Protein AF-A0A8J4PKI2-F1 (afdb_monomer)

Nearest PDB structures (foldseek):
  1nvx-assembly1_S  TM=8.035E-01  e=9.374E-23  Homo sapiens
  5ovg-assembly1_A  TM=8.149E-01  e=4.211E-22  Homo sapiens
  6d5w-assembly1_S  TM=8.215E-01  e=4.893E-22  Homo sapiens
  8t5g-assembly1_A  TM=8.071E-01  e=1.711E-21  Homo sapiens
  3ksy-assembly1_A  TM=7.190E-01  e=9.872E-21  Homo sapiens

Foldseek 3Di:
DDDDDDDDDDDDDDDDDDDDDDDDDDDDDDDDDDDDDDDDDDDDDDDDDDDDDDDDDADDDDDDDDDDDDDDDDPQAHAFAKFWFDDAPDFDFFFFQWAWDADPQFIWIAWHAGPVRATAGWIWTQGVVRSYIDTQDAPPADPGFGQWEWDDDPQKIKIAWGAHPVGTGGWIKIQHPVVRYIDTDDAAEPGDAGFGQWEWDDDHQKIKIAWGFGQDPVRDTFFAGWIKIQRNVRRYIDTQDEPPTDARFGQWYWDDDQQKIKTAWGAHRVRHFGGWIKIARNVVRYIDTADAAPSVPPRARFGQWYWEDQPQKIKIWAGDGPVQDQFIWIKIQRNVRSHIHTYDYPDRHGHAGRWDWYDDPRKIWTGHRNDRGIMIIHLDDDPP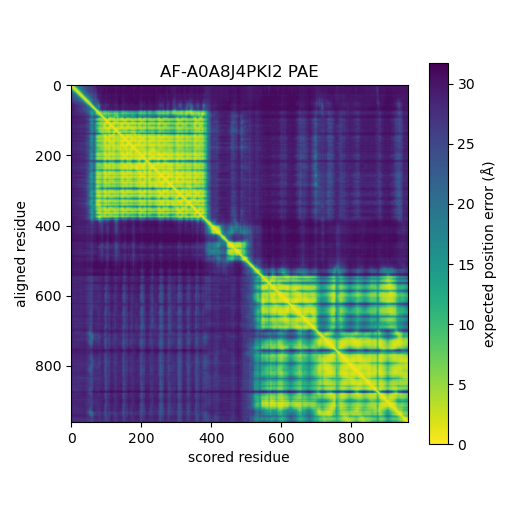PVVDPDDPVCVVVPPDDDPVVVVVVVCVVCVVVVVVCVVPVPPPDDDDDPPPDDDDDDDDDPDDDDPLVVLLLVLQVLVVPPPCPVVSVVSCVVVVRDHDHDPDPQRPVNVVVVVVCVVVPDDDDDDDDVPPPDPPDDPPDCQVVQLCVQVVDDPPDPPPLQALVNDDDDDPQAFDWDDDPNDIGTQFGAPSVLLCQLQDWQVDDRDVLSLLLCLLCVSSPHDPVVVVVNLLSQLPDDDDPPDPVCCVTPNPSSNVSSLVSLLCCLQPVVVCCPDDDRNVVSLVSVVCCLVPPCVVVVPPSSVVSVVSSVCSHDDDDDDDDAFDDAPDFPCLSPPPPDPLRHQLLNLLQLVQQVLLVLLLPFGSQLLLDQDDDPVCVVVNCVRNVSVSVSVVLLQLLLVLLLCCLLVQPDLVRSLSSLVSLLSSLVSNLVLQEVQNNVSPLSNCVDPLNVVCVVSADPVSVVSSVVVCVQCPCPPLSVNVVVSVVVPDDDDDAHAHHHRVVSLSVQLVVLPVVDPCDDNNTGRSVSSSSSSVSSVVSVVRSVDDHSHDHDVSSSVVSVVRDRDDPVNSVVSSVVVVD

Secondary structure (DSSP, 8-state):
----------------------------------------------------------PPP-------------TTEEEEEEE-----SSPPP--BS-EEEE-SS-EEEEEEE-TTS-EEEEEEEEEGGGTEEEEE--SS---S-BS-EEEEETTEEEEEEEEETTEEEEEEEEEETTTTEEEE---EESPPPS-BS-EEEEETTEEEEE--EEE-TTSSEEE---EEEEETTT-EEEEE--TTPPPP-BS-EEEEETTEEEEEEEE-TT--EEEEEEEEETTTTEEEEE--BTHHHH---EES-EEEEETTEEEEE--EETT--SS--EEEEETTTTEEEEEEESS-----SS-EEEEETTEEEEEETTEEEEEEEESSS-TTTTTSSS-TTTTTTGGG--HHHHHHHHHHH-HHHHHHHHHHGGGS---SS--SS----S-----PPPHHHHHHHHHHHHHTSGGGHHHHHHHHHHH--------SSS-HHHHHHHHHGGG-SSS-----S-TTS-S-S----HHHHHHHHHHS--S--GGG---TTTS-S--TTTEEEEEETTEEEEEEE-HHHHHHHHS--TTSPP-HHHHHHHHTTGGGTS-HHHHHHHHHHHHSPPP-TT-HHHIIIIIHHHHHHHHHHHHHHHHH-GGGGSSSHHHHHHHHHHHHHIIIIIHHTT-TTHHHHHHHHHHTT------SSPPPPP---TTTT-TT--GGGS-HHHHHHHHHHHHHHHHHH--GGGGGS---SGGGHHHHHHH-HHHHHHHHHHHHHHHHHHHHHHTSSSHHHHHHHHHHHHHHHHHHHHTTBHHHHHHHHHHHTSHHHHT-GGGS-HHHHHHHHHHHHHH--TTTTHHHHHHHHHS--SSSS---B--HHHHHHHHHHHHHHS-SEETTEEEHHHHHHHHHHHHHHHHHHT--------HHHHHHHHS-----HHHHHHHHHHHH-

Organism: NCBI:txid133409

pLDDT: mean 71.57, std 22.48, range [22.12, 97.75]

InterPro domains:
  IPR000651 Ras-like guanine nucleotide exchange factor, N-terminal [PF00618] (569-670)
  IPR000651 Ras-like guanine nucleotide exchange factor, N-terminal [PS50212] (566-697)
  IPR000651 Ras-like guanine nucleotide exchange factor, N-terminal [SM00229] (565-690)
  IPR000651 Ras-like guanine nucleotide exchange factor, N-terminal [cd06224] (574-697)
  IPR001895 Ras guanine-nucleotide exchange factors catalytic domain [PF00617] (730-912)
  IPR001895 Ras guanine-nucleotide exchange factors catalytic domain [PS50009] (727-958)
  IPR001895 Ras guanine-nucleotide exchange factors catalytic domain [SM00147] (723-958)
  IPR006652 Kelch repeat type 1 [SM00612] (156-205)
  IPR006652 Kelch repeat type 1 [SM00612] (206-259)
  IPR006652 Kelch repeat type 1 [SM00612] (260-312)
  IPR015915 Kelch-type beta-propeller [G3DSA:2.120.10.80] (63-216)
  IPR015915 Kelch-type beta-propeller [G3DSA:2.120.10.80] (217-399)
  IPR015915 Kelch-type beta-propeller [SSF117281] (93-321)
  IPR023578 Ras guanine nucleotide exchange factor domain superfamily [SSF48366] (554-958)
  IPR036964 Ras guanine-nucleotide exchange factor, catalytic domain superfamily [G3DSA:1.10.840.10] (705-959)

Mean predicted aligned error: 21.84 Å

Solvent-accessible surface area (backbone atoms only — not comparable to full-atom values): 56808 Å² total; per-residue (Å²): 128,87,79,84,89,83,88,82,89,88,90,88,88,86,87,88,90,87,82,88,89,89,84,89,82,91,80,93,86,82,85,90,87,89,82,83,87,82,90,84,91,84,88,88,84,85,91,84,81,90,83,90,82,88,77,91,74,78,78,72,89,84,86,92,79,94,79,95,74,95,70,88,78,60,99,44,56,38,63,43,46,42,48,72,56,62,84,52,82,52,92,57,84,29,28,26,31,37,43,64,45,76,56,92,82,31,37,42,37,41,33,3,26,42,88,88,68,48,61,32,53,58,36,34,38,36,37,68,97,74,40,37,68,43,78,56,84,72,61,77,56,71,75,43,24,26,31,38,32,50,46,72,57,91,73,22,44,35,42,40,39,3,31,40,101,89,42,58,27,60,55,38,36,38,35,33,67,88,77,63,41,44,41,76,51,83,68,46,70,54,64,71,70,40,22,24,30,30,30,48,41,67,55,97,59,29,43,38,36,42,38,2,35,25,67,43,96,86,73,44,81,33,34,29,56,58,36,35,35,30,33,68,84,82,33,37,25,39,70,59,86,50,62,76,65,67,77,31,26,19,32,31,36,44,37,68,55,96,64,25,42,39,36,43,37,2,22,35,65,86,64,47,57,25,58,59,36,32,36,34,31,68,90,77,49,38,46,45,81,56,85,41,49,54,35,95,81,67,56,73,33,26,21,33,38,39,52,35,71,54,94,65,28,39,41,33,41,43,27,48,41,97,78,61,64,71,41,39,53,36,33,39,36,36,66,83,79,46,32,34,30,42,44,49,47,79,44,55,63,70,47,30,41,25,35,47,60,50,68,56,101,78,34,38,39,37,34,31,17,75,38,62,48,39,28,38,37,34,95,64,78,70,93,75,58,78,84,73,80,89,57,86,74,56,67,73,64,64,81,76,72,60,67,70,60,56,53,51,53,47,40,70,74,34,59,69,58,42,53,54,49,59,74,58,53,85,79,72,80,93,81,86,77,86,84,82,75,87,79,88,79,89,78,92,74,98,79,76,85,52,72,68,57,55,52,46,51,51,41,59,52,40,66,77,39,85,86,37,61,68,57,46,56,49,50,28,68,76,69,71,51,78,78,72,89,72,92,53,93,71,45,71,63,54,53,47,54,58,68,54,42,82,71,66,84,62,82,91,88,84,75,79,91,70,88,83,64,74,100,79,74,83,85,86,60,69,66,64,57,51,53,54,53,66,74,65,61,65,98,83,72,74,93,74,76,72,49,59,84,70,60,70,80,95,36,89,88,45,40,41,71,49,77,53,99,91,42,83,40,70,43,23,24,35,72,50,53,48,54,42,53,60,33,40,44,62,90,52,83,72,50,66,66,58,45,52,25,42,69,60,40,38,78,83,82,43,54,70,66,55,52,50,53,51,48,53,47,58,47,60,61,82,84,66,89,81,42,69,63,56,38,66,44,40,45,52,39,16,39,51,34,42,54,48,51,53,47,49,42,48,71,73,47,36,69,71,62,41,93,48,83,66,16,54,51,47,52,50,52,51,48,52,44,42,66,51,55,36,51,76,65,68,44,86,59,54,70,59,49,55,52,39,63,58,46,63,79,56,86,84,88,87,80,91,67,86,52,63,84,75,64,76,39,98,52,65,77,42,99,80,62,50,78,87,65,51,43,39,59,42,52,28,51,42,48,49,57,52,55,47,53,40,59,52,64,45,52,66,65,39,72,75,53,84,78,71,64,82,88,49,48,68,61,42,45,72,68,17,47,46,54,48,51,50,53,50,46,35,52,48,46,12,49,37,49,42,47,59,35,62,78,32,98,37,79,70,50,20,34,51,47,51,53,46,52,50,51,19,37,60,36,16,60,77,51,40,28,44,41,58,41,49,16,50,48,51,18,58,73,30,65,77,53,58,76,42,66,87,60,53,53,73,69,53,50,52,55,48,52,53,47,51,57,33,70,28,67,62,84,76,30,40,53,40,52,50,50,65,68,68,44,84,71,89,87,71,81,68,32,52,40,71,49,62,67,61,56,52,53,51,45,55,50,50,50,78,76,34,64,69,56,54,89,93,16,46,23,39,52,48,34,44,54,51,34,72,54,53,60,59,52,51,69,36,49,75,38,73,63,64,61,65,86,51,68,60,63,39,48,55,72,63,64,60,70,88,71,53,74,65,59,52,50,51,51,44,49,74,69,76,111

Structure (mmCIF, N/CA/C/O backbone):
data_AF-A0A8J4PKI2-F1
#
_entry.id   AF-A0A8J4PKI2-F1
#
loop_
_atom_site.group_PDB
_atom_site.id
_atom_site.type_symbol
_atom_site.label_atom_id
_atom_site.label_alt_id
_atom_site.label_comp_id
_atom_site.label_asym_id
_atom_site.label_entity_id
_atom_site.label_seq_id
_atom_site.pdbx_PDB_ins_code
_atom_site.Cartn_x
_atom_site.Cartn_y
_atom_site.Cartn_z
_atom_site.occupancy
_atom_site.B_iso_or_equiv
_atom_site.auth_seq_id
_atom_site.auth_comp_id
_atom_site.auth_asym_id
_atom_site.auth_atom_id
_atom_site.pdbx_PDB_model_num
ATOM 1 N N . GLY A 1 1 ? 49.502 43.879 12.588 1.00 27.91 1 GLY A N 1
ATOM 2 C CA . GLY A 1 1 ? 50.397 42.720 12.418 1.00 27.91 1 GLY A CA 1
ATOM 3 C C . GLY A 1 1 ? 49.602 41.444 12.592 1.00 27.91 1 GLY A C 1
ATOM 4 O O . GLY A 1 1 ? 48.532 41.526 13.174 1.00 27.91 1 GLY A O 1
ATOM 5 N N . THR A 1 2 ? 49.974 40.280 12.053 1.00 30.52 2 THR A N 1
ATOM 6 C CA . THR A 1 2 ? 51.331 39.697 11.893 1.00 30.52 2 THR A CA 1
ATOM 7 C C . THR A 1 2 ? 52.057 39.526 13.237 1.00 30.52 2 THR A C 1
ATOM 9 O O . THR A 1 2 ? 52.168 40.504 13.970 1.00 30.52 2 THR A O 1
ATOM 12 N N . SER A 1 3 ? 52.590 38.354 13.601 1.00 28.94 3 SER A N 1
ATOM 13 C CA . SER A 1 3 ? 52.471 37.008 12.994 1.00 28.94 3 SER A CA 1
ATOM 14 C C . SER A 1 3 ? 53.025 35.927 13.945 1.00 28.94 3 SER A C 1
ATOM 16 O O . SER A 1 3 ? 53.852 36.224 14.801 1.00 28.94 3 SER A O 1
ATOM 18 N N . SER A 1 4 ? 52.607 34.672 13.752 1.00 29.95 4 SER A N 1
ATOM 19 C CA . SER A 1 4 ? 53.262 33.434 14.240 1.00 29.95 4 SER A CA 1
ATOM 20 C C . SER A 1 4 ? 54.678 33.263 13.615 1.00 29.95 4 SER A C 1
ATOM 22 O O . SER A 1 4 ? 54.991 34.060 12.724 1.00 29.95 4 SER A O 1
ATOM 24 N N . PRO A 1 5 ? 55.527 32.252 13.958 1.00 53.72 5 PRO A N 1
ATOM 25 C CA . PRO A 1 5 ? 55.287 30.972 14.664 1.00 53.72 5 PRO A CA 1
ATOM 26 C C . PRO A 1 5 ? 56.230 30.793 15.907 1.00 53.72 5 PRO A C 1
ATOM 28 O O . PRO A 1 5 ? 56.518 31.806 16.529 1.00 53.72 5 PRO A O 1
ATOM 31 N N . VAL A 1 6 ? 56.694 29.633 16.427 1.00 32.34 6 VAL A N 1
ATOM 32 C CA . VAL A 1 6 ? 56.808 28.250 15.906 1.00 32.34 6 VAL A CA 1
ATOM 33 C C . VAL A 1 6 ? 56.948 27.154 17.001 1.00 32.34 6 VAL A C 1
ATOM 35 O O . VAL A 1 6 ? 56.852 27.418 18.194 1.00 32.34 6 VAL A O 1
ATOM 38 N N . LEU A 1 7 ? 57.108 25.917 16.518 1.00 29.64 7 LEU A N 1
ATOM 39 C CA . LEU A 1 7 ? 57.386 24.591 17.112 1.00 29.64 7 LEU A CA 1
ATOM 40 C C . LEU A 1 7 ? 58.586 24.532 18.119 1.00 29.64 7 LEU A C 1
ATOM 42 O O . LEU A 1 7 ? 59.381 25.461 18.152 1.00 29.64 7 LEU A O 1
ATOM 46 N N . GLU A 1 8 ? 58.838 23.477 18.929 1.00 26.89 8 GLU A N 1
ATOM 47 C CA . GLU A 1 8 ? 58.384 22.067 18.859 1.00 26.89 8 GLU A CA 1
ATOM 48 C C . GLU A 1 8 ? 58.457 21.244 20.193 1.00 26.89 8 GLU A C 1
ATOM 50 O O . GLU A 1 8 ? 59.272 21.531 21.060 1.00 26.89 8 GLU A O 1
ATOM 55 N N . LYS A 1 9 ? 57.659 20.153 20.286 1.00 26.94 9 LYS A N 1
ATOM 56 C CA . LYS A 1 9 ? 57.864 18.856 21.012 1.00 26.94 9 LYS A CA 1
ATOM 57 C C . LYS A 1 9 ? 58.558 18.819 22.405 1.00 26.94 9 LYS A C 1
ATOM 59 O O . LYS A 1 9 ? 59.784 18.844 22.473 1.00 26.94 9 LYS A O 1
ATOM 64 N N . LYS A 1 10 ? 57.839 18.318 23.434 1.00 25.66 10 LYS A N 1
ATOM 65 C CA . LYS A 1 10 ? 57.876 16.872 23.815 1.00 25.66 10 LYS A CA 1
ATOM 66 C C . LYS A 1 10 ? 56.846 16.435 24.880 1.00 25.66 10 LYS A C 1
ATOM 68 O O . LYS A 1 10 ? 56.309 17.230 25.636 1.00 25.66 10 LYS A O 1
ATOM 73 N N . THR A 1 11 ? 56.600 15.127 24.892 1.00 24.45 11 THR A N 1
ATOM 74 C CA . THR A 1 11 ? 55.647 14.333 25.691 1.00 24.45 11 THR A CA 1
ATOM 75 C C . THR A 1 11 ? 56.137 13.960 27.102 1.00 24.45 11 THR A C 1
ATOM 77 O O . THR A 1 11 ? 57.259 13.464 27.200 1.00 24.45 11 THR A O 1
ATOM 80 N N . LEU A 1 12 ? 55.276 14.022 28.135 1.00 23.53 12 LEU A N 1
ATOM 81 C CA . LEU A 1 12 ? 54.775 12.867 28.934 1.00 23.53 12 LEU A CA 1
ATOM 82 C C . LEU A 1 12 ? 53.976 13.297 30.192 1.00 23.53 12 LEU A C 1
ATOM 84 O O . LEU A 1 12 ? 53.927 14.472 30.542 1.00 23.53 12 LEU A O 1
ATOM 88 N N . SER A 1 13 ? 53.301 12.338 30.833 1.00 26.00 13 SER A N 1
ATOM 89 C CA . SER A 1 13 ? 52.344 12.493 31.948 1.00 26.00 13 SER A CA 1
ATOM 90 C C . SER A 1 13 ? 52.927 12.179 33.337 1.00 26.00 13 SER A C 1
ATOM 92 O O . SER A 1 13 ? 53.747 11.271 33.405 1.00 26.00 13 SER A O 1
ATOM 94 N N . PHE A 1 14 ? 52.406 12.780 34.429 1.00 22.91 14 PHE A N 1
ATOM 95 C CA . PHE A 1 14 ? 51.836 12.051 35.599 1.00 22.91 14 PHE A CA 1
ATOM 96 C C . PHE A 1 14 ? 51.235 12.955 36.723 1.00 22.91 14 PHE A C 1
ATOM 98 O O . PHE A 1 14 ? 51.794 13.977 37.099 1.00 22.91 14 PHE A O 1
ATOM 105 N N . SER A 1 15 ? 50.078 12.520 37.244 1.00 23.23 15 SER A N 1
ATOM 106 C CA . SER A 1 15 ? 49.447 12.647 38.590 1.00 23.23 15 SER A CA 1
ATOM 107 C C . SER A 1 15 ? 49.827 13.683 39.697 1.00 23.23 15 SER A C 1
ATOM 109 O O . SER A 1 15 ? 50.908 13.620 40.275 1.00 23.23 15 SER A O 1
ATOM 111 N N . SER A 1 16 ? 48.761 14.302 40.254 1.00 26.11 16 SER A N 1
ATOM 112 C CA . SER A 1 16 ? 48.331 14.310 41.695 1.00 26.11 16 SER A CA 1
ATOM 113 C C . SER A 1 16 ? 48.765 15.378 42.740 1.00 26.11 16 SER A C 1
ATOM 115 O O . SER A 1 16 ? 49.857 15.928 42.695 1.00 26.11 16 SER A O 1
ATOM 117 N N . GLY A 1 17 ? 47.875 15.571 43.744 1.00 24.39 17 GLY A N 1
ATOM 118 C CA . GLY A 1 17 ? 47.998 16.409 44.968 1.00 24.39 17 GLY A CA 1
ATOM 119 C C . GLY A 1 17 ? 47.322 17.791 44.848 1.00 24.39 17 GLY A C 1
ATOM 120 O O . GLY A 1 17 ? 47.435 18.404 43.797 1.00 24.39 17 GLY A O 1
ATOM 121 N N . GLY A 1 18 ? 46.599 18.385 45.819 1.00 26.19 18 GLY A N 1
ATOM 122 C CA . GLY A 1 18 ? 46.132 18.086 47.202 1.00 26.19 18 GLY A CA 1
ATOM 123 C C . GLY A 1 18 ? 45.267 19.299 47.687 1.00 26.19 18 GLY A C 1
ATOM 124 O O . GLY A 1 18 ? 45.208 20.277 46.956 1.00 26.19 18 GLY A O 1
ATOM 125 N N . ILE A 1 19 ? 44.600 19.423 48.855 1.00 28.70 19 ILE A N 1
ATOM 126 C CA . ILE A 1 19 ? 44.859 18.897 50.211 1.00 28.70 19 ILE A CA 1
ATOM 127 C C . ILE A 1 19 ? 43.713 19.307 51.213 1.00 28.70 19 ILE A C 1
ATOM 129 O O . ILE A 1 19 ? 43.287 20.456 51.176 1.00 28.70 19 ILE A O 1
ATOM 133 N N . LYS A 1 20 ? 43.331 18.430 52.177 1.00 29.77 20 LYS A N 1
ATOM 134 C CA . LYS A 1 20 ? 42.624 18.687 53.489 1.00 29.77 20 LYS A CA 1
ATOM 135 C C . LYS A 1 20 ? 41.176 19.270 53.470 1.00 29.77 20 LYS A C 1
ATOM 137 O O . LYS A 1 20 ? 40.748 19.824 52.473 1.00 29.77 20 LYS A O 1
ATOM 142 N N . THR A 1 21 ? 40.341 19.177 54.527 1.00 27.34 21 THR A N 1
ATOM 143 C CA . THR A 1 21 ? 40.528 18.805 55.963 1.00 27.34 21 THR A CA 1
ATOM 144 C C . THR A 1 21 ? 39.742 17.542 56.419 1.00 27.34 21 THR A C 1
ATOM 146 O O . THR A 1 21 ? 39.798 16.537 55.721 1.00 27.34 21 THR A O 1
ATOM 149 N N . SER A 1 22 ? 39.192 17.501 57.654 1.00 27.30 22 SER A N 1
ATOM 150 C CA . SER A 1 22 ? 39.049 16.267 58.473 1.00 27.30 22 SER A CA 1
ATOM 151 C C . SER A 1 22 ? 38.442 16.490 59.886 1.00 27.30 22 SER A C 1
ATOM 153 O O . SER A 1 22 ? 38.827 17.487 60.500 1.00 27.30 22 SER A O 1
ATOM 155 N N . ARG A 1 23 ? 37.654 15.548 60.469 1.00 26.56 23 ARG A N 1
ATOM 156 C CA . ARG A 1 23 ? 37.460 15.358 61.947 1.00 26.56 23 ARG A CA 1
ATOM 157 C C . ARG A 1 23 ? 36.656 14.085 62.361 1.00 26.56 23 ARG A C 1
ATOM 159 O O . ARG A 1 23 ? 35.539 13.931 61.899 1.00 26.56 23 ARG A O 1
ATOM 166 N N . ASN A 1 24 ? 37.236 13.288 63.282 1.00 28.36 24 ASN A N 1
ATOM 167 C CA . ASN A 1 24 ? 36.695 12.565 64.478 1.00 28.36 24 ASN A CA 1
ATOM 168 C C . ASN A 1 24 ? 35.403 11.682 64.417 1.00 28.36 24 ASN A C 1
ATOM 170 O O . ASN A 1 24 ? 34.456 12.052 63.744 1.00 28.36 24 ASN A O 1
ATOM 174 N N . SER A 1 25 ? 35.217 10.584 65.190 1.00 28.05 25 SER A N 1
ATOM 175 C CA . SER A 1 25 ? 36.082 9.746 66.079 1.00 28.05 25 SER A CA 1
ATOM 176 C C . SER A 1 25 ? 35.341 8.472 66.604 1.00 28.05 25 SER A C 1
ATOM 178 O O . SER A 1 25 ? 34.126 8.402 66.460 1.00 28.05 25 SER A O 1
ATOM 180 N N . THR A 1 26 ? 36.041 7.572 67.346 1.00 28.33 26 THR A N 1
ATOM 181 C CA . THR A 1 26 ? 35.537 6.627 68.417 1.00 28.33 26 THR A CA 1
ATOM 182 C C . THR A 1 26 ? 34.581 5.451 68.047 1.00 28.33 26 THR A C 1
ATOM 184 O O . THR A 1 26 ? 33.653 5.666 67.285 1.00 28.33 26 THR A O 1
ATOM 187 N N . THR A 1 27 ? 34.649 4.201 68.576 1.00 28.33 27 THR A N 1
ATOM 188 C CA . THR A 1 27 ? 35.687 3.413 69.322 1.00 28.33 27 THR A CA 1
ATOM 189 C C . THR A 1 27 ? 35.342 1.900 69.433 1.00 28.33 27 THR A C 1
ATOM 191 O O . THR A 1 27 ? 34.205 1.593 69.756 1.00 28.33 27 THR A O 1
ATOM 194 N N . LEU A 1 28 ? 36.364 1.021 69.341 1.00 27.33 28 LEU A N 1
ATOM 195 C CA . LEU A 1 28 ? 36.570 -0.305 70.007 1.00 27.33 28 LEU A CA 1
ATOM 196 C C . LEU A 1 28 ? 35.492 -1.434 69.990 1.00 27.33 28 LEU A C 1
ATOM 198 O O . LEU A 1 28 ? 34.372 -1.264 69.531 1.00 27.33 28 LEU A O 1
ATOM 202 N N . ALA A 1 29 ? 35.894 -2.648 70.416 1.00 27.59 29 ALA A N 1
ATOM 203 C CA . ALA A 1 29 ? 35.181 -3.925 70.209 1.00 27.59 29 ALA A CA 1
ATOM 204 C C . ALA A 1 29 ? 35.458 -4.980 71.312 1.00 27.59 29 ALA A C 1
ATOM 206 O O . ALA A 1 29 ? 36.433 -4.824 72.041 1.00 27.59 29 ALA A O 1
ATOM 207 N N . GLN A 1 30 ? 34.672 -6.077 71.354 1.00 25.78 30 GLN A N 1
ATOM 208 C CA . GLN A 1 30 ? 35.050 -7.442 71.817 1.00 25.78 30 GLN A CA 1
ATOM 209 C C . GLN A 1 30 ? 33.960 -8.480 71.407 1.00 25.78 30 GLN A C 1
ATOM 211 O O . GLN A 1 30 ? 32.777 -8.208 71.566 1.00 25.78 30 GLN A O 1
ATOM 216 N N . LEU A 1 31 ? 34.300 -9.521 70.622 1.00 24.91 31 LEU A N 1
ATOM 217 C CA . LEU A 1 31 ? 34.476 -10.953 71.000 1.00 24.91 31 LEU A CA 1
ATOM 218 C C . LEU A 1 31 ? 33.191 -11.664 71.529 1.00 24.91 31 LEU A C 1
ATOM 220 O O . LEU A 1 31 ? 32.697 -11.289 72.580 1.00 24.91 31 LEU A O 1
ATOM 224 N N . SER A 1 32 ? 32.526 -12.595 70.809 1.00 26.08 32 SER A N 1
ATOM 225 C CA . SER A 1 32 ? 32.878 -14.006 70.442 1.00 26.08 32 SER A CA 1
ATOM 226 C C . SER A 1 32 ? 32.708 -15.016 71.614 1.00 26.08 32 SER A C 1
ATOM 228 O O . SER A 1 32 ? 33.051 -14.649 72.727 1.00 26.08 32 SER A O 1
ATOM 230 N N . SER A 1 33 ? 32.284 -16.293 71.493 1.00 26.30 33 SER A N 1
ATOM 231 C CA . SER A 1 33 ? 32.193 -17.227 70.342 1.00 26.30 33 SER A CA 1
ATOM 232 C C . SER A 1 33 ? 31.396 -18.536 70.648 1.00 26.30 33 SER A C 1
ATOM 234 O O . SER A 1 33 ? 31.040 -18.785 71.798 1.00 26.30 33 SER A O 1
ATOM 236 N N . THR A 1 34 ? 31.277 -19.406 69.618 1.00 25.77 34 THR A N 1
ATOM 237 C CA . THR A 1 34 ? 31.058 -20.892 69.572 1.00 25.77 34 THR A CA 1
ATOM 238 C C . THR A 1 34 ? 29.637 -21.380 69.202 1.00 25.77 34 THR A C 1
ATOM 240 O O . THR A 1 34 ? 28.668 -20.734 69.571 1.00 25.77 34 THR A O 1
ATOM 243 N N . THR A 1 35 ? 29.416 -22.448 68.405 1.00 25.92 35 THR A N 1
ATOM 244 C CA . THR A 1 35 ? 30.072 -23.789 68.329 1.00 25.92 35 THR A CA 1
ATOM 245 C C . THR A 1 35 ? 30.010 -24.483 66.929 1.00 25.92 35 THR A C 1
ATOM 247 O O . THR A 1 35 ? 29.138 -24.170 66.132 1.00 25.92 35 THR A O 1
ATOM 250 N N . SER A 1 36 ? 30.956 -25.416 66.663 1.00 25.09 36 SER A N 1
ATOM 251 C CA . SER A 1 36 ? 30.992 -26.583 65.709 1.00 25.09 36 SER A CA 1
ATOM 252 C C . SER A 1 36 ? 30.150 -26.600 64.396 1.00 25.09 36 SER A C 1
ATOM 254 O O . SER A 1 36 ? 28.930 -26.579 64.482 1.00 25.09 36 SER A O 1
ATOM 256 N N . LEU A 1 37 ? 30.672 -26.675 63.147 1.00 22.12 37 LEU A N 1
ATOM 257 C CA . LEU A 1 37 ? 31.522 -27.705 62.456 1.00 22.12 37 LEU A CA 1
ATOM 258 C C . LEU A 1 37 ? 30.993 -29.169 62.504 1.00 22.12 37 LEU A C 1
ATOM 260 O O . LEU A 1 37 ? 30.392 -29.493 63.527 1.00 22.12 37 LEU A O 1
ATOM 264 N N . PRO A 1 38 ? 31.293 -30.094 61.536 1.00 37.81 38 PRO A N 1
ATOM 265 C CA . PRO A 1 38 ? 32.089 -29.980 60.277 1.00 37.81 38 PRO A CA 1
ATOM 266 C C . PRO A 1 38 ? 31.578 -30.736 58.987 1.00 37.81 38 PRO A C 1
ATOM 268 O O . PRO A 1 38 ? 30.767 -31.646 59.085 1.00 37.81 38 PRO A O 1
ATOM 271 N N . ASN A 1 39 ? 32.216 -30.458 57.823 1.00 27.11 39 ASN A N 1
ATOM 272 C CA . ASN A 1 39 ? 32.587 -31.379 56.695 1.00 27.11 39 ASN A CA 1
ATOM 273 C C . ASN A 1 39 ? 31.506 -32.092 55.810 1.00 27.11 39 ASN A C 1
ATOM 275 O O . ASN A 1 39 ? 30.412 -32.371 56.278 1.00 27.11 39 ASN A O 1
ATOM 279 N N . THR A 1 40 ? 31.722 -32.450 54.519 1.00 26.45 40 THR A N 1
ATOM 280 C CA . THR A 1 40 ? 32.878 -32.304 53.574 1.00 26.45 40 THR A CA 1
ATOM 281 C C . THR A 1 40 ? 32.460 -32.332 52.078 1.00 26.45 40 THR A C 1
ATOM 283 O O . THR A 1 40 ? 31.522 -33.034 51.721 1.00 26.45 40 THR A O 1
ATOM 286 N N . ASP A 1 41 ? 33.235 -31.637 51.231 1.00 24.83 41 ASP A N 1
ATOM 287 C CA . ASP A 1 41 ? 33.613 -31.891 49.814 1.00 24.83 41 ASP A CA 1
ATOM 288 C C . ASP A 1 41 ? 32.589 -32.308 48.720 1.00 24.83 41 ASP A C 1
ATOM 290 O O . ASP A 1 41 ? 32.230 -33.476 48.593 1.00 24.83 41 ASP A O 1
ATOM 294 N N . SER A 1 42 ? 32.319 -31.421 47.740 1.00 26.53 42 SER A N 1
ATOM 295 C CA . SER A 1 42 ? 33.056 -31.363 46.440 1.00 26.53 42 SER A CA 1
ATOM 296 C C . SER A 1 42 ? 32.279 -30.740 45.244 1.00 26.53 42 SER A C 1
ATOM 298 O O . SER A 1 42 ? 31.265 -31.261 44.799 1.00 26.53 42 SER A O 1
ATOM 300 N N . SER A 1 43 ? 32.870 -29.694 44.637 1.00 27.02 43 SER A N 1
ATOM 301 C CA . SER A 1 43 ? 32.634 -29.169 43.264 1.00 27.02 43 SER A CA 1
ATOM 302 C C . SER A 1 43 ? 31.259 -28.532 42.886 1.00 27.02 43 SER A C 1
ATOM 304 O O . SER A 1 43 ? 30.255 -28.776 43.547 1.00 27.02 43 SER A O 1
ATOM 306 N N . PRO A 1 44 ? 31.199 -27.637 41.862 1.00 44.47 44 PRO A N 1
ATOM 307 C CA . PRO A 1 44 ? 30.069 -26.706 41.636 1.00 44.47 44 PRO A CA 1
ATOM 308 C C . PRO A 1 44 ? 29.119 -27.121 40.483 1.00 44.47 44 PRO A C 1
ATOM 310 O O . PRO A 1 44 ? 29.517 -27.927 39.639 1.00 44.47 44 PRO A O 1
ATOM 313 N N . PRO A 1 45 ? 27.897 -26.539 40.379 1.00 29.47 45 PRO A N 1
ATOM 314 C CA . PRO A 1 45 ? 27.726 -25.389 39.463 1.00 29.47 45 PRO A CA 1
ATOM 315 C C . PRO A 1 45 ? 26.619 -24.350 39.816 1.00 29.47 45 PRO A C 1
ATOM 317 O O . PRO A 1 45 ? 25.778 -24.562 40.680 1.00 29.47 45 PRO A O 1
ATOM 320 N N . SER A 1 46 ? 26.628 -23.237 39.063 1.00 23.91 46 SER A N 1
ATOM 321 C CA . SER A 1 46 ? 25.498 -22.373 38.626 1.00 23.91 46 SER A CA 1
ATOM 322 C C . SER A 1 46 ? 24.292 -22.082 39.549 1.00 23.91 46 SER A C 1
ATOM 324 O O . SER A 1 46 ? 23.464 -22.945 39.833 1.00 23.91 46 SER A O 1
ATOM 326 N N . SER A 1 47 ? 24.074 -20.794 39.834 1.00 24.86 47 SER A N 1
ATOM 327 C CA . SER A 1 47 ? 22.865 -20.251 40.475 1.00 24.86 47 SER A CA 1
ATOM 328 C C . SER A 1 47 ? 21.637 -20.214 39.552 1.00 24.86 47 SER A C 1
ATOM 330 O O . SER A 1 47 ? 21.730 -19.709 38.433 1.00 24.86 47 SER A O 1
ATOM 332 N N . SER A 1 48 ? 20.468 -20.612 40.060 1.00 23.64 48 SER A N 1
ATOM 333 C CA . SER A 1 48 ? 19.166 -20.413 39.405 1.00 23.64 48 SER A CA 1
ATOM 334 C C . SER A 1 48 ? 18.118 -19.907 40.405 1.00 23.64 48 SER A C 1
ATOM 336 O O . SER A 1 48 ? 17.717 -20.631 41.310 1.00 23.64 48 SER A O 1
ATOM 338 N N . LEU A 1 49 ? 17.670 -18.654 40.257 1.00 24.08 49 LEU A N 1
ATOM 339 C CA . LEU A 1 49 ? 16.505 -18.125 40.976 1.00 24.08 49 LEU A CA 1
ATOM 340 C C . LEU A 1 49 ? 15.635 -17.256 40.060 1.00 24.08 49 LEU A C 1
ATOM 342 O O . LEU A 1 49 ? 15.922 -16.098 39.775 1.00 24.08 49 LEU A O 1
ATOM 346 N N . ILE A 1 50 ? 14.566 -17.913 39.623 1.00 24.47 50 ILE A N 1
ATOM 347 C CA . ILE A 1 50 ? 13.281 -17.424 39.119 1.00 24.47 50 ILE A CA 1
ATOM 348 C C . ILE A 1 50 ? 12.958 -15.972 39.520 1.00 24.47 50 ILE A C 1
ATOM 350 O O . ILE A 1 50 ? 12.933 -15.635 40.702 1.00 24.47 50 ILE A O 1
ATOM 354 N N . SER A 1 51 ? 12.554 -15.161 38.539 1.00 22.81 51 SER A N 1
ATOM 355 C CA . SER A 1 51 ? 11.690 -13.996 38.767 1.00 22.81 51 SER A CA 1
ATOM 356 C C . SER A 1 51 ? 10.562 -13.996 37.732 1.00 22.81 51 SER A C 1
ATOM 358 O O . SER A 1 51 ? 10.802 -14.074 36.531 1.00 22.81 51 SER A O 1
ATOM 360 N N . SER A 1 52 ? 9.318 -14.001 38.208 1.00 24.66 52 SER A N 1
ATOM 361 C CA . SER A 1 52 ? 8.110 -14.085 37.382 1.00 24.66 52 SER A CA 1
ATOM 362 C C . SER A 1 52 ? 7.494 -12.701 37.176 1.00 24.66 52 SER A C 1
ATOM 364 O O . SER A 1 52 ? 7.114 -12.055 38.152 1.00 24.66 52 SER A O 1
ATOM 366 N N . SER A 1 53 ? 7.333 -12.273 35.923 1.00 22.31 53 SER A N 1
ATOM 367 C CA . SER A 1 53 ? 6.683 -11.004 35.567 1.00 22.31 53 SER A CA 1
ATOM 368 C C . SER A 1 53 ? 5.739 -11.175 34.372 1.00 22.31 53 SER A C 1
ATOM 370 O O . SER A 1 53 ? 6.069 -10.834 33.238 1.00 22.31 53 SER A O 1
ATOM 372 N N . SER A 1 54 ? 4.552 -11.723 34.628 1.00 23.44 54 SER A N 1
ATOM 373 C CA . SER A 1 54 ? 3.461 -11.803 33.654 1.00 23.44 54 SER A CA 1
ATOM 374 C C . SER A 1 54 ? 2.762 -10.443 33.512 1.00 23.44 54 SER A C 1
ATOM 376 O O . SER A 1 54 ? 2.059 -10.017 34.432 1.00 23.44 54 SER A O 1
ATOM 378 N N . SER A 1 55 ? 2.920 -9.777 32.365 1.00 23.58 55 SER A N 1
ATOM 379 C CA . SER A 1 55 ? 2.130 -8.591 31.994 1.00 23.58 55 SER A CA 1
ATOM 380 C C . SER A 1 55 ? 0.942 -9.004 31.111 1.00 23.58 55 SER A C 1
ATOM 382 O O . SER A 1 55 ? 1.129 -9.820 30.209 1.00 23.58 55 SER A O 1
ATOM 384 N N . PRO A 1 56 ? -0.276 -8.481 31.346 1.00 26.17 56 PRO A N 1
ATOM 385 C CA . PRO A 1 56 ? -1.485 -8.968 30.685 1.00 26.17 56 PRO A CA 1
ATOM 386 C C . PRO A 1 56 ? -1.613 -8.469 29.241 1.00 26.17 56 PRO A C 1
ATOM 388 O O . PRO A 1 56 ? -1.348 -7.303 28.949 1.00 26.17 56 PRO A O 1
ATOM 391 N N . THR A 1 57 ? -2.113 -9.337 28.360 1.00 25.95 57 THR A N 1
ATOM 392 C CA . THR A 1 57 ? -2.546 -8.987 27.001 1.00 25.95 57 THR A CA 1
ATOM 393 C C . THR A 1 57 ? -3.990 -9.436 26.782 1.00 25.95 57 THR A C 1
ATOM 395 O O . THR A 1 57 ? -4.371 -10.519 27.205 1.00 25.95 57 THR A O 1
ATOM 398 N N . THR A 1 58 ? -4.775 -8.597 26.103 1.00 28.28 58 THR A N 1
ATOM 399 C CA . THR A 1 58 ? -5.893 -9.028 25.241 1.00 28.28 58 THR A CA 1
ATOM 400 C C . THR A 1 58 ? -6.957 -9.959 25.854 1.00 28.28 58 THR A C 1
ATOM 402 O O . THR A 1 58 ? -7.384 -10.915 25.209 1.00 28.28 58 THR A O 1
ATOM 405 N N . GLU A 1 59 ? -7.465 -9.662 27.055 1.00 26.03 59 GLU A N 1
ATOM 406 C CA . GLU A 1 59 ? -8.738 -10.258 27.491 1.00 26.03 59 GLU A CA 1
ATOM 407 C C . GLU A 1 59 ? -9.916 -9.672 26.693 1.00 26.03 59 GLU A C 1
ATOM 409 O O . GLU A 1 59 ? -10.055 -8.455 26.539 1.00 26.03 59 GLU A O 1
ATOM 414 N N . SER A 1 60 ? -10.770 -10.557 26.179 1.00 28.30 60 SER A N 1
ATOM 415 C CA . SER A 1 60 ? -11.973 -10.223 25.415 1.00 28.30 60 SER A CA 1
ATOM 416 C C . SER A 1 60 ? -13.167 -9.883 26.310 1.00 28.30 60 SER A C 1
ATOM 418 O O . SER A 1 60 ? -13.441 -10.583 27.285 1.00 28.30 60 SER A O 1
ATOM 420 N N . LEU A 1 61 ? -13.978 -8.925 25.876 1.00 24.55 61 LEU A N 1
ATOM 421 C CA . LEU A 1 61 ? -15.350 -8.708 26.343 1.00 24.55 61 LEU A CA 1
ATOM 422 C C . LEU A 1 61 ? -16.312 -9.366 25.322 1.00 24.55 61 LEU A C 1
ATOM 424 O O . LEU A 1 61 ? -16.105 -9.163 24.130 1.00 24.55 61 LEU A O 1
ATOM 428 N N . LEU A 1 62 ? -17.352 -10.143 25.667 1.00 25.47 62 LEU A N 1
ATOM 429 C CA . LEU A 1 62 ? -17.908 -10.542 26.974 1.00 25.47 62 LEU A CA 1
ATOM 430 C C . LEU A 1 62 ? -18.467 -11.985 26.942 1.00 25.47 62 LEU A C 1
ATOM 432 O O . LEU A 1 62 ? -18.814 -12.498 25.884 1.00 25.47 62 LEU A O 1
ATOM 436 N N . TYR A 1 63 ? -18.741 -12.540 28.127 1.00 26.09 63 TYR A N 1
ATOM 437 C CA . TYR A 1 63 ? -20.030 -13.195 28.400 1.00 26.09 63 TYR A CA 1
ATOM 438 C C . TYR A 1 63 ? -20.514 -12.766 29.796 1.00 26.09 63 TYR A C 1
ATOM 440 O O . TYR A 1 63 ? -19.701 -12.645 30.711 1.00 26.09 63 TYR A O 1
ATOM 448 N N . THR A 1 64 ? -21.812 -12.503 29.972 1.00 30.41 64 THR A N 1
ATOM 449 C CA . THR A 1 64 ? -22.382 -12.027 31.250 1.00 30.41 64 THR A CA 1
ATOM 450 C C . THR A 1 64 ? -23.448 -12.972 31.795 1.00 30.41 64 THR A C 1
ATOM 452 O O . THR A 1 64 ? -24.579 -12.966 31.310 1.00 30.41 64 THR A O 1
ATOM 455 N N . SER A 1 65 ? -23.114 -13.749 32.825 1.00 25.77 65 SER A N 1
ATOM 456 C CA . SER A 1 65 ? -23.997 -14.114 33.955 1.00 25.77 65 SER A CA 1
ATOM 457 C C . SER A 1 65 ? -23.259 -15.026 34.944 1.00 25.77 65 SER A C 1
ATOM 459 O O . SER A 1 65 ? -22.225 -15.608 34.624 1.00 25.77 65 SER A O 1
ATOM 461 N N . ASP A 1 66 ? -23.755 -15.081 36.178 1.00 30.77 66 ASP A N 1
ATOM 462 C CA . ASP A 1 66 ? -23.064 -15.646 37.338 1.00 30.77 66 ASP A CA 1
ATOM 463 C C . ASP A 1 66 ? -22.811 -17.162 37.275 1.00 30.77 66 ASP A C 1
ATOM 465 O O . ASP A 1 66 ? -23.742 -17.952 37.126 1.00 30.77 66 ASP A O 1
ATOM 469 N N . THR A 1 67 ? -21.575 -17.591 37.557 1.00 27.53 67 THR A N 1
ATOM 470 C CA . THR A 1 67 ? -21.270 -18.601 38.601 1.00 27.53 67 THR A CA 1
ATOM 471 C C . THR A 1 67 ? -19.760 -18.709 38.868 1.00 27.53 67 THR A C 1
ATOM 473 O O . THR A 1 67 ? -18.935 -18.223 38.100 1.00 27.53 67 THR A O 1
ATOM 476 N N . GLN A 1 68 ? -19.382 -19.291 40.012 1.00 33.03 68 GLN A N 1
ATOM 477 C CA . GLN A 1 68 ? -17.996 -19.327 40.498 1.00 33.03 68 GLN A CA 1
ATOM 478 C C . GLN A 1 68 ? -17.150 -20.428 39.833 1.00 33.03 68 GLN A C 1
ATOM 480 O O . GLN A 1 68 ? -17.369 -21.608 40.103 1.00 33.03 68 GLN A O 1
ATOM 485 N N . ALA A 1 69 ? -16.116 -20.044 39.078 1.00 28.48 69 ALA A N 1
ATOM 486 C CA . ALA A 1 69 ? -14.947 -20.888 38.803 1.00 28.48 69 ALA A CA 1
ATOM 487 C C . ALA A 1 69 ? -13.738 -20.042 38.356 1.00 28.48 69 ALA A C 1
ATOM 489 O O . ALA A 1 69 ? -13.667 -19.614 37.207 1.00 28.48 69 ALA A O 1
ATOM 490 N N . GLU A 1 70 ? -12.751 -19.836 39.234 1.00 31.11 70 GLU A N 1
ATOM 491 C CA . GLU A 1 70 ? -11.427 -19.373 38.799 1.00 31.11 70 GLU A CA 1
ATOM 492 C C . GLU A 1 70 ? -10.695 -20.540 38.116 1.00 31.11 70 GLU A C 1
ATOM 494 O O . GLU A 1 70 ? -10.312 -21.510 38.770 1.00 31.11 70 GLU A O 1
ATOM 499 N N . GLN A 1 71 ? -10.493 -20.457 36.799 1.00 35.66 71 GLN A N 1
ATOM 500 C CA . GLN A 1 71 ? -9.575 -21.333 36.068 1.00 35.66 71 GLN A CA 1
ATOM 501 C C . GLN A 1 71 ? -8.458 -20.500 35.441 1.00 35.66 71 GLN A C 1
ATOM 503 O O . GLN A 1 71 ? -8.703 -19.504 34.763 1.00 35.66 71 GLN A O 1
ATOM 508 N N . THR A 1 72 ? -7.216 -20.918 35.676 1.00 36.69 72 THR A N 1
ATOM 509 C CA . THR A 1 72 ? -6.015 -20.277 35.136 1.00 36.69 72 THR A CA 1
ATOM 510 C C . THR A 1 72 ? -5.953 -20.456 33.620 1.00 36.69 72 THR A C 1
ATOM 512 O O . THR A 1 72 ? -5.728 -21.573 33.151 1.00 36.69 72 THR A O 1
ATOM 515 N N . GLN A 1 73 ? -6.126 -19.375 32.856 1.00 50.91 73 GLN A N 1
ATOM 516 C CA . GLN A 1 73 ? -5.937 -19.402 31.403 1.00 50.91 73 GLN A CA 1
ATOM 517 C C . GLN A 1 73 ? -4.466 -19.669 31.042 1.00 50.91 73 GLN A C 1
ATOM 519 O O . GLN A 1 73 ? -3.546 -19.181 31.702 1.00 50.91 73 GLN A O 1
ATOM 524 N N . ASP A 1 74 ? -4.247 -20.442 29.976 1.00 61.31 74 ASP A N 1
ATOM 525 C CA . ASP A 1 74 ? -2.919 -20.669 29.398 1.00 61.31 74 ASP A CA 1
ATOM 526 C C . ASP A 1 74 ? -2.406 -19.357 28.759 1.00 61.31 74 ASP A C 1
ATOM 528 O O . ASP A 1 74 ? -3.136 -18.766 27.958 1.00 61.31 74 ASP A O 1
ATOM 532 N N . PRO A 1 75 ? -1.164 -18.904 29.037 1.00 62.72 75 PRO A N 1
ATOM 533 C CA . PRO A 1 75 ? -0.598 -17.651 28.510 1.00 62.72 75 PRO A CA 1
ATOM 534 C C . PRO A 1 75 ? -0.386 -17.621 26.982 1.00 62.72 75 PRO A C 1
ATOM 536 O O . PRO A 1 75 ? 0.190 -16.671 26.443 1.00 62.72 75 PRO A O 1
ATOM 539 N N . ASN A 1 76 ? -0.813 -18.665 26.274 1.00 72.50 76 ASN A N 1
ATOM 540 C CA . ASN A 1 76 ? -0.796 -18.787 24.824 1.00 72.50 76 ASN A CA 1
ATOM 541 C C . ASN A 1 76 ? -2.199 -19.059 24.235 1.00 72.50 76 ASN A C 1
ATOM 543 O O . ASN A 1 76 ? -2.318 -19.394 23.056 1.00 72.50 76 ASN A O 1
ATOM 547 N N . THR A 1 77 ? -3.264 -18.911 25.026 1.00 76.75 77 THR A N 1
ATOM 548 C CA . THR A 1 77 ? -4.649 -18.885 24.530 1.00 76.75 77 THR A CA 1
ATOM 549 C C . THR A 1 77 ? -5.141 -17.438 24.442 1.00 76.75 77 THR A C 1
ATOM 551 O O . THR A 1 77 ? -4.846 -16.622 25.310 1.00 76.75 77 THR A O 1
ATOM 554 N N . LYS A 1 78 ? -5.883 -17.111 23.383 1.00 75.25 78 LYS A N 1
ATOM 555 C CA . LYS A 1 78 ? -6.658 -15.868 23.230 1.00 75.25 78 LYS A CA 1
ATOM 556 C C . LYS A 1 78 ? -8.125 -16.234 23.020 1.00 75.25 78 LYS A C 1
ATOM 558 O O . LYS A 1 78 ? -8.419 -17.315 22.520 1.00 75.25 78 LYS A O 1
ATOM 563 N N . ASN A 1 79 ? -9.037 -15.318 23.315 1.00 73.00 79 ASN A N 1
ATOM 564 C CA . ASN A 1 79 ? -10.453 -15.479 22.980 1.00 73.00 79 ASN A CA 1
ATOM 565 C C . ASN A 1 79 ? -10.796 -14.808 21.639 1.00 73.00 79 ASN A C 1
ATOM 567 O O . ASN A 1 79 ? -10.128 -13.854 21.238 1.00 73.00 79 ASN A O 1
ATOM 571 N N . GLY A 1 80 ? -11.863 -15.254 20.970 1.00 68.94 80 GLY A N 1
ATOM 572 C CA . GLY A 1 80 ? -12.378 -14.601 19.760 1.00 68.94 80 GLY A CA 1
ATOM 573 C C . GLY A 1 80 ? -13.831 -14.951 19.425 1.00 68.94 80 GLY A C 1
ATOM 574 O O . GLY A 1 80 ? -14.369 -15.958 19.890 1.00 68.94 80 GLY A O 1
ATOM 575 N N . ASN A 1 81 ? -14.471 -14.121 18.599 1.00 75.31 81 ASN A N 1
ATOM 576 C CA . ASN A 1 81 ? -15.884 -14.268 18.255 1.00 75.31 81 ASN A CA 1
ATOM 577 C C . ASN A 1 81 ? -16.044 -15.105 16.978 1.00 75.31 81 ASN A C 1
ATOM 579 O O . ASN A 1 81 ? -15.700 -14.648 15.886 1.00 75.31 81 ASN A O 1
ATOM 583 N N . LEU A 1 82 ? -16.573 -16.326 17.123 1.00 79.38 82 LEU A N 1
ATOM 584 C CA . LEU A 1 82 ? -17.000 -17.168 16.002 1.00 79.38 82 LEU A CA 1
ATOM 585 C C . LEU A 1 82 ? -18.525 -17.136 15.899 1.00 79.38 82 LEU A C 1
ATOM 587 O O . LEU A 1 82 ? -19.235 -17.577 16.808 1.00 79.38 82 LEU A O 1
ATOM 591 N N . PHE A 1 83 ? -19.008 -16.647 14.768 1.00 80.19 83 PHE A N 1
ATOM 592 C CA . PHE A 1 83 ? -20.411 -16.619 14.391 1.00 80.19 83 PHE A CA 1
ATOM 593 C C . PHE A 1 83 ? -20.661 -17.758 13.404 1.00 80.19 83 PHE A C 1
ATOM 595 O O . PHE A 1 83 ? -19.894 -17.949 12.459 1.00 80.19 83 PHE A O 1
ATOM 602 N N . THR A 1 84 ? -21.702 -18.552 13.637 1.00 76.19 84 THR A N 1
ATOM 603 C CA . THR A 1 84 ? -21.951 -19.790 12.883 1.00 76.19 84 THR A CA 1
ATOM 604 C C . THR A 1 84 ? -23.280 -19.735 12.146 1.00 76.19 84 THR A C 1
ATOM 606 O O . THR A 1 84 ? -24.285 -19.346 12.740 1.00 76.19 84 THR A O 1
ATOM 609 N N . GLY A 1 85 ? -23.314 -20.185 10.891 1.00 69.12 85 GLY A N 1
ATOM 610 C CA . GLY A 1 85 ? -24.559 -20.259 10.117 1.00 69.12 85 GLY A CA 1
ATOM 611 C C . GLY A 1 85 ? -25.113 -18.907 9.655 1.00 69.12 85 GLY A C 1
ATOM 612 O O . GLY A 1 85 ? -26.288 -18.612 9.881 1.00 69.12 85 GLY A O 1
ATOM 613 N N . LEU A 1 86 ? -24.296 -18.104 8.961 1.00 69.75 86 LEU A N 1
ATOM 614 C CA . LEU A 1 86 ? -24.760 -16.910 8.245 1.00 69.75 86 LEU A CA 1
ATOM 615 C C . LEU A 1 86 ? -25.915 -17.283 7.299 1.00 69.75 86 LEU A C 1
ATOM 617 O O . LEU A 1 86 ? -25.729 -18.033 6.337 1.00 69.75 86 LEU A O 1
ATOM 621 N N . LYS A 1 87 ? -27.109 -16.736 7.555 1.00 61.62 87 LYS A N 1
ATOM 622 C CA . LYS A 1 87 ? -28.302 -16.984 6.735 1.00 61.62 87 LYS A CA 1
ATOM 623 C C . LYS A 1 87 ? -28.111 -16.401 5.335 1.00 61.62 87 LYS A C 1
ATOM 625 O O . LYS A 1 87 ? -28.157 -15.187 5.146 1.00 61.62 87 LYS A O 1
ATOM 630 N N . THR A 1 88 ? -27.921 -17.283 4.362 1.00 63.12 88 THR A N 1
ATOM 631 C CA . THR A 1 88 ? -27.960 -16.956 2.934 1.00 63.12 88 THR A CA 1
ATOM 632 C C . THR A 1 88 ? -29.353 -17.241 2.374 1.00 63.12 88 THR A C 1
ATOM 634 O O . THR A 1 88 ? -30.137 -17.981 2.966 1.00 63.12 88 THR A O 1
ATOM 637 N N . SER A 1 89 ? -29.695 -16.606 1.255 1.00 56.03 89 SER A N 1
ATOM 638 C CA . SER A 1 89 ? -31.017 -16.760 0.617 1.00 56.03 89 SER A CA 1
ATOM 639 C C . SER A 1 89 ? -31.196 -18.083 -0.136 1.00 56.03 89 SER A C 1
ATOM 641 O O . SER A 1 89 ? -32.310 -18.595 -0.198 1.00 56.03 89 SER A O 1
ATOM 643 N N . ASN A 1 90 ? -30.102 -18.631 -0.673 1.00 64.00 90 ASN A N 1
ATOM 644 C CA . ASN A 1 90 ? -30.028 -19.915 -1.366 1.00 64.00 90 ASN A CA 1
ATOM 645 C C . ASN A 1 90 ? -28.854 -20.709 -0.777 1.00 64.00 90 ASN A C 1
ATOM 647 O O . ASN A 1 90 ? -27.737 -20.185 -0.720 1.00 64.00 90 ASN A O 1
ATOM 651 N N . GLU A 1 91 ? -29.084 -21.961 -0.380 1.00 59.19 91 GLU A N 1
ATOM 652 C CA . GLU A 1 91 ? -28.016 -22.851 0.090 1.00 59.19 91 GLU A CA 1
ATOM 653 C C . GLU A 1 91 ? -27.154 -23.352 -1.079 1.00 59.19 91 GLU A C 1
ATOM 655 O O . GLU A 1 91 ? -27.666 -23.747 -2.128 1.00 59.19 91 GLU A O 1
ATOM 660 N N . LEU A 1 92 ? -25.834 -23.353 -0.883 1.00 67.56 92 LEU A N 1
ATOM 661 C CA . LEU A 1 92 ? -24.852 -23.892 -1.824 1.00 67.56 92 LEU A CA 1
ATOM 662 C C . LEU A 1 92 ? -24.436 -25.309 -1.373 1.00 67.56 92 LEU A C 1
ATOM 664 O O . LEU A 1 92 ? -24.165 -25.493 -0.182 1.00 67.56 92 LEU A O 1
ATOM 668 N N . PRO A 1 93 ? -24.350 -26.311 -2.275 1.00 64.00 93 PRO A N 1
ATOM 669 C CA . PRO A 1 93 ? -23.828 -27.634 -1.928 1.00 64.00 93 PRO A CA 1
ATOM 670 C C . PRO A 1 93 ? -22.426 -27.539 -1.312 1.00 64.00 93 PRO A C 1
ATOM 672 O O . PRO A 1 93 ? -21.551 -26.879 -1.868 1.00 64.00 93 PRO A O 1
ATOM 675 N N . SER A 1 94 ? -22.173 -28.202 -0.179 1.00 69.06 94 SER A N 1
ATOM 676 C CA . SER A 1 94 ? -20.845 -28.144 0.441 1.00 69.06 94 SER A CA 1
ATOM 677 C C . SER A 1 94 ? -19.853 -28.974 -0.363 1.00 69.06 94 SER A C 1
ATOM 679 O O . SER A 1 94 ? -19.932 -30.205 -0.379 1.00 69.06 94 SER A O 1
ATOM 681 N N . HIS A 1 95 ? -18.894 -28.315 -1.016 1.00 83.38 95 HIS A N 1
ATOM 682 C CA . HIS A 1 95 ? -17.745 -29.018 -1.572 1.00 83.38 95 HIS A CA 1
ATOM 683 C C . HIS A 1 95 ? -16.601 -29.075 -0.546 1.00 83.38 95 HIS A C 1
ATOM 685 O O . HIS A 1 95 ? -16.485 -28.241 0.358 1.00 83.38 95 HIS A O 1
ATOM 691 N N . SER A 1 96 ? -15.715 -30.055 -0.717 1.00 84.94 96 SER A N 1
ATOM 692 C CA . SER A 1 96 ? -14.411 -30.122 -0.043 1.00 84.94 96 SER A CA 1
ATOM 693 C C . SER A 1 96 ? -13.274 -30.058 -1.063 1.00 84.94 96 SER A C 1
ATOM 695 O O . SER A 1 96 ? -13.415 -30.531 -2.189 1.00 84.94 96 SER A O 1
ATOM 697 N N . TYR A 1 97 ? -12.128 -29.500 -0.675 1.00 87.56 97 TYR A N 1
ATOM 698 C CA . TYR A 1 97 ? -10.938 -29.332 -1.519 1.00 87.56 97 TYR A CA 1
ATOM 699 C C . TYR A 1 97 ? -11.191 -28.559 -2.835 1.00 87.56 97 TYR A C 1
ATOM 701 O O . TYR A 1 97 ? -10.523 -28.791 -3.852 1.00 87.56 97 TYR A O 1
ATOM 709 N N . ASN A 1 98 ? -12.160 -27.644 -2.794 1.00 88.38 98 ASN A N 1
ATOM 710 C CA . ASN A 1 98 ? -12.340 -26.544 -3.739 1.00 88.38 98 ASN A CA 1
ATOM 711 C C . ASN A 1 98 ? -11.261 -25.462 -3.521 1.00 88.38 98 ASN A C 1
ATOM 713 O O . ASN A 1 98 ? -10.461 -25.549 -2.586 1.00 88.38 98 ASN A O 1
ATOM 717 N N . THR A 1 99 ? -11.287 -24.396 -4.322 1.00 90.00 99 THR A N 1
ATOM 718 C CA . THR A 1 99 ? -10.559 -23.157 -4.000 1.00 90.00 99 THR A CA 1
ATOM 719 C C . THR A 1 99 ? -11.458 -21.920 -4.071 1.00 90.00 99 THR A C 1
ATOM 721 O O . THR A 1 99 ? -12.661 -22.019 -4.332 1.00 90.00 99 THR A O 1
ATOM 724 N N . VAL A 1 100 ? -10.883 -20.753 -3.762 1.00 89.88 100 VAL A N 1
ATOM 725 C CA . VAL A 1 100 ? -11.568 -19.459 -3.710 1.00 89.88 100 VAL A CA 1
ATOM 726 C C . VAL A 1 100 ? -10.622 -18.312 -4.073 1.00 89.88 100 VAL A C 1
ATOM 728 O O . VAL A 1 100 ? -9.433 -18.360 -3.756 1.00 89.88 100 VAL A O 1
ATOM 731 N N . VAL A 1 101 ? -11.165 -17.253 -4.675 1.00 90.81 101 VAL A N 1
ATOM 732 C CA . VAL A 1 101 ? -10.555 -15.915 -4.725 1.00 90.81 101 VAL A CA 1
ATOM 733 C C . VAL A 1 101 ? -11.604 -14.840 -4.410 1.00 90.81 101 VAL A C 1
ATOM 735 O O . VAL A 1 101 ? -12.790 -15.027 -4.678 1.00 90.81 101 VAL A O 1
ATOM 738 N N . CYS A 1 102 ? -11.185 -13.702 -3.851 1.00 86.62 102 CYS A N 1
ATOM 739 C CA . CYS A 1 102 ? -12.058 -12.542 -3.657 1.00 86.62 102 CYS A CA 1
ATOM 740 C C . CYS A 1 102 ? -11.720 -11.464 -4.687 1.00 86.62 102 CYS A C 1
ATOM 742 O O . CYS A 1 102 ? -10.569 -11.055 -4.790 1.00 86.62 102 CYS A O 1
ATOM 744 N N . SER A 1 103 ? -12.731 -11.000 -5.410 1.00 78.25 103 SER A N 1
ATOM 745 C CA . SER A 1 103 ? -12.715 -9.754 -6.181 1.00 78.25 103 SER A CA 1
ATOM 746 C C . SER A 1 103 ? -13.332 -8.615 -5.355 1.00 78.25 103 SER A C 1
ATOM 748 O O . SER A 1 103 ? -13.883 -8.847 -4.266 1.00 78.25 103 SER A O 1
ATOM 750 N N . ASP A 1 104 ? -13.274 -7.391 -5.874 1.00 68.75 104 ASP A N 1
ATOM 751 C CA . ASP A 1 104 ? -13.938 -6.241 -5.256 1.00 68.75 104 ASP A CA 1
ATOM 752 C C . ASP A 1 104 ? -15.462 -6.456 -5.195 1.00 68.75 104 ASP A C 1
ATOM 754 O O . ASP A 1 104 ? -16.051 -6.353 -4.115 1.00 68.75 104 ASP A O 1
ATOM 758 N N . ASP A 1 105 ? -16.071 -6.897 -6.302 1.00 66.19 105 ASP A N 1
ATOM 759 C CA . ASP A 1 105 ? -17.512 -7.169 -6.419 1.00 66.19 105 ASP A CA 1
ATOM 760 C C . ASP A 1 105 ? -17.982 -8.327 -5.518 1.00 66.19 105 ASP A C 1
ATOM 762 O O . ASP A 1 105 ? -19.033 -8.263 -4.878 1.00 66.19 105 ASP A O 1
ATOM 766 N N . GLY A 1 106 ? -17.195 -9.404 -5.424 1.00 77.31 106 GLY A N 1
ATOM 767 C CA . GLY A 1 106 ? -17.602 -10.602 -4.689 1.00 77.31 106 GLY A CA 1
ATOM 768 C C . GLY A 1 106 ? -16.597 -11.750 -4.685 1.00 77.31 106 GLY A C 1
ATOM 769 O O . GLY A 1 106 ? -15.445 -11.613 -5.096 1.00 77.31 106 GLY A O 1
ATOM 770 N N . LEU A 1 107 ? -17.025 -12.894 -4.166 1.00 85.88 107 LEU A N 1
ATOM 771 C CA . LEU A 1 107 ? -16.182 -14.070 -3.936 1.00 85.88 107 LEU A CA 1
ATOM 772 C C . LEU A 1 107 ? -16.462 -15.125 -5.011 1.00 85.88 107 LEU A C 1
ATOM 774 O O . LEU A 1 107 ? -17.610 -15.518 -5.191 1.00 85.88 107 LEU A O 1
ATOM 778 N N . TYR A 1 108 ? -15.416 -15.593 -5.696 1.00 88.38 108 TYR A N 1
ATOM 779 C CA . TYR A 1 108 ? -15.485 -16.655 -6.704 1.00 88.38 108 TYR A CA 1
ATOM 780 C C . TYR A 1 108 ? -14.958 -17.975 -6.136 1.00 88.38 108 TYR A C 1
ATOM 782 O O . TYR A 1 108 ? -13.853 -18.031 -5.595 1.00 88.38 108 TYR A O 1
ATOM 790 N N . TYR A 1 109 ? -15.749 -19.034 -6.274 1.00 87.56 109 TYR A N 1
ATOM 791 C CA . TYR A 1 109 ? -15.566 -20.349 -5.658 1.00 87.56 109 TYR A CA 1
ATOM 792 C C . TYR A 1 109 ? -15.606 -21.433 -6.739 1.00 87.56 109 TYR A C 1
ATOM 794 O O . TYR A 1 109 ? -16.553 -21.452 -7.525 1.00 87.56 109 TYR A O 1
ATOM 802 N N . PHE A 1 110 ? -14.599 -22.313 -6.803 1.00 91.81 110 PHE A N 1
ATOM 803 C CA . PHE A 1 110 ? -14.435 -23.239 -7.933 1.00 91.81 110 PHE A CA 1
ATOM 804 C C . PHE A 1 110 ? -14.120 -24.690 -7.532 1.00 91.81 110 PHE A C 1
ATOM 806 O O . PHE A 1 110 ? -13.221 -24.954 -6.727 1.00 91.81 110 PHE A O 1
ATOM 813 N N . GLY A 1 111 ? -14.814 -25.634 -8.180 1.00 90.50 111 GLY A N 1
ATOM 814 C CA . GLY A 1 111 ? -14.507 -27.070 -8.165 1.00 90.50 111 GLY A CA 1
ATOM 815 C C . GLY A 1 111 ? -14.613 -27.744 -6.790 1.00 90.50 111 GLY A C 1
ATOM 816 O O . GLY A 1 111 ? -15.343 -27.286 -5.916 1.00 90.50 111 GLY A O 1
ATOM 817 N N . GLY A 1 112 ? -13.882 -28.848 -6.602 1.00 91.50 112 GLY A N 1
ATOM 818 C CA . GLY A 1 112 ? -13.851 -29.649 -5.368 1.00 91.50 112 GLY A CA 1
ATOM 819 C C . GLY A 1 112 ? -14.513 -31.028 -5.503 1.00 91.50 112 GLY A C 1
ATOM 820 O O . GLY A 1 112 ? -14.810 -31.484 -6.611 1.00 91.50 112 GLY A O 1
ATOM 821 N N . ASN A 1 113 ? -14.720 -31.703 -4.368 1.00 89.12 113 ASN A N 1
ATOM 822 C CA . ASN A 1 113 ? -15.544 -32.913 -4.255 1.00 89.12 113 ASN A CA 1
ATOM 823 C C . ASN A 1 113 ? -16.931 -32.556 -3.709 1.00 89.12 113 ASN A C 1
ATOM 825 O O . ASN A 1 113 ? -16.999 -31.881 -2.681 1.00 89.12 113 ASN A O 1
ATOM 829 N N . LEU A 1 114 ? -17.995 -33.079 -4.317 1.00 85.56 114 LEU A N 1
ATOM 830 C CA . LEU A 1 114 ? -19.359 -33.041 -3.781 1.00 85.56 114 LEU A CA 1
ATOM 831 C C . LEU A 1 114 ? -19.540 -34.048 -2.623 1.00 85.56 114 LEU A C 1
ATOM 833 O O . LEU A 1 114 ? -18.695 -34.918 -2.399 1.00 85.56 114 LEU A O 1
ATOM 837 N N . HIS A 1 115 ? -20.668 -33.964 -1.906 1.00 78.69 115 HIS A N 1
ATOM 838 C CA . HIS A 1 115 ? -21.017 -34.876 -0.801 1.00 78.69 115 HIS A CA 1
ATOM 839 C C . HIS A 1 115 ? -21.070 -36.367 -1.196 1.00 78.69 115 HIS A C 1
ATOM 841 O O . HIS A 1 115 ? -20.868 -37.227 -0.342 1.00 78.69 115 HIS A O 1
ATOM 847 N N . ASP A 1 116 ? -21.333 -36.690 -2.467 1.00 80.94 116 ASP A N 1
ATOM 848 C CA . ASP A 1 116 ? -21.334 -38.064 -2.993 1.00 80.94 116 ASP A CA 1
ATOM 849 C C . ASP A 1 116 ? -19.925 -38.585 -3.356 1.00 80.94 116 ASP A C 1
ATOM 851 O O . ASP A 1 116 ? -19.766 -39.730 -3.780 1.00 80.94 116 ASP A O 1
ATOM 855 N N . GLY A 1 117 ? -18.891 -37.752 -3.187 1.00 79.44 117 GLY A N 1
ATOM 856 C CA . GLY A 1 117 ? -17.504 -38.048 -3.539 1.00 79.44 117 GLY A CA 1
ATOM 857 C C . GLY A 1 117 ? -17.152 -37.818 -5.014 1.00 79.44 117 GLY A C 1
ATOM 858 O O . GLY A 1 117 ? -15.999 -38.039 -5.392 1.00 79.44 117 GLY A O 1
ATOM 859 N N . SER A 1 118 ? -18.095 -37.368 -5.848 1.00 87.19 118 SER A N 1
ATOM 860 C CA . SER A 1 118 ? -17.822 -36.979 -7.235 1.00 87.19 118 SER A CA 1
ATOM 861 C C . SER A 1 118 ? -17.059 -35.650 -7.312 1.00 87.19 118 SER A C 1
ATOM 863 O O . SER A 1 118 ? -17.065 -34.849 -6.376 1.00 87.19 118 SER A O 1
ATOM 865 N N . PHE A 1 119 ? -16.360 -35.410 -8.425 1.00 90.25 119 PHE A N 1
ATOM 866 C CA . PHE A 1 119 ? -15.666 -34.141 -8.666 1.00 90.25 119 PHE A CA 1
ATOM 867 C C . PHE A 1 119 ? -16.559 -33.191 -9.459 1.00 90.25 119 PHE A C 1
ATOM 869 O O . PHE A 1 119 ? -17.187 -33.612 -10.429 1.00 90.25 119 PHE A O 1
ATOM 876 N N . THR A 1 120 ? -16.518 -31.902 -9.130 1.00 90.00 120 THR A N 1
ATOM 877 C CA . THR A 1 120 ? -17.184 -30.851 -9.912 1.00 90.00 120 THR A CA 1
ATOM 878 C C . THR A 1 120 ? -16.178 -29.864 -10.524 1.00 90.00 120 THR A C 1
ATOM 880 O O . THR A 1 120 ? -15.004 -29.813 -10.144 1.00 90.00 120 THR A O 1
ATOM 883 N N . ASN A 1 121 ? -16.622 -29.114 -11.530 1.00 90.56 121 ASN A N 1
ATOM 884 C CA . ASN A 1 121 ? -16.004 -27.888 -12.037 1.00 90.56 121 ASN A CA 1
ATOM 885 C C . ASN A 1 121 ? -16.939 -26.675 -11.913 1.00 90.56 121 ASN A C 1
ATOM 887 O O . ASN A 1 121 ? -16.709 -25.683 -12.592 1.00 90.56 121 ASN A O 1
ATOM 891 N N . ASP A 1 122 ? -17.984 -26.724 -11.087 1.00 89.38 122 ASP A N 1
ATOM 892 C CA . ASP A 1 122 ? -18.852 -25.564 -10.888 1.00 89.38 122 ASP A CA 1
ATOM 893 C C . ASP A 1 122 ? -18.053 -24.330 -10.449 1.00 89.38 122 ASP A C 1
ATOM 895 O O . ASP A 1 122 ? -17.164 -24.417 -9.595 1.00 89.38 122 ASP A O 1
ATOM 899 N N . LEU A 1 123 ? -18.412 -23.181 -11.023 1.00 90.06 123 LEU A N 1
ATOM 900 C CA . LEU A 1 123 ? -17.987 -21.859 -10.585 1.00 90.06 123 LEU A CA 1
ATOM 901 C C . LEU A 1 123 ? -19.200 -21.174 -9.956 1.00 90.06 123 LEU A C 1
ATOM 903 O O . LEU A 1 123 ? -20.241 -21.044 -10.599 1.00 90.06 123 LEU A O 1
ATOM 907 N N . TYR A 1 124 ? -19.065 -20.717 -8.719 1.00 88.00 124 TYR A N 1
ATOM 908 C CA . TYR A 1 124 ? -20.092 -19.947 -8.023 1.00 88.00 124 TYR A CA 1
ATOM 909 C C . TYR A 1 124 ? -19.550 -18.574 -7.627 1.00 88.00 124 TYR A C 1
ATOM 911 O O . TYR A 1 124 ? -18.372 -18.431 -7.296 1.00 88.00 124 TYR A O 1
ATOM 919 N N . PHE A 1 125 ? -20.427 -17.574 -7.641 1.00 87.38 125 PHE A N 1
ATOM 920 C CA . PHE A 1 125 ? -20.149 -16.205 -7.225 1.00 87.38 125 PHE A CA 1
ATOM 921 C C . PHE A 1 125 ? -21.044 -15.823 -6.040 1.00 87.38 125 PHE A C 1
ATOM 923 O O . PHE A 1 125 ? -22.268 -15.944 -6.122 1.00 87.38 125 PHE A O 1
ATOM 930 N N . PHE A 1 126 ? -20.444 -15.351 -4.946 1.00 83.44 126 PHE A N 1
ATOM 931 C CA . PHE A 1 126 ? -21.156 -14.827 -3.780 1.00 83.44 126 PHE A CA 1
ATOM 932 C C . PHE A 1 126 ? -21.133 -13.299 -3.763 1.00 83.44 126 PHE A C 1
ATOM 934 O O . PHE A 1 126 ? -20.067 -12.679 -3.670 1.00 83.44 126 PHE A O 1
ATOM 941 N N . HIS A 1 127 ? -22.323 -12.697 -3.796 1.00 78.00 127 HIS A N 1
ATOM 942 C CA . HIS A 1 127 ? -22.498 -11.250 -3.746 1.00 78.00 127 HIS A CA 1
ATOM 943 C C . HIS A 1 127 ? -22.791 -10.801 -2.308 1.00 78.00 127 HIS A C 1
ATOM 945 O O . HIS A 1 127 ? -23.936 -10.861 -1.849 1.00 78.00 127 HIS A O 1
ATOM 951 N N . PHE A 1 128 ? -21.766 -10.306 -1.606 1.00 72.94 128 PHE A N 1
ATOM 952 C CA . PHE A 1 128 ? -21.833 -9.957 -0.177 1.00 72.94 128 PHE A CA 1
ATOM 953 C C . PHE A 1 128 ? -23.033 -9.064 0.177 1.00 72.94 128 PHE A C 1
ATOM 955 O O . PHE A 1 128 ? -23.793 -9.410 1.078 1.00 72.94 128 PHE A O 1
ATOM 962 N N . SER A 1 129 ? -23.270 -7.982 -0.575 1.00 70.94 129 SER A N 1
ATOM 963 C CA . SER A 1 129 ? -24.348 -7.015 -0.291 1.00 70.94 129 SER A CA 1
ATOM 964 C C . SER A 1 129 ? -25.764 -7.596 -0.373 1.00 70.94 129 SER A C 1
ATOM 966 O O . SER A 1 129 ? -26.683 -7.027 0.199 1.00 70.94 129 SER A O 1
ATOM 968 N N . MET A 1 130 ? -25.954 -8.712 -1.086 1.00 69.50 130 MET A N 1
ATOM 969 C CA . MET A 1 130 ? -27.257 -9.372 -1.226 1.00 69.50 130 MET A CA 1
ATOM 970 C C . MET A 1 130 ? -27.342 -10.684 -0.425 1.00 69.50 130 MET A C 1
ATOM 972 O O . MET A 1 130 ? -28.418 -11.273 -0.340 1.00 69.50 130 MET A O 1
ATOM 976 N N . LYS A 1 131 ? -26.223 -11.157 0.154 1.00 73.44 131 LYS A N 1
ATOM 977 C CA . LYS A 1 131 ? -26.102 -12.438 0.878 1.00 73.44 131 LYS A CA 1
ATOM 978 C C . LYS A 1 131 ? -26.635 -13.630 0.034 1.00 73.44 131 LYS A C 1
ATOM 980 O O . LYS A 1 131 ? -27.372 -14.489 0.528 1.00 73.44 131 LYS A O 1
ATOM 985 N N . GLN A 1 132 ? -26.285 -13.667 -1.265 1.00 76.31 132 GLN A N 1
ATOM 986 C CA . GLN A 1 132 ? -26.722 -14.697 -2.233 1.00 76.31 132 GLN A CA 1
ATOM 987 C C . GLN A 1 132 ? -25.559 -15.345 -2.992 1.00 76.31 132 GLN A C 1
ATOM 989 O O . GLN A 1 132 ? -24.583 -14.675 -3.341 1.00 76.31 132 GLN A O 1
ATOM 994 N N . TRP A 1 133 ? -25.727 -16.630 -3.310 1.00 80.25 133 TRP A N 1
ATOM 995 C CA . TRP A 1 133 ? -24.908 -17.383 -4.259 1.00 80.25 133 TRP A CA 1
ATOM 996 C C . TRP A 1 133 ? -25.578 -17.440 -5.633 1.00 80.25 133 TRP A C 1
ATOM 998 O O . TRP A 1 133 ? -26.765 -17.750 -5.727 1.00 80.25 133 TRP A O 1
ATOM 1008 N N . ASN A 1 134 ? -24.792 -17.221 -6.685 1.00 84.31 134 ASN A N 1
ATOM 1009 C CA . ASN A 1 134 ? -25.175 -17.430 -8.079 1.00 84.31 134 ASN A CA 1
ATOM 1010 C C . ASN A 1 134 ? -24.222 -18.449 -8.721 1.00 84.31 134 ASN A C 1
ATOM 1012 O O . ASN A 1 134 ? -23.004 -18.317 -8.588 1.00 84.31 134 ASN A O 1
ATOM 1016 N N . GLN A 1 135 ? -24.751 -19.454 -9.423 1.00 84.81 135 GLN A N 1
ATOM 1017 C CA . GLN A 1 135 ? -23.931 -20.341 -10.255 1.00 84.81 135 GLN A CA 1
ATOM 1018 C C . GLN A 1 135 ? -23.563 -19.599 -11.543 1.00 84.81 135 GLN A C 1
ATOM 1020 O O . GLN A 1 135 ? -24.431 -19.069 -12.235 1.00 84.81 135 GLN A O 1
ATOM 1025 N N . VAL A 1 136 ? -22.275 -19.552 -11.864 1.00 84.19 136 VAL A N 1
ATOM 1026 C CA . VAL A 1 136 ? -21.761 -18.913 -13.074 1.00 84.19 136 VAL A CA 1
ATOM 1027 C C . VAL A 1 136 ? -21.719 -19.961 -14.180 1.00 84.19 136 VAL A C 1
ATOM 1029 O O . VAL A 1 136 ? -20.939 -20.909 -14.117 1.00 84.19 136 VAL A O 1
ATOM 1032 N N . THR A 1 137 ? -22.556 -19.810 -15.205 1.00 71.19 137 THR A N 1
ATOM 1033 C CA . THR A 1 137 ? -22.559 -20.702 -16.373 1.00 71.19 137 THR A CA 1
ATOM 1034 C C . THR A 1 137 ? -21.501 -20.272 -17.384 1.00 71.19 137 THR A C 1
ATOM 1036 O O . THR A 1 137 ? -21.524 -19.134 -17.844 1.00 71.19 137 THR A O 1
ATOM 1039 N N . PHE A 1 138 ? -20.612 -21.181 -17.784 1.00 66.94 138 PHE A N 1
ATOM 1040 C CA . PHE A 1 138 ? -19.515 -20.889 -18.711 1.00 66.94 138 PHE A CA 1
ATOM 1041 C C . PHE A 1 138 ? -19.262 -22.045 -19.692 1.00 66.94 138 PHE A C 1
ATOM 1043 O O . PHE A 1 138 ? -19.582 -23.202 -19.423 1.00 66.94 138 PHE A O 1
ATOM 1050 N N . GLY A 1 139 ? -18.625 -21.734 -20.824 1.00 61.81 139 GLY A N 1
ATOM 1051 C CA . GLY A 1 139 ? -18.042 -22.720 -21.740 1.00 61.81 139 GLY A CA 1
ATOM 1052 C C . GLY A 1 139 ? -16.526 -22.848 -21.559 1.00 61.81 139 GLY A C 1
ATOM 1053 O O . GLY A 1 139 ? -15.888 -21.958 -21.003 1.00 61.81 139 GLY A O 1
ATOM 1054 N N . ASN A 1 140 ? -15.945 -23.943 -22.062 1.00 75.00 140 ASN A N 1
ATOM 1055 C CA . ASN A 1 140 ? -14.492 -24.167 -22.188 1.00 75.00 140 ASN A CA 1
ATOM 1056 C C . ASN A 1 140 ? -13.656 -24.025 -20.893 1.00 75.00 140 ASN A C 1
ATOM 1058 O O . ASN A 1 140 ? -12.446 -23.805 -20.957 1.00 75.00 140 ASN A O 1
ATOM 1062 N N . GLY A 1 141 ? -14.285 -24.160 -19.723 1.00 83.31 141 GLY A N 1
ATOM 1063 C CA . GLY A 1 141 ? -13.591 -24.154 -18.436 1.00 83.31 141 GLY A CA 1
ATOM 1064 C C . GLY A 1 141 ? -12.864 -25.463 -18.112 1.00 83.31 141 GLY A C 1
ATOM 1065 O O . GLY A 1 141 ? -12.983 -26.449 -18.848 1.00 83.31 141 GLY A O 1
ATOM 1066 N N . PRO A 1 142 ? -12.125 -25.503 -16.989 1.00 90.75 142 PRO A N 1
ATOM 1067 C CA . PRO A 1 142 ? -11.367 -26.676 -16.587 1.00 90.75 142 PRO A CA 1
ATOM 1068 C C . PRO A 1 142 ? -12.299 -27.872 -16.382 1.00 90.75 142 PRO A C 1
ATOM 1070 O O . PRO A 1 142 ? -13.374 -27.741 -15.797 1.00 90.75 142 PRO A O 1
ATOM 1073 N N . ALA A 1 143 ? -11.866 -29.066 -16.794 1.00 90.62 143 ALA A N 1
ATOM 1074 C CA . ALA A 1 143 ? -12.567 -30.300 -16.438 1.00 90.62 143 ALA A CA 1
ATOM 1075 C C . ALA A 1 143 ? -12.676 -30.461 -14.907 1.00 90.62 143 ALA A C 1
ATOM 1077 O O . ALA A 1 143 ? -11.754 -30.050 -14.191 1.00 90.62 143 ALA A O 1
ATOM 1078 N N . MET A 1 144 ? -13.766 -31.100 -14.447 1.00 91.88 144 MET A N 1
ATOM 1079 C CA . MET A 1 144 ? -14.064 -31.418 -13.036 1.00 91.88 144 MET A CA 1
ATOM 1080 C C . MET A 1 144 ? -12.816 -31.812 -12.250 1.00 91.88 144 MET A C 1
ATOM 1082 O O . MET A 1 144 ? -12.059 -32.667 -12.712 1.00 91.88 144 MET A O 1
ATOM 1086 N N . ARG A 1 145 ? -12.562 -31.168 -11.105 1.00 93.56 145 ARG A N 1
ATOM 1087 C CA . ARG A 1 145 ? -11.293 -31.323 -10.383 1.00 93.56 145 ARG A CA 1
ATOM 1088 C C . ARG A 1 145 ? -11.354 -30.925 -8.919 1.00 93.56 145 ARG A C 1
ATOM 1090 O O . ARG A 1 145 ? -12.078 -30.025 -8.514 1.00 93.56 145 ARG A O 1
ATOM 1097 N N . THR A 1 146 ? -10.461 -31.538 -8.159 1.00 94.25 146 THR A N 1
ATOM 1098 C CA . THR A 1 146 ? -10.283 -31.331 -6.723 1.00 94.25 146 THR A CA 1
ATOM 1099 C C . THR A 1 146 ? -8.808 -31.104 -6.395 1.00 94.25 146 THR A C 1
ATOM 1101 O O . THR A 1 146 ? -7.935 -31.465 -7.194 1.00 94.25 146 THR A O 1
ATOM 1104 N N . GLN A 1 147 ? -8.514 -30.532 -5.223 1.00 94.12 147 GLN A N 1
ATOM 1105 C CA . GLN A 1 147 ? -7.151 -30.430 -4.676 1.00 94.12 147 GLN A CA 1
ATOM 1106 C C . GLN A 1 147 ? -6.176 -29.669 -5.604 1.00 94.12 147 GLN A C 1
ATOM 1108 O O . GLN A 1 147 ? -4.986 -29.990 -5.677 1.00 94.12 147 GLN A O 1
ATOM 1113 N N . HIS A 1 148 ? -6.703 -28.691 -6.342 1.00 96.12 148 HIS A N 1
ATOM 1114 C CA . HIS A 1 148 ? -5.963 -27.736 -7.170 1.00 96.12 148 HIS A CA 1
ATOM 1115 C C . HIS A 1 148 ? -5.573 -26.499 -6.341 1.00 96.12 148 HIS A C 1
ATOM 1117 O O . HIS A 1 148 ? -5.978 -26.382 -5.185 1.00 96.12 148 HIS A O 1
ATOM 1123 N N . SER A 1 149 ? -4.803 -25.576 -6.919 1.00 96.31 149 SER A N 1
ATOM 1124 C CA . SER A 1 149 ? -4.590 -24.243 -6.338 1.00 96.31 149 SER A CA 1
ATOM 1125 C C . SER A 1 149 ? -5.236 -23.159 -7.200 1.00 96.31 149 SER A C 1
ATOM 1127 O O . SER A 1 149 ? -5.437 -23.352 -8.404 1.00 96.31 149 SER A O 1
ATOM 1129 N N . SER A 1 150 ? -5.544 -22.013 -6.586 1.00 95.44 150 SER A N 1
ATOM 1130 C CA . SER A 1 150 ? -5.942 -20.808 -7.311 1.00 95.44 150 SER A CA 1
ATOM 1131 C C . SER A 1 150 ? -5.298 -19.548 -6.762 1.00 95.44 150 SER A C 1
ATOM 1133 O O . SER A 1 150 ? -5.114 -19.426 -5.553 1.00 95.44 150 SER A O 1
ATOM 1135 N N . ILE A 1 151 ? -5.033 -18.590 -7.647 1.00 95.94 151 ILE A N 1
ATOM 1136 C CA . ILE A 1 151 ? -4.586 -17.240 -7.288 1.00 95.94 151 ILE A CA 1
ATOM 1137 C C . ILE A 1 151 ? -5.439 -16.181 -7.993 1.00 95.94 151 ILE A C 1
ATOM 1139 O O . ILE A 1 151 ? -6.039 -16.441 -9.039 1.00 95.94 151 ILE A O 1
ATOM 1143 N N . LEU A 1 152 ? -5.450 -14.977 -7.426 1.00 94.12 152 LEU A N 1
ATOM 1144 C CA . LEU A 1 152 ? -5.943 -13.764 -8.069 1.00 94.12 152 LEU A CA 1
ATOM 1145 C C . LEU A 1 152 ? -4.754 -13.011 -8.679 1.00 94.12 152 LEU A C 1
ATOM 1147 O O . LEU A 1 152 ? -3.785 -12.741 -7.974 1.00 94.12 152 LEU A O 1
ATOM 1151 N N . TRP A 1 153 ? -4.834 -12.639 -9.956 1.00 93.94 153 TRP A N 1
ATOM 1152 C CA . TRP A 1 153 ? -3.872 -11.726 -10.590 1.00 93.94 153 TRP A CA 1
ATOM 1153 C C . TRP A 1 153 ? -4.542 -10.980 -11.747 1.00 93.94 153 TRP A C 1
ATOM 1155 O O . TRP A 1 153 ? -5.252 -11.600 -12.538 1.00 93.94 153 TRP A O 1
ATOM 1165 N N . ASN A 1 154 ? -4.339 -9.659 -11.835 1.00 88.94 154 ASN A N 1
ATOM 1166 C CA . ASN A 1 154 ? -4.916 -8.765 -12.853 1.00 88.94 154 ASN A CA 1
ATOM 1167 C C . ASN A 1 154 ? -6.402 -9.050 -13.162 1.00 88.94 154 ASN A C 1
ATOM 1169 O O . ASN A 1 154 ? -6.767 -9.461 -14.264 1.00 88.94 154 ASN A O 1
ATOM 1173 N N . ASN A 1 155 ? -7.248 -8.866 -12.140 1.00 86.69 155 ASN A N 1
ATOM 1174 C CA . ASN A 1 155 ? -8.706 -9.053 -12.180 1.00 86.69 155 ASN A CA 1
ATOM 1175 C C . ASN A 1 155 ? -9.174 -10.390 -12.801 1.00 86.69 155 ASN A C 1
ATOM 1177 O O . ASN A 1 155 ? -10.192 -10.461 -13.491 1.00 86.69 155 ASN A O 1
ATOM 1181 N N . SER A 1 156 ? -8.388 -11.452 -12.594 1.00 91.50 156 SER A N 1
ATOM 1182 C CA . SER A 1 156 ? -8.638 -12.787 -13.137 1.00 91.50 156 SER A CA 1
ATOM 1183 C C . SER A 1 156 ? -8.278 -13.876 -12.121 1.00 91.50 156 SER A C 1
ATOM 1185 O O . SER A 1 156 ? -7.290 -13.762 -11.388 1.00 91.50 156 SER A O 1
ATOM 1187 N N . MET A 1 157 ? -9.060 -14.955 -12.103 1.00 94.06 157 MET A N 1
ATOM 1188 C CA . MET A 1 157 ? -8.800 -16.161 -11.312 1.00 94.06 157 MET A CA 1
ATOM 1189 C C . MET A 1 157 ? -7.958 -17.136 -12.137 1.00 94.06 157 MET A C 1
ATOM 1191 O O . MET A 1 157 ? -8.386 -17.565 -13.205 1.00 94.06 157 MET A O 1
ATOM 1195 N N . TYR A 1 158 ? -6.784 -17.525 -11.646 1.00 96.12 158 TYR A N 1
ATOM 1196 C CA . TYR A 1 158 ? -5.982 -18.591 -12.256 1.00 96.12 158 TYR A CA 1
ATOM 1197 C C . TYR A 1 158 ? -6.159 -19.892 -11.473 1.00 96.12 158 TYR A C 1
ATOM 1199 O O . TYR A 1 158 ? -6.120 -19.866 -10.246 1.00 96.12 158 TYR A O 1
ATOM 1207 N N . ILE A 1 159 ? -6.313 -21.018 -12.175 1.00 96.62 159 ILE A N 1
ATOM 1208 C CA . ILE A 1 159 ? -6.400 -22.382 -11.627 1.00 96.62 159 ILE A CA 1
ATOM 1209 C C . ILE A 1 159 ? -5.211 -23.195 -12.130 1.00 96.62 159 ILE A C 1
ATOM 1211 O O . ILE A 1 159 ? -5.030 -23.304 -13.345 1.00 96.62 159 ILE A O 1
ATOM 1215 N N . PHE A 1 160 ? -4.449 -23.824 -11.229 1.00 97.38 160 PHE A N 1
ATOM 1216 C CA . PHE A 1 160 ? -3.350 -24.721 -11.604 1.00 97.38 160 PHE A CA 1
ATOM 1217 C C . PHE A 1 160 ? -3.525 -26.142 -11.054 1.00 97.38 160 PHE A C 1
ATOM 1219 O O . PHE A 1 160 ? -3.753 -26.354 -9.859 1.00 97.38 160 PHE A O 1
ATOM 1226 N N . GLY A 1 161 ? -3.366 -27.128 -11.943 1.00 95.44 161 GLY A N 1
ATOM 1227 C CA . GLY A 1 161 ? -3.268 -28.545 -11.604 1.00 95.44 161 GLY A CA 1
ATOM 1228 C C . GLY A 1 161 ? -4.468 -29.111 -10.834 1.00 95.44 161 GLY A C 1
ATOM 1229 O O . GLY A 1 161 ? -5.628 -28.894 -11.195 1.00 95.44 161 GLY A O 1
ATOM 1230 N N . GLY A 1 162 ? -4.179 -29.897 -9.795 1.00 95.50 162 GLY A N 1
ATOM 1231 C CA . GLY A 1 162 ? -5.158 -30.700 -9.060 1.00 95.50 162 GLY A CA 1
ATOM 1232 C C . GLY A 1 162 ? -5.272 -32.114 -9.619 1.00 95.50 162 GLY A C 1
ATOM 1233 O O . GLY A 1 162 ? -4.356 -32.611 -10.277 1.00 95.50 162 GLY A O 1
ATOM 1234 N N . ARG A 1 163 ? -6.385 -32.796 -9.343 1.00 93.38 163 ARG A N 1
ATOM 1235 C CA . ARG A 1 163 ? -6.665 -34.137 -9.881 1.00 93.38 163 ARG A CA 1
ATOM 1236 C C . ARG A 1 163 ? -8.123 -34.311 -10.286 1.00 93.38 163 ARG A C 1
ATOM 1238 O O . ARG A 1 163 ? -9.004 -33.649 -9.740 1.00 93.38 163 ARG A O 1
ATOM 1245 N N . ASN A 1 164 ? -8.361 -35.248 -11.199 1.00 91.69 164 ASN A N 1
ATOM 1246 C CA . ASN A 1 164 ? -9.694 -35.722 -11.561 1.00 91.69 164 ASN A CA 1
ATOM 1247 C C . ASN A 1 164 ? -9.725 -37.248 -11.754 1.00 91.69 164 ASN A C 1
ATOM 1249 O O . ASN A 1 164 ? -8.766 -37.936 -11.407 1.00 91.69 164 ASN A O 1
ATOM 1253 N N . ALA A 1 165 ? -10.816 -37.788 -12.308 1.00 88.88 165 ALA A N 1
ATOM 1254 C CA . ALA A 1 165 ? -10.973 -39.227 -12.548 1.00 88.88 165 ALA A CA 1
ATOM 1255 C C . ALA A 1 165 ? -9.895 -39.830 -13.478 1.00 88.88 165 ALA A C 1
ATOM 1257 O O . ALA A 1 165 ? -9.630 -41.025 -13.416 1.00 88.88 165 ALA A O 1
ATOM 1258 N N . SER A 1 166 ? -9.232 -39.011 -14.304 1.00 88.62 166 SER A N 1
ATOM 1259 C CA . SER A 1 166 ? -8.094 -39.409 -15.147 1.00 88.62 166 SER A CA 1
ATOM 1260 C C . SER A 1 166 ? -6.726 -39.198 -14.473 1.00 88.62 166 SER A C 1
ATOM 1262 O O . SER A 1 166 ? -5.702 -39.289 -15.147 1.00 88.62 166 SER A O 1
ATOM 1264 N N . GLY A 1 167 ? -6.688 -38.868 -13.178 1.00 90.31 167 GLY A N 1
ATOM 1265 C CA . GLY A 1 167 ? -5.465 -38.636 -12.405 1.00 90.31 167 GLY A CA 1
ATOM 1266 C C . GLY A 1 167 ? -5.062 -37.158 -12.235 1.00 90.31 167 GLY A C 1
ATOM 1267 O O . GLY A 1 167 ? -5.875 -36.255 -12.467 1.00 90.31 167 GLY A O 1
ATOM 1268 N N . PRO A 1 168 ? -3.819 -36.901 -11.777 1.00 93.38 168 PRO A N 1
ATOM 1269 C CA . PRO A 1 168 ? -3.281 -35.555 -11.544 1.00 93.38 168 PRO A CA 1
ATOM 1270 C C . PRO A 1 168 ? -3.183 -34.697 -12.815 1.00 93.38 168 PRO A C 1
ATOM 1272 O O . PRO A 1 168 ? -3.167 -35.220 -13.930 1.00 93.38 168 PRO A O 1
ATOM 1275 N N . LYS A 1 169 ? -3.062 -33.374 -12.644 1.00 94.88 169 LYS A N 1
ATOM 1276 C CA . LYS A 1 169 ? -2.953 -32.383 -13.727 1.00 94.88 169 LYS A CA 1
ATOM 1277 C C . LYS A 1 169 ? -1.824 -31.371 -13.495 1.00 94.88 169 LYS A C 1
ATOM 1279 O O . LYS A 1 169 ? -1.407 -31.139 -12.363 1.00 94.88 169 LYS A O 1
ATOM 1284 N N . ASN A 1 170 ? -1.347 -30.761 -14.578 1.00 94.62 170 ASN A N 1
ATOM 1285 C CA . ASN A 1 170 ? -0.483 -29.569 -14.610 1.00 94.62 170 ASN A CA 1
ATOM 1286 C C . ASN A 1 170 ? -0.941 -28.580 -15.702 1.00 94.62 170 ASN A C 1
ATOM 1288 O O . ASN A 1 170 ? -0.148 -27.819 -16.253 1.00 94.62 170 ASN A O 1
ATOM 1292 N N . ASP A 1 171 ? -2.215 -28.623 -16.070 1.00 95.38 171 ASP A N 1
ATOM 1293 C CA . ASP A 1 171 ? -2.855 -27.585 -16.870 1.00 95.38 171 ASP A CA 1
ATOM 1294 C C . ASP A 1 171 ? -2.967 -26.279 -16.060 1.00 95.38 171 ASP A C 1
ATOM 1296 O O . ASP A 1 171 ? -2.956 -26.278 -14.825 1.00 95.38 171 ASP A O 1
ATOM 1300 N N . LEU A 1 172 ? -3.023 -25.158 -16.779 1.00 96.88 172 LEU A N 1
ATOM 1301 C CA . LEU A 1 172 ? -3.237 -23.827 -16.226 1.00 96.88 172 LEU A CA 1
ATOM 1302 C C . LEU A 1 172 ? -4.422 -23.216 -16.966 1.00 96.88 172 LEU A C 1
ATOM 1304 O O . LEU A 1 172 ? -4.399 -23.120 -18.191 1.00 96.88 172 LEU A O 1
ATOM 1308 N N . TYR A 1 173 ? -5.431 -22.784 -16.226 1.00 96.25 173 TYR A N 1
ATOM 1309 C CA . TYR A 1 173 ? -6.582 -22.072 -16.771 1.00 96.25 173 TYR A CA 1
ATOM 1310 C C . TYR A 1 173 ? -6.689 -20.693 -16.133 1.00 96.25 173 TYR A C 1
ATOM 1312 O O . TYR A 1 173 ? -6.307 -20.507 -14.978 1.00 96.25 173 TYR A O 1
ATOM 1320 N N . VAL A 1 174 ? -7.239 -19.741 -16.879 1.00 95.06 174 VAL A N 1
ATOM 1321 C CA . VAL A 1 174 ? -7.630 -18.422 -16.380 1.00 95.06 174 VAL A CA 1
ATOM 1322 C C . VAL A 1 174 ? -9.122 -18.213 -16.609 1.00 95.06 174 VAL A C 1
ATOM 1324 O O . VAL A 1 174 ? -9.631 -18.564 -17.671 1.00 95.06 174 VAL A O 1
ATOM 1327 N N . TYR A 1 175 ? -9.808 -17.640 -15.625 1.00 92.81 175 TYR A N 1
ATOM 1328 C CA . TYR A 1 175 ? -11.139 -17.059 -15.751 1.00 92.81 175 TYR A CA 1
ATOM 1329 C C . TYR A 1 175 ? -11.016 -15.543 -15.596 1.00 92.81 175 TYR A C 1
ATOM 1331 O O . TYR A 1 175 ? -10.574 -15.055 -14.554 1.00 92.81 175 TYR A O 1
ATOM 1339 N N . SER A 1 176 ? -11.364 -14.802 -16.645 1.00 87.75 176 SER A N 1
ATOM 1340 C CA . SER A 1 176 ? -11.344 -13.336 -16.644 1.00 87.75 176 SER A CA 1
ATOM 1341 C C . SER A 1 176 ? -12.688 -12.818 -16.138 1.00 87.75 176 SER A C 1
ATOM 1343 O O . SER A 1 176 ? -13.724 -13.136 -16.719 1.00 87.75 176 SER A O 1
ATOM 1345 N N . PHE A 1 177 ? -12.690 -12.005 -15.076 1.00 86.69 177 PHE A N 1
ATOM 1346 C CA . PHE A 1 177 ? -13.937 -11.453 -14.527 1.00 86.69 177 PHE A CA 1
ATOM 1347 C C . PHE A 1 177 ? -14.586 -10.422 -15.466 1.00 86.69 177 PHE A C 1
ATOM 1349 O O . PHE A 1 177 ? -15.807 -10.304 -15.494 1.00 86.69 177 PHE A O 1
ATOM 1356 N N . GLU A 1 178 ? -13.779 -9.728 -16.275 1.00 83.75 178 GLU A N 1
ATOM 1357 C CA . GLU A 1 178 ? -14.234 -8.764 -17.288 1.00 83.75 178 GLU A CA 1
ATOM 1358 C C . GLU A 1 178 ? -14.981 -9.438 -18.450 1.00 83.75 178 GLU A C 1
ATOM 1360 O O . GLU A 1 178 ? -16.018 -8.946 -18.887 1.00 83.75 178 GLU A O 1
ATOM 1365 N N . THR A 1 179 ? -14.470 -10.567 -18.951 1.00 83.00 179 THR A N 1
ATOM 1366 C CA . THR A 1 179 ? -15.072 -11.274 -20.100 1.00 83.00 179 THR A CA 1
ATOM 1367 C C . THR A 1 179 ? -16.032 -12.392 -19.700 1.00 83.00 179 THR A C 1
ATOM 1369 O O . THR A 1 179 ? -16.777 -12.874 -20.547 1.00 83.00 179 THR A O 1
ATOM 1372 N N . GLN A 1 180 ? -16.002 -12.817 -18.432 1.00 85.62 180 GLN A N 1
ATOM 1373 C CA . GLN A 1 180 ? -16.734 -13.967 -17.887 1.00 85.62 180 GLN A CA 1
ATOM 1374 C C . GLN A 1 180 ? -16.473 -15.285 -18.641 1.00 85.62 180 GLN A C 1
ATOM 1376 O O . GLN A 1 180 ? -17.315 -16.182 -18.705 1.00 85.62 180 GLN A O 1
ATOM 1381 N N . LEU A 1 181 ? -15.270 -15.420 -19.207 1.00 87.19 181 LEU A N 1
ATOM 1382 C CA . LEU A 1 181 ? -14.842 -16.588 -19.970 1.00 87.19 181 LEU A CA 1
ATOM 1383 C C . LEU A 1 181 ? -13.612 -17.249 -19.354 1.00 87.19 181 LEU A C 1
ATOM 1385 O O . LEU A 1 181 ? -12.700 -16.593 -18.842 1.00 87.19 181 LEU A O 1
ATOM 1389 N N . TRP A 1 182 ? -13.578 -18.576 -19.474 1.00 92.19 182 TRP A N 1
ATOM 1390 C CA . TRP A 1 182 ? -12.374 -19.362 -19.249 1.00 92.19 182 TRP A CA 1
ATOM 1391 C C . TRP A 1 182 ? -11.490 -19.397 -20.494 1.00 92.19 182 TRP A C 1
ATOM 1393 O O . TRP A 1 182 ? -11.958 -19.323 -21.631 1.00 92.19 182 TRP A O 1
ATOM 1403 N N . SER A 1 183 ? -10.193 -19.578 -20.282 1.00 91.31 183 SER A N 1
ATOM 1404 C CA . SER A 1 183 ? -9.228 -19.933 -21.320 1.00 91.31 183 SER A CA 1
ATOM 1405 C C . SER A 1 183 ? -8.138 -20.827 -20.740 1.00 91.31 183 SER A C 1
ATOM 1407 O O . SER A 1 183 ? -7.661 -20.592 -19.627 1.00 91.31 183 SER A O 1
ATOM 1409 N N . GLU A 1 184 ? -7.727 -21.849 -21.490 1.00 94.38 184 GLU A N 1
ATOM 1410 C CA . GLU A 1 184 ? -6.503 -22.585 -21.174 1.00 94.38 184 GLU A CA 1
ATOM 1411 C C . GLU A 1 184 ? -5.297 -21.710 -21.518 1.00 94.38 184 GLU A C 1
ATOM 1413 O O . GLU A 1 184 ? -5.236 -21.102 -22.588 1.00 94.38 184 GLU A O 1
ATOM 1418 N N . VAL A 1 185 ? -4.342 -21.627 -20.599 1.00 94.62 185 VAL A N 1
ATOM 1419 C CA . VAL A 1 185 ? -3.142 -20.810 -20.748 1.00 94.62 185 VAL A CA 1
ATOM 1420 C C . VAL A 1 185 ? -1.989 -21.736 -21.141 1.00 94.62 185 VAL A C 1
ATOM 1422 O O . VAL A 1 185 ? -1.516 -22.497 -20.291 1.00 94.62 185 VAL A O 1
ATOM 1425 N N . PRO A 1 186 ? -1.502 -21.703 -22.397 1.00 93.00 186 PRO A N 1
ATOM 1426 C CA . PRO A 1 186 ? -0.287 -22.420 -22.756 1.00 93.00 186 PRO A CA 1
ATOM 1427 C C . PRO A 1 186 ? 0.894 -21.849 -21.960 1.00 93.00 186 PRO A C 1
ATOM 1429 O O . PRO A 1 186 ? 1.014 -20.637 -21.786 1.00 93.00 186 PRO A O 1
ATOM 1432 N N . THR A 1 187 ? 1.758 -22.732 -21.457 1.00 94.88 187 THR A N 1
ATOM 1433 C CA . THR A 1 187 ? 2.906 -22.358 -20.618 1.00 94.88 187 THR A CA 1
ATOM 1434 C C . THR A 1 187 ? 4.169 -23.077 -21.063 1.00 94.88 187 THR A C 1
ATOM 1436 O O . THR A 1 187 ? 4.148 -24.303 -21.207 1.00 94.88 187 THR A O 1
ATOM 1439 N N . GLU A 1 188 ? 5.271 -22.346 -21.175 1.00 93.12 188 GLU A N 1
ATOM 1440 C CA . GLU A 1 188 ? 6.575 -22.870 -21.597 1.00 93.12 188 GLU A CA 1
ATOM 1441 C C . GLU A 1 188 ? 7.543 -23.050 -20.410 1.00 93.12 188 GLU A C 1
ATOM 1443 O O . GLU A 1 188 ? 7.177 -22.855 -19.250 1.00 93.12 188 GLU A O 1
ATOM 1448 N N . GLY A 1 189 ? 8.796 -23.419 -20.691 1.00 93.88 189 GLY A N 1
ATOM 1449 C CA . GLY A 1 189 ? 9.864 -23.519 -19.693 1.00 93.88 189 GLY A CA 1
ATOM 1450 C C . GLY A 1 189 ? 9.830 -24.796 -18.846 1.00 93.88 189 GLY A C 1
ATOM 1451 O O . GLY A 1 189 ? 9.361 -25.851 -19.276 1.00 93.88 189 GLY A O 1
ATOM 1452 N N . ALA A 1 190 ? 10.369 -24.708 -17.629 1.00 92.56 190 ALA A N 1
ATOM 1453 C CA . ALA A 1 190 ? 10.507 -25.820 -16.687 1.00 92.56 190 ALA A CA 1
ATOM 1454 C C . ALA A 1 190 ? 9.170 -26.135 -15.990 1.00 92.56 190 ALA A C 1
ATOM 1456 O O . ALA A 1 190 ? 9.009 -25.908 -14.793 1.00 92.56 190 ALA A O 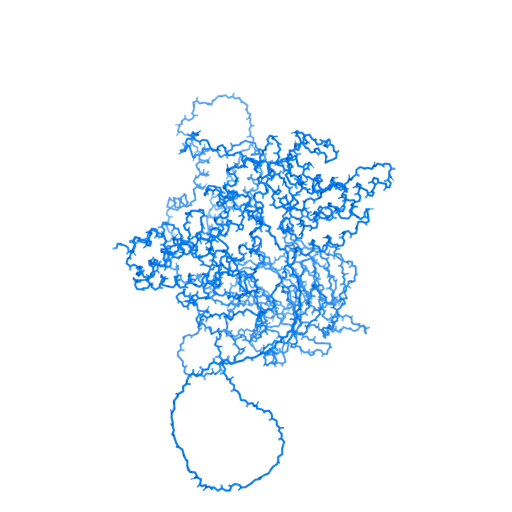1
ATOM 1457 N N . LYS A 1 191 ? 8.185 -26.606 -16.761 1.00 92.31 191 LYS A N 1
ATOM 1458 C CA . LYS A 1 191 ? 6.811 -26.832 -16.299 1.00 92.31 191 LYS A CA 1
ATOM 1459 C C . LYS A 1 191 ? 6.736 -27.900 -15.183 1.00 92.31 191 LYS A C 1
ATOM 1461 O O . LYS A 1 191 ? 7.319 -28.972 -15.355 1.00 92.31 191 LYS A O 1
ATOM 1466 N N . PRO A 1 192 ? 5.986 -27.674 -14.083 1.00 93.56 192 PRO A N 1
ATOM 1467 C CA . PRO A 1 192 ? 5.839 -28.655 -13.010 1.00 93.56 192 PRO A CA 1
ATOM 1468 C C . PRO A 1 192 ? 5.206 -29.969 -13.482 1.00 93.56 192 PRO A C 1
ATOM 1470 O O . PRO A 1 192 ? 4.313 -29.976 -14.336 1.00 93.56 192 PRO A O 1
ATOM 1473 N N . THR A 1 193 ? 5.604 -31.087 -12.872 1.00 92.12 193 THR A N 1
ATOM 1474 C CA . THR A 1 193 ? 4.925 -32.386 -13.044 1.00 92.12 193 THR A CA 1
ATOM 1475 C C . THR A 1 193 ? 3.471 -32.330 -12.554 1.00 92.12 193 THR A C 1
ATOM 1477 O O . THR A 1 193 ? 3.126 -31.519 -11.690 1.00 92.12 193 THR A O 1
ATOM 1480 N N . ALA A 1 194 ? 2.607 -33.189 -13.106 1.00 93.81 194 ALA A N 1
ATOM 1481 C CA . ALA A 1 194 ? 1.186 -33.253 -12.761 1.00 93.81 194 ALA A CA 1
ATOM 1482 C C . ALA A 1 194 ? 0.971 -33.556 -11.265 1.00 93.81 194 ALA A C 1
ATOM 1484 O O . ALA A 1 194 ? 1.469 -34.567 -10.766 1.00 93.81 194 ALA A O 1
ATOM 1485 N N . ARG A 1 195 ? 0.254 -32.670 -10.554 1.00 94.81 195 ARG A N 1
ATOM 1486 C CA . ARG A 1 195 ? 0.237 -32.636 -9.082 1.00 94.81 195 ARG A CA 1
ATOM 1487 C C . ARG A 1 195 ? -1.052 -32.109 -8.454 1.00 94.81 195 ARG A C 1
ATOM 1489 O O . ARG A 1 195 ? -1.707 -31.217 -8.989 1.00 94.81 195 ARG A O 1
ATOM 1496 N N . PHE A 1 196 ? -1.356 -32.596 -7.254 1.00 95.81 196 PHE A N 1
ATOM 1497 C CA . PHE A 1 196 ? -2.512 -32.196 -6.441 1.00 95.81 196 PHE A CA 1
ATOM 1498 C C . PHE A 1 196 ? -2.129 -32.009 -4.967 1.00 95.81 196 PHE A C 1
ATOM 1500 O O . PHE A 1 196 ? -1.100 -32.510 -4.525 1.00 95.81 196 PHE A O 1
ATOM 1507 N N . GLY A 1 197 ? -2.922 -31.256 -4.203 1.00 94.94 197 GLY A N 1
ATOM 1508 C CA . GLY A 1 197 ? -2.616 -30.940 -2.801 1.00 94.94 197 GLY A CA 1
ATOM 1509 C C . GLY A 1 197 ? -1.352 -30.087 -2.623 1.00 94.94 197 GLY A C 1
ATOM 1510 O O . GLY A 1 197 ? -0.711 -30.160 -1.576 1.00 94.94 197 GLY A O 1
ATOM 1511 N N . HIS A 1 198 ? -0.969 -29.342 -3.660 1.00 97.06 198 HIS A N 1
ATOM 1512 C CA . HIS A 1 198 ? 0.097 -28.341 -3.637 1.00 97.06 198 HIS A CA 1
ATOM 1513 C C . HIS A 1 198 ? -0.468 -26.988 -3.188 1.00 97.06 198 HIS A C 1
ATOM 1515 O O . HIS A 1 198 ? -1.675 -26.764 -3.284 1.00 97.06 198 HIS A O 1
ATOM 1521 N N . SER A 1 199 ? 0.397 -26.072 -2.759 1.00 97.00 199 SER A N 1
ATOM 1522 C CA . SER A 1 199 ? 0.015 -24.676 -2.522 1.00 97.00 199 SER A CA 1
ATOM 1523 C C . SER A 1 199 ? 0.535 -23.764 -3.634 1.00 97.00 199 SER A C 1
ATOM 1525 O O . SER A 1 199 ? 1.480 -24.113 -4.349 1.00 97.00 199 SER A O 1
ATOM 1527 N N . ALA A 1 200 ? -0.084 -22.592 -3.777 1.00 97.31 200 ALA A N 1
ATOM 1528 C CA . ALA A 1 200 ? 0.406 -21.524 -4.636 1.00 97.31 200 ALA A CA 1
ATOM 1529 C C . ALA A 1 200 ? 0.187 -20.156 -3.982 1.00 97.31 200 ALA A C 1
ATOM 1531 O O . ALA A 1 200 ? -0.806 -19.960 -3.283 1.00 97.31 200 ALA A O 1
ATOM 1532 N N . ILE A 1 201 ? 1.094 -19.215 -4.239 1.00 97.00 201 ILE A N 1
ATOM 1533 C CA . ILE A 1 201 ? 0.933 -17.791 -3.918 1.00 97.00 201 ILE A CA 1
ATOM 1534 C C . ILE A 1 201 ? 1.266 -16.931 -5.140 1.00 97.00 201 ILE A C 1
ATOM 1536 O O . ILE A 1 201 ? 1.812 -17.430 -6.126 1.00 97.00 201 ILE A O 1
ATOM 1540 N N . VAL A 1 202 ? 0.946 -15.639 -5.070 1.00 96.06 202 VAL A N 1
ATOM 1541 C CA . VAL A 1 202 ? 1.357 -14.630 -6.053 1.00 96.06 202 VAL A CA 1
ATOM 1542 C C . VAL A 1 202 ? 2.301 -13.618 -5.398 1.00 96.06 202 VAL A C 1
ATOM 1544 O O . VAL A 1 202 ? 2.063 -13.203 -4.265 1.00 96.06 202 VAL A O 1
ATOM 1547 N N . ASP A 1 203 ? 3.371 -13.259 -6.105 1.00 93.50 203 ASP A N 1
ATOM 1548 C CA . ASP A 1 203 ? 4.351 -12.232 -5.735 1.00 93.50 203 ASP A CA 1
ATOM 1549 C C . ASP A 1 203 ? 4.675 -11.395 -6.986 1.00 93.50 203 ASP A C 1
ATOM 1551 O O . ASP A 1 203 ? 5.209 -11.919 -7.969 1.00 93.50 203 ASP A O 1
ATOM 1555 N N . ASP A 1 204 ? 4.259 -10.125 -6.995 1.00 90.44 204 ASP A N 1
ATOM 1556 C CA . ASP A 1 204 ? 4.130 -9.269 -8.186 1.00 90.44 204 ASP A CA 1
ATOM 1557 C C . ASP A 1 204 ? 3.530 -10.019 -9.403 1.00 90.44 204 ASP A C 1
ATOM 1559 O O . ASP A 1 204 ? 2.335 -10.316 -9.451 1.00 90.44 204 ASP A O 1
ATOM 1563 N N . ASN A 1 205 ? 4.372 -10.349 -10.388 1.00 93.00 205 ASN A N 1
ATOM 1564 C CA . ASN A 1 205 ? 4.013 -11.024 -11.637 1.00 93.00 205 ASN A CA 1
ATOM 1565 C C . ASN A 1 205 ? 4.407 -12.511 -11.648 1.00 93.00 205 ASN A C 1
ATOM 1567 O O . ASN A 1 205 ? 4.538 -13.102 -12.720 1.00 93.00 205 ASN A O 1
ATOM 1571 N N . HIS A 1 206 ? 4.621 -13.129 -10.484 1.00 94.69 206 HIS A N 1
ATOM 1572 C CA . HIS A 1 206 ? 5.034 -14.526 -10.363 1.00 94.69 206 HIS A CA 1
ATOM 1573 C C . HIS A 1 206 ? 4.052 -15.349 -9.530 1.00 94.69 206 HIS A C 1
ATOM 1575 O O . HIS A 1 206 ? 3.801 -15.054 -8.364 1.00 94.69 206 HIS A O 1
ATOM 1581 N N . MET A 1 207 ? 3.539 -16.432 -10.115 1.00 97.38 207 MET A N 1
ATOM 1582 C CA . MET A 1 207 ? 2.834 -17.485 -9.387 1.00 97.38 207 MET A CA 1
ATOM 1583 C C . MET A 1 207 ? 3.859 -18.498 -8.881 1.00 97.38 207 MET A C 1
ATOM 1585 O O . MET A 1 207 ? 4.469 -19.213 -9.678 1.00 97.38 207 MET A O 1
ATOM 1589 N N . ILE A 1 208 ? 4.046 -18.567 -7.565 1.00 97.25 208 ILE A N 1
ATOM 1590 C CA . ILE A 1 208 ? 4.991 -19.487 -6.927 1.00 97.25 208 ILE A CA 1
ATOM 1591 C C . ILE A 1 208 ? 4.221 -20.701 -6.406 1.00 97.25 208 ILE A C 1
ATOM 1593 O O . ILE A 1 208 ? 3.305 -20.551 -5.601 1.00 97.25 208 ILE A O 1
ATOM 1597 N N . VAL A 1 209 ? 4.590 -21.897 -6.867 1.00 97.75 209 VAL A N 1
ATOM 1598 C CA . VAL A 1 209 ? 3.940 -23.182 -6.558 1.00 97.75 209 VAL A CA 1
ATOM 1599 C C . VAL A 1 209 ? 4.892 -24.073 -5.768 1.00 97.75 209 VAL A C 1
ATOM 1601 O O . VAL A 1 209 ? 6.019 -24.304 -6.209 1.00 97.75 209 VAL A O 1
ATOM 1604 N N . PHE A 1 210 ? 4.429 -24.625 -4.642 1.00 97.00 210 PHE A N 1
ATOM 1605 C CA . PHE A 1 210 ? 5.239 -25.489 -3.778 1.00 97.00 210 PHE A CA 1
ATOM 1606 C C . PHE A 1 210 ? 4.605 -26.862 -3.515 1.00 97.00 210 PHE A C 1
ATOM 1608 O O . PHE A 1 210 ? 3.430 -26.981 -3.155 1.00 97.00 210 PHE A O 1
ATOM 1615 N N . GLY A 1 211 ? 5.431 -27.903 -3.650 1.00 94.94 211 GLY A N 1
ATOM 1616 C CA . GLY A 1 211 ? 5.153 -29.263 -3.188 1.00 94.94 211 GLY A CA 1
ATOM 1617 C C . GLY A 1 211 ? 3.911 -29.918 -3.801 1.00 94.94 211 GLY A C 1
ATOM 1618 O O . GLY A 1 211 ? 3.683 -29.842 -5.012 1.00 94.94 211 GLY A O 1
ATOM 1619 N N . GLY A 1 212 ? 3.137 -30.600 -2.950 1.00 95.25 212 GLY A N 1
ATOM 1620 C CA . GLY A 1 212 ? 1.985 -31.429 -3.316 1.00 95.25 212 GLY A CA 1
ATOM 1621 C C . GLY A 1 212 ? 2.325 -32.912 -3.453 1.00 95.25 212 GLY A C 1
ATOM 1622 O O . GLY A 1 212 ? 3.427 -33.337 -3.115 1.00 95.25 212 GLY A O 1
ATOM 1623 N N . ILE A 1 213 ? 1.367 -33.705 -3.938 1.00 93.75 213 ILE A N 1
ATOM 1624 C CA . ILE A 1 213 ? 1.589 -35.071 -4.426 1.00 93.75 213 ILE A CA 1
ATOM 1625 C C . ILE A 1 213 ? 1.786 -35.003 -5.937 1.00 93.75 213 ILE A C 1
ATOM 1627 O O . ILE A 1 213 ? 0.905 -34.522 -6.651 1.00 93.75 213 ILE A O 1
ATOM 1631 N N . GLY A 1 214 ? 2.923 -35.507 -6.411 1.00 88.44 214 GLY A N 1
ATOM 1632 C CA . GLY A 1 214 ? 3.278 -35.605 -7.826 1.00 88.44 214 GLY A CA 1
ATOM 1633 C C . GLY A 1 214 ? 4.026 -36.905 -8.118 1.00 88.44 214 GLY A C 1
ATOM 1634 O O . GLY A 1 214 ? 4.228 -37.731 -7.227 1.00 88.44 214 GLY A O 1
ATOM 1635 N N . VAL A 1 215 ? 4.432 -37.104 -9.372 1.00 78.75 215 VAL A N 1
ATOM 1636 C CA . VAL A 1 215 ? 5.265 -38.254 -9.760 1.00 78.75 215 VAL A CA 1
ATOM 1637 C C . VAL A 1 215 ? 6.714 -37.978 -9.350 1.00 78.75 215 VAL A C 1
ATOM 1639 O O . VAL A 1 215 ? 7.324 -37.048 -9.872 1.00 78.75 215 VAL A O 1
ATOM 1642 N N . GLY A 1 216 ? 7.242 -38.760 -8.406 1.00 62.50 216 GLY A N 1
ATOM 1643 C CA . GLY A 1 216 ? 8.634 -38.668 -7.952 1.00 62.50 216 GLY A CA 1
ATOM 1644 C C . GLY A 1 216 ? 9.614 -39.464 -8.822 1.00 62.50 216 GLY A C 1
ATOM 1645 O O . GLY A 1 216 ? 9.214 -40.159 -9.754 1.00 62.50 216 GLY A O 1
ATOM 1646 N N . GLU A 1 217 ? 10.905 -39.422 -8.474 1.00 56.22 217 GLU A N 1
ATOM 1647 C CA . GLU A 1 217 ? 12.002 -40.063 -9.230 1.00 56.22 217 GLU A CA 1
ATOM 1648 C C . GLU A 1 217 ? 11.780 -41.563 -9.509 1.00 56.22 217 GLU A C 1
ATOM 1650 O O . GLU A 1 217 ? 12.157 -42.067 -10.564 1.00 56.22 217 GLU A O 1
ATOM 1655 N N . GLN A 1 218 ? 11.111 -42.281 -8.599 1.00 58.22 218 GLN A N 1
ATOM 1656 C CA . GLN A 1 218 ? 10.788 -43.709 -8.746 1.00 58.22 218 GLN A CA 1
ATOM 1657 C C . GLN A 1 218 ? 9.483 -43.977 -9.527 1.00 58.22 218 GLN A C 1
ATOM 1659 O O . GLN A 1 218 ? 8.942 -45.079 -9.475 1.00 58.22 218 GLN A O 1
ATOM 1664 N N . SER A 1 219 ? 8.945 -42.978 -10.235 1.00 65.31 219 SER A N 1
ATOM 1665 C CA . SER A 1 219 ? 7.674 -43.033 -10.984 1.00 65.31 219 SER A CA 1
ATOM 1666 C C . SER A 1 219 ? 6.413 -43.342 -10.154 1.00 65.31 219 SER A C 1
ATOM 1668 O O . SER A 1 219 ? 5.336 -43.539 -10.717 1.00 65.31 219 SER A O 1
ATOM 1670 N N . GLN A 1 220 ? 6.505 -43.340 -8.821 1.00 74.12 220 GLN A N 1
ATOM 1671 C CA . GLN A 1 220 ? 5.354 -43.442 -7.920 1.00 74.12 220 GLN A CA 1
ATOM 1672 C C . GLN A 1 220 ? 4.814 -42.054 -7.548 1.00 74.12 220 GLN A C 1
ATOM 1674 O O . GLN A 1 220 ? 5.548 -41.063 -7.556 1.00 74.12 220 GLN A O 1
ATOM 1679 N N . GLN A 1 221 ? 3.521 -41.984 -7.214 1.00 81.69 221 GLN A N 1
ATOM 1680 C CA . GLN A 1 221 ? 2.922 -40.770 -6.657 1.00 81.69 221 GLN A CA 1
ATOM 1681 C C . GLN A 1 221 ? 3.317 -40.635 -5.186 1.00 81.69 221 GLN A C 1
ATOM 1683 O O . GLN A 1 221 ? 2.958 -41.478 -4.369 1.00 81.69 221 GLN A O 1
ATOM 1688 N N . GLN A 1 222 ? 4.037 -39.568 -4.856 1.00 88.06 222 GLN A N 1
ATOM 1689 C CA . GLN A 1 222 ? 4.506 -39.278 -3.502 1.00 88.06 222 GLN A CA 1
ATOM 1690 C C . GLN A 1 222 ? 4.453 -37.774 -3.226 1.00 88.06 222 GLN A C 1
ATOM 1692 O O . GLN A 1 222 ? 4.336 -36.968 -4.153 1.00 88.06 222 GLN A O 1
ATOM 1697 N N . ALA A 1 223 ? 4.553 -37.386 -1.953 1.00 92.00 223 ALA A N 1
ATOM 1698 C CA . ALA A 1 223 ? 4.762 -35.985 -1.612 1.00 92.00 223 ALA A CA 1
ATOM 1699 C C . ALA A 1 223 ? 6.107 -35.495 -2.182 1.00 92.00 223 ALA A C 1
ATOM 1701 O O . ALA A 1 223 ? 7.088 -36.240 -2.198 1.00 92.00 223 ALA A O 1
ATOM 1702 N N . ILE A 1 224 ? 6.151 -34.243 -2.633 1.00 92.44 224 ILE A N 1
ATOM 1703 C CA . ILE A 1 224 ? 7.329 -33.582 -3.217 1.00 92.44 224 ILE A CA 1
ATOM 1704 C C . ILE A 1 224 ? 7.581 -32.225 -2.539 1.00 92.44 224 ILE A C 1
ATOM 1706 O O . ILE A 1 224 ? 6.705 -31.681 -1.868 1.00 92.44 224 ILE A O 1
ATOM 1710 N N . ASN A 1 225 ? 8.795 -31.688 -2.676 1.00 93.56 225 ASN A N 1
ATOM 1711 C CA . ASN A 1 225 ? 9.219 -30.368 -2.176 1.00 93.56 225 ASN A CA 1
ATOM 1712 C C . ASN A 1 225 ? 9.804 -29.475 -3.285 1.00 93.56 225 ASN A C 1
ATOM 1714 O O . ASN A 1 225 ? 10.566 -28.549 -3.016 1.00 93.56 225 ASN A O 1
ATOM 1718 N N . GLU A 1 226 ? 9.464 -29.743 -4.543 1.00 93.25 226 GLU A N 1
ATOM 1719 C CA . GLU A 1 226 ? 9.843 -28.870 -5.651 1.00 93.25 226 GLU A CA 1
ATOM 1720 C C . GLU A 1 226 ? 9.154 -27.504 -5.515 1.00 93.25 226 GLU A C 1
ATOM 1722 O O . GLU A 1 226 ? 7.968 -27.427 -5.172 1.00 93.25 226 GLU A O 1
ATOM 1727 N N . LEU A 1 227 ? 9.897 -26.440 -5.818 1.00 95.69 227 LEU A N 1
ATOM 1728 C CA . LEU A 1 227 ? 9.429 -25.059 -5.808 1.00 95.69 227 LEU A CA 1
ATOM 1729 C C . LEU A 1 227 ? 9.559 -24.485 -7.220 1.00 95.69 227 LEU A C 1
ATOM 1731 O O . LEU A 1 227 ? 10.654 -24.443 -7.778 1.00 95.69 227 LEU A O 1
ATOM 1735 N N . TYR A 1 228 ? 8.453 -24.032 -7.797 1.00 96.31 228 TYR A N 1
ATOM 1736 C CA . TYR A 1 228 ? 8.415 -23.470 -9.145 1.00 96.31 228 TYR A CA 1
ATOM 1737 C C . TYR A 1 228 ? 7.880 -22.044 -9.127 1.00 96.31 228 TYR A C 1
ATOM 1739 O O . TYR A 1 228 ? 7.032 -21.710 -8.306 1.00 96.31 228 TYR A O 1
ATOM 1747 N N . SER A 1 229 ? 8.329 -21.230 -10.078 1.00 96.88 229 SER A N 1
ATOM 1748 C CA . SER A 1 229 ? 7.761 -19.916 -10.374 1.00 96.88 229 SER A CA 1
ATOM 1749 C C . SER A 1 229 ? 7.316 -19.861 -11.830 1.00 96.88 229 SER A C 1
ATOM 1751 O O . SER A 1 229 ? 8.087 -20.184 -12.733 1.00 96.88 229 SER A O 1
ATOM 1753 N N . LEU A 1 230 ? 6.068 -19.463 -12.053 1.00 97.62 230 LEU A N 1
ATOM 1754 C CA . LEU A 1 230 ? 5.533 -19.081 -13.353 1.00 97.62 230 LEU A CA 1
ATOM 1755 C C . LEU A 1 230 ? 5.505 -17.560 -13.433 1.00 97.62 230 LEU A C 1
ATOM 1757 O O . LEU A 1 230 ? 4.786 -16.921 -12.666 1.00 97.62 230 LEU A O 1
ATOM 1761 N N . ASN A 1 231 ? 6.211 -16.979 -14.399 1.00 94.88 231 ASN A N 1
ATOM 1762 C CA . ASN A 1 231 ? 6.011 -15.574 -14.726 1.00 94.88 231 ASN A CA 1
ATOM 1763 C C . ASN A 1 231 ? 4.671 -15.409 -15.473 1.00 94.88 231 ASN A C 1
ATOM 1765 O O . ASN A 1 231 ? 4.467 -15.972 -16.549 1.00 94.88 231 ASN A O 1
ATOM 1769 N N . LEU A 1 232 ? 3.746 -14.652 -14.886 1.00 93.31 232 LEU A N 1
ATOM 1770 C CA . LEU A 1 232 ? 2.353 -14.525 -15.324 1.00 93.31 232 LEU A CA 1
ATOM 1771 C C . LEU A 1 232 ? 2.167 -13.623 -16.551 1.00 93.31 232 LEU A C 1
ATOM 1773 O O . LEU A 1 232 ? 1.105 -13.673 -17.167 1.00 93.31 232 LEU A O 1
ATOM 1777 N N . GLU A 1 233 ? 3.180 -12.861 -16.958 1.00 92.50 233 GLU A N 1
ATOM 1778 C CA . GLU A 1 233 ? 3.160 -12.085 -18.205 1.00 92.50 233 GLU A CA 1
ATOM 1779 C C . GLU A 1 233 ? 3.625 -12.944 -19.388 1.00 92.50 233 GLU A C 1
ATOM 1781 O O . GLU A 1 233 ? 2.901 -13.107 -20.367 1.00 92.50 233 GLU A O 1
ATOM 1786 N N . THR A 1 234 ? 4.807 -13.556 -19.270 1.00 93.50 234 THR A N 1
ATOM 1787 C CA . THR A 1 234 ? 5.444 -14.368 -20.329 1.00 93.50 234 THR A CA 1
ATOM 1788 C C . THR A 1 234 ? 4.929 -15.807 -20.415 1.00 93.50 234 THR A C 1
ATOM 1790 O O . THR A 1 234 ? 5.188 -16.489 -21.401 1.00 93.50 234 THR A O 1
ATOM 1793 N N . LYS A 1 235 ? 4.218 -16.284 -19.384 1.00 94.81 235 LYS A N 1
ATOM 1794 C CA . LYS A 1 235 ? 3.743 -17.670 -19.211 1.00 94.81 235 LYS A CA 1
ATOM 1795 C C . LYS A 1 235 ? 4.863 -18.731 -19.176 1.00 94.81 235 LYS A C 1
ATOM 1797 O O . LYS A 1 235 ? 4.614 -19.910 -19.437 1.00 94.81 235 LYS A O 1
ATOM 1802 N N . VAL A 1 236 ? 6.087 -18.340 -18.810 1.00 95.69 236 VAL A N 1
ATOM 1803 C CA . VAL A 1 236 ? 7.251 -19.238 -18.695 1.00 95.69 236 VAL A CA 1
ATOM 1804 C C . VAL A 1 236 ? 7.437 -19.730 -17.255 1.00 95.69 236 VAL A C 1
ATOM 1806 O O . VAL A 1 236 ? 7.519 -18.930 -16.320 1.00 95.69 236 VAL A O 1
ATOM 1809 N N . TRP A 1 237 ? 7.555 -21.048 -17.081 1.00 97.38 237 TRP A N 1
ATOM 1810 C CA . TRP A 1 237 ? 7.921 -21.695 -15.819 1.00 97.38 237 TRP A CA 1
ATOM 1811 C C . TRP A 1 237 ? 9.438 -21.768 -15.608 1.00 97.38 237 TRP A C 1
ATOM 1813 O O . TRP A 1 237 ? 10.202 -22.074 -16.525 1.00 97.38 237 TRP A O 1
ATOM 1823 N N . SER A 1 238 ? 9.862 -21.591 -14.359 1.00 95.88 238 SER A N 1
ATOM 1824 C CA . SER A 1 238 ? 11.225 -21.802 -13.866 1.00 95.88 238 SER A CA 1
ATOM 1825 C C . SER A 1 238 ? 11.211 -22.644 -12.588 1.00 95.88 238 SER A C 1
ATOM 1827 O O . SER A 1 238 ? 10.393 -22.414 -11.697 1.00 95.88 238 SER A O 1
ATOM 1829 N N . LEU A 1 239 ? 12.137 -23.598 -12.475 1.00 94.56 239 LEU A N 1
ATOM 1830 C CA . LEU A 1 239 ? 12.405 -24.330 -11.233 1.00 94.56 239 LEU A CA 1
ATOM 1831 C C . LEU A 1 239 ? 13.292 -23.467 -10.323 1.00 94.56 239 LEU A C 1
ATOM 1833 O O . LEU A 1 239 ? 14.372 -23.048 -10.741 1.00 94.56 239 LEU A O 1
ATOM 1837 N N . ILE A 1 240 ? 12.865 -23.224 -9.084 1.00 93.56 240 ILE A N 1
ATOM 1838 C CA . ILE A 1 240 ? 13.663 -22.516 -8.079 1.00 93.56 240 ILE A CA 1
ATOM 1839 C C . ILE A 1 240 ? 14.489 -23.535 -7.292 1.00 93.56 240 ILE A C 1
ATOM 1841 O O . ILE A 1 240 ? 13.955 -24.386 -6.582 1.00 93.56 240 ILE A O 1
ATOM 1845 N N . ILE A 1 241 ? 15.813 -23.404 -7.375 1.00 89.69 241 ILE A N 1
ATOM 1846 C CA . ILE A 1 241 ? 16.761 -24.173 -6.566 1.00 89.69 241 ILE A CA 1
ATOM 1847 C C . ILE A 1 241 ? 17.163 -23.312 -5.363 1.00 89.69 241 ILE A C 1
ATOM 1849 O O . ILE A 1 241 ? 17.790 -22.268 -5.528 1.00 89.69 241 ILE A O 1
ATOM 1853 N N . SER A 1 242 ? 16.818 -23.763 -4.156 1.00 87.81 242 SER A N 1
ATOM 1854 C CA . SER A 1 242 ? 17.146 -23.110 -2.880 1.00 87.81 242 SER A CA 1
ATOM 1855 C C . SER A 1 242 ? 17.914 -24.074 -1.969 1.00 87.81 242 SER A C 1
ATOM 1857 O O . SER A 1 242 ? 17.625 -25.272 -1.980 1.00 87.81 242 SER A O 1
ATOM 1859 N N . PRO A 1 243 ? 18.831 -23.595 -1.108 1.00 80.38 243 PRO A N 1
ATOM 1860 C CA . PRO A 1 243 ? 19.272 -24.368 0.052 1.00 80.38 243 PRO A CA 1
ATOM 1861 C C . PRO A 1 243 ? 18.114 -24.589 1.047 1.00 80.38 243 PRO A C 1
ATOM 1863 O O . PRO A 1 243 ? 17.096 -23.895 0.992 1.00 80.38 243 PRO A O 1
ATOM 1866 N N . ALA A 1 244 ? 18.297 -25.531 1.980 1.00 82.75 244 ALA A N 1
ATOM 1867 C CA . ALA A 1 244 ? 17.427 -25.763 3.145 1.00 82.75 244 ALA A CA 1
ATOM 1868 C C . ALA A 1 244 ? 15.922 -25.982 2.846 1.00 82.75 244 ALA A C 1
ATOM 1870 O O . ALA A 1 244 ? 15.069 -25.622 3.657 1.00 82.75 244 ALA A O 1
ATOM 1871 N N . VAL A 1 245 ? 15.600 -26.582 1.694 1.00 88.31 245 VAL A N 1
ATOM 1872 C CA . VAL A 1 245 ? 14.221 -26.897 1.277 1.00 88.31 245 VAL A CA 1
ATOM 1873 C C . VAL A 1 245 ? 13.486 -27.727 2.350 1.00 88.31 245 VAL A C 1
ATOM 1875 O O . VAL A 1 245 ? 14.085 -28.664 2.886 1.00 88.31 245 VAL A O 1
ATOM 1878 N N . PRO A 1 246 ? 12.202 -27.438 2.661 1.00 92.94 246 PRO A N 1
ATOM 1879 C CA . PRO A 1 246 ? 11.400 -28.242 3.579 1.00 92.94 246 PRO A CA 1
ATOM 1880 C C . PRO A 1 246 ? 11.299 -29.704 3.137 1.00 92.94 246 PRO A C 1
ATOM 1882 O O . PRO A 1 246 ? 11.487 -30.036 1.963 1.00 92.94 246 PRO A O 1
ATOM 1885 N N . THR A 1 247 ? 10.931 -30.588 4.064 1.00 91.81 247 THR A N 1
ATOM 1886 C CA . THR A 1 247 ? 10.612 -31.983 3.726 1.00 91.81 247 THR A CA 1
ATOM 1887 C C . THR A 1 247 ? 9.461 -32.066 2.703 1.00 91.81 247 THR A C 1
ATOM 1889 O O . THR A 1 247 ? 8.555 -31.221 2.749 1.00 91.81 247 THR A O 1
ATOM 1892 N N . PRO A 1 248 ? 9.481 -33.059 1.784 1.00 93.25 248 PRO A N 1
ATOM 1893 C CA . PRO A 1 248 ? 8.418 -33.303 0.804 1.00 93.25 248 PRO A CA 1
ATOM 1894 C C . PRO A 1 248 ? 7.035 -33.344 1.444 1.00 93.25 248 PRO A C 1
ATOM 1896 O O . PRO A 1 248 ? 6.819 -34.144 2.352 1.00 93.25 248 PRO A O 1
ATOM 1899 N N . ARG A 1 249 ? 6.112 -32.479 0.995 1.00 94.69 249 ARG A N 1
ATOM 1900 C CA . ARG A 1 249 ? 4.828 -32.287 1.683 1.00 94.69 249 ARG A CA 1
ATOM 1901 C C . ARG A 1 249 ? 3.648 -31.919 0.792 1.00 94.69 249 ARG A C 1
ATOM 1903 O O . ARG A 1 249 ? 3.757 -31.122 -0.139 1.00 94.69 249 ARG A O 1
ATOM 1910 N N . ALA A 1 250 ? 2.482 -32.431 1.167 1.00 95.81 250 ALA A N 1
ATOM 1911 C CA . ALA A 1 250 ? 1.194 -32.172 0.528 1.00 95.81 250 ALA A CA 1
ATOM 1912 C C . ALA A 1 250 ? 0.134 -31.727 1.546 1.00 95.81 250 ALA A C 1
ATOM 1914 O O . ALA A 1 250 ? 0.309 -31.913 2.748 1.00 95.81 250 ALA A O 1
ATOM 1915 N N . PHE A 1 251 ? -0.960 -31.134 1.062 1.00 95.62 251 PHE A N 1
ATOM 1916 C CA . PHE A 1 251 ? -2.084 -30.629 1.869 1.00 95.62 251 PHE A CA 1
ATOM 1917 C C . PHE A 1 251 ? -1.653 -29.670 2.997 1.00 95.62 251 PHE A C 1
ATOM 1919 O O . PHE A 1 251 ? -2.277 -29.612 4.058 1.00 95.62 251 PHE A O 1
ATOM 1926 N N . HIS A 1 252 ? -0.562 -28.946 2.749 1.00 96.56 252 HIS A N 1
ATOM 1927 C CA . HIS A 1 252 ? -0.091 -27.798 3.515 1.00 96.56 252 HIS A CA 1
ATOM 1928 C C . HIS A 1 252 ? -0.738 -26.525 2.956 1.00 96.56 252 HIS A C 1
ATOM 1930 O O . HIS A 1 252 ? -1.134 -26.492 1.788 1.00 96.56 252 HIS A O 1
ATOM 1936 N N . THR A 1 253 ? -0.788 -25.460 3.746 1.00 96.81 253 THR A N 1
ATOM 1937 C CA . THR A 1 253 ? -1.183 -24.134 3.250 1.00 96.81 253 THR A CA 1
ATOM 1938 C C . THR A 1 253 ? 0.041 -23.306 2.891 1.00 96.81 253 THR A C 1
ATOM 1940 O O . THR A 1 253 ? 1.115 -23.512 3.463 1.00 96.81 253 THR A O 1
ATOM 1943 N N . ALA A 1 254 ? -0.136 -22.324 2.005 1.00 96.56 254 ALA A N 1
ATOM 1944 C CA . ALA A 1 254 ? 0.813 -21.229 1.866 1.00 96.56 254 ALA A CA 1
ATOM 1945 C C . ALA A 1 254 ? 0.116 -19.867 1.893 1.00 96.56 254 ALA A C 1
ATOM 1947 O O . ALA A 1 254 ? -0.972 -19.707 1.343 1.00 96.56 254 ALA A O 1
ATOM 1948 N N . THR A 1 255 ? 0.769 -18.888 2.513 1.00 96.25 255 THR A N 1
ATOM 1949 C CA . THR A 1 255 ? 0.270 -17.517 2.665 1.00 96.25 255 THR A CA 1
ATOM 1950 C C . THR A 1 255 ? 1.404 -16.544 2.342 1.00 96.25 255 THR A C 1
ATOM 1952 O O . THR A 1 255 ? 2.511 -16.700 2.855 1.00 96.25 255 THR A O 1
ATOM 1955 N N . PHE A 1 256 ? 1.169 -15.547 1.487 1.00 95.00 256 PHE A N 1
ATOM 1956 C CA . PHE A 1 256 ? 2.181 -14.533 1.170 1.00 95.00 256 PHE A CA 1
ATOM 1957 C C . PHE A 1 256 ? 2.110 -13.348 2.137 1.00 95.00 256 PHE A C 1
ATOM 1959 O O . PHE A 1 256 ? 1.027 -12.838 2.419 1.00 95.00 256 PHE A O 1
ATOM 1966 N N . TYR A 1 257 ? 3.265 -12.893 2.619 1.00 92.69 257 TYR A N 1
ATOM 1967 C CA . TYR A 1 257 ? 3.395 -11.714 3.471 1.00 92.69 257 TYR A CA 1
ATOM 1968 C C . TYR A 1 257 ? 4.781 -11.080 3.311 1.00 92.69 257 TYR A C 1
ATOM 1970 O O . TYR A 1 257 ? 5.795 -11.716 3.598 1.00 92.69 257 TYR A O 1
ATOM 1978 N N . LYS A 1 258 ? 4.821 -9.810 2.881 1.00 88.00 258 LYS A N 1
ATOM 1979 C CA . LYS A 1 258 ? 6.022 -8.944 2.839 1.00 88.00 258 LYS A CA 1
ATOM 1980 C C . LYS A 1 258 ? 7.263 -9.632 2.223 1.00 88.00 258 LYS A C 1
ATOM 1982 O O . LYS A 1 258 ? 8.324 -9.676 2.842 1.00 88.00 258 LYS A O 1
ATOM 1987 N N . GLY A 1 259 ? 7.112 -10.184 1.014 1.00 89.31 259 GLY A N 1
ATOM 1988 C CA . GLY A 1 259 ? 8.192 -10.857 0.269 1.00 89.31 259 GLY A CA 1
ATOM 1989 C C . GLY A 1 259 ? 8.521 -12.278 0.750 1.00 89.31 259 GLY A C 1
ATOM 1990 O O . GLY A 1 259 ? 9.565 -12.826 0.396 1.00 89.31 259 GLY A O 1
ATOM 1991 N N . GLN A 1 260 ? 7.667 -12.876 1.590 1.00 93.81 260 GLN A N 1
ATOM 1992 C CA . GLN A 1 260 ? 7.848 -14.234 2.102 1.00 93.81 260 GLN A CA 1
ATOM 1993 C C . GLN A 1 260 ? 6.593 -15.094 1.921 1.00 93.81 260 GLN A C 1
ATOM 1995 O O . GLN A 1 260 ? 5.486 -14.700 2.287 1.00 93.81 260 GLN A O 1
ATOM 2000 N N . MET A 1 261 ? 6.789 -16.306 1.405 1.00 96.25 261 MET A N 1
ATOM 2001 C CA . MET A 1 261 ? 5.790 -17.373 1.357 1.00 96.25 261 MET A CA 1
ATOM 2002 C C . MET A 1 261 ? 5.883 -18.194 2.649 1.00 96.25 261 MET A C 1
ATOM 2004 O O . MET A 1 261 ? 6.859 -18.914 2.857 1.00 96.25 261 MET A O 1
ATOM 2008 N N . TRP A 1 262 ? 4.884 -18.077 3.522 1.00 96.75 262 TRP A N 1
ATOM 2009 C CA . TRP A 1 262 ? 4.750 -18.856 4.755 1.00 96.75 262 TRP A CA 1
ATOM 2010 C C . TRP A 1 262 ? 4.077 -20.190 4.448 1.00 96.75 262 TRP A C 1
ATOM 2012 O O . TRP A 1 262 ? 2.925 -20.197 4.029 1.00 96.75 262 TRP A O 1
ATOM 2022 N N . VAL A 1 263 ? 4.775 -21.304 4.662 1.00 97.12 263 VAL A N 1
ATOM 2023 C CA . VAL A 1 263 ? 4.284 -22.679 4.477 1.00 97.12 263 VAL A CA 1
ATOM 2024 C C . VAL A 1 263 ? 4.062 -23.314 5.844 1.00 97.12 263 VAL A C 1
ATOM 2026 O O . VAL A 1 263 ? 4.968 -23.320 6.678 1.00 97.12 263 VAL A O 1
ATOM 2029 N N . ILE A 1 264 ? 2.864 -23.856 6.072 1.00 96.12 264 ILE A N 1
ATOM 2030 C CA . ILE A 1 264 ? 2.427 -24.348 7.387 1.00 96.12 264 ILE A CA 1
ATOM 2031 C C . ILE A 1 264 ? 1.943 -25.801 7.273 1.00 96.12 264 ILE A C 1
ATOM 2033 O O . ILE A 1 264 ? 1.094 -26.129 6.440 1.00 96.12 264 ILE A O 1
ATOM 2037 N N . GLY A 1 265 ? 2.495 -26.672 8.124 1.00 94.50 265 GLY A N 1
ATOM 2038 C CA . GLY A 1 265 ? 2.055 -28.054 8.318 1.00 94.50 265 GLY A CA 1
ATOM 2039 C C . GLY A 1 265 ? 2.051 -28.905 7.043 1.00 94.50 265 GLY A C 1
ATOM 2040 O O . GLY A 1 265 ? 3.013 -28.900 6.265 1.00 94.50 265 GLY A O 1
ATOM 2041 N N . GLY A 1 266 ? 0.965 -29.661 6.860 1.00 95.00 266 GLY A N 1
ATOM 2042 C CA . GLY A 1 266 ? 0.747 -30.606 5.763 1.00 95.00 266 GLY A CA 1
ATOM 2043 C C . GLY A 1 266 ? 0.901 -32.062 6.196 1.00 95.00 266 GLY A C 1
ATOM 2044 O O . GLY A 1 266 ? 0.730 -32.399 7.366 1.00 95.00 266 GLY A O 1
ATOM 2045 N N . GLN A 1 267 ? 1.222 -32.932 5.243 1.00 94.00 267 GLN A N 1
ATOM 2046 C CA . GLN A 1 267 ? 1.653 -34.308 5.492 1.00 94.00 267 GLN A CA 1
ATOM 2047 C C . GLN A 1 267 ? 2.878 -34.664 4.646 1.00 94.00 267 GLN A C 1
ATOM 2049 O O . GLN A 1 267 ? 2.998 -34.170 3.522 1.00 94.00 267 GLN A O 1
ATOM 2054 N N . ASP A 1 268 ? 3.752 -35.526 5.166 1.00 91.50 268 ASP A N 1
ATOM 2055 C CA . ASP A 1 268 ? 4.955 -36.000 4.471 1.00 91.50 268 ASP A CA 1
ATOM 2056 C C . ASP A 1 268 ? 4.684 -37.135 3.455 1.00 91.50 268 ASP A C 1
ATOM 2058 O O . ASP A 1 268 ? 3.544 -37.552 3.221 1.00 91.50 268 ASP A O 1
ATOM 2062 N N . ALA A 1 269 ? 5.751 -37.653 2.835 1.00 87.31 269 ALA A N 1
ATOM 2063 C CA . ALA A 1 269 ? 5.689 -38.777 1.894 1.00 87.31 269 ALA A CA 1
ATOM 2064 C C . ALA A 1 269 ? 5.288 -40.119 2.543 1.00 87.31 269 ALA A C 1
ATOM 2066 O O . ALA A 1 269 ? 4.877 -41.039 1.840 1.00 87.31 269 ALA A O 1
ATOM 2067 N N . GLN A 1 270 ? 5.374 -40.230 3.870 1.00 86.62 270 GLN A N 1
ATOM 2068 C CA . GLN A 1 270 ? 4.924 -41.366 4.677 1.00 86.62 270 GLN A CA 1
ATOM 2069 C C . GLN A 1 270 ? 3.510 -41.135 5.253 1.00 86.62 270 GLN A C 1
ATOM 2071 O O . GLN A 1 270 ? 3.010 -41.959 6.017 1.00 86.62 270 GLN A O 1
ATOM 2076 N N . THR A 1 271 ? 2.837 -40.047 4.858 1.00 86.94 271 THR A N 1
ATOM 2077 C CA . THR A 1 271 ? 1.526 -39.578 5.344 1.00 86.94 271 THR A CA 1
ATOM 2078 C C . THR A 1 271 ? 1.474 -39.171 6.823 1.00 86.94 271 THR A C 1
ATOM 2080 O O . THR A 1 271 ? 0.388 -38.986 7.375 1.00 86.94 271 THR A O 1
ATOM 2083 N N . ASN A 1 272 ? 2.620 -38.943 7.474 1.00 91.56 272 ASN A N 1
ATOM 2084 C CA . ASN A 1 272 ? 2.633 -38.305 8.788 1.00 91.56 272 ASN A CA 1
ATOM 2085 C C . ASN A 1 272 ? 2.185 -36.850 8.651 1.00 91.56 272 ASN A C 1
ATOM 2087 O O . ASN A 1 272 ? 2.733 -36.104 7.842 1.00 91.56 272 ASN A O 1
ATOM 2091 N N . LEU A 1 273 ? 1.225 -36.435 9.476 1.00 93.69 273 LEU A N 1
ATOM 2092 C CA . LEU A 1 273 ? 0.857 -35.027 9.617 1.00 93.69 273 LEU A CA 1
ATOM 2093 C C . LEU A 1 273 ? 2.028 -34.223 10.201 1.00 93.69 273 LEU A C 1
ATOM 2095 O O . LEU A 1 273 ? 2.733 -34.718 11.083 1.00 93.69 273 LEU A O 1
ATOM 2099 N N . LEU A 1 274 ? 2.186 -32.983 9.740 1.00 93.38 274 LEU A N 1
ATOM 2100 C CA . LEU A 1 274 ? 3.265 -32.068 10.112 1.00 93.38 274 LEU A CA 1
ATOM 2101 C C . LEU A 1 274 ? 2.730 -30.842 10.867 1.00 93.38 274 LEU A C 1
ATOM 2103 O O . LEU A 1 274 ? 1.654 -30.324 10.567 1.00 93.38 274 LEU A O 1
ATOM 2107 N N . ASP A 1 275 ? 3.509 -30.369 11.833 1.00 92.00 275 ASP A N 1
ATOM 2108 C CA . ASP A 1 275 ? 3.344 -29.124 12.599 1.00 92.00 275 ASP A CA 1
ATOM 2109 C C . ASP A 1 275 ? 4.297 -28.007 12.121 1.00 92.00 275 ASP A C 1
ATOM 2111 O O . ASP A 1 275 ? 4.121 -26.838 12.453 1.00 92.00 275 ASP A O 1
ATOM 2115 N N . GLU A 1 276 ? 5.315 -28.358 11.334 1.00 93.06 276 GLU A N 1
ATOM 2116 C CA . GLU A 1 276 ? 6.409 -27.460 10.971 1.00 93.06 276 GLU A CA 1
ATOM 2117 C C . GLU A 1 276 ? 5.967 -26.224 10.173 1.00 93.06 276 GLU A C 1
ATOM 2119 O O . GLU A 1 276 ? 5.209 -26.325 9.204 1.00 93.06 276 GLU A O 1
ATOM 2124 N N . ILE A 1 277 ? 6.558 -25.076 10.515 1.00 94.75 277 ILE A N 1
ATOM 2125 C CA . ILE A 1 277 ? 6.368 -23.795 9.831 1.00 94.75 277 ILE A CA 1
ATOM 2126 C C . ILE A 1 277 ? 7.678 -23.393 9.150 1.00 94.75 277 ILE A C 1
ATOM 2128 O O . ILE A 1 277 ? 8.758 -23.461 9.742 1.00 94.75 277 ILE A O 1
ATOM 2132 N N . TYR A 1 278 ? 7.581 -22.955 7.900 1.00 95.44 278 TYR A N 1
ATOM 2133 C CA . TYR A 1 278 ? 8.700 -22.482 7.092 1.00 95.44 278 TYR A CA 1
ATOM 2134 C C . TYR A 1 278 ? 8.345 -21.162 6.407 1.00 95.44 278 TYR A C 1
ATOM 2136 O O . TYR A 1 278 ? 7.193 -20.949 6.037 1.00 95.44 278 TYR A O 1
ATOM 2144 N N . THR A 1 279 ? 9.337 -20.309 6.162 1.00 96.06 279 THR A N 1
ATOM 2145 C CA . THR A 1 279 ? 9.223 -19.211 5.196 1.00 96.06 279 THR A CA 1
ATOM 2146 C C . THR A 1 279 ? 10.185 -19.404 4.036 1.00 96.06 279 THR A C 1
ATOM 2148 O O . THR A 1 279 ? 11.305 -19.884 4.210 1.00 96.06 279 THR A O 1
ATOM 2151 N N . PHE A 1 280 ? 9.753 -19.014 2.842 1.00 96.38 280 PHE A N 1
ATOM 2152 C CA . PHE A 1 280 ? 10.604 -18.841 1.671 1.00 96.38 280 PHE A CA 1
ATOM 2153 C C . PHE A 1 280 ? 10.653 -17.360 1.302 1.00 96.38 280 PHE A C 1
ATOM 2155 O O . PHE A 1 280 ? 9.617 -16.762 1.020 1.00 96.38 280 PHE A O 1
ATOM 2162 N N . SER A 1 281 ? 11.850 -16.776 1.309 1.00 92.94 281 SER A N 1
ATOM 2163 C CA . SER A 1 281 ? 12.093 -15.402 0.856 1.00 92.94 281 SER A CA 1
ATOM 2164 C C . SER A 1 281 ? 12.229 -15.373 -0.662 1.00 92.94 281 SER A C 1
ATOM 2166 O O . SER A 1 281 ? 13.162 -15.971 -1.209 1.00 92.94 281 SER A O 1
ATOM 2168 N N . THR A 1 282 ? 11.324 -14.666 -1.340 1.00 89.00 282 THR A N 1
ATOM 2169 C CA . THR A 1 282 ? 11.285 -14.600 -2.809 1.00 89.00 282 THR A CA 1
ATOM 2170 C C . THR A 1 282 ? 12.433 -13.755 -3.366 1.00 89.00 282 THR A C 1
ATOM 2172 O O . THR A 1 282 ? 13.069 -14.140 -4.347 1.00 89.00 282 THR A O 1
ATOM 2175 N N . THR A 1 283 ? 12.806 -12.678 -2.666 1.00 87.38 283 THR A N 1
ATOM 2176 C CA . THR A 1 283 ? 13.932 -11.795 -3.016 1.00 87.38 283 THR A CA 1
ATOM 2177 C C . THR A 1 283 ? 15.292 -12.503 -2.986 1.00 87.38 283 THR A C 1
ATOM 2179 O O . THR A 1 283 ? 16.160 -12.202 -3.804 1.00 87.38 283 THR A O 1
ATOM 2182 N N . SER A 1 284 ? 15.508 -13.431 -2.044 1.00 87.75 284 SER A N 1
ATOM 2183 C CA . SER A 1 284 ? 16.799 -14.124 -1.868 1.00 87.75 284 SER A CA 1
ATOM 2184 C C . SER A 1 284 ? 16.811 -15.579 -2.340 1.00 87.75 284 SER A C 1
ATOM 2186 O O . SER A 1 284 ? 17.884 -16.173 -2.394 1.00 87.75 284 SER A O 1
ATOM 2188 N N . ASN A 1 285 ? 15.656 -16.149 -2.701 1.00 90.19 285 ASN A N 1
ATOM 2189 C CA . ASN A 1 285 ? 15.472 -17.569 -3.017 1.00 90.19 285 ASN A CA 1
ATOM 2190 C C . ASN A 1 285 ? 16.022 -18.506 -1.923 1.00 90.19 285 ASN A C 1
ATOM 2192 O O . ASN A 1 285 ? 16.788 -19.430 -2.198 1.00 90.19 285 ASN A O 1
ATOM 2196 N N . THR A 1 286 ? 15.640 -18.252 -0.667 1.00 92.31 286 THR A N 1
ATOM 2197 C CA . THR A 1 286 ? 16.102 -19.021 0.503 1.00 92.31 286 THR A CA 1
ATOM 2198 C C . THR A 1 286 ? 14.962 -19.405 1.436 1.00 92.31 286 THR A C 1
ATOM 2200 O O . THR A 1 286 ? 14.190 -18.542 1.864 1.00 92.31 286 THR A O 1
ATOM 2203 N N . TRP A 1 287 ? 14.926 -20.678 1.828 1.00 95.50 287 TRP A N 1
ATOM 2204 C CA . TRP A 1 287 ? 14.074 -21.185 2.904 1.00 95.50 287 TRP A CA 1
ATOM 2205 C C . TRP A 1 287 ? 14.630 -20.882 4.301 1.00 95.50 287 TRP A C 1
ATOM 2207 O O . TRP A 1 287 ? 15.838 -20.772 4.509 1.00 95.50 287 TRP A O 1
ATOM 2217 N N . SER A 1 288 ? 13.737 -20.793 5.282 1.00 93.88 288 SER A N 1
ATOM 2218 C CA . SER A 1 288 ? 14.034 -20.737 6.715 1.00 93.88 288 SER A CA 1
ATOM 2219 C C . SER A 1 288 ? 12.965 -21.507 7.487 1.00 93.88 288 SER A C 1
ATOM 2221 O O . SER A 1 288 ? 11.776 -21.313 7.250 1.00 93.88 288 SER A O 1
ATOM 2223 N N . LYS A 1 289 ? 13.364 -22.385 8.416 1.00 93.44 289 LYS A N 1
ATOM 2224 C CA . LYS A 1 289 ? 12.420 -23.011 9.354 1.00 93.44 289 LYS A CA 1
ATOM 2225 C C . LYS A 1 289 ? 12.135 -22.025 10.483 1.00 93.44 289 LYS A C 1
ATOM 2227 O O . LYS A 1 289 ? 13.073 -21.508 11.087 1.00 93.44 289 LYS A O 1
ATOM 2232 N N . ILE A 1 290 ? 10.862 -21.769 10.765 1.00 91.31 290 ILE A N 1
ATOM 2233 C CA . ILE A 1 290 ? 10.438 -20.842 11.814 1.00 91.31 290 ILE A CA 1
ATOM 2234 C C . ILE A 1 290 ? 9.998 -21.644 13.037 1.00 91.31 290 ILE A C 1
ATOM 2236 O O . ILE A 1 290 ? 9.173 -22.549 12.937 1.00 91.31 290 ILE A O 1
ATOM 2240 N N . GLN A 1 291 ? 10.533 -21.284 14.201 1.00 87.00 291 GLN A N 1
ATOM 2241 C CA . GLN A 1 291 ? 10.047 -21.750 15.493 1.00 87.00 291 GLN A CA 1
ATOM 2242 C C . GLN A 1 291 ? 9.396 -20.560 16.200 1.00 87.00 291 GLN A C 1
ATOM 2244 O O . GLN A 1 291 ? 10.074 -19.590 16.530 1.00 87.00 291 GLN A O 1
ATOM 2249 N N . LEU A 1 292 ? 8.073 -20.617 16.367 1.00 84.81 292 LEU A N 1
ATOM 2250 C CA . LEU A 1 292 ? 7.295 -19.580 17.048 1.00 84.81 292 LEU A CA 1
ATOM 2251 C C . LEU A 1 292 ? 7.179 -19.908 18.536 1.00 84.81 292 LEU A C 1
ATOM 2253 O O . LEU A 1 292 ? 7.055 -21.082 18.902 1.00 84.81 292 LEU A O 1
ATOM 2257 N N . GLU A 1 293 ? 7.116 -18.891 19.390 1.00 75.56 293 GLU A N 1
ATOM 2258 C CA . GLU A 1 293 ? 6.740 -19.103 20.791 1.00 75.56 293 GLU A CA 1
ATOM 2259 C C . GLU A 1 293 ? 5.324 -19.717 20.871 1.00 75.56 293 GLU A C 1
ATOM 2261 O O . GLU A 1 293 ? 4.468 -19.431 20.031 1.00 75.56 293 GLU A O 1
ATOM 2266 N N . GLY A 1 294 ? 5.088 -20.625 21.823 1.00 68.56 294 GLY A N 1
ATOM 2267 C CA . GLY A 1 294 ? 3.825 -21.365 21.979 1.00 68.56 294 GLY A CA 1
ATOM 2268 C C . GLY A 1 294 ? 3.594 -22.517 20.984 1.00 68.56 294 GLY A C 1
ATOM 2269 O O . GLY A 1 294 ? 2.878 -23.462 21.312 1.00 68.56 294 GLY A O 1
ATOM 2270 N N . SER A 1 295 ? 4.223 -22.511 19.800 1.00 72.38 295 SER A N 1
ATOM 2271 C CA . SER A 1 295 ? 3.945 -23.517 18.753 1.00 72.38 295 SER A CA 1
ATOM 2272 C C . SER A 1 295 ? 4.168 -24.962 19.216 1.00 72.38 295 SER A C 1
ATOM 2274 O O . SER A 1 295 ? 3.266 -25.788 19.094 1.00 72.38 295 SER A O 1
ATOM 2276 N N . SER A 1 296 ? 5.323 -25.254 19.826 1.00 64.06 296 SER A N 1
ATOM 2277 C CA . SER A 1 296 ? 5.736 -26.609 20.227 1.00 64.06 296 SER A CA 1
ATOM 2278 C C . SER A 1 296 ? 4.909 -27.246 21.358 1.00 64.06 296 SER A C 1
ATOM 2280 O O . SER A 1 296 ? 5.129 -28.413 21.671 1.00 64.06 296 SER A O 1
ATOM 2282 N N . SER A 1 297 ? 3.984 -26.507 21.979 1.00 64.06 297 SER A N 1
ATOM 2283 C CA . SER A 1 297 ? 3.072 -27.010 23.021 1.00 64.06 297 SER A CA 1
ATOM 2284 C C . SER A 1 297 ? 1.592 -26.988 22.620 1.00 64.06 297 SER A C 1
ATOM 2286 O O . SER A 1 297 ? 0.783 -27.618 23.295 1.00 64.06 297 SER A O 1
ATOM 2288 N N . LEU A 1 298 ? 1.225 -26.282 21.543 1.00 73.69 298 LEU A N 1
ATOM 2289 C CA . LEU A 1 298 ? -0.175 -26.029 21.163 1.00 73.69 298 LEU A CA 1
ATOM 2290 C C . LEU A 1 298 ? -0.533 -26.530 19.765 1.00 73.69 298 LEU A C 1
ATOM 2292 O O . LEU A 1 298 ? -1.676 -26.929 19.532 1.00 73.69 298 LEU A O 1
ATOM 2296 N N . PHE A 1 299 ? 0.402 -26.444 18.816 1.00 86.44 299 PHE A N 1
ATOM 2297 C CA . PHE A 1 299 ? 0.092 -26.642 17.407 1.00 86.44 299 PHE A CA 1
ATOM 2298 C C . PHE A 1 299 ? 0.090 -28.126 17.063 1.00 86.44 299 PHE A C 1
ATOM 2300 O O . PHE A 1 299 ? 1.118 -28.729 16.762 1.00 86.44 299 PHE A O 1
ATOM 2307 N N . THR A 1 300 ? -1.089 -28.739 17.118 1.00 88.50 300 THR A N 1
ATOM 2308 C CA . THR A 1 300 ? -1.243 -30.134 16.710 1.00 88.50 300 THR A CA 1
ATOM 2309 C C . THR A 1 300 ? -1.029 -30.264 15.201 1.00 88.50 300 THR A C 1
ATOM 2311 O O . THR A 1 300 ? -1.666 -29.572 14.400 1.00 88.50 300 THR A O 1
ATOM 2314 N N . ALA A 1 301 ? -0.113 -31.166 14.836 1.00 91.19 301 ALA A N 1
ATOM 2315 C CA . ALA A 1 301 ? 0.282 -31.466 13.465 1.00 91.19 301 ALA A CA 1
ATOM 2316 C C . ALA A 1 301 ? -0.932 -31.784 12.576 1.00 91.19 301 ALA A C 1
ATOM 2318 O O . ALA A 1 301 ? -1.754 -32.640 12.927 1.00 91.19 301 ALA A O 1
ATOM 2319 N N . ARG A 1 302 ? -1.044 -31.088 11.436 1.00 93.50 302 ARG A N 1
ATOM 2320 C CA . ARG A 1 302 ? -2.291 -31.004 10.663 1.00 93.50 302 ARG A CA 1
ATOM 2321 C C . ARG A 1 302 ? -2.107 -30.841 9.160 1.00 93.50 302 ARG A C 1
ATOM 2323 O O . ARG A 1 302 ? -1.221 -30.127 8.695 1.00 93.50 302 ARG A O 1
ATOM 2330 N N . SER A 1 303 ? -3.035 -31.415 8.398 1.00 94.25 303 SER A N 1
ATOM 2331 C CA . SER A 1 303 ? -3.137 -31.247 6.942 1.00 94.25 303 SER A CA 1
ATOM 2332 C C . SER A 1 303 ? -4.562 -30.864 6.533 1.00 94.25 303 SER A C 1
ATOM 2334 O O . SER A 1 303 ? -5.499 -31.013 7.314 1.00 94.25 303 SER A O 1
ATOM 2336 N N . SER A 1 304 ? -4.750 -30.360 5.311 1.00 93.56 304 SER A N 1
ATOM 2337 C CA . SER A 1 304 ? -6.072 -29.953 4.793 1.00 93.56 304 SER A CA 1
ATOM 2338 C C . SER A 1 304 ? -6.777 -28.880 5.648 1.00 93.56 304 SER A C 1
ATOM 2340 O O . SER A 1 304 ? -8.003 -28.855 5.730 1.00 93.56 304 SER A O 1
ATOM 2342 N N . HIS A 1 305 ? -5.993 -28.029 6.315 1.00 94.62 305 HIS A N 1
ATOM 2343 C CA . HIS A 1 305 ? -6.443 -26.821 7.011 1.00 94.62 305 HIS A CA 1
ATOM 2344 C C . HIS A 1 305 ? -6.440 -25.622 6.050 1.00 94.62 305 HIS A C 1
ATOM 2346 O O . HIS A 1 305 ? -5.932 -25.728 4.933 1.00 94.62 305 HIS A O 1
ATOM 2352 N N . THR A 1 306 ? -6.946 -24.471 6.493 1.00 94.50 306 THR A N 1
ATOM 2353 C CA . THR A 1 306 ? -6.742 -23.188 5.801 1.00 94.50 306 THR A CA 1
ATOM 2354 C C . THR A 1 306 ? -5.821 -22.272 6.604 1.00 94.50 306 THR A C 1
ATOM 2356 O O . THR A 1 306 ? -5.716 -22.415 7.822 1.00 94.50 306 THR A O 1
ATOM 2359 N N . ALA A 1 307 ? -5.153 -21.338 5.922 1.00 95.06 307 ALA A N 1
ATOM 2360 C CA . ALA A 1 307 ? -4.350 -20.283 6.535 1.00 95.06 307 ALA A CA 1
ATOM 2361 C C . ALA A 1 307 ? -4.521 -18.983 5.735 1.00 95.06 307 ALA A C 1
ATOM 2363 O O . ALA A 1 307 ? -4.068 -18.876 4.592 1.00 95.06 307 ALA A O 1
ATOM 2364 N N . SER A 1 308 ? -5.206 -18.005 6.324 1.00 93.44 308 SER A N 1
ATOM 2365 C CA . SER A 1 308 ? -5.556 -16.736 5.677 1.00 93.44 308 SER A CA 1
ATOM 2366 C C . SER A 1 308 ? -4.825 -15.575 6.354 1.00 93.44 308 SER A C 1
ATOM 2368 O O . SER A 1 308 ? -4.803 -15.490 7.582 1.00 93.44 308 SER A O 1
ATOM 2370 N N . LEU A 1 309 ? -4.243 -14.663 5.567 1.00 91.69 309 LEU A N 1
ATOM 2371 C CA . LEU A 1 309 ? -3.653 -13.435 6.102 1.00 91.69 309 LEU A CA 1
ATOM 2372 C C . LEU A 1 309 ? -4.763 -12.462 6.513 1.00 91.69 309 LEU A C 1
ATOM 2374 O O . LEU A 1 309 ? -5.578 -12.060 5.683 1.00 91.69 309 LEU A O 1
ATOM 2378 N N . LEU A 1 310 ? -4.742 -12.040 7.772 1.00 84.25 310 LEU A N 1
ATOM 2379 C CA . LEU A 1 310 ? -5.558 -10.964 8.312 1.00 84.25 310 LEU A CA 1
ATOM 2380 C C . LEU A 1 310 ? -4.625 -9.879 8.860 1.00 84.25 310 LEU A C 1
ATOM 2382 O O . LEU A 1 310 ? -4.078 -10.005 9.952 1.00 84.25 310 LEU A O 1
ATOM 2386 N N . GLN A 1 311 ? -4.457 -8.797 8.097 1.00 79.88 311 GLN A N 1
ATOM 2387 C CA . GLN A 1 311 ? -3.572 -7.675 8.437 1.00 79.88 311 GLN A CA 1
ATOM 2388 C C . GLN A 1 311 ? -2.108 -8.123 8.673 1.00 79.88 311 GLN A C 1
ATOM 2390 O O . GLN A 1 311 ? -1.402 -8.419 7.711 1.00 79.88 311 GLN A O 1
ATOM 2395 N N . ASP A 1 312 ? -1.659 -8.175 9.931 1.00 82.88 312 ASP A N 1
ATOM 2396 C CA . ASP A 1 312 ? -0.324 -8.622 10.363 1.00 82.88 312 ASP A CA 1
ATOM 2397 C C . ASP A 1 312 ? -0.357 -9.969 11.136 1.00 82.88 312 ASP A C 1
ATOM 2399 O O . ASP A 1 312 ? 0.633 -10.340 11.766 1.00 82.88 312 ASP A O 1
ATOM 2403 N N . SER A 1 313 ? -1.452 -10.738 11.046 1.00 88.62 313 SER A N 1
ATOM 2404 C CA . SER A 1 313 ? -1.565 -12.104 11.589 1.00 88.62 313 SER A CA 1
ATOM 2405 C C . SER A 1 313 ? -1.975 -13.125 10.519 1.00 88.62 313 SER A C 1
ATOM 2407 O O . SER A 1 313 ? -2.757 -12.816 9.621 1.00 88.62 313 SER A O 1
ATOM 2409 N N . ILE A 1 314 ? -1.501 -14.372 10.619 1.00 93.25 314 ILE A N 1
ATOM 2410 C CA . ILE A 1 314 ? -2.047 -15.501 9.839 1.00 93.25 314 ILE A CA 1
ATOM 2411 C C . ILE A 1 314 ? -3.016 -16.276 10.727 1.00 93.25 314 ILE A C 1
ATOM 2413 O O . ILE A 1 314 ? -2.617 -16.798 11.768 1.00 93.25 314 ILE A O 1
ATOM 2417 N N . ILE A 1 315 ? -4.274 -16.383 10.299 1.00 92.50 315 ILE A N 1
ATOM 2418 C CA . ILE A 1 315 ? -5.294 -17.179 10.987 1.00 92.50 315 ILE A CA 1
ATOM 2419 C C . ILE A 1 315 ? -5.377 -18.558 10.334 1.00 92.50 315 ILE A C 1
ATOM 2421 O O . ILE A 1 315 ? -5.688 -18.673 9.147 1.00 92.50 315 ILE A O 1
ATOM 2425 N N . ILE A 1 316 ? -5.097 -19.598 11.117 1.00 93.62 316 ILE A N 1
ATOM 2426 C CA . ILE A 1 316 ? -5.195 -21.009 10.733 1.00 93.62 316 ILE A CA 1
ATOM 2427 C C . ILE A 1 316 ? -6.531 -21.552 11.236 1.00 93.62 316 ILE A C 1
ATOM 2429 O O . ILE A 1 316 ? -6.857 -21.348 12.405 1.00 93.62 316 ILE A O 1
ATOM 2433 N N . THR A 1 317 ? -7.282 -22.280 10.403 1.00 92.62 317 THR A N 1
ATOM 2434 C CA . THR A 1 317 ? -8.563 -22.881 10.826 1.00 92.62 317 THR A CA 1
ATOM 2435 C C . THR A 1 317 ? -8.705 -24.341 10.389 1.00 92.62 317 THR A C 1
ATOM 2437 O O . THR A 1 317 ? -8.352 -24.705 9.262 1.00 92.62 317 THR A O 1
ATOM 2440 N N . GLY A 1 318 ? -9.240 -25.174 11.288 1.00 90.56 318 GLY A N 1
ATOM 2441 C CA . GLY A 1 318 ? -9.608 -26.573 11.049 1.00 90.56 318 GLY A CA 1
ATOM 2442 C C . GLY A 1 318 ? -8.464 -27.475 10.567 1.00 90.56 318 GLY A C 1
ATOM 2443 O O . GLY A 1 318 ? -7.294 -27.282 10.917 1.00 90.56 318 GLY A O 1
ATOM 2444 N N . GLY A 1 319 ? -8.823 -28.471 9.755 1.00 90.44 319 GLY A N 1
ATOM 2445 C CA . GLY A 1 319 ? -7.924 -29.473 9.184 1.00 90.44 319 GLY A CA 1
ATOM 2446 C C . GLY A 1 319 ? -7.889 -30.805 9.937 1.00 90.44 319 GLY A C 1
ATOM 2447 O O . GLY A 1 319 ? -8.275 -30.915 11.098 1.00 90.44 319 GLY A O 1
ATOM 2448 N N . ASN A 1 320 ? -7.402 -31.831 9.242 1.00 89.81 320 ASN A N 1
ATOM 2449 C CA . ASN A 1 320 ? -7.255 -33.198 9.737 1.00 89.81 320 ASN A CA 1
ATOM 2450 C C . ASN A 1 320 ? -6.121 -33.276 10.772 1.00 89.81 320 ASN A C 1
ATOM 2452 O O . ASN A 1 320 ? -5.012 -32.808 10.497 1.00 89.81 320 ASN A O 1
ATOM 2456 N N . THR A 1 321 ? -6.379 -33.897 11.927 1.00 90.44 321 THR A N 1
ATOM 2457 C CA . THR A 1 321 ? -5.401 -34.120 13.007 1.00 90.44 321 THR A CA 1
ATOM 2458 C C . THR A 1 321 ? -5.516 -35.546 13.551 1.00 90.44 321 THR A C 1
ATOM 2460 O O . THR A 1 321 ? -6.560 -36.184 13.444 1.00 90.44 321 THR A O 1
ATOM 2463 N N . LYS A 1 322 ? -4.467 -36.066 14.208 1.00 83.38 322 LYS A N 1
ATOM 2464 C CA . LYS A 1 322 ? -4.503 -37.427 14.792 1.00 83.38 322 LYS A CA 1
ATOM 2465 C C . LYS A 1 322 ? -5.583 -37.615 15.870 1.00 83.38 322 LYS A C 1
ATOM 2467 O O . LYS A 1 322 ? -5.938 -38.753 16.160 1.00 83.38 322 LYS A O 1
ATOM 2472 N N . SER A 1 323 ? -6.070 -36.530 16.472 1.00 76.94 323 SER A N 1
ATOM 2473 C CA . SER A 1 323 ? -7.114 -36.539 17.501 1.00 76.94 323 SER A CA 1
ATOM 2474 C C . SER A 1 323 ? -8.520 -36.248 16.969 1.00 76.94 323 SER A C 1
ATOM 2476 O O . SER A 1 323 ? -9.463 -36.498 17.710 1.00 76.94 323 SER A O 1
ATOM 2478 N N . ASN A 1 324 ? -8.662 -35.739 15.735 1.00 74.25 324 ASN A N 1
ATOM 2479 C CA . ASN A 1 324 ? -9.929 -35.343 15.099 1.00 74.25 324 ASN A CA 1
ATOM 2480 C C . ASN A 1 324 ? -10.909 -34.644 16.070 1.00 74.25 324 ASN A C 1
ATOM 2482 O O . ASN A 1 324 ? -11.914 -35.239 16.466 1.00 74.25 324 ASN A O 1
ATOM 2486 N N . PRO A 1 325 ? -10.615 -33.393 16.487 1.00 77.69 325 PRO A N 1
ATOM 2487 C CA . PRO A 1 325 ? -11.500 -32.632 17.362 1.00 77.69 325 PRO A CA 1
ATOM 2488 C C . PRO A 1 325 ? -12.882 -32.477 16.723 1.00 77.69 325 PRO A C 1
ATOM 2490 O O . PRO A 1 325 ? -12.993 -32.317 15.509 1.00 77.69 325 PRO A O 1
ATOM 2493 N N . SER A 1 326 ? -13.927 -32.495 17.549 1.00 74.06 326 SER A N 1
ATOM 2494 C CA . SER A 1 326 ? -15.317 -32.283 17.124 1.00 74.06 326 SER A CA 1
ATOM 2495 C C . SER A 1 326 ? -15.636 -30.817 16.811 1.00 74.06 326 SER A C 1
ATOM 2497 O O . SER A 1 326 ? -16.541 -30.544 16.029 1.00 74.06 326 SER A O 1
ATOM 2499 N N . SER A 1 327 ? -14.884 -29.883 17.394 1.00 83.00 327 SER A N 1
ATOM 2500 C CA . SER A 1 327 ? -15.033 -28.435 17.227 1.00 83.00 327 SER A CA 1
ATOM 2501 C C . SER A 1 327 ? -13.982 -27.821 16.297 1.00 83.00 327 SER A C 1
ATOM 2503 O O . SER A 1 327 ? -12.926 -28.409 16.043 1.00 83.00 327 SER A O 1
ATOM 2505 N N . LEU A 1 328 ? -14.274 -26.627 15.775 1.00 85.69 328 LEU A N 1
ATOM 2506 C CA . LEU A 1 328 ? -13.395 -25.905 14.857 1.00 85.69 328 LEU A CA 1
ATOM 2507 C C . LEU A 1 328 ? -12.211 -25.288 15.611 1.00 85.69 328 LEU A C 1
ATOM 2509 O O . LEU A 1 328 ? -12.328 -24.226 16.217 1.00 85.69 328 LEU A O 1
ATOM 2513 N N . GLU A 1 329 ? -11.040 -25.920 15.545 1.00 89.25 329 GLU A N 1
ATOM 2514 C CA . GLU A 1 329 ? -9.829 -25.295 16.081 1.00 89.25 329 GLU A CA 1
ATOM 2515 C C . GLU A 1 329 ? -9.377 -24.111 15.216 1.00 89.25 329 GLU A C 1
ATOM 2517 O O . GLU A 1 329 ? -9.189 -24.250 14.003 1.00 89.25 329 GLU A O 1
ATOM 2522 N N . ILE A 1 330 ? -9.136 -22.968 15.861 1.00 90.31 330 ILE A N 1
ATOM 2523 C CA . ILE A 1 330 ? -8.574 -21.759 15.255 1.00 90.31 330 ILE A CA 1
ATOM 2524 C C . ILE A 1 330 ? -7.263 -21.409 15.976 1.00 90.31 330 ILE A C 1
ATOM 2526 O O . ILE A 1 330 ? -7.170 -21.506 17.201 1.00 90.31 330 ILE A O 1
ATOM 2530 N N . PHE A 1 331 ? -6.244 -20.995 15.223 1.00 90.94 331 PHE A N 1
ATOM 2531 C CA . PHE A 1 331 ? -4.969 -20.501 15.752 1.00 90.94 331 PHE A CA 1
ATOM 2532 C C . PHE A 1 331 ? -4.586 -19.195 15.062 1.00 90.94 331 PHE A C 1
ATOM 2534 O O . PHE A 1 331 ? -4.873 -18.996 13.883 1.00 90.94 331 PHE A O 1
ATOM 2541 N N . GLU A 1 332 ? -3.886 -18.330 15.782 1.00 90.56 332 GLU A N 1
ATOM 2542 C CA . GLU A 1 332 ? -3.299 -17.104 15.251 1.00 90.56 332 GLU A CA 1
ATOM 2543 C C . GLU A 1 332 ? -1.772 -17.198 15.313 1.00 90.56 332 GLU A C 1
ATOM 2545 O O . GLU A 1 332 ? -1.206 -17.431 16.381 1.00 90.56 332 GLU A O 1
ATOM 2550 N N . ILE A 1 333 ? -1.101 -16.964 14.187 1.00 90.69 333 ILE A N 1
ATOM 2551 C CA . ILE A 1 333 ? 0.311 -16.577 14.157 1.00 90.69 333 ILE A CA 1
ATOM 2552 C C . ILE A 1 333 ? 0.362 -15.053 14.109 1.00 90.69 333 ILE A C 1
ATOM 2554 O O . ILE A 1 333 ? 0.041 -14.464 13.078 1.00 90.69 333 ILE A O 1
ATOM 2558 N N . ASP A 1 334 ? 0.805 -14.428 15.196 1.00 85.38 334 ASP A N 1
ATOM 2559 C CA . ASP A 1 334 ? 1.124 -13.002 15.227 1.00 85.38 334 ASP A CA 1
ATOM 2560 C C . ASP A 1 334 ? 2.488 -12.800 14.543 1.00 85.38 334 ASP A C 1
ATOM 2562 O O . ASP A 1 334 ? 3.524 -13.249 15.051 1.00 85.38 334 ASP A O 1
ATOM 2566 N N . LEU A 1 335 ? 2.505 -12.171 13.361 1.00 85.75 335 LEU A N 1
ATOM 2567 C CA . LEU A 1 335 ? 3.726 -12.023 12.554 1.00 85.75 335 LEU A CA 1
ATOM 2568 C C . LEU A 1 335 ? 4.654 -10.924 13.089 1.00 85.75 335 LEU A C 1
ATOM 2570 O O . LEU A 1 335 ? 5.831 -10.889 12.721 1.00 85.75 335 LEU A O 1
ATOM 2574 N N . PHE A 1 336 ? 4.147 -10.046 13.960 1.00 76.25 336 PHE A N 1
ATOM 2575 C CA . PHE A 1 336 ? 4.939 -9.023 14.632 1.00 76.25 336 PHE A CA 1
ATOM 2576 C C . PHE A 1 336 ? 5.681 -9.621 15.836 1.00 76.25 336 PHE A C 1
ATOM 2578 O O . PHE A 1 336 ? 6.900 -9.490 15.940 1.00 76.25 336 PHE A O 1
ATOM 2585 N N . GLN A 1 337 ? 4.962 -10.326 16.715 1.00 74.31 337 GLN A N 1
ATOM 2586 C CA . GLN A 1 337 ? 5.512 -10.963 17.917 1.00 74.31 337 GLN A CA 1
ATOM 2587 C C . GLN A 1 337 ? 6.236 -12.287 17.625 1.00 74.31 337 GLN A C 1
ATOM 2589 O O . GLN A 1 337 ? 7.012 -12.752 18.455 1.00 74.31 337 GLN A O 1
ATOM 2594 N N . LYS A 1 338 ? 5.989 -12.914 16.463 1.00 82.94 338 LYS A N 1
ATOM 2595 C CA . LYS A 1 338 ? 6.442 -14.280 16.118 1.00 82.94 338 LYS A CA 1
ATOM 2596 C C . LYS A 1 338 ? 5.999 -15.324 17.153 1.00 82.94 338 LYS A C 1
ATOM 2598 O O . LYS A 1 338 ? 6.709 -16.292 17.440 1.00 82.94 338 LYS A O 1
ATOM 2603 N N . LYS A 1 339 ? 4.793 -15.133 17.686 1.00 84.19 339 LYS A N 1
ATOM 2604 C CA . LYS A 1 339 ? 4.154 -16.005 18.672 1.00 84.19 339 LYS A CA 1
ATOM 2605 C C . LYS A 1 339 ? 2.891 -16.622 18.082 1.00 84.19 339 LYS A C 1
ATOM 2607 O O . LYS A 1 339 ? 2.160 -15.962 17.344 1.00 84.19 339 LYS A O 1
ATOM 2612 N N . MET A 1 340 ? 2.651 -17.890 18.399 1.00 87.56 340 MET A N 1
ATOM 2613 C CA . MET A 1 340 ? 1.401 -18.567 18.080 1.00 87.56 340 MET A CA 1
ATOM 2614 C C . MET A 1 340 ? 0.475 -18.576 19.296 1.00 87.56 340 MET A C 1
ATOM 2616 O O . MET A 1 340 ? 0.906 -18.866 20.413 1.00 87.56 340 MET A O 1
ATOM 2620 N N . TYR A 1 341 ? -0.805 -18.321 19.046 1.00 87.12 341 TYR A N 1
ATOM 2621 C CA . TYR A 1 341 ? -1.881 -18.419 20.020 1.00 87.12 341 TYR A CA 1
ATOM 2622 C C . TYR A 1 341 ? -2.936 -19.417 19.549 1.00 87.12 341 TYR A C 1
ATOM 2624 O O . TYR A 1 341 ? -3.271 -19.455 18.363 1.00 87.12 341 TYR A O 1
ATOM 2632 N N . LYS A 1 342 ? -3.508 -20.191 20.473 1.00 88.06 342 LYS A N 1
ATOM 2633 C CA . LYS A 1 342 ? -4.765 -20.906 20.215 1.00 88.06 342 LYS A CA 1
ATOM 2634 C C . LYS A 1 342 ? -5.930 -19.951 20.459 1.00 88.06 342 LYS A C 1
ATOM 2636 O O . LYS A 1 342 ? -5.928 -19.246 21.464 1.00 88.06 342 LYS A O 1
ATOM 2641 N N . ILE A 1 343 ? -6.913 -19.924 19.564 1.00 84.75 343 ILE A N 1
ATOM 2642 C CA . ILE A 1 343 ? -8.125 -19.127 19.755 1.00 84.75 343 ILE A CA 1
ATOM 2643 C C . ILE A 1 343 ? -9.212 -20.008 20.374 1.00 84.75 343 ILE A C 1
ATOM 2645 O O . ILE A 1 343 ? -9.634 -21.003 19.785 1.00 84.75 343 ILE A O 1
ATOM 2649 N N . GLN A 1 344 ? -9.673 -19.623 21.559 1.00 81.25 344 GLN A N 1
ATOM 2650 C CA . GLN A 1 344 ? -10.872 -20.146 22.198 1.00 81.25 344 GLN A CA 1
ATOM 2651 C C . GLN A 1 344 ? -12.074 -19.305 21.752 1.00 81.25 344 GLN A C 1
ATOM 2653 O O . GLN A 1 344 ? -12.117 -18.092 21.952 1.00 81.25 344 GLN A O 1
ATOM 2658 N N . THR A 1 345 ? -13.041 -19.941 21.099 1.00 75.94 345 THR A N 1
ATOM 2659 C CA . THR A 1 345 ? -14.176 -19.250 20.481 1.00 75.94 345 THR A CA 1
ATOM 2660 C C . THR A 1 345 ? -15.431 -19.289 21.349 1.00 75.94 345 THR A C 1
ATOM 2662 O O . THR A 1 345 ? -15.661 -20.245 22.091 1.00 75.94 345 THR A O 1
ATOM 2665 N N . THR A 1 346 ? -16.264 -18.250 21.243 1.00 68.44 346 THR A N 1
ATOM 2666 C CA . THR A 1 346 ? -17.562 -18.149 21.941 1.00 68.44 346 THR A CA 1
ATOM 2667 C C . THR A 1 346 ? -18.525 -19.278 21.561 1.00 68.44 346 THR A C 1
ATOM 2669 O O . THR A 1 346 ? -19.096 -19.922 22.438 1.00 68.44 346 THR A O 1
ATOM 2672 N N . ASN A 1 347 ? -18.651 -19.568 20.263 1.00 71.12 347 ASN A N 1
ATOM 2673 C CA . ASN A 1 347 ? -19.269 -20.785 19.735 1.00 71.12 347 ASN A CA 1
ATOM 2674 C C . ASN A 1 347 ? -18.173 -21.742 19.256 1.00 71.12 347 ASN A C 1
ATOM 2676 O O . ASN A 1 347 ? -17.195 -21.301 18.657 1.00 71.12 347 ASN A O 1
ATOM 2680 N N . GLN A 1 348 ? -18.323 -23.051 19.466 1.00 69.00 348 GLN A N 1
ATOM 2681 C CA . GLN A 1 348 ? -17.260 -24.010 19.123 1.00 69.00 348 GLN A CA 1
ATOM 2682 C C . GLN A 1 348 ? -17.201 -24.421 17.638 1.00 69.00 348 GLN A C 1
ATOM 2684 O O . GLN A 1 348 ? -16.190 -24.975 17.210 1.00 69.00 348 GLN A O 1
ATOM 2689 N N . GLY A 1 349 ? -18.247 -24.142 16.851 1.00 74.00 349 GLY A N 1
ATOM 2690 C CA . GLY A 1 349 ? -18.325 -24.510 15.431 1.00 74.00 349 GLY A CA 1
ATOM 2691 C C . GLY A 1 349 ? -18.314 -26.023 15.165 1.00 74.00 349 GLY A C 1
ATOM 2692 O O . GLY A 1 349 ? -18.132 -26.838 16.069 1.00 74.00 349 GLY A O 1
ATOM 2693 N N . GLN A 1 350 ? -18.496 -26.395 13.898 1.00 80.31 350 GLN A N 1
ATOM 2694 C CA . GLN A 1 350 ? -18.247 -27.757 13.414 1.00 80.31 350 GLN A CA 1
ATOM 2695 C C . GLN A 1 350 ? -16.783 -27.884 12.984 1.00 80.31 350 GLN A C 1
ATOM 2697 O O . GLN A 1 350 ? -16.249 -26.992 12.324 1.00 80.31 350 GLN A O 1
ATOM 2702 N N . SER A 1 351 ? -16.130 -28.996 13.316 1.00 83.88 351 SER A N 1
ATOM 2703 C CA . SER A 1 351 ? -14.794 -29.297 12.792 1.00 83.88 351 SER A CA 1
ATOM 2704 C C . SER A 1 351 ? -14.837 -29.524 11.276 1.00 83.88 351 SER A C 1
ATOM 2706 O O . SER A 1 351 ? -15.611 -30.347 10.788 1.00 83.88 351 SER A O 1
ATOM 2708 N N . ARG A 1 352 ? -14.012 -28.786 10.523 1.00 87.12 352 ARG A N 1
ATOM 2709 C CA . ARG A 1 352 ? -13.985 -28.798 9.049 1.00 87.12 352 ARG A CA 1
ATOM 2710 C C . ARG A 1 352 ? -12.627 -29.254 8.517 1.00 87.12 352 ARG A C 1
ATOM 2712 O O . ARG A 1 352 ? -11.582 -28.911 9.076 1.00 87.12 352 ARG A O 1
ATOM 2719 N N . VAL A 1 353 ? -12.644 -30.001 7.411 1.00 88.12 353 VAL A N 1
ATOM 2720 C CA . VAL A 1 353 ? -11.447 -30.521 6.730 1.00 88.12 353 VAL A CA 1
ATOM 2721 C C . VAL A 1 353 ? -11.566 -30.269 5.229 1.00 88.12 353 VAL A C 1
ATOM 2723 O O . VAL A 1 353 ? -12.550 -30.654 4.604 1.00 88.12 353 VAL A O 1
ATOM 2726 N N . GLY A 1 354 ? -10.559 -29.628 4.631 1.00 85.81 354 GLY A N 1
ATOM 2727 C CA . GLY A 1 354 ? -10.603 -29.254 3.215 1.00 85.81 354 GLY A CA 1
ATOM 2728 C C . GLY A 1 354 ? -11.686 -28.218 2.894 1.00 85.81 354 GLY A C 1
ATOM 2729 O O . GLY A 1 354 ? -12.174 -28.182 1.769 1.00 85.81 354 GLY A O 1
ATOM 2730 N N . HIS A 1 355 ? -12.092 -27.408 3.872 1.00 90.69 355 HIS A N 1
ATOM 2731 C CA . HIS A 1 355 ? -12.890 -26.199 3.665 1.00 90.69 355 HIS A CA 1
ATOM 2732 C C . HIS A 1 355 ? -12.052 -25.082 3.031 1.00 90.69 355 HIS A C 1
ATOM 2734 O O . HIS A 1 355 ? -10.833 -25.193 2.895 1.00 90.69 355 HIS A O 1
ATOM 2740 N N . THR A 1 356 ? -12.703 -23.971 2.694 1.00 89.25 356 THR A N 1
ATOM 2741 C CA . THR A 1 356 ? -12.033 -22.723 2.308 1.00 89.25 356 THR A CA 1
ATOM 2742 C C . THR A 1 356 ? -12.305 -21.609 3.308 1.00 89.25 356 THR A C 1
ATOM 2744 O O . THR A 1 356 ? -13.348 -21.579 3.960 1.00 89.25 356 THR A O 1
ATOM 2747 N N . SER A 1 357 ? -11.356 -20.677 3.415 1.00 89.94 357 SER A N 1
ATOM 2748 C CA . SER A 1 357 ? -11.532 -19.434 4.160 1.00 89.94 357 SER A CA 1
ATOM 2749 C C . SER A 1 357 ? -10.895 -18.255 3.434 1.00 89.94 357 SER A C 1
ATOM 2751 O O . SER A 1 357 ? -9.865 -18.408 2.772 1.00 89.94 357 SER A O 1
ATOM 2753 N N . ILE A 1 358 ? -11.498 -17.073 3.558 1.00 88.06 358 ILE A N 1
ATOM 2754 C CA . ILE A 1 358 ? -10.989 -15.840 2.950 1.00 88.06 358 ILE A CA 1
ATOM 2755 C C . ILE A 1 358 ? -11.357 -14.621 3.797 1.00 88.06 358 ILE A C 1
ATOM 2757 O O . ILE A 1 358 ? -12.373 -14.619 4.490 1.00 88.06 358 ILE A O 1
ATOM 2761 N N . VAL A 1 359 ? -10.518 -13.588 3.750 1.00 86.19 359 VAL A N 1
ATOM 2762 C CA . VAL A 1 359 ? -10.724 -12.337 4.488 1.00 86.19 359 VAL A CA 1
ATOM 2763 C C . VAL A 1 359 ? -11.351 -11.288 3.571 1.00 86.19 359 VAL A C 1
ATOM 2765 O O . VAL A 1 359 ? -10.834 -11.042 2.483 1.00 86.19 359 VAL A O 1
ATOM 2768 N N . LYS A 1 360 ? -12.417 -10.626 4.035 1.00 77.81 360 LYS A N 1
ATOM 2769 C CA . LYS A 1 360 ? -12.939 -9.376 3.455 1.00 77.81 360 LYS A CA 1
ATOM 2770 C C . LYS A 1 360 ? -13.281 -8.409 4.592 1.00 77.81 360 LYS A C 1
ATOM 2772 O O . LYS A 1 360 ? -13.779 -8.832 5.626 1.00 77.81 360 LYS A O 1
ATOM 2777 N N . ASN A 1 361 ? -12.950 -7.128 4.431 1.00 70.19 361 ASN A N 1
ATOM 2778 C CA . ASN A 1 361 ? -13.212 -6.040 5.393 1.00 70.19 361 ASN A CA 1
ATOM 2779 C C . ASN A 1 361 ? -12.675 -6.227 6.838 1.00 70.19 361 ASN A C 1
ATOM 2781 O O . ASN A 1 361 ? -12.997 -5.437 7.715 1.00 70.19 361 ASN A O 1
ATOM 2785 N N . SER A 1 362 ? -11.747 -7.166 7.064 1.00 73.25 362 SER A N 1
ATOM 2786 C CA . SER A 1 362 ? -11.231 -7.639 8.375 1.00 73.25 362 SER A CA 1
ATOM 2787 C C . SER A 1 362 ? -12.016 -8.781 9.040 1.00 73.25 362 SER A C 1
ATOM 2789 O O . SER A 1 362 ? -11.611 -9.243 10.106 1.00 73.25 362 SER A O 1
ATOM 2791 N N . THR A 1 363 ? -13.051 -9.307 8.388 1.00 79.75 363 THR A N 1
ATOM 2792 C CA . THR A 1 363 ? -13.753 -10.534 8.791 1.00 79.75 363 THR A CA 1
ATOM 2793 C C . THR A 1 363 ? -13.236 -11.726 7.989 1.00 79.75 363 THR A C 1
ATOM 2795 O O . THR A 1 363 ? -13.053 -11.642 6.771 1.00 79.75 363 THR A O 1
ATOM 2798 N N . LEU A 1 364 ? -12.992 -12.847 8.669 1.00 86.25 364 LEU A N 1
ATOM 2799 C CA . LEU A 1 364 ? -12.601 -14.120 8.064 1.00 86.25 364 LEU A CA 1
ATOM 2800 C C . LEU A 1 364 ? -13.845 -14.991 7.860 1.00 86.25 364 LEU A C 1
ATOM 2802 O O . LEU A 1 364 ? -14.437 -15.451 8.830 1.00 86.25 364 LEU A O 1
ATOM 2806 N N . PHE A 1 365 ? -14.214 -15.254 6.611 1.00 85.56 365 PHE A N 1
ATOM 2807 C CA . PHE A 1 365 ? -15.296 -16.176 6.256 1.00 85.56 365 PHE A CA 1
ATOM 2808 C C . PHE A 1 365 ? -14.747 -17.599 6.114 1.00 85.56 365 PHE A C 1
ATOM 2810 O O . PHE A 1 365 ? -13.627 -17.770 5.632 1.00 85.56 365 PHE A O 1
ATOM 2817 N N . ILE A 1 366 ? -15.519 -18.609 6.526 1.00 87.12 366 ILE A N 1
ATOM 2818 C CA . ILE A 1 366 ? -15.140 -20.030 6.590 1.00 87.12 366 ILE A CA 1
ATOM 2819 C C . ILE A 1 366 ? -16.328 -20.876 6.097 1.00 87.12 366 ILE A C 1
ATOM 2821 O O . ILE A 1 366 ? -17.409 -20.808 6.674 1.00 87.12 366 ILE A O 1
ATOM 2825 N N . TRP A 1 367 ? -16.169 -21.668 5.033 1.00 84.62 367 TRP A N 1
ATOM 2826 C CA . TRP A 1 367 ? -17.271 -22.470 4.470 1.00 84.62 367 TRP A CA 1
ATOM 2827 C C . TRP A 1 367 ? -16.778 -23.689 3.679 1.00 84.62 367 TRP A C 1
ATOM 2829 O O . TRP A 1 367 ? -15.606 -23.781 3.299 1.00 84.62 367 TRP A O 1
ATOM 2839 N N . GLY A 1 368 ? -17.688 -24.628 3.409 1.00 80.94 368 GLY A N 1
ATOM 2840 C CA . GLY A 1 368 ? -17.359 -25.908 2.784 1.00 80.94 368 GLY A CA 1
ATOM 2841 C C . GLY A 1 368 ? -16.747 -26.902 3.776 1.00 80.94 368 GLY A C 1
ATOM 2842 O O . GLY A 1 368 ? -16.873 -26.752 4.996 1.00 80.94 368 GLY A O 1
ATOM 2843 N N . GLY A 1 369 ? -16.065 -27.920 3.244 1.00 76.62 369 GLY A N 1
ATOM 2844 C CA . GLY A 1 369 ? -15.387 -28.958 4.034 1.00 76.62 369 GLY A CA 1
ATOM 2845 C C . GLY A 1 369 ? -16.327 -29.991 4.664 1.00 76.62 369 GLY A C 1
ATOM 2846 O O . GLY A 1 369 ? -15.970 -30.588 5.676 1.00 76.62 369 GLY A O 1
ATOM 2847 N N . GLY A 1 370 ? -17.519 -30.177 4.084 1.00 67.25 370 GLY A N 1
ATOM 2848 C CA . GLY A 1 370 ? -18.560 -31.107 4.544 1.00 67.25 370 GLY A CA 1
ATOM 2849 C C . GLY A 1 370 ? -19.808 -30.421 5.108 1.00 67.25 370 GLY A C 1
ATOM 2850 O O . GLY A 1 370 ? -20.870 -31.033 5.134 1.00 67.25 370 GLY A O 1
ATOM 2851 N N . GLU A 1 371 ? -19.697 -29.146 5.487 1.00 72.19 371 GLU A N 1
ATOM 2852 C CA . GLU A 1 371 ? -20.773 -28.321 6.050 1.00 72.19 371 GLU A CA 1
ATOM 2853 C C . GLU A 1 371 ? -21.237 -27.238 5.065 1.00 72.19 371 GLU A C 1
ATOM 2855 O O . GLU A 1 371 ? -20.400 -26.582 4.429 1.00 72.19 371 GLU A O 1
ATOM 2860 N N . SER A 1 372 ? -22.554 -27.054 4.915 1.00 68.00 372 SER A N 1
ATOM 2861 C CA . SER A 1 372 ? -23.159 -26.064 4.000 1.00 68.00 372 SER A CA 1
ATOM 2862 C C . SER A 1 372 ? -23.227 -24.653 4.590 1.00 68.00 372 SER A C 1
ATOM 2864 O O . SER A 1 372 ? -23.344 -23.677 3.848 1.00 68.00 372 SER A O 1
ATOM 2866 N N . SER A 1 373 ? -23.109 -24.515 5.915 1.00 72.81 373 SER A N 1
ATOM 2867 C CA . SER A 1 373 ? -23.066 -23.210 6.570 1.00 72.81 373 SER A CA 1
ATOM 2868 C C . SER A 1 373 ? -21.795 -22.432 6.217 1.00 72.81 373 SER A C 1
ATOM 2870 O O . SER A 1 373 ? -20.692 -22.990 6.153 1.00 72.81 373 SER A O 1
ATOM 2872 N N . ILE A 1 374 ? -21.959 -21.116 6.060 1.00 78.62 374 ILE A N 1
ATOM 2873 C CA . ILE A 1 374 ? -20.868 -20.145 6.157 1.00 78.62 374 ILE A CA 1
ATOM 2874 C C . ILE A 1 374 ? -20.777 -19.722 7.624 1.00 78.62 374 ILE A C 1
ATOM 2876 O O . ILE A 1 374 ? -21.724 -19.153 8.168 1.00 78.62 374 ILE A O 1
ATOM 2880 N N . ASP A 1 375 ? -19.635 -19.983 8.246 1.00 84.12 375 ASP A N 1
ATOM 2881 C CA . ASP A 1 375 ? -19.261 -19.407 9.534 1.00 84.12 375 ASP A CA 1
ATOM 2882 C C . ASP A 1 375 ? -18.351 -18.193 9.280 1.00 84.12 375 ASP A C 1
ATOM 2884 O O . ASP A 1 375 ? -17.693 -18.097 8.238 1.00 84.12 375 ASP A O 1
ATOM 2888 N N . TYR A 1 376 ? -18.295 -17.247 10.212 1.00 82.88 376 TYR A N 1
ATOM 2889 C CA . TYR A 1 376 ? -17.389 -16.105 10.124 1.00 82.88 376 TYR A CA 1
ATOM 2890 C C . TYR A 1 376 ? -16.782 -15.744 11.476 1.00 82.88 376 TYR A C 1
ATOM 2892 O O . TYR A 1 376 ? -17.393 -15.875 12.535 1.00 82.88 376 TYR A O 1
ATOM 2900 N N . PHE A 1 377 ? -15.533 -15.301 11.426 1.00 77.81 377 PHE A N 1
ATOM 2901 C CA . PHE A 1 377 ? -14.705 -14.996 12.578 1.00 77.81 377 PHE A CA 1
ATOM 2902 C C . PHE A 1 377 ? -14.264 -13.531 12.515 1.00 77.81 377 PHE A C 1
ATOM 2904 O O . PHE A 1 377 ? -13.717 -13.078 11.504 1.00 77.81 377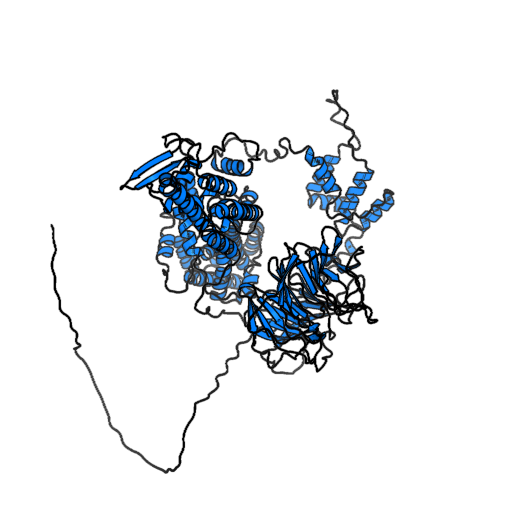 PHE A O 1
ATOM 2911 N N . SER A 1 378 ? -14.532 -12.787 13.589 1.00 67.69 378 SER A N 1
ATOM 2912 C CA . SER A 1 378 ? -14.258 -11.350 13.702 1.00 67.69 378 SER A CA 1
ATOM 2913 C C . SER A 1 378 ? -13.540 -11.037 15.014 1.00 67.69 378 SER A C 1
ATOM 2915 O O . SER A 1 378 ? -13.829 -11.620 16.059 1.00 67.69 378 SER A O 1
ATOM 2917 N N . PHE A 1 379 ? -12.628 -10.066 14.965 1.00 60.34 379 PHE A N 1
ATOM 2918 C CA . PHE A 1 379 ? -11.942 -9.509 16.137 1.00 60.34 379 PHE A CA 1
ATOM 2919 C C . PHE A 1 379 ? -12.698 -8.313 16.760 1.00 60.34 379 PHE A C 1
ATOM 2921 O O . PHE A 1 379 ? -12.127 -7.568 17.556 1.00 60.34 379 PHE A O 1
ATOM 2928 N N . GLY A 1 380 ? -13.969 -8.103 16.397 1.00 50.94 380 GLY A N 1
ATOM 2929 C CA . GLY A 1 380 ? -14.810 -7.013 16.899 1.00 50.94 380 GLY A CA 1
ATOM 2930 C C . GLY A 1 380 ? -16.245 -7.440 17.224 1.00 50.94 380 GLY A C 1
ATOM 2931 O O . GLY A 1 380 ? -16.524 -8.618 17.463 1.00 50.94 380 GLY A O 1
ATOM 2932 N N . LYS A 1 381 ? -17.155 -6.454 17.225 1.00 43.34 381 LYS A N 1
ATOM 2933 C CA . LYS A 1 381 ? -18.608 -6.682 17.131 1.00 43.34 381 LYS A CA 1
ATOM 2934 C C . LYS A 1 381 ? -18.949 -7.458 15.850 1.00 43.34 381 LYS A C 1
ATOM 2936 O O . LYS A 1 381 ? -18.151 -7.490 14.910 1.00 43.34 381 LYS A O 1
ATOM 2941 N N . ASP A 1 382 ? -20.149 -8.027 15.811 1.00 43.97 382 ASP A N 1
ATOM 2942 C CA . ASP A 1 382 ? -20.732 -8.495 14.558 1.00 43.97 382 ASP A CA 1
ATOM 2943 C C . ASP A 1 382 ? -21.142 -7.300 13.678 1.00 43.97 382 ASP A C 1
ATOM 2945 O O . ASP A 1 382 ? -21.916 -6.445 14.109 1.00 43.97 382 ASP A O 1
ATOM 2949 N N . GLU A 1 383 ? -20.633 -7.245 12.446 1.00 47.47 383 GLU A N 1
ATOM 2950 C CA . GLU A 1 383 ? -21.040 -6.258 11.434 1.00 47.47 383 GLU A CA 1
ATOM 2951 C C . GLU A 1 383 ? -22.403 -6.608 10.792 1.00 47.47 383 GLU A C 1
ATOM 2953 O O . GLU A 1 383 ? -22.903 -5.853 9.962 1.00 47.47 383 GLU A O 1
ATOM 2958 N N . PHE A 1 384 ? -23.016 -7.738 11.173 1.00 49.81 384 PHE A N 1
ATOM 2959 C CA . PHE A 1 384 ? -24.292 -8.236 10.651 1.00 49.81 384 PHE A CA 1
ATOM 2960 C C . PHE A 1 384 ? -25.429 -8.335 11.694 1.00 49.81 384 PHE A C 1
ATOM 2962 O O . PHE A 1 384 ? -26.542 -8.698 11.311 1.00 49.81 384 PHE A O 1
ATOM 2969 N N . GLU A 1 385 ? -25.203 -8.000 12.975 1.00 41.81 385 GLU A N 1
ATOM 2970 C CA . GLU A 1 385 ? -26.279 -7.919 13.992 1.00 41.81 385 GLU A CA 1
ATOM 2971 C C . GLU A 1 385 ? -26.961 -6.540 14.065 1.00 41.81 385 GLU A C 1
ATOM 2973 O O . GLU A 1 385 ? -28.128 -6.461 14.452 1.00 41.81 385 GLU A O 1
ATOM 2978 N N . GLU A 1 386 ? -26.279 -5.449 13.689 1.00 37.56 386 GLU A N 1
ATOM 2979 C CA . GLU A 1 386 ? -26.832 -4.085 13.833 1.00 37.56 386 GLU A CA 1
ATOM 2980 C C . GLU A 1 386 ? -28.016 -3.794 12.876 1.00 37.56 386 GLU A C 1
ATOM 2982 O O . GLU A 1 386 ? -28.737 -2.823 13.085 1.00 37.56 386 GLU A O 1
ATOM 2987 N N . ASP A 1 387 ? -28.305 -4.691 11.920 1.00 36.91 387 ASP A N 1
ATOM 2988 C CA . ASP A 1 387 ? -29.503 -4.682 11.055 1.00 36.91 387 ASP A CA 1
ATOM 2989 C C . ASP A 1 387 ? -30.829 -4.998 11.806 1.00 36.91 387 ASP A C 1
ATOM 2991 O O . ASP A 1 387 ? -31.903 -4.855 11.220 1.00 36.91 387 ASP A O 1
ATOM 2995 N N . PHE A 1 388 ? -30.800 -5.494 13.057 1.00 31.83 388 PHE A N 1
ATOM 2996 C CA . PHE A 1 388 ? -31.957 -6.193 13.661 1.00 31.83 388 PHE A CA 1
ATOM 2997 C C . PHE A 1 388 ? -32.610 -5.581 14.916 1.00 31.83 388 PHE A C 1
ATOM 2999 O O . PHE A 1 388 ? -33.574 -6.164 15.418 1.00 31.83 388 PHE A O 1
ATOM 3006 N N . VAL A 1 389 ? -32.152 -4.431 15.434 1.00 34.50 389 VAL A N 1
ATOM 3007 C CA . VAL A 1 389 ? -32.696 -3.854 16.689 1.00 34.50 389 VAL A CA 1
ATOM 3008 C C . VAL A 1 389 ? -32.829 -2.318 16.667 1.00 34.50 389 VAL A C 1
ATOM 3010 O O . VAL A 1 389 ? -32.189 -1.665 17.479 1.00 34.50 389 VAL A O 1
ATOM 3013 N N . GLU A 1 390 ? -33.662 -1.746 15.775 1.00 34.59 390 GLU A N 1
ATOM 3014 C CA . GLU A 1 390 ? -34.442 -0.488 15.997 1.00 34.59 390 GLU A CA 1
ATOM 3015 C C . GLU A 1 390 ? -35.301 -0.035 14.772 1.00 34.59 390 GLU A C 1
ATOM 3017 O O . GLU A 1 390 ? -35.161 1.087 14.300 1.00 34.59 390 GLU A O 1
ATOM 3022 N N . ASP A 1 391 ? -36.231 -0.855 14.237 1.00 36.81 391 ASP A N 1
ATOM 3023 C CA . ASP A 1 391 ? -37.100 -0.383 13.113 1.00 36.81 391 ASP A CA 1
ATOM 3024 C C . ASP A 1 391 ? -38.577 -0.860 13.101 1.00 36.81 391 ASP A C 1
ATOM 3026 O O . ASP A 1 391 ? -39.415 -0.357 12.346 1.00 36.81 391 ASP A O 1
ATOM 3030 N N . ASP A 1 392 ? -38.972 -1.772 13.999 1.00 36.12 392 ASP A N 1
ATOM 3031 C CA . ASP A 1 392 ? -40.325 -2.372 14.011 1.00 36.12 392 ASP A CA 1
ATOM 3032 C C . ASP A 1 392 ? -41.454 -1.366 14.377 1.00 36.12 392 ASP A C 1
ATOM 3034 O O . ASP A 1 392 ? -42.647 -1.663 14.275 1.00 36.12 392 ASP A O 1
ATOM 3038 N N . TYR A 1 393 ? -41.095 -0.137 14.780 1.00 38.16 393 TYR A N 1
ATOM 3039 C CA . TYR A 1 393 ? -42.040 0.925 15.156 1.00 38.16 393 TYR A CA 1
ATOM 3040 C C . TYR A 1 393 ? -42.351 1.926 14.023 1.00 38.16 393 TYR A C 1
ATOM 3042 O O . TYR A 1 393 ? -43.483 2.405 13.936 1.00 38.16 393 TYR A O 1
ATOM 3050 N N . GLU A 1 394 ? -41.406 2.221 13.118 1.00 33.91 394 GLU A N 1
ATOM 3051 C CA . GLU A 1 394 ? -41.639 3.130 11.976 1.00 33.91 394 GLU A CA 1
ATOM 3052 C C . GLU A 1 394 ? -42.087 2.388 10.701 1.00 33.91 394 GLU A C 1
ATOM 3054 O O . GLU A 1 394 ? -42.845 2.954 9.904 1.00 33.91 394 GLU A O 1
ATOM 3059 N N . LEU A 1 395 ? -41.794 1.084 10.555 1.00 35.00 395 LEU A N 1
ATOM 3060 C CA . LEU A 1 395 ? -42.363 0.253 9.475 1.00 35.00 395 LEU A CA 1
ATOM 3061 C C . LEU A 1 395 ? -43.904 0.306 9.416 1.00 35.00 395 LEU A C 1
ATOM 3063 O O . LEU A 1 395 ? -44.500 0.258 8.336 1.00 35.00 395 LEU A O 1
ATOM 3067 N N . THR A 1 396 ? -44.561 0.450 10.571 1.00 36.41 396 THR A N 1
ATOM 3068 C CA . THR A 1 396 ? -46.028 0.561 10.673 1.00 36.41 396 THR A CA 1
ATOM 3069 C C . THR A 1 396 ? -46.550 1.918 10.171 1.00 36.41 396 THR A C 1
ATOM 3071 O O . THR A 1 396 ? -47.704 2.033 9.752 1.00 36.41 396 THR A O 1
ATOM 3074 N N . ARG A 1 397 ? -45.709 2.960 10.158 1.00 33.69 397 ARG A N 1
ATOM 3075 C CA . ARG A 1 397 ? -46.082 4.346 9.829 1.00 33.69 397 ARG A CA 1
ATOM 3076 C C . ARG A 1 397 ? -45.996 4.662 8.333 1.00 33.69 397 ARG A C 1
ATOM 3078 O O . ARG A 1 397 ? -46.720 5.526 7.838 1.00 33.69 397 ARG A O 1
ATOM 3085 N N . LEU A 1 398 ? -45.159 3.928 7.601 1.00 36.41 398 LEU A N 1
ATOM 3086 C CA . LEU A 1 398 ? -44.886 4.126 6.171 1.00 36.41 398 LEU A CA 1
ATOM 3087 C C . LEU A 1 398 ? -46.019 3.692 5.218 1.00 36.41 398 LEU A C 1
ATOM 3089 O O . LEU A 1 398 ? -45.956 3.991 4.026 1.00 36.41 398 LEU A O 1
ATOM 3093 N N . GLN A 1 399 ? -47.073 3.022 5.701 1.00 40.25 399 GLN A N 1
ATOM 3094 C CA . GLN A 1 399 ? -48.089 2.408 4.828 1.00 40.25 399 GLN A CA 1
ATOM 3095 C C . GLN A 1 399 ? -48.982 3.392 4.043 1.00 40.25 399 GLN A C 1
ATOM 3097 O O . GLN A 1 399 ? -49.655 2.958 3.112 1.00 40.25 399 GLN A O 1
ATOM 3102 N N . ASN A 1 400 ? -49.010 4.691 4.373 1.00 45.44 400 ASN A N 1
ATOM 3103 C CA . ASN A 1 400 ? -49.794 5.700 3.641 1.00 45.44 400 ASN A CA 1
ATOM 3104 C C . ASN A 1 400 ? -49.133 7.096 3.654 1.00 45.44 400 ASN A C 1
ATOM 3106 O O . ASN A 1 400 ? -49.658 8.033 4.254 1.00 45.44 400 ASN A O 1
ATOM 3110 N N . ILE A 1 401 ? -48.002 7.268 2.958 1.00 40.50 401 ILE A N 1
ATOM 3111 C CA . ILE A 1 401 ? -47.457 8.604 2.642 1.00 40.50 401 ILE A CA 1
ATOM 3112 C C . ILE A 1 401 ? -47.967 9.052 1.256 1.00 40.50 401 ILE A C 1
ATOM 3114 O O . ILE A 1 401 ? -47.573 8.464 0.246 1.00 40.50 401 ILE A O 1
ATOM 3118 N N . PRO A 1 402 ? -48.816 10.099 1.157 1.00 45.66 402 PRO A N 1
ATOM 3119 C CA . PRO A 1 402 ? -49.290 10.613 -0.126 1.00 45.66 402 PRO A CA 1
ATOM 3120 C C . PRO A 1 402 ? -48.146 11.105 -1.017 1.00 45.66 402 PRO A C 1
ATOM 3122 O O . PRO A 1 402 ? -47.204 11.737 -0.535 1.00 45.66 402 PRO A O 1
ATOM 3125 N N . LYS A 1 403 ? -48.284 10.888 -2.332 1.00 43.47 403 LYS A N 1
ATOM 3126 C CA . LYS A 1 403 ? -47.263 11.157 -3.362 1.00 43.47 403 LYS A CA 1
ATOM 3127 C C . LYS A 1 403 ? -46.524 12.493 -3.195 1.00 43.47 403 LYS A C 1
ATOM 3129 O O . LYS A 1 403 ? -45.300 12.520 -3.236 1.00 43.47 403 LYS A O 1
ATOM 3134 N N . ILE A 1 404 ? -47.262 13.571 -2.926 1.00 41.09 404 ILE A N 1
ATOM 3135 C CA . ILE A 1 404 ? -46.727 14.928 -2.735 1.00 41.09 404 ILE A CA 1
ATOM 3136 C C . ILE A 1 404 ? -45.651 15.005 -1.637 1.00 41.09 404 ILE A C 1
ATOM 3138 O O . ILE A 1 404 ? -44.686 15.745 -1.803 1.00 41.09 404 ILE A O 1
ATOM 3142 N N . MET A 1 405 ? -45.777 14.258 -0.533 1.00 39.28 405 MET A N 1
ATOM 3143 C CA . MET A 1 405 ? -44.813 14.350 0.572 1.00 39.28 405 MET A CA 1
ATOM 3144 C C . MET A 1 405 ? -43.507 13.605 0.284 1.00 39.28 405 MET A C 1
ATOM 3146 O O . MET A 1 405 ? -42.442 14.141 0.593 1.00 39.28 405 MET A O 1
ATOM 3150 N N . TRP A 1 406 ? -43.548 12.428 -0.355 1.00 46.62 406 TRP A N 1
ATOM 3151 C CA . TRP A 1 406 ? -42.305 11.757 -0.751 1.00 46.62 406 TRP A CA 1
ATOM 3152 C C . TRP A 1 406 ? -41.651 12.441 -1.957 1.00 46.62 406 TRP A C 1
ATOM 3154 O O . TRP A 1 406 ? -40.438 12.615 -1.941 1.00 46.62 406 TRP A O 1
ATOM 3164 N N . GLU A 1 407 ? -42.420 12.926 -2.944 1.00 45.84 407 GLU A N 1
ATOM 3165 C CA . GLU A 1 407 ? -41.873 13.704 -4.069 1.00 45.84 407 GLU A CA 1
ATOM 3166 C C . GLU A 1 407 ? -41.164 14.972 -3.570 1.00 45.84 407 GLU A C 1
ATOM 3168 O O . GLU A 1 407 ? -40.030 15.241 -3.971 1.00 45.84 407 GLU A O 1
ATOM 3173 N N . ALA A 1 408 ? -41.783 15.723 -2.650 1.00 46.81 408 ALA A N 1
ATOM 3174 C CA . ALA A 1 408 ? -41.168 16.905 -2.050 1.00 46.81 408 ALA A CA 1
ATOM 3175 C C . ALA A 1 408 ? -39.923 16.559 -1.216 1.00 46.81 408 ALA A C 1
ATOM 3177 O O . ALA A 1 408 ? -38.925 17.273 -1.289 1.00 46.81 408 ALA A O 1
ATOM 3178 N N . SER A 1 409 ? -39.945 15.466 -0.445 1.00 40.50 409 SER A N 1
ATOM 3179 C CA . SER A 1 409 ? -38.787 15.062 0.361 1.00 40.50 409 SER A CA 1
ATOM 3180 C C . SER A 1 409 ? -37.632 14.515 -0.488 1.00 40.50 409 SER A C 1
ATOM 3182 O O . SER A 1 409 ? -36.475 14.722 -0.124 1.00 40.50 409 SER A O 1
ATOM 3184 N N . LEU A 1 410 ? -37.923 13.861 -1.618 1.00 44.50 410 LEU A N 1
ATOM 3185 C CA . LEU A 1 410 ? -36.926 13.387 -2.580 1.00 44.50 410 LEU A CA 1
ATOM 3186 C C . LEU A 1 410 ? -36.271 14.569 -3.304 1.00 44.50 410 LEU A C 1
ATOM 3188 O O . LEU A 1 410 ? -35.054 14.700 -3.261 1.00 44.50 410 LEU A O 1
ATOM 3192 N N . MET A 1 411 ? -37.063 15.486 -3.875 1.00 50.09 411 MET A N 1
ATOM 3193 C CA . MET A 1 411 ? -36.541 16.690 -4.544 1.00 50.09 411 MET A CA 1
ATOM 3194 C C . MET A 1 411 ? -35.838 17.663 -3.581 1.00 50.09 411 MET A C 1
ATOM 3196 O O . MET A 1 411 ? -34.980 18.426 -4.011 1.00 50.09 411 MET A O 1
ATOM 3200 N N . LYS A 1 412 ? -36.143 17.616 -2.275 1.00 45.44 412 LYS A N 1
ATOM 3201 C CA . LYS A 1 412 ? -35.407 18.360 -1.237 1.00 45.44 412 LYS A CA 1
ATOM 3202 C C . LYS A 1 412 ? -34.082 17.694 -0.828 1.00 45.44 412 LYS A C 1
ATOM 3204 O O . LYS A 1 412 ? -33.196 18.396 -0.350 1.00 45.44 412 LYS A O 1
ATOM 3209 N N . LYS A 1 413 ? -33.939 16.372 -0.989 1.00 39.75 413 LYS A N 1
ATOM 3210 C CA . LYS A 1 413 ? -32.668 15.648 -0.775 1.00 39.75 413 LYS A CA 1
ATOM 3211 C C . LYS A 1 413 ? -31.770 15.626 -2.019 1.00 39.75 413 LYS A C 1
ATOM 3213 O O . LYS A 1 413 ? -30.557 15.609 -1.859 1.00 39.75 413 LYS A O 1
ATOM 3218 N N . HIS A 1 414 ? -32.360 15.647 -3.215 1.00 42.47 414 HIS A N 1
ATOM 3219 C CA . HIS A 1 414 ? -31.679 15.467 -4.501 1.00 42.47 414 HIS A CA 1
ATOM 3220 C C . HIS A 1 414 ? -32.036 16.594 -5.487 1.00 42.47 414 HIS A C 1
ATOM 3222 O O . HIS A 1 414 ? -32.953 16.431 -6.304 1.00 42.47 414 HIS A O 1
ATOM 3228 N N . PRO A 1 415 ? -31.342 17.748 -5.422 1.00 47.78 415 PRO A N 1
ATOM 3229 C CA . PRO A 1 415 ? -31.575 18.883 -6.318 1.00 47.78 415 PRO A CA 1
ATOM 3230 C C . PRO A 1 415 ? -31.447 18.518 -7.802 1.00 47.78 415 PRO A C 1
ATOM 3232 O O . PRO A 1 415 ? -32.211 19.011 -8.626 1.00 47.78 415 PRO A O 1
ATOM 3235 N N . GLU A 1 416 ? -30.548 17.596 -8.146 1.00 43.50 416 GLU A N 1
ATOM 3236 C CA . GLU A 1 416 ? -30.357 17.073 -9.500 1.00 43.50 416 GLU A CA 1
ATOM 3237 C C . GLU A 1 416 ? -31.612 16.395 -10.082 1.00 43.50 416 GLU A C 1
ATOM 3239 O O . GLU A 1 416 ? -31.832 16.447 -11.291 1.00 43.50 416 GLU A O 1
ATOM 3244 N N . ILE A 1 417 ? -32.484 15.816 -9.245 1.00 48.00 417 ILE A N 1
ATOM 3245 C CA . ILE A 1 417 ? -33.756 15.219 -9.689 1.00 48.00 417 ILE A CA 1
ATOM 3246 C C . ILE A 1 417 ? -34.808 16.307 -9.955 1.00 48.00 417 ILE A C 1
ATOM 3248 O O . ILE A 1 417 ? -35.593 16.184 -10.898 1.00 48.00 417 ILE A O 1
ATOM 3252 N N . LEU A 1 418 ? -34.810 17.391 -9.169 1.00 46.88 418 LEU A N 1
ATOM 3253 C CA . LEU A 1 418 ? -35.645 18.569 -9.429 1.00 46.88 418 LEU A CA 1
ATOM 3254 C C . LEU A 1 418 ? -35.221 19.249 -10.740 1.00 46.88 418 LEU A C 1
ATOM 3256 O O . LEU A 1 418 ? -36.058 19.485 -11.607 1.00 46.88 418 LEU A O 1
ATOM 3260 N N . ASP A 1 419 ? -33.921 19.473 -10.917 1.00 44.44 419 ASP A N 1
ATOM 3261 C CA . ASP A 1 419 ? -33.321 20.070 -12.111 1.00 44.44 419 ASP A CA 1
ATOM 3262 C C . ASP A 1 419 ? -33.617 19.247 -13.383 1.00 44.44 419 ASP A C 1
ATOM 3264 O O . ASP A 1 419 ? -34.065 19.790 -14.397 1.00 44.44 419 ASP A O 1
ATOM 3268 N N . LEU A 1 420 ? -33.496 17.913 -13.325 1.00 46.03 420 LEU A N 1
ATOM 3269 C CA . LEU A 1 420 ? -33.876 17.032 -14.438 1.00 46.03 420 LEU A CA 1
ATOM 3270 C C . LEU A 1 420 ? -35.385 17.101 -14.757 1.00 46.03 420 LEU A C 1
ATOM 3272 O O . LEU A 1 420 ? -35.786 17.027 -15.924 1.00 46.03 420 LEU A O 1
ATOM 3276 N N . ARG A 1 421 ? -36.232 17.252 -13.731 1.00 51.22 421 ARG A N 1
ATOM 3277 C CA . ARG A 1 421 ? -37.699 17.342 -13.845 1.00 51.22 421 ARG A CA 1
ATOM 3278 C C . ARG A 1 421 ? -38.160 18.680 -14.424 1.00 51.22 421 ARG A C 1
ATOM 3280 O O . ARG A 1 421 ? -39.062 18.691 -15.258 1.00 51.22 421 ARG A O 1
ATOM 3287 N N . GLU A 1 422 ? -37.535 19.790 -14.043 1.00 47.62 422 GLU A N 1
ATOM 3288 C CA . GLU A 1 422 ? -37.827 21.111 -14.616 1.00 47.62 422 GLU A CA 1
ATOM 3289 C C . GLU A 1 422 ? -37.325 21.210 -16.066 1.00 47.62 422 GLU A C 1
ATOM 3291 O O . GLU A 1 422 ? -38.069 21.633 -16.954 1.00 47.62 422 GLU A O 1
ATOM 3296 N N . ARG A 1 423 ? -36.129 20.679 -16.365 1.00 43.84 423 ARG A N 1
ATOM 3297 C CA . ARG A 1 423 ? -35.599 20.593 -17.743 1.00 43.84 423 ARG A CA 1
ATOM 3298 C C . ARG A 1 423 ? -36.448 19.720 -18.675 1.00 43.84 423 ARG A C 1
ATOM 3300 O O . ARG A 1 423 ? -36.463 19.960 -19.882 1.00 43.84 423 ARG A O 1
ATOM 3307 N N . THR A 1 424 ? -37.175 18.733 -18.148 1.00 43.12 424 THR A N 1
ATOM 3308 C CA . THR A 1 424 ? -38.091 17.878 -18.934 1.00 43.12 424 THR A CA 1
ATOM 3309 C C . THR A 1 424 ? -39.539 18.388 -18.983 1.00 43.12 424 THR A C 1
ATOM 3311 O O . THR A 1 424 ? -40.307 17.955 -19.845 1.00 43.12 424 THR A O 1
ATOM 3314 N N . GLN A 1 425 ? -39.916 19.360 -18.145 1.00 40.28 425 GLN A N 1
ATOM 3315 C CA . GLN A 1 425 ? -41.294 19.863 -18.022 1.00 40.28 425 GLN A CA 1
ATOM 3316 C C . GLN A 1 425 ? -41.825 20.594 -19.272 1.00 40.28 425 GLN A C 1
ATOM 3318 O O . GLN A 1 425 ? -43.036 20.701 -19.464 1.00 40.28 425 GLN A O 1
ATOM 3323 N N . MET A 1 426 ? -40.937 21.060 -20.157 1.00 38.41 426 MET A N 1
ATOM 3324 C CA . MET A 1 426 ? -41.271 21.828 -21.370 1.00 38.41 426 MET A CA 1
ATOM 3325 C C . MET A 1 426 ? -42.052 21.054 -22.455 1.00 38.41 426 MET A C 1
ATOM 3327 O O . MET A 1 426 ? -42.506 21.671 -23.419 1.00 38.41 426 MET A O 1
ATOM 3331 N N . LEU A 1 427 ? -42.216 19.726 -22.345 1.00 42.19 427 LEU A N 1
ATOM 3332 C CA . LEU A 1 427 ? -42.734 18.878 -23.436 1.00 42.19 427 LEU A CA 1
ATOM 3333 C C . LEU A 1 427 ? -44.100 18.205 -23.198 1.00 42.19 427 LEU A C 1
ATOM 3335 O O . LEU A 1 427 ? -44.524 17.391 -24.019 1.00 42.19 427 LEU A O 1
ATOM 3339 N N . SER A 1 428 ? -44.853 18.587 -22.160 1.00 35.09 428 SER A N 1
ATOM 3340 C CA . SER A 1 428 ? -46.240 18.120 -21.976 1.00 35.09 428 SER A CA 1
ATOM 3341 C C . SER A 1 428 ? -47.205 19.227 -21.527 1.00 35.09 428 SER A C 1
ATOM 3343 O O . SER A 1 428 ? -47.490 19.375 -20.342 1.00 35.09 428 SER A O 1
ATOM 3345 N N . GLY A 1 429 ? -47.769 19.962 -22.495 1.00 32.22 429 GLY A N 1
ATOM 3346 C CA . GLY A 1 429 ? -48.930 20.844 -22.285 1.00 32.22 429 GLY A CA 1
ATOM 3347 C C . GLY A 1 429 ? -48.629 22.347 -22.224 1.00 32.22 429 GLY A C 1
ATOM 3348 O O . GLY A 1 429 ? -48.629 22.952 -21.158 1.00 32.22 429 GLY A O 1
ATOM 3349 N N . ILE A 1 430 ? -48.467 22.992 -23.385 1.00 32.44 430 ILE A N 1
ATOM 3350 C CA . ILE A 1 430 ? -48.340 24.457 -23.470 1.00 32.44 430 ILE A CA 1
ATOM 3351 C C . ILE A 1 430 ? -49.674 25.155 -23.161 1.00 32.44 430 ILE A C 1
ATOM 3353 O O . ILE A 1 430 ? -50.659 24.944 -23.872 1.00 32.44 430 ILE A O 1
ATOM 3357 N N . LYS A 1 431 ? -49.644 26.095 -22.205 1.00 29.38 431 LYS A N 1
ATOM 3358 C CA . LYS A 1 431 ? -50.287 27.432 -22.244 1.00 29.38 431 LYS A CA 1
ATOM 3359 C C . LYS A 1 431 ? -49.816 28.246 -21.020 1.00 29.38 431 LYS A C 1
ATOM 3361 O O . LYS A 1 431 ? -50.068 27.830 -19.903 1.00 29.38 431 LYS A O 1
ATOM 3366 N N . SER A 1 432 ? -49.181 29.414 -21.149 1.00 30.38 432 SER A N 1
ATOM 3367 C CA . SER A 1 432 ? -48.779 30.144 -22.360 1.00 30.38 432 SER A CA 1
ATOM 3368 C C . SER A 1 432 ? -47.731 31.220 -22.040 1.00 30.38 432 SER A C 1
ATOM 3370 O O . SER A 1 432 ? -48.014 32.093 -21.228 1.00 30.38 432 SER A O 1
ATOM 3372 N N . TYR A 1 433 ? -46.602 31.252 -22.764 1.00 26.12 433 TYR A N 1
ATOM 3373 C CA . TYR A 1 433 ? -45.848 32.506 -22.958 1.00 26.12 433 TYR A CA 1
ATOM 3374 C C . TYR A 1 433 ? -45.056 32.548 -24.276 1.00 26.12 433 TYR A C 1
ATOM 3376 O O . TYR A 1 433 ? -45.185 33.497 -25.042 1.00 26.12 433 TYR A O 1
ATOM 3384 N N . ALA A 1 434 ? -44.310 31.489 -24.609 1.00 29.67 434 ALA A N 1
ATOM 3385 C CA . ALA A 1 434 ? -43.366 31.459 -25.737 1.00 29.67 434 ALA A CA 1
ATOM 3386 C C . ALA A 1 434 ? -43.986 31.383 -27.161 1.00 29.67 434 ALA A C 1
ATOM 3388 O O . ALA A 1 434 ? -43.378 30.834 -28.076 1.00 29.67 434 ALA A O 1
ATOM 3389 N N . LYS A 1 435 ? -45.182 31.946 -27.398 1.00 29.38 435 LYS A N 1
ATOM 3390 C CA . LYS A 1 435 ? -45.813 31.982 -28.738 1.00 29.38 435 LYS A CA 1
ATOM 3391 C C . LYS A 1 435 ? -45.290 33.123 -29.638 1.00 29.38 435 LYS A C 1
ATOM 3393 O O . LYS A 1 435 ? -45.812 33.327 -30.729 1.00 29.38 435 LYS A O 1
ATOM 3398 N N . THR A 1 436 ? -44.296 33.884 -29.178 1.00 32.06 436 THR A N 1
ATOM 3399 C CA . THR A 1 436 ? -43.930 35.196 -29.750 1.00 32.06 436 THR A CA 1
ATOM 3400 C C . THR A 1 436 ? -42.705 35.171 -30.675 1.00 32.06 436 THR A C 1
ATOM 3402 O O . THR A 1 436 ? -42.493 36.134 -31.402 1.00 32.06 436 THR A O 1
ATOM 3405 N N . LEU A 1 437 ? -41.891 34.103 -30.668 1.00 28.42 437 LEU A N 1
ATOM 3406 C CA . LEU A 1 437 ? -40.576 34.078 -31.345 1.00 28.42 437 LEU A CA 1
ATOM 3407 C C . LEU A 1 437 ? -40.324 32.868 -32.269 1.00 28.42 437 LEU A C 1
ATOM 3409 O O . LEU A 1 437 ? -39.210 32.678 -32.744 1.00 28.42 437 LEU A O 1
ATOM 3413 N N . ALA A 1 438 ? -41.343 32.060 -32.569 1.00 29.00 438 ALA A N 1
ATOM 3414 C CA . ALA A 1 438 ? -41.208 30.926 -33.485 1.00 29.00 438 ALA A CA 1
ATOM 3415 C C . ALA A 1 438 ? -41.578 31.301 -34.935 1.00 29.00 438 ALA A C 1
ATOM 3417 O O . ALA A 1 438 ? -42.744 31.207 -35.309 1.00 29.00 438 ALA A O 1
ATOM 3418 N N . MET A 1 439 ? -40.585 31.670 -35.755 1.00 28.91 439 MET A N 1
ATOM 3419 C CA . MET A 1 439 ? -40.606 31.607 -37.231 1.00 28.91 439 MET A CA 1
ATOM 3420 C C . MET A 1 439 ? -39.173 31.342 -37.761 1.00 28.91 439 MET A C 1
ATOM 3422 O O . MET A 1 439 ? -38.217 31.619 -37.038 1.00 28.91 439 MET A O 1
ATOM 3426 N N . PRO A 1 440 ? -38.994 30.690 -38.931 1.00 34.16 440 PRO A N 1
ATOM 3427 C CA . PRO A 1 440 ? -38.156 29.488 -38.927 1.00 34.16 440 PRO A CA 1
ATOM 3428 C C . PRO A 1 440 ? -37.118 29.379 -40.058 1.00 34.16 440 PRO A C 1
ATOM 3430 O O . PRO A 1 440 ? -37.382 29.721 -41.210 1.00 34.16 440 PRO A O 1
ATOM 3433 N N . SER A 1 441 ? -35.976 28.750 -39.766 1.00 26.62 441 SER A N 1
ATOM 3434 C CA . SER A 1 441 ? -35.017 28.317 -40.791 1.00 26.62 441 SER A CA 1
ATOM 3435 C C . SER A 1 441 ? -34.104 27.182 -40.300 1.00 26.62 441 SER A C 1
ATOM 3437 O O . SER A 1 441 ? -33.236 27.450 -39.481 1.00 26.62 441 SER A O 1
ATOM 3439 N N . PHE A 1 442 ? -34.262 25.974 -40.872 1.00 25.70 442 PHE A N 1
ATOM 3440 C CA . PHE A 1 442 ? -33.288 24.855 -40.922 1.00 25.70 442 PHE A CA 1
ATOM 3441 C C . PHE A 1 442 ? -32.746 24.311 -39.565 1.00 25.70 442 PHE A C 1
ATOM 3443 O O . PHE A 1 442 ? -32.139 25.029 -38.788 1.00 25.70 442 PHE A O 1
ATOM 3450 N N . THR A 1 443 ? -32.847 23.024 -39.201 1.00 27.30 443 THR A N 1
ATOM 3451 C CA . THR A 1 443 ? -33.228 21.777 -39.909 1.00 27.30 443 THR A CA 1
ATOM 3452 C C . THR A 1 443 ? -33.972 20.807 -38.972 1.00 27.30 443 THR A C 1
ATOM 3454 O O . THR A 1 443 ? -33.969 20.986 -37.756 1.00 27.30 443 THR A O 1
ATOM 3457 N N . GLU A 1 444 ? -34.590 19.757 -39.530 1.00 39.62 444 GLU A N 1
ATOM 3458 C CA . GLU A 1 444 ? -35.095 18.614 -38.753 1.00 39.62 444 GLU A CA 1
ATOM 3459 C C . GLU A 1 444 ? -33.987 17.934 -37.928 1.00 39.62 444 GLU A C 1
ATOM 3461 O O . GLU A 1 444 ? -32.856 17.792 -38.391 1.00 39.62 444 GLU A O 1
ATOM 3466 N N . ASN A 1 445 ? -34.334 17.401 -36.753 1.00 31.33 445 ASN A N 1
ATOM 3467 C CA . ASN A 1 445 ? -33.454 16.530 -35.972 1.00 31.33 445 ASN A CA 1
ATOM 3468 C C . ASN A 1 445 ? -34.265 15.325 -35.464 1.00 31.33 445 ASN A C 1
ATOM 3470 O O . ASN A 1 445 ? -35.160 15.480 -34.636 1.00 31.33 445 ASN A O 1
ATOM 3474 N N . LYS A 1 446 ? -33.982 14.120 -35.975 1.00 36.97 446 LYS A N 1
ATOM 3475 C CA . LYS A 1 446 ? -34.826 12.911 -35.815 1.00 36.97 446 LYS A CA 1
ATOM 3476 C C . LYS A 1 446 ? -34.715 12.207 -34.447 1.00 36.97 446 LYS A C 1
ATOM 3478 O O . LYS A 1 446 ? -35.049 11.032 -34.335 1.00 36.97 446 LYS A O 1
ATOM 3483 N N . ASN A 1 447 ? -34.258 12.910 -33.411 1.00 41.81 447 ASN A N 1
ATOM 3484 C CA . ASN A 1 447 ? -33.796 12.314 -32.153 1.00 41.81 447 ASN A CA 1
ATOM 3485 C C . ASN A 1 447 ? -34.624 12.765 -30.932 1.00 41.81 447 ASN A C 1
ATOM 3487 O O . ASN A 1 447 ? -34.073 13.292 -29.967 1.00 41.81 447 ASN A O 1
ATOM 3491 N N . SER A 1 448 ? -35.941 12.544 -30.949 1.00 42.75 448 SER A N 1
ATOM 3492 C CA . SER A 1 448 ? -36.763 12.573 -29.730 1.00 42.75 448 SER A CA 1
ATOM 3493 C C . SER A 1 448 ? -36.852 11.169 -29.119 1.00 42.75 448 SER A C 1
ATOM 3495 O O . SER A 1 448 ? -37.293 10.221 -29.766 1.00 42.75 448 SER A O 1
ATOM 3497 N N . LEU A 1 449 ? -36.431 11.020 -27.859 1.00 44.28 449 LEU A N 1
ATOM 3498 C CA . LEU A 1 449 ? -36.609 9.774 -27.106 1.00 44.28 449 LEU A CA 1
ATOM 3499 C C . LEU A 1 449 ? -38.105 9.530 -26.858 1.00 44.28 449 LEU A C 1
ATOM 3501 O O . LEU A 1 449 ? -38.832 10.447 -26.472 1.00 44.28 449 LEU A O 1
ATOM 3505 N N . SER A 1 450 ? -38.575 8.301 -27.079 1.00 49.41 450 SER A N 1
ATOM 3506 C CA . SER A 1 450 ? -39.980 7.959 -26.851 1.00 49.41 450 SER A CA 1
ATOM 3507 C C . SER A 1 450 ? -40.283 7.822 -25.355 1.00 49.41 450 SER A C 1
ATOM 3509 O O . SER A 1 450 ? -39.426 7.433 -24.559 1.00 49.41 450 SER A O 1
ATOM 3511 N N . HIS A 1 451 ? -41.532 8.092 -24.971 1.00 48.06 451 HIS A N 1
ATOM 3512 C CA . HIS A 1 451 ? -41.991 7.995 -23.578 1.00 48.06 451 HIS A CA 1
ATOM 3513 C C . HIS A 1 451 ? -41.757 6.594 -22.973 1.00 48.06 451 HIS A C 1
ATOM 3515 O O . HIS A 1 451 ? -41.430 6.463 -21.798 1.00 48.06 451 HIS A O 1
ATOM 3521 N N . GLN A 1 452 ? -41.833 5.552 -23.808 1.00 53.16 452 GLN A N 1
ATOM 3522 C CA . GLN A 1 452 ? -41.537 4.163 -23.451 1.00 53.16 452 GLN A CA 1
ATOM 3523 C C . GLN A 1 452 ? -40.063 3.943 -23.065 1.00 53.16 452 GLN A C 1
ATOM 3525 O O . GLN A 1 452 ? -39.794 3.240 -22.095 1.00 53.16 452 GLN A O 1
ATOM 3530 N N . ILE A 1 453 ? -39.116 4.580 -23.767 1.00 56.00 453 ILE A N 1
ATOM 3531 C CA . ILE A 1 453 ? -37.684 4.505 -23.429 1.00 56.00 453 ILE A CA 1
ATOM 3532 C C . ILE A 1 453 ? -37.406 5.264 -22.124 1.00 56.00 453 ILE A C 1
ATOM 3534 O O . ILE A 1 453 ? -36.655 4.780 -21.285 1.00 56.00 453 ILE A O 1
ATOM 3538 N N . VAL A 1 454 ? -38.045 6.421 -21.911 1.00 56.25 454 VAL A N 1
ATOM 3539 C CA . VAL A 1 454 ? -37.905 7.184 -20.655 1.00 56.25 454 VAL A CA 1
ATOM 3540 C C . VAL A 1 454 ? -38.423 6.380 -19.456 1.00 56.25 454 VAL A C 1
ATOM 3542 O O . VAL A 1 454 ? -37.749 6.323 -18.432 1.00 56.25 454 VAL A O 1
ATOM 3545 N N . LEU A 1 455 ? -39.564 5.693 -19.588 1.00 55.84 455 LEU A N 1
ATOM 3546 C CA . LEU A 1 455 ? -40.087 4.807 -18.540 1.00 55.84 455 LEU A CA 1
ATOM 3547 C C . LEU A 1 455 ? -39.162 3.612 -18.255 1.00 55.84 455 LEU A C 1
ATOM 3549 O O . LEU A 1 455 ? -38.972 3.268 -17.090 1.00 55.84 455 LEU A O 1
ATOM 3553 N N . GLN A 1 456 ? -38.542 3.016 -19.280 1.00 58.00 456 GLN A N 1
ATOM 3554 C CA . GLN A 1 456 ? -37.536 1.963 -19.084 1.00 58.00 456 GLN A CA 1
ATOM 3555 C C . GLN A 1 456 ? -36.292 2.482 -18.350 1.00 58.00 456 GLN A C 1
ATOM 3557 O O . GLN A 1 456 ? -35.851 1.842 -17.403 1.00 58.00 456 GLN A O 1
ATOM 3562 N N . LEU A 1 457 ? -35.779 3.666 -18.701 1.00 58.19 457 LEU A N 1
ATOM 3563 C CA . LEU A 1 457 ? -34.634 4.280 -18.010 1.00 58.19 457 LEU A CA 1
ATOM 3564 C C . LEU A 1 457 ? -34.950 4.647 -16.546 1.00 58.19 457 LEU A C 1
ATOM 3566 O O . LEU A 1 457 ? -34.072 4.564 -15.692 1.00 58.19 457 LEU A O 1
ATOM 3570 N N . ILE A 1 458 ? -36.200 5.010 -16.234 1.00 58.47 458 ILE A N 1
ATOM 3571 C CA . ILE A 1 458 ? -36.654 5.220 -14.849 1.00 58.47 458 ILE A CA 1
ATOM 3572 C C . ILE A 1 458 ? -36.695 3.890 -14.083 1.00 58.47 458 ILE A C 1
ATOM 3574 O O . ILE A 1 458 ? -36.229 3.837 -12.948 1.00 58.47 458 ILE A O 1
ATOM 3578 N N . MET A 1 459 ? -37.205 2.810 -14.684 1.00 62.41 459 MET A N 1
ATOM 3579 C CA . MET A 1 459 ? -37.207 1.486 -14.046 1.00 62.41 459 MET A CA 1
ATOM 3580 C C . MET A 1 459 ? -35.784 0.932 -13.851 1.00 62.41 459 MET A C 1
ATOM 3582 O O . MET A 1 459 ? -35.495 0.399 -12.785 1.00 62.41 459 MET A O 1
ATOM 3586 N N . GLU A 1 460 ? -34.873 1.160 -14.801 1.00 64.88 460 GLU A N 1
ATOM 3587 C CA . GLU A 1 460 ? -33.443 0.814 -14.712 1.00 64.88 460 GLU A CA 1
ATOM 3588 C C . GLU A 1 460 ? -32.693 1.616 -13.626 1.00 64.88 460 GLU A C 1
ATOM 3590 O O . GLU A 1 460 ? -31.753 1.117 -13.007 1.00 64.88 460 GLU A O 1
ATOM 3595 N N . TYR A 1 461 ? -33.108 2.859 -13.357 1.00 57.41 461 TYR A N 1
ATOM 3596 C CA . TYR A 1 461 ? -32.586 3.647 -12.236 1.00 57.41 461 TYR A CA 1
ATOM 3597 C C . TYR A 1 461 ? -33.144 3.165 -10.887 1.00 57.41 461 TYR A C 1
ATOM 3599 O O . TYR A 1 461 ? -32.380 2.984 -9.941 1.00 57.41 461 TYR A O 1
ATOM 3607 N N . LEU A 1 462 ? -34.451 2.887 -10.804 1.00 56.00 462 LEU A N 1
ATOM 3608 C CA . LEU A 1 462 ? -35.085 2.346 -9.595 1.00 56.00 462 LEU A CA 1
ATOM 3609 C C . LEU A 1 462 ? -34.584 0.933 -9.245 1.00 56.00 462 LEU A C 1
ATOM 3611 O O . LEU A 1 462 ? -34.558 0.580 -8.074 1.00 56.00 462 LEU A O 1
ATOM 3615 N N . GLU A 1 463 ? -34.154 0.140 -10.228 1.00 62.34 463 GLU A N 1
ATOM 3616 C CA . GLU A 1 463 ? -33.512 -1.170 -10.028 1.00 62.34 463 GLU A CA 1
ATOM 3617 C C . GLU A 1 463 ? -32.163 -1.054 -9.296 1.00 62.34 463 GLU A C 1
ATOM 3619 O O . GLU A 1 463 ? -31.804 -1.918 -8.500 1.00 62.34 463 GLU A O 1
ATOM 3624 N N . ARG A 1 464 ? -31.440 0.056 -9.496 1.00 54.41 464 ARG A N 1
ATOM 3625 C CA . ARG A 1 464 ? -30.139 0.332 -8.859 1.00 54.41 464 ARG A CA 1
ATOM 3626 C C . ARG A 1 464 ? -30.255 0.854 -7.423 1.00 54.41 464 ARG A C 1
ATOM 3628 O O . ARG A 1 464 ? -29.230 1.091 -6.783 1.00 54.41 464 ARG A O 1
ATOM 3635 N N . HIS A 1 465 ? -31.470 1.045 -6.909 1.00 52.53 465 HIS A N 1
ATOM 3636 C CA . HIS A 1 465 ? -31.743 1.448 -5.528 1.00 52.53 465 HIS A CA 1
ATOM 3637 C C . HIS A 1 465 ? -32.711 0.432 -4.901 1.00 52.53 465 HIS A C 1
ATOM 3639 O O . HIS A 1 465 ? -33.903 0.407 -5.207 1.00 52.53 465 HIS A O 1
ATOM 3645 N N . THR A 1 466 ? -32.173 -0.425 -4.028 1.00 50.31 466 THR A N 1
ATOM 3646 C CA . THR A 1 466 ? -32.775 -1.675 -3.514 1.00 50.31 466 THR A CA 1
ATOM 3647 C C . THR A 1 466 ? -34.217 -1.565 -3.027 1.00 50.31 466 THR A C 1
ATOM 3649 O O . THR A 1 466 ? -34.990 -2.520 -3.122 1.00 50.31 466 THR A O 1
ATOM 3652 N N . ASP A 1 467 ? -34.608 -0.398 -2.543 1.00 44.69 467 ASP A N 1
ATOM 3653 C CA . ASP A 1 467 ? -35.822 -0.201 -1.758 1.00 44.69 467 ASP A CA 1
ATOM 3654 C C . ASP A 1 467 ? -37.073 -0.067 -2.655 1.00 44.69 467 ASP A C 1
ATOM 3656 O O . ASP A 1 467 ? -38.209 -0.253 -2.211 1.00 44.69 467 ASP A O 1
ATOM 3660 N N . TYR A 1 468 ? -36.879 0.199 -3.955 1.00 54.00 468 TYR A N 1
ATOM 3661 C CA . TYR A 1 468 ? -37.943 0.601 -4.884 1.00 54.00 468 TYR A CA 1
ATOM 3662 C C . TYR A 1 468 ? -38.511 -0.527 -5.763 1.00 54.00 468 TYR A C 1
ATOM 3664 O O . TYR A 1 468 ? -39.370 -0.276 -6.612 1.00 54.00 468 TYR A O 1
ATOM 3672 N N . HIS A 1 469 ? -38.149 -1.791 -5.517 1.00 59.41 469 HIS A N 1
ATOM 3673 C CA . HIS A 1 469 ? -38.650 -2.963 -6.262 1.00 59.41 469 HIS A CA 1
ATOM 3674 C C . HIS A 1 469 ? -40.190 -3.046 -6.376 1.00 59.41 469 HIS A C 1
ATOM 3676 O O . HIS A 1 469 ? -40.724 -3.530 -7.379 1.00 59.41 469 HIS A O 1
ATOM 3682 N N . LYS A 1 470 ? -40.933 -2.555 -5.372 1.00 52.75 470 LYS A N 1
ATOM 3683 C CA . LYS A 1 470 ? -42.408 -2.485 -5.413 1.00 52.75 470 LYS A CA 1
ATOM 3684 C C . LYS A 1 470 ? -42.922 -1.413 -6.387 1.00 52.75 470 LYS A C 1
ATOM 3686 O O . LYS A 1 470 ? -43.945 -1.631 -7.030 1.00 52.75 470 LYS A O 1
ATOM 3691 N N . ALA A 1 471 ? -42.205 -0.296 -6.536 1.00 50.38 471 ALA A N 1
ATOM 3692 C CA . ALA A 1 471 ? -42.544 0.763 -7.486 1.00 50.38 471 ALA A CA 1
ATOM 3693 C C . ALA A 1 471 ? -42.320 0.311 -8.938 1.00 50.38 471 ALA A C 1
ATOM 3695 O O . ALA A 1 471 ? -43.168 0.576 -9.785 1.00 50.38 471 ALA A O 1
ATOM 3696 N N . ILE A 1 472 ? -41.253 -0.451 -9.215 1.00 58.50 472 ILE A N 1
ATOM 3697 C CA . ILE A 1 472 ? -41.009 -1.041 -10.545 1.00 58.50 472 ILE A CA 1
ATOM 3698 C C . ILE A 1 472 ? -42.194 -1.926 -10.960 1.00 58.50 472 ILE A C 1
ATOM 3700 O O . ILE A 1 472 ? -42.744 -1.739 -12.042 1.00 58.50 472 ILE A O 1
ATOM 3704 N N . LYS A 1 473 ? -42.668 -2.817 -10.075 1.00 59.03 473 LYS A N 1
ATOM 3705 C CA . LYS A 1 473 ? -43.848 -3.661 -10.350 1.00 59.03 473 LYS A CA 1
ATOM 3706 C C . LYS A 1 473 ? -45.139 -2.862 -10.551 1.00 59.03 473 LYS A C 1
ATOM 3708 O O . LYS A 1 473 ? -45.960 -3.250 -11.378 1.00 59.03 473 LYS A O 1
ATOM 3713 N N . ALA A 1 474 ? -45.323 -1.747 -9.843 1.00 52.75 474 ALA A N 1
ATOM 3714 C CA . ALA A 1 474 ? -46.456 -0.851 -10.082 1.00 52.75 474 ALA A CA 1
ATOM 3715 C C . ALA A 1 474 ? -46.378 -0.202 -11.479 1.00 52.75 474 ALA A C 1
ATOM 3717 O O . ALA A 1 474 ? -47.344 -0.268 -12.235 1.00 52.75 474 ALA A O 1
ATOM 3718 N N . ILE A 1 475 ? -45.210 0.328 -11.863 1.00 55.31 475 ILE A N 1
ATOM 3719 C CA . ILE A 1 475 ? -44.986 0.951 -13.178 1.00 55.31 475 ILE A CA 1
ATOM 3720 C C . ILE A 1 475 ? -45.140 -0.079 -14.310 1.00 55.31 475 ILE A C 1
ATOM 3722 O O . ILE A 1 475 ? -45.784 0.227 -15.314 1.00 55.31 475 ILE A O 1
ATOM 3726 N N . GLN A 1 476 ? -44.624 -1.304 -14.154 1.00 62.41 476 GLN A N 1
ATOM 3727 C CA . GLN A 1 476 ? -44.830 -2.404 -15.109 1.00 62.41 476 GLN A CA 1
ATOM 3728 C C . GLN A 1 476 ? -46.327 -2.700 -15.316 1.00 62.41 476 GLN A C 1
ATOM 3730 O O . GLN A 1 476 ? -46.777 -2.811 -16.456 1.00 62.41 476 GLN A O 1
ATOM 3735 N N . ASN A 1 477 ? -47.103 -2.782 -14.228 1.00 55.78 477 ASN A N 1
ATOM 3736 C CA . ASN A 1 477 ? -48.535 -3.087 -14.277 1.00 55.78 477 ASN A CA 1
ATOM 3737 C C . ASN A 1 477 ? -49.382 -1.948 -14.873 1.00 55.78 477 ASN A C 1
ATOM 3739 O O . ASN A 1 477 ? -50.310 -2.225 -15.628 1.00 55.78 477 ASN A O 1
ATOM 3743 N N . GLU A 1 478 ? -49.086 -0.682 -14.554 1.00 50.44 478 GLU A N 1
ATOM 3744 C CA . GLU A 1 478 ? -49.855 0.470 -15.058 1.00 50.44 478 GLU A CA 1
ATOM 3745 C C . GLU A 1 478 ? -49.479 0.869 -16.492 1.00 50.44 478 GLU A C 1
ATOM 3747 O O . GLU A 1 478 ? -50.343 1.284 -17.262 1.00 50.44 478 GLU A O 1
ATOM 3752 N N . SER A 1 479 ? -48.203 0.743 -16.876 1.00 55.84 479 SER A N 1
ATOM 3753 C CA . SER A 1 479 ? -47.733 1.120 -18.220 1.00 55.84 479 SER A CA 1
ATOM 3754 C C . SER A 1 479 ? -47.791 -0.015 -19.248 1.00 55.84 479 SER A C 1
ATOM 3756 O O . SER A 1 479 ? -47.696 0.245 -20.447 1.00 55.84 479 SER A O 1
ATOM 3758 N N . GLY A 1 480 ? -47.893 -1.271 -18.799 1.00 50.12 480 GLY A N 1
ATOM 3759 C CA . GLY A 1 480 ? -47.776 -2.463 -19.647 1.00 50.12 480 GLY A CA 1
ATOM 3760 C C . GLY A 1 480 ? -46.364 -2.714 -20.199 1.00 50.12 480 GLY A C 1
ATOM 3761 O O . GLY A 1 480 ? -46.172 -3.632 -20.997 1.00 50.12 480 GLY A O 1
ATOM 3762 N N . ILE A 1 481 ? -45.368 -1.912 -19.805 1.00 58.22 481 ILE A N 1
ATOM 3763 C CA . ILE A 1 481 ? -43.985 -2.024 -20.273 1.00 58.22 481 ILE A CA 1
ATOM 3764 C C . ILE A 1 481 ? -43.210 -2.917 -19.303 1.00 58.22 481 ILE A C 1
ATOM 3766 O O . ILE A 1 481 ? -42.900 -2.524 -18.180 1.00 58.22 481 ILE A O 1
ATOM 3770 N N . LEU A 1 482 ? -42.851 -4.118 -19.756 1.00 56.56 482 LEU A N 1
ATOM 3771 C CA . LEU A 1 482 ? -41.971 -5.009 -19.006 1.00 56.56 482 LEU A CA 1
ATOM 3772 C C . LEU A 1 482 ? -40.555 -4.417 -18.931 1.00 56.56 482 LEU A C 1
ATOM 3774 O O . LEU A 1 482 ? -39.848 -4.342 -19.939 1.00 56.56 482 LEU A O 1
ATOM 3778 N N . HIS A 1 483 ? -40.140 -4.020 -17.725 1.00 59.56 483 HIS A N 1
ATOM 3779 C CA . HIS A 1 483 ? -38.722 -3.829 -17.405 1.00 59.56 483 HIS A CA 1
ATOM 3780 C C . HIS A 1 483 ? -37.937 -5.122 -17.661 1.00 59.56 483 HIS A C 1
ATOM 3782 O O . HIS A 1 483 ? -38.421 -6.207 -17.331 1.00 59.56 483 HIS A O 1
ATOM 3788 N N . GLN A 1 484 ? -36.740 -4.995 -18.231 1.00 56.72 484 GLN A N 1
ATOM 3789 C CA . GLN A 1 484 ? -35.784 -6.088 -18.402 1.00 56.72 484 GLN A CA 1
ATOM 3790 C C . GLN A 1 484 ? -34.527 -5.740 -17.591 1.00 56.72 484 GLN A C 1
ATOM 3792 O O . GLN A 1 484 ? -33.982 -4.654 -17.813 1.00 56.72 484 GLN A O 1
ATOM 3797 N N . PRO A 1 485 ? -34.071 -6.616 -16.674 1.00 54.72 485 PRO A N 1
ATOM 3798 C CA . PRO A 1 485 ? -32.872 -6.357 -15.886 1.00 54.72 485 PRO A CA 1
ATOM 3799 C C . PRO A 1 485 ? -31.663 -6.218 -16.812 1.00 54.72 485 PRO A C 1
ATOM 3801 O O . PRO A 1 485 ? -31.526 -6.957 -17.789 1.00 54.72 485 PRO A O 1
ATOM 3804 N N . THR A 1 486 ? -30.805 -5.236 -16.539 1.00 51.53 486 THR A N 1
ATOM 3805 C CA . THR A 1 486 ? -29.688 -4.896 -17.433 1.00 51.53 486 THR A CA 1
ATOM 3806 C C . THR A 1 486 ? -28.382 -5.504 -16.925 1.00 51.53 486 THR A C 1
ATOM 3808 O O . THR A 1 486 ? -27.828 -5.048 -15.931 1.00 51.53 486 THR A O 1
ATOM 3811 N N . GLU A 1 487 ? -27.873 -6.512 -17.637 1.00 43.66 487 GLU A N 1
ATOM 3812 C CA . GLU A 1 487 ? -26.699 -7.319 -17.249 1.00 43.66 487 GLU A CA 1
ATOM 3813 C C . GLU A 1 487 ? -25.359 -6.546 -17.250 1.00 43.66 487 GLU A C 1
ATOM 3815 O O . GLU A 1 487 ? -24.350 -7.055 -16.766 1.00 43.66 487 GLU A O 1
ATOM 3820 N N . SER A 1 488 ? -25.320 -5.308 -17.762 1.00 42.00 488 SER A N 1
ATOM 3821 C CA . SER A 1 488 ? -24.123 -4.458 -17.765 1.00 42.00 488 SER A CA 1
ATOM 3822 C C . SER A 1 488 ? -24.077 -3.484 -16.582 1.00 42.00 488 SER A C 1
ATOM 3824 O O . SER A 1 488 ? -24.996 -2.690 -16.365 1.00 42.00 488 SER A O 1
ATOM 3826 N N . GLY A 1 489 ? -22.943 -3.452 -15.870 1.00 48.88 489 GLY A N 1
ATOM 3827 C CA . GLY A 1 489 ? -22.710 -2.509 -14.766 1.00 48.88 489 GLY A CA 1
ATOM 3828 C C . GLY A 1 489 ? -22.876 -1.038 -15.175 1.00 48.88 489 GLY A C 1
ATOM 3829 O O . GLY A 1 489 ? -23.446 -0.238 -14.425 1.00 48.88 489 GLY A O 1
ATOM 3830 N N . GLU A 1 490 ? -22.499 -0.680 -16.406 1.00 44.56 490 GLU A N 1
ATOM 3831 C CA . GLU A 1 490 ? -22.856 0.616 -16.987 1.00 44.56 490 GLU A CA 1
ATOM 3832 C C . GLU A 1 490 ? -24.341 0.666 -17.355 1.00 44.56 490 GLU A C 1
ATOM 3834 O O . GLU A 1 490 ? -24.835 -0.153 -18.129 1.00 44.56 490 GLU A O 1
ATOM 3839 N N . SER A 1 491 ? -25.047 1.658 -16.808 1.00 50.19 491 SER A N 1
ATOM 3840 C CA . SER A 1 491 ? -26.446 1.912 -17.151 1.00 50.19 491 SER A CA 1
ATOM 3841 C C . SER A 1 491 ? -26.580 2.323 -18.614 1.00 50.19 491 SER A C 1
ATOM 3843 O O . SER A 1 491 ? -25.773 3.104 -19.119 1.00 50.19 491 SER A O 1
ATOM 3845 N N . ARG A 1 492 ? -27.673 1.921 -19.261 1.00 47.41 492 ARG A N 1
ATOM 3846 C CA . ARG A 1 492 ? -28.069 2.395 -20.590 1.00 47.41 492 ARG A CA 1
ATOM 3847 C C . ARG A 1 492 ? -28.270 3.913 -20.608 1.00 47.41 492 ARG A C 1
ATOM 3849 O O . ARG A 1 492 ? -28.004 4.543 -21.630 1.00 47.41 492 ARG A O 1
ATOM 3856 N N . LEU A 1 493 ? -28.633 4.517 -19.469 1.00 43.91 493 LEU A N 1
ATOM 3857 C CA . LEU A 1 493 ? -28.623 5.968 -19.248 1.00 43.91 493 LEU A CA 1
ATOM 3858 C C . LEU A 1 493 ? -27.200 6.541 -19.325 1.00 43.91 493 LEU A C 1
ATOM 3860 O O . LEU A 1 493 ? -26.977 7.538 -20.005 1.00 43.91 493 LEU A O 1
ATOM 3864 N N . VAL A 1 494 ? -26.218 5.895 -18.686 1.00 44.06 494 VAL A N 1
ATOM 3865 C CA . VAL A 1 494 ? -24.796 6.285 -18.750 1.00 44.06 494 VAL A CA 1
ATOM 3866 C C . VAL A 1 494 ? -24.238 6.083 -20.160 1.00 44.06 494 VAL A C 1
ATOM 3868 O O . VAL A 1 494 ? -23.541 6.965 -20.660 1.00 44.06 494 VAL A O 1
ATOM 3871 N N . SER A 1 495 ? -24.592 4.998 -20.853 1.00 41.56 495 SER A N 1
ATOM 3872 C CA . SER A 1 495 ? -24.230 4.782 -22.258 1.00 41.56 495 SER A CA 1
ATOM 3873 C C . SER A 1 495 ? -24.865 5.829 -23.181 1.00 41.56 495 SER A C 1
ATOM 3875 O O . SER A 1 495 ? -24.191 6.330 -24.077 1.00 41.56 495 SER A O 1
ATOM 3877 N N . LEU A 1 496 ? -26.118 6.236 -22.946 1.00 43.09 496 LEU A N 1
ATOM 3878 C CA . LEU A 1 496 ? -26.776 7.325 -23.681 1.00 43.09 496 LEU A CA 1
ATOM 3879 C C . LEU A 1 496 ? -26.149 8.694 -23.377 1.00 43.09 496 LEU A C 1
ATOM 3881 O O . LEU A 1 496 ? -25.921 9.469 -24.301 1.00 43.09 496 LEU A O 1
ATOM 3885 N N . LEU A 1 497 ? -25.774 8.976 -22.126 1.00 39.38 497 LEU A N 1
ATOM 3886 C CA . LEU A 1 497 ? -25.002 10.169 -21.753 1.00 39.38 497 LEU A CA 1
ATOM 3887 C C . LEU A 1 497 ? -23.604 10.164 -22.405 1.00 39.38 497 LEU A C 1
ATOM 3889 O O . LEU A 1 497 ? -23.118 11.208 -22.844 1.00 39.38 497 LEU A O 1
ATOM 3893 N N . ARG A 1 498 ? -22.972 8.990 -22.550 1.00 39.94 498 ARG A N 1
ATOM 3894 C CA . ARG A 1 498 ? -21.708 8.802 -23.286 1.00 39.94 498 ARG A CA 1
ATOM 3895 C C . ARG A 1 498 ? -21.863 8.888 -24.808 1.00 39.94 498 ARG A C 1
ATOM 3897 O O . ARG A 1 498 ? -20.930 9.345 -25.456 1.00 39.94 498 ARG A O 1
ATOM 3904 N N . LEU A 1 499 ? -23.017 8.523 -25.369 1.00 35.44 499 LEU A N 1
ATOM 3905 C CA . LEU A 1 499 ? -23.351 8.651 -26.798 1.00 35.44 499 LEU A CA 1
ATOM 3906 C C . LEU A 1 499 ? -23.910 10.036 -27.173 1.00 35.44 499 LEU A C 1
ATOM 3908 O O . LEU A 1 499 ? -23.865 10.414 -28.342 1.00 35.44 499 LEU A O 1
ATOM 3912 N N . ALA A 1 500 ? -24.361 10.828 -26.197 1.00 38.16 500 ALA A N 1
ATOM 3913 C CA . ALA A 1 500 ? -24.602 12.265 -26.338 1.00 38.16 500 ALA A CA 1
ATOM 3914 C C . ALA A 1 500 ? -23.292 13.079 -26.240 1.00 38.16 500 ALA A C 1
ATOM 3916 O O . ALA A 1 500 ? -23.104 14.063 -26.964 1.00 38.16 500 ALA A O 1
ATOM 3917 N N . LYS A 1 501 ? -22.338 12.628 -25.409 1.00 34.75 501 LYS A N 1
ATOM 3918 C CA . LYS A 1 501 ? -21.014 13.250 -25.220 1.00 34.75 501 LYS A CA 1
ATOM 3919 C C . LYS A 1 501 ? -20.154 13.508 -26.477 1.00 34.75 501 LYS A C 1
ATOM 3921 O O . LYS A 1 501 ? -19.396 14.476 -26.409 1.00 34.75 501 LYS A O 1
ATOM 3926 N N . PRO A 1 502 ? -20.246 12.802 -27.630 1.00 29.80 502 PRO A N 1
ATOM 3927 C CA . PRO A 1 502 ? -19.432 13.115 -28.811 1.00 29.80 502 PRO A CA 1
ATOM 3928 C C . PRO A 1 502 ? -19.714 14.506 -29.396 1.00 29.80 502 PRO A C 1
ATOM 3930 O O . PRO A 1 502 ? -18.906 15.020 -30.162 1.00 29.80 502 PRO A O 1
ATOM 3933 N N . ARG A 1 503 ? -20.844 15.135 -29.032 1.00 32.31 503 ARG A N 1
ATOM 3934 C CA . ARG A 1 503 ? -21.196 16.508 -29.434 1.00 32.31 503 ARG A CA 1
ATOM 3935 C C . ARG A 1 503 ? -20.956 17.568 -28.352 1.00 32.31 503 ARG A C 1
ATOM 3937 O O . ARG A 1 503 ? -21.120 18.745 -28.642 1.00 32.31 503 ARG A O 1
ATOM 3944 N N . LEU A 1 504 ? -20.515 17.181 -27.150 1.00 33.00 504 LEU A N 1
ATOM 3945 C CA . LEU A 1 504 ? -20.219 18.097 -26.034 1.00 33.00 504 LEU A CA 1
ATOM 3946 C C . LEU A 1 504 ? -18.723 18.423 -25.879 1.00 33.00 504 LEU A C 1
ATOM 3948 O O . LEU A 1 504 ? -18.330 19.074 -24.918 1.00 33.00 504 LEU A O 1
ATOM 3952 N N . ARG A 1 505 ? -17.872 18.024 -26.835 1.00 30.25 505 ARG A N 1
ATOM 3953 C CA . ARG A 1 505 ? -16.438 18.379 -26.848 1.00 30.25 505 ARG A CA 1
ATOM 3954 C C . ARG A 1 505 ? -16.141 19.761 -27.461 1.00 30.25 505 ARG A C 1
ATOM 3956 O O . ARG A 1 505 ? -14.997 20.040 -27.795 1.00 30.25 505 ARG A O 1
ATOM 3963 N N . ASN A 1 506 ? -17.159 20.611 -27.626 1.00 29.95 506 ASN A N 1
ATOM 3964 C CA . ASN A 1 506 ? -17.046 21.957 -28.190 1.00 29.95 506 ASN A CA 1
ATOM 3965 C C . ASN A 1 506 ? -17.810 22.983 -27.332 1.00 29.95 506 ASN A C 1
ATOM 3967 O O . ASN A 1 506 ? -19.035 22.993 -27.347 1.00 29.95 506 ASN A O 1
ATOM 3971 N N . LYS A 1 507 ? -17.050 23.879 -26.685 1.00 33.72 507 LYS A N 1
ATOM 3972 C CA . LYS A 1 507 ? -17.459 25.127 -26.004 1.00 33.72 507 LYS A CA 1
ATOM 3973 C C . LYS A 1 507 ? -18.427 25.023 -24.807 1.00 33.72 507 LYS A C 1
ATOM 3975 O O . LYS A 1 507 ? -19.617 24.792 -24.955 1.00 33.72 507 LYS A O 1
ATOM 3980 N N . ASN A 1 508 ? -17.872 25.364 -23.642 1.00 37.34 508 ASN A N 1
ATOM 3981 C CA . ASN A 1 508 ? -18.467 26.131 -22.539 1.00 37.34 508 ASN A CA 1
ATOM 3982 C C . ASN A 1 508 ? -19.957 25.885 -22.214 1.00 37.34 508 ASN A C 1
ATOM 3984 O O . ASN A 1 508 ? -20.813 26.658 -22.637 1.00 37.34 508 ASN A O 1
ATOM 3988 N N . VAL A 1 509 ? -20.244 24.910 -21.341 1.00 26.80 509 VAL A N 1
ATOM 3989 C CA . VAL A 1 509 ? -21.474 24.903 -20.521 1.00 26.80 509 VAL A CA 1
ATOM 3990 C C . VAL A 1 509 ? -21.139 24.481 -19.086 1.00 26.80 509 VAL A C 1
ATOM 3992 O O . VAL A 1 509 ? -21.330 23.331 -18.712 1.00 26.80 509 VAL A O 1
ATOM 3995 N N . PHE A 1 510 ? -20.576 25.426 -18.330 1.00 24.55 510 PHE A N 1
ATOM 3996 C CA . PHE A 1 510 ? -20.831 25.676 -16.902 1.00 24.55 510 PHE A CA 1
ATOM 3997 C C . PHE A 1 510 ? -20.199 27.038 -16.554 1.00 24.55 510 PHE A C 1
ATOM 3999 O O . PHE A 1 510 ? -19.176 27.134 -15.887 1.00 24.55 510 PHE A O 1
ATOM 4006 N N . ASP A 1 511 ? -20.807 28.089 -17.103 1.00 28.22 511 ASP A N 1
ATOM 4007 C CA . ASP A 1 511 ? -20.741 29.465 -16.593 1.00 28.22 511 ASP A CA 1
ATOM 4008 C C . ASP A 1 511 ? -22.202 29.863 -16.305 1.00 28.22 511 ASP A C 1
ATOM 4010 O O . ASP A 1 511 ? -23.095 29.367 -17.000 1.00 28.22 511 ASP A O 1
ATOM 4014 N N . THR A 1 512 ? -22.443 30.707 -15.297 1.00 27.44 512 THR A N 1
ATOM 4015 C CA . THR A 1 512 ? -23.747 30.968 -14.626 1.00 27.44 512 THR A CA 1
ATOM 4016 C C . THR A 1 512 ? -24.398 29.737 -13.939 1.00 27.44 512 THR A C 1
ATOM 4018 O O . THR A 1 512 ? -24.382 28.630 -14.469 1.00 27.44 512 THR A O 1
ATOM 4021 N N . ASP A 1 513 ? -24.965 29.822 -12.728 1.00 27.41 513 ASP A N 1
ATOM 4022 C CA . ASP A 1 513 ? -25.141 30.980 -11.837 1.00 27.41 513 ASP A CA 1
ATOM 4023 C C . ASP A 1 513 ? -24.175 30.964 -10.638 1.00 27.41 513 ASP A C 1
ATOM 4025 O O . ASP A 1 513 ? -24.449 30.389 -9.584 1.00 27.41 513 ASP A O 1
ATOM 4029 N N . LEU A 1 514 ? -23.070 31.700 -10.765 1.00 25.86 514 LEU A N 1
ATOM 4030 C CA . LEU A 1 514 ? -22.416 32.344 -9.620 1.00 25.86 514 LEU A CA 1
ATOM 4031 C C . LEU A 1 514 ? -22.086 33.809 -9.954 1.00 25.86 514 LEU A C 1
ATOM 4033 O O . LEU A 1 514 ? -21.047 34.347 -9.576 1.00 25.86 514 LEU A O 1
ATOM 4037 N N . ASP A 1 515 ? -23.016 34.465 -10.657 1.00 31.86 515 ASP A N 1
ATOM 4038 C CA . ASP A 1 515 ? -22.941 35.856 -11.138 1.00 31.86 515 ASP A CA 1
ATOM 4039 C C . ASP A 1 515 ? -23.134 36.891 -9.995 1.00 31.86 515 ASP A C 1
ATOM 4041 O O . ASP A 1 515 ? -23.759 37.939 -10.144 1.00 31.86 515 ASP A O 1
ATOM 4045 N N . VAL A 1 516 ? -22.586 36.581 -8.811 1.00 32.28 516 VAL A N 1
ATOM 4046 C CA . VAL A 1 516 ? -22.511 37.458 -7.626 1.00 32.28 516 VAL A CA 1
ATOM 4047 C C . VAL A 1 516 ? -21.082 37.515 -7.056 1.00 32.28 516 VAL A C 1
ATOM 4049 O O . VAL A 1 516 ? -20.878 37.770 -5.874 1.00 32.28 516 VAL A O 1
ATOM 4052 N N . PHE A 1 517 ? -20.072 37.357 -7.915 1.00 25.34 517 PHE A N 1
ATOM 4053 C CA . PHE A 1 517 ? -18.830 38.118 -7.772 1.00 25.34 517 PHE A CA 1
ATOM 4054 C C . PHE A 1 517 ? -18.487 38.773 -9.109 1.00 25.34 517 PHE A C 1
ATOM 4056 O O . PHE A 1 517 ? -18.314 38.110 -10.130 1.00 25.34 517 PHE A O 1
ATOM 4063 N N . SER A 1 518 ? -18.442 40.104 -9.102 1.00 28.67 518 SER A N 1
ATOM 4064 C CA . SER A 1 518 ? -18.169 40.932 -10.275 1.00 28.67 518 SER A CA 1
ATOM 4065 C C . SER A 1 518 ? -16.811 40.599 -10.896 1.00 28.67 518 SER A C 1
ATOM 4067 O O . SER A 1 518 ? -15.824 40.433 -10.182 1.00 28.67 518 SER A O 1
ATOM 4069 N N . LYS A 1 519 ? -16.736 40.599 -12.235 1.00 34.25 519 LYS A N 1
ATOM 4070 C CA . LYS A 1 519 ? -15.512 40.399 -13.050 1.00 34.25 519 LYS A CA 1
ATOM 4071 C C . LYS A 1 519 ? -14.484 41.554 -12.934 1.00 34.25 519 LYS A C 1
ATOM 4073 O O . LYS A 1 519 ? -13.718 41.804 -13.859 1.00 34.25 519 LYS A O 1
ATOM 4078 N N . GLU A 1 520 ? -14.456 42.243 -11.793 1.00 36.62 520 GLU A N 1
ATOM 4079 C CA . GLU A 1 520 ? -13.690 43.463 -11.516 1.00 36.62 520 GLU A CA 1
ATOM 4080 C C . GLU A 1 520 ? -12.917 43.383 -10.186 1.00 36.62 520 GLU A C 1
ATOM 4082 O O . GLU A 1 520 ? -13.029 44.255 -9.337 1.00 36.62 520 GLU A O 1
ATOM 4087 N N . GLU A 1 521 ? -12.090 42.349 -10.019 1.00 31.94 521 GLU A N 1
ATOM 4088 C CA . GLU A 1 521 ? -10.741 42.508 -9.448 1.00 31.94 521 GLU A CA 1
ATOM 4089 C C . GLU A 1 521 ? -9.871 41.321 -9.903 1.00 31.94 521 GLU A C 1
ATOM 4091 O O . GLU A 1 521 ? -10.146 40.156 -9.618 1.00 31.94 521 GLU A O 1
ATOM 4096 N N . GLY A 1 522 ? -8.877 41.602 -10.752 1.00 34.00 522 GLY A N 1
ATOM 4097 C CA . GLY A 1 522 ? -8.243 40.579 -11.587 1.00 34.00 522 GLY A CA 1
ATOM 4098 C C . GLY A 1 522 ? -7.130 39.802 -10.886 1.00 34.00 522 GLY A C 1
ATOM 4099 O O . GLY A 1 522 ? -6.049 40.351 -10.663 1.00 34.00 522 GLY A O 1
ATOM 4100 N N . ASN A 1 523 ? -7.334 38.500 -10.659 1.00 36.22 523 ASN A N 1
ATOM 4101 C CA . ASN A 1 523 ? -6.265 37.582 -10.258 1.00 36.22 523 ASN A CA 1
ATOM 4102 C C . ASN A 1 523 ? -5.356 37.249 -11.461 1.00 36.22 523 ASN A C 1
ATOM 4104 O O . ASN A 1 523 ? -5.433 36.175 -12.055 1.00 36.22 523 ASN A O 1
ATOM 4108 N N . ASN A 1 524 ? -4.520 38.215 -11.853 1.00 34.22 524 ASN A N 1
ATOM 4109 C CA . ASN A 1 524 ? -3.538 38.114 -12.939 1.00 34.22 524 ASN A CA 1
ATOM 4110 C C . ASN A 1 524 ? -2.324 37.255 -12.527 1.00 34.22 524 ASN A C 1
ATOM 4112 O O . ASN A 1 524 ? -1.193 37.740 -12.537 1.00 34.22 524 ASN A O 1
ATOM 4116 N N . ASP A 1 525 ? -2.552 35.996 -12.145 1.00 38.69 525 ASP A N 1
ATOM 4117 C CA . ASP A 1 525 ? -1.487 35.044 -11.815 1.00 38.69 525 ASP A CA 1
ATOM 4118 C C . ASP A 1 525 ? -1.170 34.144 -13.031 1.00 38.69 525 ASP A C 1
ATOM 4120 O O . ASP A 1 525 ? -1.918 33.207 -13.329 1.00 38.69 525 ASP A O 1
ATOM 4124 N N . PRO A 1 526 ? -0.087 34.422 -13.785 1.00 39.75 526 PRO A N 1
ATOM 4125 C CA . PRO A 1 526 ? 0.244 33.658 -14.982 1.00 39.75 526 PRO A CA 1
ATOM 4126 C C . PRO A 1 526 ? 0.797 32.260 -14.670 1.00 39.75 526 PRO A C 1
ATOM 4128 O O . PRO A 1 526 ? 0.956 31.467 -15.596 1.00 39.75 526 PRO A O 1
ATOM 4131 N N . GLU A 1 527 ? 1.133 31.935 -13.414 1.00 42.16 527 GLU A N 1
ATOM 4132 C CA . GLU A 1 527 ? 1.787 30.658 -13.104 1.00 42.16 527 GLU A CA 1
ATOM 4133 C C . GLU A 1 527 ? 0.786 29.487 -13.069 1.00 42.16 527 GLU A C 1
ATOM 4135 O O . GLU A 1 527 ? 1.127 28.401 -13.536 1.00 42.16 527 GLU A O 1
ATOM 4140 N N . VAL A 1 528 ? -0.474 29.716 -12.667 1.00 42.03 528 VAL A N 1
ATOM 4141 C CA . VAL A 1 528 ? -1.555 28.705 -12.755 1.00 42.03 528 VAL A CA 1
ATOM 4142 C C . VAL A 1 528 ? -1.842 28.336 -14.216 1.00 42.03 528 VAL A C 1
ATOM 4144 O O . VAL A 1 528 ? -1.879 27.158 -14.571 1.00 42.03 528 VAL A O 1
ATOM 4147 N N . GLN A 1 529 ? -1.941 29.342 -15.094 1.00 39.22 529 GLN A N 1
ATOM 4148 C CA . GLN A 1 529 ? -2.178 29.143 -16.530 1.00 39.22 529 GLN A CA 1
ATOM 4149 C C . GLN A 1 529 ? -1.067 28.310 -17.190 1.00 39.22 529 GLN A C 1
ATOM 4151 O O . GLN A 1 529 ? -1.343 27.500 -18.071 1.00 39.22 529 GLN A O 1
ATOM 4156 N N . VAL A 1 530 ? 0.190 28.465 -16.756 1.00 40.25 530 VAL A N 1
ATOM 4157 C CA . VAL A 1 530 ? 1.319 27.678 -17.280 1.00 40.25 530 VAL A CA 1
ATOM 4158 C C . VAL A 1 530 ? 1.206 26.193 -16.919 1.00 40.25 530 VAL A C 1
ATOM 4160 O O . VAL A 1 530 ? 1.547 25.357 -17.755 1.00 40.25 530 VAL A O 1
ATOM 4163 N N . VAL A 1 531 ? 0.712 25.839 -15.728 1.00 38.69 531 VAL A N 1
ATOM 4164 C CA . VAL A 1 531 ? 0.561 24.426 -15.333 1.00 38.69 531 VAL A CA 1
ATOM 4165 C C . VAL A 1 531 ? -0.607 23.768 -16.074 1.00 38.69 531 VAL A C 1
ATOM 4167 O O . VAL A 1 531 ? -0.424 22.694 -16.652 1.00 38.69 531 VAL A O 1
ATOM 4170 N N . ASP A 1 532 ? -1.756 24.440 -16.183 1.00 36.66 532 ASP A N 1
ATOM 4171 C CA . ASP A 1 532 ? -2.872 23.947 -17.002 1.00 36.66 532 ASP A CA 1
ATOM 4172 C C . ASP A 1 532 ? -2.485 23.823 -18.485 1.00 36.66 532 ASP A C 1
ATOM 4174 O O . ASP A 1 532 ? -2.854 22.845 -19.138 1.00 36.66 532 ASP A O 1
ATOM 4178 N N . HIS A 1 533 ? -1.678 24.742 -19.031 1.00 42.31 533 HIS A N 1
ATOM 4179 C CA . HIS A 1 533 ? -1.144 24.625 -20.393 1.00 42.31 533 HIS A CA 1
ATOM 4180 C C . HIS A 1 533 ? -0.108 23.500 -20.567 1.00 42.31 533 HIS A C 1
ATOM 4182 O O . HIS A 1 533 ? 0.019 22.978 -21.677 1.00 42.31 533 HIS A O 1
ATOM 4188 N N . LEU A 1 534 ? 0.611 23.092 -19.514 1.00 42.84 534 LEU A N 1
ATOM 4189 C CA . LEU A 1 534 ? 1.530 21.947 -19.563 1.00 42.84 534 LEU A CA 1
ATOM 4190 C C . LEU A 1 534 ? 0.781 20.608 -19.633 1.00 42.84 534 LEU A C 1
ATOM 4192 O O . LEU A 1 534 ? 1.221 19.723 -20.364 1.00 42.84 534 LEU A O 1
ATOM 4196 N N . TYR A 1 535 ? -0.350 20.468 -18.933 1.00 41.06 535 TYR A N 1
ATOM 4197 C CA . TYR A 1 535 ? -1.157 19.238 -18.942 1.00 41.06 535 TYR A CA 1
ATOM 4198 C C . TYR A 1 535 ? -2.272 19.218 -20.005 1.00 41.06 535 TYR A C 1
ATOM 4200 O O . TYR A 1 535 ? -2.697 18.141 -20.416 1.00 41.06 535 TYR A O 1
ATOM 4208 N N . SER A 1 536 ? -2.709 20.378 -20.510 1.00 38.16 536 SER A N 1
ATOM 4209 C CA . SER A 1 536 ? -3.726 20.485 -21.577 1.00 38.16 536 SER A CA 1
ATOM 4210 C C . SER A 1 536 ? -3.151 20.481 -23.002 1.00 38.16 536 SER A C 1
ATOM 4212 O O . SER A 1 536 ? -3.912 20.564 -23.971 1.00 38.16 536 SER A O 1
ATOM 4214 N N . ARG A 1 537 ? -1.822 20.388 -23.165 1.00 38.88 537 ARG A N 1
ATOM 4215 C CA . ARG A 1 537 ? -1.166 20.200 -24.472 1.00 38.88 537 ARG A CA 1
ATOM 4216 C C . ARG A 1 537 ? -1.429 18.778 -25.000 1.00 38.88 537 ARG A C 1
ATOM 4218 O O . ARG A 1 537 ? -0.608 17.883 -24.833 1.00 38.88 537 ARG A O 1
ATOM 4225 N N . ASN A 1 538 ? -2.568 18.595 -25.677 1.00 33.53 538 ASN A N 1
ATOM 4226 C CA . ASN A 1 538 ? -2.721 17.524 -26.674 1.00 33.53 538 ASN A CA 1
ATOM 4227 C C . ASN A 1 538 ? -1.657 17.699 -27.781 1.00 33.53 538 ASN A C 1
ATOM 4229 O O . ASN A 1 538 ? -1.184 18.817 -28.007 1.00 33.53 538 ASN A O 1
ATOM 4233 N N . ASP A 1 539 ? -1.316 16.617 -28.484 1.00 38.31 539 ASP A N 1
ATOM 4234 C CA . ASP A 1 539 ? -0.151 16.474 -29.382 1.00 38.31 539 ASP A CA 1
ATOM 4235 C C . ASP A 1 539 ? -0.151 17.319 -30.689 1.00 38.31 539 ASP A C 1
ATOM 4237 O O . ASP A 1 539 ? 0.472 16.941 -31.675 1.00 38.31 539 ASP A O 1
ATOM 4241 N N . GLU A 1 540 ? -0.837 18.466 -30.736 1.00 34.12 540 GLU A N 1
ATOM 4242 C CA . GLU A 1 540 ? -1.127 19.225 -31.971 1.00 34.12 540 GLU A CA 1
ATOM 4243 C C . GLU A 1 540 ? -0.250 20.483 -32.196 1.00 34.12 540 GLU A C 1
ATOM 4245 O O . GLU A 1 540 ? -0.507 21.248 -33.122 1.00 34.12 540 GLU A O 1
ATOM 4250 N N . ASN A 1 541 ? 0.789 20.726 -31.383 1.00 34.69 541 ASN A N 1
ATOM 4251 C CA . ASN A 1 541 ? 1.714 21.866 -31.547 1.00 34.69 541 ASN A CA 1
ATOM 4252 C C . ASN A 1 541 ? 3.172 21.406 -31.739 1.00 34.69 541 ASN A C 1
ATOM 4254 O O . ASN A 1 541 ? 3.958 21.386 -30.790 1.00 34.69 541 ASN A O 1
ATOM 4258 N N . GLU A 1 542 ? 3.546 21.061 -32.974 1.00 43.44 542 GLU A N 1
ATOM 4259 C CA . GLU A 1 542 ? 4.896 20.575 -33.318 1.00 43.44 542 GLU A CA 1
ATOM 4260 C C . GLU A 1 542 ? 5.983 21.677 -33.343 1.00 43.44 542 GLU A C 1
ATOM 4262 O O . GLU A 1 542 ? 7.172 21.368 -33.264 1.00 43.44 542 GLU A O 1
ATOM 4267 N N . GLU A 1 543 ? 5.609 22.962 -33.417 1.00 42.06 543 GLU A N 1
ATOM 4268 C CA . GLU A 1 543 ? 6.516 24.077 -33.770 1.00 42.06 543 GLU A CA 1
ATOM 4269 C C . GLU A 1 543 ? 7.628 24.414 -32.744 1.00 42.06 543 GLU A C 1
ATOM 4271 O O . GLU A 1 543 ? 8.510 25.218 -33.048 1.00 42.06 543 GLU A O 1
ATOM 4276 N N . GLU A 1 544 ? 7.642 23.803 -31.551 1.00 50.16 544 GLU A N 1
ATOM 4277 C CA . GLU A 1 544 ? 8.652 24.065 -30.503 1.00 50.16 544 GLU A CA 1
ATOM 4278 C C . GLU A 1 544 ? 9.597 22.883 -30.180 1.00 50.16 544 GLU A C 1
ATOM 4280 O O . GLU A 1 544 ? 10.545 23.066 -29.412 1.00 50.16 544 GLU A O 1
ATOM 4285 N N . ASP A 1 545 ? 9.418 21.678 -30.745 1.00 63.75 545 ASP A N 1
ATOM 4286 C CA . ASP A 1 545 ? 10.217 20.491 -30.357 1.00 63.75 545 ASP A CA 1
ATOM 4287 C C . ASP A 1 545 ? 11.609 20.396 -31.025 1.00 63.75 545 ASP A C 1
ATOM 4289 O O . ASP A 1 545 ? 12.091 19.316 -31.368 1.00 63.75 545 ASP A O 1
ATOM 4293 N N . ILE A 1 546 ? 12.301 21.533 -31.158 1.00 76.44 546 ILE A N 1
ATOM 4294 C CA . ILE A 1 546 ? 13.664 21.627 -31.707 1.00 76.44 546 ILE A CA 1
ATOM 4295 C C . ILE A 1 546 ? 14.589 20.635 -30.983 1.00 76.44 546 ILE A C 1
ATOM 4297 O O . ILE A 1 546 ? 14.617 20.581 -29.743 1.00 76.44 546 ILE A O 1
ATOM 4301 N N . ASN A 1 547 ? 15.374 19.858 -31.730 1.00 81.69 547 ASN A N 1
ATOM 4302 C CA . ASN A 1 547 ? 16.301 18.878 -31.166 1.00 81.69 547 ASN A CA 1
ATOM 4303 C C . ASN A 1 547 ? 17.387 19.568 -30.321 1.00 81.69 547 ASN A C 1
ATOM 4305 O O . ASN A 1 547 ? 17.856 20.659 -30.656 1.00 81.69 547 ASN A O 1
ATOM 4309 N N . VAL A 1 548 ? 17.866 18.910 -29.261 1.00 84.44 548 VAL A N 1
ATOM 4310 C CA . VAL A 1 548 ? 18.969 19.424 -28.417 1.00 84.44 548 VAL A CA 1
ATOM 4311 C C . VAL A 1 548 ? 20.242 19.733 -29.230 1.00 84.44 548 VAL A C 1
ATOM 4313 O O . VAL A 1 548 ? 21.062 20.539 -28.798 1.00 84.44 548 VAL A O 1
ATOM 4316 N N . TRP A 1 549 ? 20.409 19.122 -30.408 1.00 83.69 549 TRP A N 1
ATOM 4317 C CA . TRP A 1 549 ? 21.538 19.356 -31.321 1.00 83.69 549 TRP A CA 1
ATOM 4318 C C . TRP A 1 549 ? 21.295 20.407 -32.414 1.00 83.69 549 TRP A C 1
ATOM 4320 O O . TRP A 1 549 ? 22.254 20.841 -33.045 1.00 83.69 549 TRP A O 1
ATOM 4330 N N . GLU A 1 550 ? 20.045 20.809 -32.644 1.00 83.00 550 GLU A N 1
ATOM 4331 C CA . GLU A 1 550 ? 19.667 21.831 -33.636 1.00 83.00 550 GLU A CA 1
ATOM 4332 C C . GLU A 1 550 ? 19.650 23.242 -33.027 1.00 83.00 550 GLU A C 1
ATOM 4334 O O . GLU A 1 550 ? 19.757 24.240 -33.741 1.00 83.00 550 GLU A O 1
ATOM 4339 N N . GLU A 1 551 ? 19.577 23.349 -31.697 1.00 80.56 551 GLU A N 1
ATOM 4340 C CA . GLU A 1 551 ? 19.778 24.617 -31.003 1.00 80.56 551 GLU A CA 1
ATOM 4341 C C . GLU A 1 551 ? 21.254 25.054 -31.086 1.00 80.56 551 GLU A C 1
ATOM 4343 O O . GLU A 1 551 ? 22.124 24.519 -30.395 1.00 80.56 551 GLU A O 1
ATOM 4348 N N . GLY A 1 552 ? 21.518 26.058 -31.930 1.00 75.06 552 GLY A N 1
ATOM 4349 C CA . GLY A 1 552 ? 22.850 26.625 -32.169 1.00 75.06 552 GLY A CA 1
ATOM 4350 C C . GLY A 1 552 ? 23.527 27.254 -30.941 1.00 75.06 552 GLY A C 1
ATOM 4351 O O . GLY A 1 552 ? 23.061 27.140 -29.808 1.00 75.06 552 GLY A O 1
ATOM 4352 N N . GLU A 1 553 ? 24.664 27.920 -31.154 1.00 80.31 553 GLU A N 1
ATOM 4353 C CA . GLU A 1 553 ? 25.572 28.362 -30.083 1.00 80.31 553 GLU A CA 1
ATOM 4354 C C . GLU A 1 553 ? 24.939 29.236 -28.976 1.00 80.31 553 GLU A C 1
ATOM 4356 O O . GLU A 1 553 ? 23.812 29.730 -29.057 1.00 80.31 553 GLU A O 1
ATOM 4361 N N . ASP A 1 554 ? 25.677 29.387 -27.878 1.00 83.88 554 ASP A N 1
ATOM 4362 C CA . ASP A 1 554 ? 25.222 30.090 -26.683 1.00 83.88 554 ASP A CA 1
ATOM 4363 C C . ASP A 1 554 ? 25.125 31.602 -26.930 1.00 83.88 554 ASP A C 1
ATOM 4365 O O . ASP A 1 554 ? 26.126 32.310 -27.034 1.00 83.88 554 ASP A O 1
ATOM 4369 N N . THR A 1 555 ? 23.896 32.109 -26.971 1.00 83.56 555 THR A N 1
ATOM 4370 C CA . THR A 1 555 ? 23.570 33.516 -27.214 1.00 83.56 555 THR A CA 1
ATOM 4371 C C . THR A 1 555 ? 22.707 34.077 -26.090 1.00 83.56 555 THR A C 1
ATOM 4373 O O . THR A 1 555 ? 22.020 33.349 -25.373 1.00 83.56 555 THR A O 1
ATOM 4376 N N . THR A 1 556 ? 22.637 35.405 -25.985 1.00 76.50 556 THR A N 1
ATOM 4377 C CA . THR A 1 556 ? 21.753 36.109 -25.032 1.00 76.50 556 THR A CA 1
ATOM 4378 C C . THR A 1 556 ? 20.255 35.823 -25.227 1.00 76.50 556 THR A C 1
ATOM 4380 O O . THR A 1 556 ? 19.453 36.196 -24.364 1.00 76.50 556 THR A O 1
ATOM 4383 N N . ARG A 1 557 ? 19.886 35.164 -26.340 1.00 76.69 557 ARG A N 1
ATOM 4384 C CA . ARG A 1 557 ? 18.535 34.692 -26.673 1.00 76.69 557 ARG A CA 1
ATOM 4385 C C . ARG A 1 557 ? 18.221 33.277 -26.179 1.00 76.69 557 ARG A C 1
ATOM 4387 O O . ARG A 1 557 ? 17.041 32.975 -26.090 1.00 76.69 557 ARG A O 1
ATOM 4394 N N . ASN A 1 558 ? 19.214 32.430 -25.878 1.00 81.31 558 ASN A N 1
ATOM 4395 C CA . ASN A 1 558 ? 18.988 31.050 -25.410 1.00 81.31 558 ASN A CA 1
ATOM 4396 C C . ASN A 1 558 ? 19.618 30.731 -24.039 1.00 81.31 558 ASN A C 1
ATOM 4398 O O . ASN A 1 558 ? 19.147 29.826 -23.349 1.00 81.31 558 ASN A O 1
ATOM 4402 N N . ILE A 1 559 ? 20.614 31.499 -23.578 1.00 85.62 559 ILE A N 1
ATOM 4403 C CA . ILE A 1 559 ? 21.172 31.364 -22.227 1.00 85.62 559 ILE A CA 1
ATOM 4404 C C . ILE A 1 559 ? 21.672 32.692 -21.641 1.00 85.62 559 ILE A C 1
ATOM 4406 O O . ILE A 1 559 ? 22.297 33.520 -22.302 1.00 85.62 559 ILE A O 1
ATOM 4410 N N . ARG A 1 560 ? 21.429 32.884 -20.341 1.00 84.62 560 ARG A N 1
ATOM 4411 C CA . ARG A 1 560 ? 21.924 34.002 -19.531 1.00 84.62 560 ARG A CA 1
ATOM 4412 C C . ARG A 1 560 ? 22.724 33.466 -18.352 1.00 84.62 560 ARG A C 1
ATOM 4414 O O . ARG A 1 560 ? 22.194 32.765 -17.487 1.00 84.62 560 ARG A O 1
ATOM 4421 N N . LYS A 1 561 ? 24.007 33.820 -18.323 1.00 84.38 561 LYS A N 1
ATOM 4422 C CA . LYS A 1 561 ? 24.989 33.358 -17.335 1.00 84.38 561 LYS A CA 1
ATOM 4423 C C . LYS A 1 561 ? 25.432 34.510 -16.435 1.00 84.38 561 LYS A C 1
ATOM 4425 O O . LYS A 1 561 ? 25.227 35.682 -16.746 1.00 84.38 561 LYS A O 1
ATOM 4430 N N . THR A 1 562 ? 26.055 34.195 -15.311 1.00 79.81 562 THR A N 1
ATOM 4431 C CA . THR A 1 562 ? 26.839 35.151 -14.523 1.00 79.81 562 THR A CA 1
ATOM 4432 C C . THR A 1 562 ? 28.037 34.424 -13.940 1.00 79.81 562 THR A C 1
ATOM 4434 O O . THR A 1 562 ? 27.912 33.298 -13.461 1.00 79.81 562 THR A O 1
ATOM 4437 N N . GLU A 1 563 ? 29.196 35.060 -14.008 1.00 74.50 563 GLU A N 1
ATOM 4438 C CA . GLU A 1 563 ? 30.435 34.546 -13.447 1.00 74.50 563 GLU A CA 1
ATOM 4439 C C . GLU A 1 563 ? 30.715 35.264 -12.127 1.00 74.50 563 GLU A C 1
ATOM 4441 O O . GLU A 1 563 ? 30.736 36.493 -12.072 1.00 74.50 563 GLU A O 1
ATOM 4446 N N . ALA A 1 564 ? 30.872 34.485 -11.061 1.00 60.28 564 ALA A N 1
ATOM 4447 C CA . ALA A 1 564 ? 31.272 34.945 -9.737 1.00 60.28 564 ALA A CA 1
ATOM 4448 C C . ALA A 1 564 ? 32.284 33.934 -9.187 1.00 60.28 564 ALA A C 1
ATOM 4450 O O . ALA A 1 564 ? 32.094 32.730 -9.355 1.00 60.28 564 ALA A O 1
ATOM 4451 N N . ASP A 1 565 ? 33.381 34.412 -8.599 1.00 54.47 565 ASP A N 1
ATOM 4452 C CA . ASP A 1 565 ? 34.438 33.593 -7.979 1.00 54.47 565 ASP A CA 1
ATOM 4453 C C . ASP A 1 565 ? 34.971 32.436 -8.860 1.00 54.47 565 ASP A C 1
ATOM 4455 O O . ASP A 1 565 ? 35.283 31.344 -8.385 1.00 54.47 565 ASP A O 1
ATOM 4459 N N . GLY A 1 566 ? 35.042 32.643 -10.184 1.00 58.78 566 GLY A N 1
ATOM 4460 C CA . GLY A 1 566 ? 35.462 31.612 -11.148 1.00 58.78 566 GLY A CA 1
ATOM 4461 C C . GLY A 1 566 ? 34.479 30.437 -11.300 1.00 58.78 566 GLY A C 1
ATOM 4462 O O . GLY A 1 566 ? 34.836 29.371 -11.826 1.00 58.78 566 GLY A O 1
ATOM 4463 N N . LYS A 1 567 ? 33.234 30.606 -10.832 1.00 65.06 567 LYS A N 1
ATOM 4464 C CA . LYS A 1 567 ? 32.108 29.707 -11.083 1.00 65.06 567 LYS A CA 1
ATOM 4465 C C . LYS A 1 567 ? 31.112 30.359 -12.045 1.00 65.06 567 LYS A C 1
ATOM 4467 O O . LYS A 1 567 ? 30.425 31.328 -11.727 1.00 65.06 567 LYS A O 1
ATOM 4472 N N . LEU A 1 568 ? 30.993 29.755 -13.223 1.00 71.69 568 LEU A N 1
ATOM 4473 C CA . LEU A 1 568 ? 29.965 30.070 -14.207 1.00 71.69 568 LEU A CA 1
ATOM 4474 C C . LEU A 1 568 ? 28.605 29.555 -13.708 1.00 71.69 568 LEU A C 1
ATOM 4476 O O . LEU A 1 568 ? 28.425 28.350 -13.537 1.00 71.69 568 LEU A O 1
ATOM 4480 N N . THR A 1 569 ? 27.652 30.456 -13.474 1.00 80.25 569 THR A N 1
ATOM 4481 C CA . THR A 1 569 ? 26.291 30.129 -13.012 1.00 80.25 569 THR A CA 1
ATOM 4482 C C . THR A 1 569 ? 25.254 30.462 -14.083 1.00 80.25 569 THR A C 1
ATOM 4484 O O . THR A 1 569 ? 25.385 31.459 -14.796 1.00 80.25 569 THR A O 1
ATOM 4487 N N . ILE A 1 570 ? 24.219 29.629 -14.220 1.00 86.00 570 ILE A N 1
ATOM 4488 C CA . ILE A 1 570 ? 23.103 29.855 -15.151 1.00 86.00 570 ILE A CA 1
ATOM 4489 C C . ILE A 1 570 ? 21.983 30.568 -14.392 1.00 86.00 570 ILE A C 1
ATOM 4491 O O . ILE A 1 570 ? 21.499 30.047 -13.390 1.00 86.00 570 ILE A O 1
ATOM 4495 N N . LYS A 1 571 ? 21.563 31.744 -14.874 1.00 87.00 571 LYS A N 1
ATOM 4496 C CA . LYS A 1 571 ? 20.415 32.480 -14.322 1.00 87.00 571 LYS A CA 1
ATOM 4497 C C . LYS A 1 571 ? 19.116 32.145 -15.049 1.00 87.00 571 LYS A C 1
ATOM 4499 O O . LYS A 1 571 ? 18.093 31.955 -14.401 1.00 87.00 571 LYS A O 1
ATOM 4504 N N . ALA A 1 572 ? 19.153 32.047 -16.376 1.00 86.38 572 ALA A N 1
ATOM 4505 C CA . ALA A 1 572 ? 18.041 31.519 -17.162 1.00 86.38 572 ALA A CA 1
ATOM 4506 C C . ALA A 1 572 ? 18.525 30.904 -18.475 1.00 86.38 572 ALA A C 1
ATOM 4508 O O . ALA A 1 572 ? 19.568 31.309 -18.992 1.00 86.38 572 ALA A O 1
ATOM 4509 N N . ALA A 1 573 ? 17.778 29.942 -19.011 1.00 88.12 573 ALA A N 1
ATOM 4510 C CA . ALA A 1 573 ? 18.091 29.276 -20.274 1.00 88.12 573 ALA A CA 1
ATOM 4511 C C . ALA A 1 573 ? 16.841 28.635 -20.910 1.00 88.12 573 ALA A C 1
ATOM 4513 O O . ALA A 1 573 ? 15.791 28.556 -20.271 1.00 88.12 573 ALA A O 1
ATOM 4514 N N . THR A 1 574 ? 16.949 28.174 -22.155 1.00 88.12 574 THR A N 1
ATOM 4515 C CA . THR A 1 574 ? 15.979 27.247 -22.764 1.00 88.12 574 THR A CA 1
ATOM 4516 C C . THR A 1 574 ? 16.104 25.852 -22.144 1.00 88.12 574 THR A C 1
ATOM 4518 O O . THR A 1 574 ? 17.114 25.524 -21.513 1.00 88.12 574 THR A O 1
ATOM 4521 N N . LEU A 1 575 ? 15.098 24.994 -22.348 1.00 87.31 575 LEU A N 1
ATOM 4522 C CA . LEU A 1 575 ? 15.161 23.597 -21.906 1.00 87.31 575 LEU A CA 1
ATOM 4523 C C . LEU A 1 575 ? 16.362 22.866 -22.536 1.00 87.31 575 LEU A C 1
ATOM 4525 O O . LEU A 1 575 ? 17.123 22.218 -21.820 1.00 87.31 575 LEU A O 1
ATOM 4529 N N . ASN A 1 576 ? 16.582 23.031 -23.843 1.00 89.31 576 ASN A N 1
ATOM 4530 C CA . ASN A 1 576 ? 17.695 22.407 -24.565 1.00 89.31 576 ASN A CA 1
ATOM 4531 C C . ASN A 1 576 ? 19.067 22.852 -24.016 1.00 89.31 576 ASN A C 1
ATOM 4533 O O . ASN A 1 576 ? 19.905 21.992 -23.727 1.00 89.31 576 ASN A O 1
ATOM 4537 N N . LYS A 1 577 ? 19.278 24.149 -23.735 1.00 88.31 577 LYS A N 1
ATOM 4538 C CA . LYS A 1 577 ? 20.502 24.622 -23.061 1.00 88.31 577 LYS A CA 1
ATOM 4539 C C . LYS A 1 577 ? 20.661 24.081 -21.644 1.00 88.31 577 LYS A C 1
ATOM 4541 O O . LYS A 1 577 ? 21.783 23.743 -21.266 1.00 88.31 577 LYS A O 1
ATOM 4546 N N . LEU A 1 578 ? 19.590 23.943 -20.857 1.00 88.62 578 LEU A N 1
ATOM 4547 C CA . LEU A 1 578 ? 19.693 23.286 -19.547 1.00 88.62 578 LEU A CA 1
ATOM 4548 C C . LEU A 1 578 ? 20.140 21.822 -19.701 1.00 88.62 578 LEU A C 1
ATOM 4550 O O . LEU A 1 578 ? 21.089 21.414 -19.036 1.00 88.62 578 LEU A O 1
ATOM 4554 N N . ILE A 1 579 ? 19.555 21.063 -20.634 1.00 89.06 579 ILE A N 1
ATOM 4555 C CA . ILE A 1 579 ? 19.945 19.673 -20.941 1.00 89.06 579 ILE A CA 1
ATOM 4556 C C . ILE A 1 579 ? 21.417 19.582 -21.395 1.00 89.06 579 ILE A C 1
ATOM 4558 O O . ILE A 1 579 ? 22.148 18.688 -20.954 1.00 89.06 579 ILE A O 1
ATOM 4562 N N . HIS A 1 580 ? 21.895 20.530 -22.212 1.00 87.69 580 HIS A N 1
ATOM 4563 C CA . HIS A 1 580 ? 23.311 20.642 -22.599 1.00 87.69 580 HIS A CA 1
ATOM 4564 C C . HIS A 1 580 ? 24.208 20.815 -21.364 1.00 87.69 580 HIS A C 1
ATOM 4566 O O . HIS A 1 580 ? 25.217 20.122 -21.234 1.00 87.69 580 HIS A O 1
ATOM 4572 N N . TYR A 1 581 ? 23.825 21.673 -20.417 1.00 88.12 581 TYR A N 1
ATOM 4573 C CA . TYR A 1 581 ? 24.595 21.918 -19.193 1.00 88.12 581 TYR A CA 1
ATOM 4574 C C . TYR A 1 581 ? 24.453 20.837 -18.104 1.00 88.12 581 TYR A C 1
ATOM 4576 O O . TYR A 1 581 ? 25.340 20.726 -17.254 1.00 88.12 581 TYR A O 1
ATOM 4584 N N . LEU A 1 582 ? 23.432 19.975 -18.169 1.00 87.25 582 LEU A N 1
ATOM 4585 C CA . LEU A 1 582 ? 23.369 18.725 -17.397 1.00 87.25 582 LEU A CA 1
ATOM 4586 C C . LEU A 1 582 ? 24.381 17.689 -17.918 1.00 87.25 582 LEU A C 1
ATOM 4588 O O . LEU A 1 582 ? 25.129 17.105 -17.129 1.00 87.25 582 LEU A O 1
ATOM 4592 N N . ALA A 1 583 ? 24.455 17.503 -19.242 1.00 87.50 583 ALA A N 1
ATOM 4593 C CA . ALA A 1 583 ? 25.378 16.574 -19.904 1.00 87.50 583 ALA A CA 1
ATOM 4594 C C . ALA A 1 583 ? 26.366 17.279 -20.871 1.00 87.50 583 ALA A C 1
ATOM 4596 O O . ALA A 1 583 ? 26.283 17.095 -22.094 1.00 87.50 583 ALA A O 1
ATOM 4597 N N . PRO A 1 584 ? 27.319 18.080 -20.350 1.00 85.69 584 PRO A N 1
ATOM 4598 C CA . PRO A 1 584 ? 28.266 18.843 -21.167 1.00 85.69 584 PRO A CA 1
ATOM 4599 C C . PRO A 1 584 ? 29.399 17.976 -21.757 1.00 85.69 584 PRO A C 1
ATOM 4601 O O . PRO A 1 584 ? 29.594 16.836 -21.331 1.00 85.69 584 PRO A O 1
ATOM 4604 N N . GLU A 1 585 ? 30.189 18.519 -22.695 1.00 83.88 585 GLU A N 1
ATOM 4605 C CA . GLU A 1 585 ? 31.435 17.890 -23.196 1.00 83.88 585 GLU A CA 1
ATOM 4606 C C . GLU A 1 585 ? 32.569 17.870 -22.155 1.00 83.88 585 GLU A C 1
ATOM 4608 O O . GLU A 1 585 ? 32.534 18.613 -21.170 1.00 83.88 585 GLU A O 1
ATOM 4613 N N . LYS A 1 586 ? 33.598 17.039 -22.381 1.00 77.00 586 LYS A N 1
ATOM 4614 C CA . LYS A 1 586 ? 34.720 16.772 -21.458 1.00 77.00 586 LYS A CA 1
ATOM 4615 C C . LYS A 1 586 ? 35.293 18.016 -20.767 1.00 77.00 586 LYS A C 1
ATOM 4617 O O . LYS A 1 586 ? 35.407 18.005 -19.543 1.00 77.00 586 LYS A O 1
ATOM 4622 N N . GLU A 1 587 ? 35.613 19.056 -21.536 1.00 63.38 587 GLU A N 1
ATOM 4623 C CA . GLU A 1 587 ? 36.298 20.280 -21.079 1.00 63.38 587 GLU A CA 1
ATOM 4624 C C . GLU A 1 587 ? 35.427 21.196 -20.204 1.00 63.38 587 GLU A C 1
ATOM 4626 O O . GLU A 1 587 ? 35.925 21.937 -19.357 1.00 63.38 587 GLU A O 1
ATOM 4631 N N . LYS A 1 588 ? 34.106 21.141 -20.388 1.00 70.31 588 LYS A N 1
ATOM 4632 C CA . LYS A 1 588 ? 33.139 21.986 -19.683 1.00 70.31 588 LYS A CA 1
ATOM 4633 C C . LYS A 1 588 ? 32.878 21.405 -18.282 1.00 70.31 588 LYS A C 1
ATOM 4635 O O . LYS A 1 588 ? 32.536 20.226 -18.145 1.00 70.31 588 LYS A O 1
ATOM 4640 N N . LYS A 1 589 ? 33.015 22.235 -17.233 1.00 69.06 589 LYS A N 1
ATOM 4641 C CA . LYS A 1 589 ? 32.693 21.865 -15.835 1.00 69.06 589 LYS A CA 1
ATOM 4642 C C . LYS A 1 589 ? 31.250 21.345 -15.744 1.00 69.06 589 LYS A C 1
ATOM 4644 O O . LYS A 1 589 ? 30.319 22.024 -16.166 1.00 69.06 589 LYS A O 1
ATOM 4649 N N . HIS A 1 590 ? 31.073 20.172 -15.142 1.00 75.50 590 HIS A N 1
ATOM 4650 C CA . HIS A 1 590 ? 29.766 19.613 -14.794 1.00 75.50 590 HIS A CA 1
ATOM 4651 C C . HIS A 1 590 ? 29.379 20.081 -13.383 1.00 75.50 590 HIS A C 1
ATOM 4653 O O . HIS A 1 590 ? 30.110 19.815 -12.428 1.00 75.50 590 HIS A O 1
ATOM 4659 N N . ASP A 1 591 ? 28.261 20.801 -13.250 1.00 80.69 591 ASP A N 1
ATOM 4660 C CA . ASP A 1 591 ? 27.774 21.300 -11.960 1.00 80.69 591 ASP A CA 1
ATOM 4661 C C . ASP A 1 591 ? 26.703 20.365 -11.381 1.00 80.69 591 ASP A C 1
ATOM 4663 O O . ASP A 1 591 ? 25.552 20.343 -11.818 1.00 80.69 591 ASP A O 1
ATOM 4667 N N . VAL A 1 592 ? 27.088 19.603 -10.358 1.00 81.50 592 VAL A N 1
ATOM 4668 C CA . VAL A 1 592 ? 26.197 18.667 -9.658 1.00 81.50 592 VAL A CA 1
ATOM 4669 C C . VAL A 1 592 ? 25.035 19.402 -8.974 1.00 81.50 592 VAL A C 1
ATOM 4671 O O . VAL A 1 592 ? 23.936 18.857 -8.898 1.00 81.50 592 VAL A O 1
ATOM 4674 N N . ASN A 1 593 ? 25.220 20.652 -8.535 1.00 83.00 593 ASN A N 1
ATOM 4675 C CA . ASN A 1 593 ? 24.142 21.419 -7.904 1.00 83.00 593 ASN A CA 1
ATOM 4676 C C . ASN A 1 593 ? 23.122 21.908 -8.941 1.00 83.00 593 ASN A C 1
ATOM 4678 O O . ASN A 1 593 ? 21.933 21.963 -8.632 1.00 83.00 593 ASN A O 1
ATOM 4682 N N . LEU A 1 594 ? 23.557 22.188 -10.179 1.00 86.81 594 LEU A N 1
ATOM 4683 C CA . LEU A 1 594 ? 22.648 22.432 -11.303 1.00 86.81 594 LEU A CA 1
ATOM 4684 C C . LEU A 1 594 ? 21.789 21.186 -11.567 1.00 86.81 594 LEU A C 1
ATOM 4686 O O . LEU A 1 594 ? 20.574 21.304 -11.684 1.00 86.81 594 LEU A O 1
ATOM 4690 N N . MET A 1 595 ? 22.403 19.996 -11.589 1.00 89.12 595 MET A N 1
ATOM 4691 C CA . MET A 1 595 ? 21.689 18.729 -11.783 1.00 89.12 595 MET A CA 1
ATOM 4692 C C . MET A 1 595 ? 20.647 18.468 -10.691 1.00 89.12 595 MET A C 1
ATOM 4694 O O . MET A 1 595 ? 19.503 18.158 -11.014 1.00 89.12 595 MET A O 1
ATOM 4698 N N . LYS A 1 596 ? 21.009 18.633 -9.412 1.00 88.44 596 LYS A N 1
ATOM 4699 C CA . LYS A 1 596 ? 20.062 18.454 -8.301 1.00 88.44 596 LYS A CA 1
ATOM 4700 C C . LYS A 1 596 ? 18.905 19.453 -8.366 1.00 88.44 596 LYS A C 1
ATOM 4702 O O . LYS A 1 596 ? 17.750 19.037 -8.364 1.00 88.44 596 LYS A O 1
ATOM 4707 N N . ALA A 1 597 ? 19.209 20.747 -8.495 1.00 87.50 597 ALA A N 1
ATOM 4708 C CA . ALA A 1 597 ? 18.185 21.786 -8.568 1.00 87.50 597 ALA A CA 1
ATOM 4709 C C . ALA A 1 597 ? 17.258 21.606 -9.778 1.00 87.50 597 ALA A C 1
ATOM 4711 O O . ALA A 1 597 ? 16.058 21.824 -9.655 1.00 87.50 597 ALA A O 1
ATOM 4712 N N . PHE A 1 598 ? 17.788 21.158 -10.922 1.00 91.25 598 PHE A N 1
ATOM 4713 C CA . PHE A 1 598 ? 16.987 20.854 -12.104 1.00 91.25 598 PHE A CA 1
ATOM 4714 C C . PHE A 1 598 ? 16.028 19.689 -11.833 1.00 91.25 598 PHE A C 1
ATOM 4716 O O . PHE A 1 598 ? 14.824 19.859 -11.978 1.00 91.25 598 PHE A O 1
ATOM 4723 N N . LEU A 1 599 ? 16.530 18.522 -11.409 1.00 89.00 599 LEU A N 1
ATOM 4724 C CA . LEU A 1 599 ? 15.697 17.319 -11.264 1.00 89.00 599 LEU A CA 1
ATOM 4725 C C . LEU A 1 599 ? 14.585 17.498 -10.218 1.00 89.00 599 LEU A C 1
ATOM 4727 O O . LEU A 1 599 ? 13.456 17.082 -10.460 1.00 89.00 599 LEU A O 1
ATOM 4731 N N . TYR A 1 600 ? 14.866 18.192 -9.110 1.00 86.38 600 TYR A N 1
ATOM 4732 C CA . TYR A 1 600 ? 13.888 18.446 -8.040 1.00 86.38 600 TYR A CA 1
ATOM 4733 C C . TYR A 1 600 ? 12.818 19.474 -8.426 1.00 86.38 600 TYR A C 1
ATOM 4735 O O . TYR A 1 600 ? 11.848 19.617 -7.694 1.00 86.38 600 TYR A O 1
ATOM 4743 N N . THR A 1 601 ? 12.991 20.213 -9.530 1.00 87.44 601 THR A N 1
ATOM 4744 C CA . THR A 1 601 ? 12.075 21.295 -9.932 1.00 87.44 601 THR A CA 1
ATOM 4745 C C . THR A 1 601 ? 11.587 21.203 -11.379 1.00 87.44 601 THR A C 1
ATOM 4747 O O . THR A 1 601 ? 10.884 22.107 -11.836 1.00 87.44 601 THR A O 1
ATOM 4750 N N . HIS A 1 602 ? 11.936 20.136 -12.107 1.00 85.62 602 HIS A N 1
ATOM 4751 C CA . HIS A 1 602 ? 11.693 20.028 -13.549 1.00 85.62 602 HIS A CA 1
ATOM 4752 C C . HIS A 1 602 ? 10.208 20.139 -13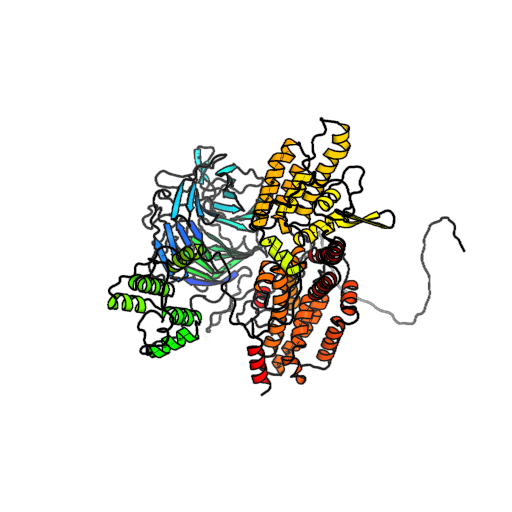.916 1.00 85.62 602 HIS A C 1
ATOM 4754 O O . HIS A 1 602 ? 9.873 20.842 -14.866 1.00 85.62 602 HIS A O 1
ATOM 4760 N N . THR A 1 603 ? 9.323 19.560 -13.101 1.00 80.81 603 THR A N 1
ATOM 4761 C CA . THR A 1 603 ? 7.858 19.626 -13.248 1.00 80.81 603 THR A CA 1
ATOM 4762 C C . THR A 1 603 ? 7.303 21.055 -13.288 1.00 80.81 603 THR A C 1
ATOM 4764 O O . THR A 1 603 ? 6.264 21.281 -13.896 1.00 80.81 603 THR A O 1
ATOM 4767 N N . SER A 1 604 ? 8.021 22.047 -12.740 1.00 77.81 604 SER A N 1
ATOM 4768 C CA . SER A 1 604 ? 7.649 23.473 -12.812 1.00 77.81 604 SER A CA 1
ATOM 4769 C C . SER A 1 604 ? 7.948 24.151 -14.163 1.00 77.81 604 SER A C 1
ATOM 4771 O O . SER A 1 604 ? 7.817 25.373 -14.264 1.00 77.81 604 SER A O 1
ATOM 4773 N N . PHE A 1 605 ? 8.439 23.414 -15.170 1.00 79.94 605 PHE A N 1
ATOM 4774 C CA . PHE A 1 605 ? 8.705 23.929 -16.527 1.00 79.94 605 PHE A CA 1
ATOM 4775 C C . PHE A 1 605 ? 8.772 22.864 -17.649 1.00 79.94 605 PHE A C 1
ATOM 4777 O O . PHE A 1 605 ? 8.868 23.231 -18.818 1.00 79.94 605 PHE A O 1
ATOM 4784 N N . THR A 1 606 ? 8.763 21.561 -17.346 1.00 80.12 606 THR A N 1
ATOM 4785 C CA . THR A 1 606 ? 8.706 20.467 -18.333 1.00 80.12 606 THR A CA 1
ATOM 4786 C C . THR A 1 606 ? 8.140 19.188 -17.715 1.00 80.12 606 THR A C 1
ATOM 4788 O O . THR A 1 606 ? 8.397 18.887 -16.552 1.00 80.12 606 THR A O 1
ATOM 4791 N N . THR A 1 607 ? 7.442 18.374 -18.509 1.00 82.12 607 THR A N 1
ATOM 4792 C CA . THR A 1 607 ? 7.033 17.026 -18.088 1.00 82.12 607 THR A CA 1
ATOM 4793 C C . THR A 1 607 ? 8.231 16.073 -18.016 1.00 82.12 607 THR A C 1
ATOM 4795 O O . THR A 1 607 ? 9.238 16.254 -18.713 1.00 82.12 607 THR A O 1
ATOM 4798 N N . SER A 1 608 ? 8.109 15.028 -17.195 1.00 84.75 608 SER A N 1
ATOM 4799 C CA . SER A 1 608 ? 9.106 13.959 -17.044 1.00 84.75 608 SER A CA 1
ATOM 4800 C C . SER A 1 608 ? 9.306 13.166 -18.345 1.00 84.75 608 SER A C 1
ATOM 4802 O O . SER A 1 608 ? 10.435 12.832 -18.702 1.00 84.75 608 SER A O 1
ATOM 4804 N N . GLU A 1 609 ? 8.232 12.939 -19.112 1.00 83.81 609 GLU A N 1
ATOM 4805 C CA . GLU A 1 609 ? 8.295 12.304 -20.437 1.00 83.81 609 GLU A CA 1
ATOM 4806 C C . GLU A 1 609 ? 9.143 13.138 -21.423 1.00 83.81 609 GLU A C 1
ATOM 4808 O O . GLU A 1 609 ? 10.040 12.604 -22.081 1.00 83.81 609 GLU A O 1
ATOM 4813 N N . ASN A 1 610 ? 8.942 14.463 -21.473 1.00 83.62 610 ASN A N 1
ATOM 4814 C CA . ASN A 1 610 ? 9.735 15.356 -22.326 1.00 83.62 610 ASN A CA 1
ATOM 4815 C C . ASN A 1 610 ? 11.191 15.491 -21.839 1.00 83.62 610 ASN A C 1
ATOM 4817 O O . ASN A 1 610 ? 12.121 15.499 -22.646 1.00 83.62 610 ASN A O 1
ATOM 4821 N N . LEU A 1 611 ? 11.424 15.512 -20.521 1.00 89.69 611 LEU A N 1
ATOM 4822 C CA . LEU A 1 611 ? 12.774 15.453 -19.951 1.00 89.69 611 LEU A CA 1
ATOM 4823 C C . LEU A 1 611 ? 13.520 14.195 -20.428 1.00 89.69 611 LEU A C 1
ATOM 4825 O O . LEU A 1 611 ? 14.649 14.295 -20.915 1.00 89.69 611 LEU A O 1
ATOM 4829 N N . LEU A 1 612 ? 12.880 13.024 -20.368 1.00 89.69 612 LEU A N 1
ATOM 4830 C CA . LEU A 1 612 ? 13.460 11.789 -20.892 1.00 89.69 612 LEU A CA 1
ATOM 4831 C C . LEU A 1 612 ? 13.705 11.878 -22.411 1.00 89.69 612 LEU A C 1
ATOM 4833 O O . LEU A 1 612 ? 14.799 11.532 -22.861 1.00 89.69 612 LEU A O 1
ATOM 4837 N N . LYS A 1 613 ? 12.756 12.416 -23.192 1.00 89.19 613 LYS A N 1
ATOM 4838 C CA . LYS A 1 613 ? 12.902 12.649 -24.644 1.00 89.19 613 LYS A CA 1
ATOM 4839 C C . LYS A 1 613 ? 14.152 13.481 -24.965 1.00 89.19 613 LYS A C 1
ATOM 4841 O O . LYS A 1 613 ? 14.991 13.048 -25.759 1.00 89.19 613 LYS A O 1
ATOM 4846 N N . LYS A 1 614 ? 14.341 14.628 -24.299 1.00 89.56 614 LYS A N 1
ATOM 4847 C CA . LYS A 1 614 ? 15.517 15.500 -24.488 1.00 89.56 614 LYS A CA 1
ATOM 4848 C C . LYS A 1 614 ? 16.823 14.858 -23.991 1.00 89.56 614 LYS A C 1
ATOM 4850 O O . LYS A 1 614 ? 17.864 15.038 -24.623 1.00 89.56 614 LYS A O 1
ATOM 4855 N N . LEU A 1 615 ? 16.801 14.057 -22.921 1.00 91.00 615 LEU A N 1
ATOM 4856 C CA . LEU A 1 615 ? 17.978 13.291 -22.474 1.00 91.00 615 LEU A CA 1
ATOM 4857 C C . LEU A 1 615 ? 18.385 12.203 -23.487 1.00 91.00 615 LEU A C 1
ATOM 4859 O O . LEU A 1 615 ? 19.578 12.027 -23.744 1.00 91.00 615 LEU A O 1
ATOM 4863 N N . ILE A 1 616 ? 17.421 11.519 -24.112 1.00 89.81 616 ILE A N 1
ATOM 4864 C CA . ILE A 1 616 ? 17.667 10.529 -25.176 1.00 89.81 616 ILE A CA 1
ATOM 4865 C C . ILE A 1 616 ? 18.204 11.211 -26.447 1.00 89.81 616 ILE A C 1
ATOM 4867 O O . ILE A 1 616 ? 19.166 10.713 -27.042 1.00 89.81 616 ILE A O 1
ATOM 4871 N N . GLN A 1 617 ? 17.674 12.384 -26.822 1.00 89.38 617 GLN A N 1
ATOM 4872 C CA . GLN A 1 617 ? 18.254 13.229 -27.879 1.00 89.38 617 GLN A CA 1
ATOM 4873 C C . GLN A 1 617 ? 19.715 13.592 -27.551 1.00 89.38 617 GLN A C 1
ATOM 4875 O O . GLN A 1 617 ? 20.610 13.358 -28.363 1.00 89.38 617 GLN A O 1
ATOM 4880 N N . ARG A 1 618 ? 20.008 14.066 -26.330 1.00 91.50 618 ARG A N 1
ATOM 4881 C CA . ARG A 1 618 ? 21.375 14.438 -25.912 1.00 91.50 618 ARG A CA 1
ATOM 4882 C C . ARG A 1 618 ? 22.347 13.251 -25.828 1.00 91.50 618 ARG A C 1
ATOM 4884 O O . ARG A 1 618 ? 23.538 13.438 -26.055 1.00 91.50 618 ARG A O 1
ATOM 4891 N N . TYR A 1 619 ? 21.875 12.037 -25.546 1.00 90.06 619 TYR A N 1
ATOM 4892 C CA . TYR A 1 619 ? 22.689 10.813 -25.634 1.00 90.06 619 TYR A CA 1
ATOM 4893 C C . TYR A 1 619 ? 23.036 10.434 -27.088 1.00 90.06 619 TYR A C 1
ATOM 4895 O O . TYR A 1 619 ? 24.091 9.850 -27.362 1.00 90.06 619 TYR A O 1
ATOM 4903 N N . SER A 1 620 ? 22.146 10.775 -28.020 1.00 87.94 620 SER A N 1
ATOM 4904 C CA . SER A 1 620 ? 22.235 10.469 -29.450 1.00 87.94 620 SER A CA 1
ATOM 4905 C C . SER A 1 620 ? 23.108 11.497 -30.181 1.00 87.94 620 SER A C 1
ATOM 4907 O O . SER A 1 620 ? 22.640 12.248 -31.030 1.00 87.94 620 SER A O 1
ATOM 4909 N N . VAL A 1 621 ? 24.389 11.551 -29.801 1.00 85.38 621 VAL A N 1
ATOM 4910 C CA . VAL A 1 621 ? 25.391 12.469 -30.369 1.00 85.38 621 VAL A CA 1
ATOM 4911 C C . VAL A 1 621 ? 25.535 12.247 -31.889 1.00 85.38 621 VAL A C 1
ATOM 4913 O O . VAL A 1 621 ? 25.744 11.099 -32.293 1.00 85.38 621 VAL A O 1
ATOM 4916 N N . PRO A 1 622 ? 25.465 13.300 -32.732 1.00 84.38 622 PRO A N 1
ATOM 4917 C CA . PRO A 1 622 ? 25.695 13.199 -34.175 1.00 84.38 622 PRO A CA 1
ATOM 4918 C C . PRO A 1 622 ? 27.052 12.568 -34.526 1.00 84.38 622 PRO A C 1
ATOM 4920 O O . PRO A 1 622 ? 28.054 12.812 -33.853 1.00 84.38 622 PRO A O 1
ATOM 4923 N N . ASN A 1 623 ? 27.109 11.762 -35.591 1.00 74.44 623 ASN A N 1
ATOM 4924 C CA . ASN A 1 623 ? 28.357 11.111 -35.998 1.00 74.44 623 ASN A CA 1
ATOM 4925 C C . ASN A 1 623 ? 29.246 12.061 -36.816 1.00 74.44 623 ASN A C 1
ATOM 4927 O O . ASN A 1 623 ? 28.869 12.482 -37.907 1.00 74.44 623 ASN A O 1
ATOM 4931 N N . ASN A 1 624 ? 30.455 12.326 -36.322 1.00 73.19 624 ASN A N 1
ATOM 4932 C CA . ASN A 1 624 ? 31.499 13.051 -37.039 1.00 73.19 624 ASN A CA 1
ATOM 4933 C C . ASN A 1 624 ? 32.515 12.069 -37.654 1.00 73.19 624 ASN A C 1
ATOM 4935 O O . ASN A 1 624 ? 33.594 11.850 -37.101 1.00 73.19 624 ASN A O 1
ATOM 4939 N N . ASN A 1 625 ? 32.143 11.441 -38.776 1.00 68.62 625 ASN A N 1
ATOM 4940 C CA . ASN A 1 625 ? 33.015 10.610 -39.624 1.00 68.62 625 ASN A CA 1
ATOM 4941 C C . ASN A 1 625 ? 33.856 9.537 -38.889 1.00 68.62 625 ASN A C 1
ATOM 4943 O O . ASN A 1 625 ? 34.937 9.174 -39.347 1.00 68.62 625 ASN A O 1
ATOM 4947 N N . ASN A 1 626 ? 33.353 9.005 -37.768 1.00 69.56 626 ASN A N 1
ATOM 4948 C CA . ASN A 1 626 ? 34.044 8.050 -36.891 1.00 69.56 626 ASN A CA 1
ATOM 4949 C C . ASN A 1 626 ? 35.393 8.539 -36.300 1.00 69.56 626 ASN A C 1
ATOM 4951 O O . ASN A 1 626 ? 36.235 7.706 -35.958 1.00 69.56 626 ASN A O 1
ATOM 4955 N N . ASP A 1 627 ? 35.609 9.851 -36.138 1.00 79.94 627 ASP A N 1
ATOM 4956 C CA . ASP A 1 627 ? 36.832 10.386 -35.516 1.00 79.94 627 ASP A CA 1
ATOM 4957 C C . ASP A 1 627 ? 37.029 9.857 -34.069 1.00 79.94 627 ASP A C 1
ATOM 4959 O O . ASP A 1 627 ? 36.172 10.081 -33.200 1.00 79.94 627 ASP A O 1
ATOM 4963 N N . PRO A 1 628 ? 38.154 9.172 -33.762 1.00 80.38 628 PRO A N 1
ATOM 4964 C CA . PRO A 1 628 ? 38.434 8.665 -32.421 1.00 80.38 628 PRO A CA 1
ATOM 4965 C C . PRO A 1 628 ? 38.672 9.767 -31.375 1.00 80.38 628 PRO A C 1
ATOM 4967 O O . PRO A 1 628 ? 38.466 9.505 -30.187 1.00 80.38 628 PRO A O 1
ATOM 4970 N N . VAL A 1 629 ? 39.080 10.980 -31.772 1.00 82.12 629 VAL A N 1
ATOM 4971 C CA . VAL A 1 629 ? 39.244 12.117 -30.850 1.00 82.12 629 VAL A CA 1
ATOM 4972 C C . VAL A 1 629 ? 37.870 12.649 -30.450 1.00 82.12 629 VAL A C 1
ATOM 4974 O O . VAL A 1 629 ? 37.526 12.613 -29.266 1.00 82.12 629 VAL A O 1
ATOM 4977 N N . TYR A 1 630 ? 37.028 13.009 -31.424 1.00 83.56 630 TYR A N 1
ATOM 4978 C CA . TYR A 1 630 ? 35.628 13.380 -31.202 1.00 83.56 630 TYR A CA 1
ATOM 4979 C C . TYR A 1 630 ? 34.877 12.338 -30.362 1.00 83.56 630 TYR A C 1
ATOM 4981 O O . TYR A 1 630 ? 34.179 12.694 -29.406 1.00 83.56 630 TYR A O 1
ATOM 4989 N N . LYS A 1 631 ? 35.073 11.038 -30.631 1.00 82.88 631 LYS A N 1
ATOM 4990 C CA . LYS A 1 631 ? 34.478 9.979 -29.806 1.00 82.88 631 LYS A CA 1
ATOM 4991 C C . LYS A 1 631 ? 34.903 10.079 -28.334 1.00 82.88 631 LYS A C 1
ATOM 4993 O O . LYS A 1 631 ? 34.052 10.075 -27.445 1.00 82.88 631 LYS A O 1
ATOM 4998 N N . ARG A 1 632 ? 36.207 10.199 -28.073 1.00 82.44 632 ARG A N 1
ATOM 4999 C CA . ARG A 1 632 ? 36.783 10.193 -26.719 1.00 82.44 632 ARG A CA 1
ATOM 5000 C C . ARG A 1 632 ? 36.483 11.462 -25.914 1.00 82.44 632 ARG A C 1
ATOM 5002 O O . ARG A 1 632 ? 36.477 11.409 -24.683 1.00 82.44 632 ARG A O 1
ATOM 5009 N N . GLU A 1 633 ? 36.280 12.600 -26.575 1.00 82.50 633 GLU A N 1
ATOM 5010 C CA . GLU A 1 633 ? 36.198 13.915 -25.915 1.00 82.50 633 GLU A CA 1
ATOM 5011 C C . GLU A 1 633 ? 34.796 14.544 -25.947 1.00 82.50 633 GLU A C 1
ATOM 5013 O O . GLU A 1 633 ? 34.438 15.296 -25.034 1.00 82.50 633 GLU A O 1
ATOM 5018 N N . VAL A 1 634 ? 33.964 14.155 -26.917 1.00 83.38 634 VAL A N 1
ATOM 5019 C CA . VAL A 1 634 ? 32.561 14.576 -27.037 1.00 83.38 634 VAL A CA 1
ATOM 5020 C C . VAL A 1 634 ? 31.620 13.407 -26.737 1.00 83.38 634 VAL A C 1
ATOM 5022 O O . VAL A 1 634 ? 30.850 13.478 -25.779 1.00 83.38 634 VAL A O 1
ATOM 5025 N N . VAL A 1 635 ? 31.700 12.308 -27.496 1.00 85.44 635 VAL A N 1
ATOM 5026 C CA . VAL A 1 635 ? 30.669 11.248 -27.480 1.00 85.44 635 VAL A CA 1
ATOM 5027 C C . VAL A 1 635 ? 30.612 10.484 -26.152 1.00 85.44 635 VAL A C 1
ATOM 5029 O O . VAL A 1 635 ? 29.579 10.487 -25.477 1.00 85.44 635 VAL A O 1
ATOM 5032 N N . ASP A 1 636 ? 31.712 9.842 -25.754 1.00 85.12 636 ASP A N 1
ATOM 5033 C CA . ASP A 1 636 ? 31.750 8.995 -24.556 1.00 85.12 636 ASP A CA 1
ATOM 5034 C C . ASP A 1 636 ? 31.499 9.803 -23.253 1.00 85.12 636 ASP A C 1
ATOM 5036 O O . ASP A 1 636 ? 30.723 9.340 -22.405 1.00 85.12 636 ASP A O 1
ATOM 5040 N N . PRO A 1 637 ? 32.043 11.032 -23.076 1.00 87.62 637 PRO A N 1
ATOM 5041 C CA . PRO A 1 637 ? 31.751 11.877 -21.915 1.00 87.62 637 PRO A CA 1
ATOM 5042 C C . PRO A 1 637 ? 30.281 12.297 -21.800 1.00 87.62 637 PRO A C 1
ATOM 5044 O O . PRO A 1 637 ? 29.727 12.223 -20.702 1.00 87.62 637 PRO A O 1
ATOM 5047 N N . ILE A 1 638 ? 29.627 12.694 -22.901 1.00 88.69 638 ILE A N 1
ATOM 5048 C CA . ILE A 1 638 ? 28.204 13.079 -22.885 1.00 88.69 638 ILE A CA 1
ATOM 5049 C C . ILE A 1 638 ? 27.337 11.869 -22.537 1.00 88.69 638 ILE A C 1
ATOM 5051 O O . ILE A 1 638 ? 26.523 11.942 -21.617 1.00 88.69 638 ILE A O 1
ATOM 5055 N N . ARG A 1 639 ? 27.547 10.730 -23.210 1.00 90.25 639 ARG A N 1
ATOM 5056 C CA . ARG A 1 639 ? 26.792 9.490 -22.961 1.00 90.25 639 ARG A CA 1
ATOM 5057 C C . ARG A 1 639 ? 26.930 9.002 -21.521 1.00 90.25 639 ARG A C 1
ATOM 5059 O O . ARG A 1 639 ? 25.940 8.595 -20.910 1.00 90.25 639 ARG A O 1
ATOM 5066 N N . SER A 1 640 ? 28.139 9.079 -20.961 1.00 85.88 640 SER A N 1
ATOM 5067 C CA . SER A 1 640 ? 28.403 8.752 -19.557 1.00 85.88 640 SER A CA 1
ATOM 5068 C C . SER A 1 640 ? 27.686 9.714 -18.599 1.00 85.88 640 SER A C 1
ATOM 5070 O O . SER A 1 640 ? 27.056 9.267 -17.640 1.00 85.88 640 SER A O 1
ATOM 5072 N N . ARG A 1 641 ? 27.690 11.024 -18.891 1.00 89.44 641 ARG A N 1
ATOM 5073 C CA . ARG A 1 641 ? 27.008 12.048 -18.081 1.00 89.44 641 ARG A CA 1
ATOM 5074 C C . ARG A 1 641 ? 25.481 11.927 -18.137 1.00 89.44 641 ARG A C 1
ATOM 5076 O O . ARG A 1 641 ? 24.866 11.980 -17.079 1.00 89.44 641 ARG A O 1
ATOM 5083 N N . VAL A 1 642 ? 24.871 11.644 -19.295 1.00 91.19 642 VAL A N 1
ATOM 5084 C CA . VAL A 1 642 ? 23.425 11.329 -19.379 1.00 91.19 642 VAL A CA 1
ATOM 5085 C C . VAL A 1 642 ? 23.085 10.093 -18.538 1.00 91.19 642 VAL A C 1
ATOM 5087 O O . VAL A 1 642 ? 22.147 10.133 -17.746 1.00 91.19 642 VAL A O 1
ATOM 5090 N N . CYS A 1 643 ? 23.881 9.019 -18.615 1.00 88.81 643 CYS A N 1
ATOM 5091 C CA . CYS A 1 643 ? 23.687 7.851 -17.745 1.00 88.81 643 CYS A CA 1
ATOM 5092 C C . CYS A 1 643 ? 23.877 8.183 -16.249 1.00 88.81 643 CYS A C 1
ATOM 5094 O O . CYS A 1 643 ? 23.261 7.541 -15.402 1.00 88.81 643 CYS A O 1
ATOM 5096 N N . GLY A 1 644 ? 24.708 9.174 -15.912 1.00 88.50 644 GLY A N 1
ATOM 5097 C CA . GLY A 1 644 ? 24.850 9.714 -14.557 1.00 88.50 644 GLY A CA 1
ATOM 5098 C C . GLY A 1 644 ? 23.593 10.440 -14.068 1.00 88.50 644 GLY A C 1
ATOM 5099 O O . GLY A 1 644 ? 23.113 10.138 -12.977 1.00 88.50 644 GLY A O 1
ATOM 5100 N N . VAL A 1 645 ? 23.023 11.321 -14.900 1.00 90.62 645 VAL A N 1
ATOM 5101 C CA . VAL A 1 645 ? 21.749 12.012 -14.625 1.00 90.62 645 VAL A CA 1
ATOM 5102 C C . VAL A 1 645 ? 20.625 10.994 -14.423 1.00 90.62 645 VAL A C 1
ATOM 5104 O O . VAL A 1 645 ? 19.950 11.046 -13.401 1.00 90.62 645 VAL A O 1
ATOM 5107 N N . LEU A 1 646 ? 20.477 10.015 -15.327 1.00 90.69 646 LEU A N 1
ATOM 5108 C CA . LEU A 1 646 ? 19.455 8.964 -15.216 1.00 90.69 646 LEU A CA 1
ATOM 5109 C C . LEU A 1 646 ? 19.603 8.130 -13.934 1.00 90.69 646 LEU A C 1
ATOM 5111 O O . LEU A 1 646 ? 18.607 7.868 -13.266 1.00 90.69 646 LEU A O 1
ATOM 5115 N N . LYS A 1 647 ? 20.830 7.751 -13.541 1.00 89.81 647 LYS A N 1
ATOM 5116 C CA . LYS A 1 647 ? 21.060 7.061 -12.258 1.00 89.81 647 LYS A CA 1
ATOM 5117 C C . LYS A 1 647 ? 20.600 7.904 -11.074 1.00 89.81 647 LYS A C 1
ATOM 5119 O O . LYS A 1 647 ? 19.919 7.366 -10.213 1.00 89.81 647 LYS A O 1
ATOM 5124 N N . TYR A 1 648 ? 20.981 9.184 -11.019 1.00 88.62 648 TYR A N 1
ATOM 5125 C CA . TYR A 1 648 ? 20.607 10.064 -9.909 1.00 88.62 648 TYR A CA 1
ATOM 5126 C C . TYR A 1 648 ? 19.089 10.283 -9.862 1.00 88.62 648 TYR A C 1
ATOM 5128 O O . TYR A 1 648 ? 18.493 10.243 -8.790 1.00 88.62 648 TYR A O 1
ATOM 5136 N N . TRP A 1 649 ? 18.460 10.456 -11.026 1.00 89.94 649 TRP A N 1
ATOM 5137 C CA . TRP A 1 649 ? 17.016 10.625 -11.160 1.00 89.94 649 TRP A CA 1
ATOM 5138 C C . TRP A 1 649 ? 16.262 9.388 -10.632 1.00 89.94 649 TRP A C 1
ATOM 5140 O O . TRP A 1 649 ? 15.418 9.527 -9.758 1.00 89.94 649 TRP A O 1
ATOM 5150 N N . ILE A 1 650 ? 16.648 8.166 -11.016 1.00 86.38 650 ILE A N 1
ATOM 5151 C CA . ILE A 1 650 ? 15.999 6.937 -10.513 1.00 86.38 650 ILE A CA 1
ATOM 5152 C C . ILE A 1 650 ? 16.296 6.691 -9.013 1.00 86.38 650 ILE A C 1
ATOM 5154 O O . ILE A 1 650 ? 15.408 6.299 -8.262 1.00 86.38 650 ILE A O 1
ATOM 5158 N N . ASP A 1 651 ? 17.531 6.928 -8.556 1.00 83.00 651 ASP A N 1
ATOM 5159 C CA . ASP A 1 651 ? 18.005 6.617 -7.191 1.00 83.00 651 ASP A CA 1
ATOM 5160 C C . ASP A 1 651 ? 17.579 7.636 -6.112 1.00 83.00 651 ASP A C 1
ATOM 5162 O O . ASP A 1 651 ? 17.423 7.285 -4.938 1.00 83.00 651 ASP A O 1
ATOM 5166 N N . LYS A 1 652 ? 17.437 8.917 -6.471 1.00 81.12 652 LYS A N 1
ATOM 5167 C CA . LYS A 1 652 ? 17.144 10.008 -5.520 1.00 81.12 652 LYS A CA 1
ATOM 5168 C C . LYS A 1 652 ? 15.845 10.743 -5.824 1.00 81.12 652 LYS A C 1
ATOM 5170 O O . LYS A 1 652 ? 15.188 11.197 -4.896 1.00 81.12 652 LYS A O 1
ATOM 5175 N N . CYS A 1 653 ? 15.411 10.756 -7.080 1.00 80.19 653 CYS A N 1
ATOM 5176 C CA . CYS A 1 653 ? 14.126 11.315 -7.502 1.00 80.19 653 CYS A CA 1
ATOM 5177 C C . CYS A 1 653 ? 13.118 10.213 -7.867 1.00 80.19 653 CYS A C 1
ATOM 5179 O O . CYS A 1 653 ? 12.329 10.343 -8.797 1.00 80.19 653 CYS A O 1
ATOM 5181 N N . SER A 1 654 ? 13.146 9.105 -7.116 1.00 78.62 654 SER A N 1
ATOM 5182 C CA . SER A 1 654 ? 12.367 7.885 -7.386 1.00 78.62 654 SER A CA 1
ATOM 5183 C C . SER A 1 654 ? 10.849 8.086 -7.492 1.00 78.62 654 SER A C 1
ATOM 5185 O O . SER A 1 654 ? 10.161 7.193 -7.973 1.00 78.62 654 SER A O 1
ATOM 5187 N N . TRP A 1 655 ? 10.313 9.228 -7.051 1.00 75.38 655 TRP A N 1
ATOM 5188 C CA . TRP A 1 655 ? 8.889 9.561 -7.127 1.00 75.38 655 TRP A CA 1
ATOM 5189 C C . TRP A 1 655 ? 8.347 9.582 -8.564 1.00 75.38 655 TRP A C 1
ATOM 5191 O O . TRP A 1 655 ? 7.239 9.101 -8.769 1.00 75.38 655 TRP A O 1
ATOM 5201 N N . ASP A 1 656 ? 9.141 10.006 -9.556 1.00 76.44 656 ASP A N 1
ATOM 5202 C CA . ASP A 1 656 ? 8.744 10.005 -10.979 1.00 76.44 656 ASP A CA 1
ATOM 5203 C C . ASP A 1 656 ? 8.599 8.570 -11.551 1.00 76.44 656 ASP A C 1
ATOM 5205 O O . ASP A 1 656 ? 8.117 8.373 -12.665 1.00 76.44 656 ASP A O 1
ATOM 5209 N N . PHE A 1 657 ? 9.018 7.558 -10.779 1.00 77.50 657 PHE A N 1
ATOM 5210 C CA . PHE A 1 657 ? 9.068 6.138 -11.141 1.00 77.50 657 PHE A CA 1
ATOM 5211 C C . PHE A 1 657 ? 8.263 5.236 -10.181 1.00 77.50 657 PHE A C 1
ATOM 5213 O O . PHE A 1 657 ? 8.347 4.010 -10.279 1.00 77.50 657 PHE A O 1
ATOM 5220 N N . LYS A 1 658 ? 7.502 5.817 -9.241 1.00 66.75 658 LYS A N 1
ATOM 5221 C CA . LYS A 1 658 ? 6.593 5.087 -8.336 1.00 66.75 658 LYS A CA 1
ATOM 5222 C C . LYS A 1 658 ? 5.209 4.933 -8.969 1.00 66.75 658 LYS A C 1
ATOM 5224 O O . LYS A 1 658 ? 4.798 5.771 -9.760 1.00 66.75 658 LYS A O 1
ATOM 5229 N N . SER A 1 659 ? 4.521 3.848 -8.617 1.00 55.91 659 SER A N 1
ATOM 5230 C CA . SER A 1 659 ? 3.343 3.300 -9.305 1.00 55.91 659 SER A CA 1
ATOM 5231 C C . SER A 1 659 ? 2.312 4.336 -9.772 1.00 55.91 659 SER A C 1
ATOM 5233 O O . SER A 1 659 ? 1.781 5.098 -8.965 1.00 55.91 659 SER A O 1
ATOM 5235 N N . GLY A 1 660 ? 1.975 4.305 -11.064 1.00 54.03 660 GLY A N 1
ATOM 5236 C CA . GLY A 1 660 ? 0.942 5.151 -11.659 1.00 54.03 660 GLY A CA 1
ATOM 5237 C C . GLY A 1 660 ? 1.079 5.263 -13.186 1.00 54.03 660 GLY A C 1
ATOM 5238 O O . GLY A 1 660 ? 2.179 5.085 -13.712 1.00 54.03 660 GLY A O 1
ATOM 5239 N N . PRO A 1 661 ? 0.010 5.629 -13.926 1.00 44.44 661 PRO A N 1
ATOM 5240 C CA . PRO A 1 661 ? -0.023 5.504 -15.390 1.00 44.44 661 PRO A CA 1
ATOM 5241 C C . PRO A 1 661 ? 1.068 6.272 -16.157 1.00 44.44 661 PRO A C 1
ATOM 5243 O O . PRO A 1 661 ? 1.465 5.851 -17.242 1.00 44.44 661 PRO A O 1
ATOM 5246 N N . GLY A 1 662 ? 1.561 7.392 -15.615 1.00 59.50 662 GLY A N 1
ATOM 5247 C CA . GLY A 1 662 ? 2.708 8.123 -16.171 1.00 59.50 662 GLY A CA 1
ATOM 5248 C C . GLY A 1 662 ? 4.059 7.487 -15.823 1.00 59.50 662 GLY A C 1
ATOM 5249 O O . GLY A 1 662 ? 4.950 7.424 -16.667 1.00 59.50 662 GLY A O 1
ATOM 5250 N N . ALA A 1 663 ? 4.206 6.948 -14.610 1.00 67.38 663 ALA A N 1
ATOM 5251 C CA . ALA A 1 663 ? 5.427 6.279 -14.176 1.00 67.38 663 ALA A CA 1
ATOM 5252 C C . ALA A 1 663 ? 5.650 4.961 -14.928 1.00 67.38 663 ALA A C 1
ATOM 5254 O O . ALA A 1 663 ? 6.771 4.688 -15.348 1.00 67.38 663 ALA A O 1
ATOM 5255 N N . ASP A 1 664 ? 4.599 4.176 -15.185 1.00 70.44 664 ASP A N 1
ATOM 5256 C CA . ASP A 1 664 ? 4.717 2.931 -15.953 1.00 70.44 664 ASP A CA 1
ATOM 5257 C C . ASP A 1 664 ? 5.123 3.198 -17.414 1.00 70.44 664 ASP A C 1
ATOM 5259 O O . ASP A 1 664 ? 6.017 2.525 -17.938 1.00 70.44 664 ASP A O 1
ATOM 5263 N N . LYS A 1 665 ? 4.584 4.255 -18.046 1.00 76.94 665 LYS A N 1
ATOM 5264 C CA . LYS A 1 665 ? 5.081 4.757 -19.343 1.00 76.94 665 LYS A CA 1
ATOM 5265 C C . LYS A 1 665 ? 6.554 5.166 -19.275 1.00 76.94 665 LYS A C 1
ATOM 5267 O O . LYS A 1 665 ? 7.328 4.801 -20.160 1.00 76.94 665 LYS A O 1
ATOM 5272 N N . LEU A 1 666 ? 6.956 5.914 -18.244 1.00 81.50 666 LEU A N 1
ATOM 5273 C CA . LEU A 1 666 ? 8.323 6.421 -18.095 1.00 81.50 666 LEU A CA 1
ATOM 5274 C C . LEU A 1 666 ? 9.331 5.281 -17.856 1.00 81.50 666 LEU A C 1
ATOM 5276 O O . LEU A 1 666 ? 10.400 5.255 -18.468 1.00 81.50 666 LEU A O 1
ATOM 5280 N N . VAL A 1 667 ? 8.969 4.288 -17.039 1.00 83.56 667 VAL A N 1
ATOM 5281 C CA . VAL A 1 667 ? 9.749 3.062 -16.801 1.00 83.56 667 VAL A CA 1
ATOM 5282 C C . VAL A 1 667 ? 9.832 2.206 -18.069 1.00 83.56 667 VAL A C 1
ATOM 5284 O O . VAL A 1 667 ? 10.915 1.709 -18.393 1.00 83.56 667 VAL A O 1
ATOM 5287 N N . ALA A 1 668 ? 8.745 2.067 -18.835 1.00 82.12 668 ALA A N 1
ATOM 5288 C CA . ALA A 1 668 ? 8.767 1.392 -20.133 1.00 82.12 668 ALA A CA 1
ATOM 5289 C C . ALA A 1 668 ? 9.673 2.123 -21.142 1.00 82.12 668 ALA A C 1
ATOM 5291 O O . ALA A 1 668 ? 10.498 1.493 -21.803 1.00 82.12 668 ALA A O 1
ATOM 5292 N N . ALA A 1 669 ? 9.602 3.456 -21.210 1.00 84.56 669 ALA A N 1
ATOM 5293 C CA . ALA A 1 669 ? 10.452 4.273 -22.073 1.00 84.56 669 ALA A CA 1
ATOM 5294 C C . ALA A 1 669 ? 11.945 4.176 -21.703 1.00 84.56 669 ALA A C 1
ATOM 5296 O O . ALA A 1 669 ? 12.789 4.062 -22.597 1.00 84.56 669 ALA A O 1
ATOM 5297 N N . ILE A 1 670 ? 12.294 4.144 -20.408 1.00 86.56 670 ILE A N 1
ATOM 5298 C CA . ILE A 1 670 ? 13.680 3.904 -19.974 1.00 86.56 670 ILE A CA 1
ATOM 5299 C C . ILE A 1 670 ? 14.129 2.478 -20.311 1.00 86.56 670 ILE A C 1
ATOM 5301 O O . ILE A 1 670 ? 15.243 2.317 -20.808 1.00 86.56 670 ILE A O 1
ATOM 5305 N N . ASN A 1 671 ? 13.299 1.449 -20.105 1.00 85.31 671 ASN A N 1
ATOM 5306 C CA . ASN A 1 671 ? 13.656 0.084 -20.506 1.00 85.31 671 ASN A CA 1
ATOM 5307 C C . ASN A 1 671 ? 13.890 -0.008 -22.024 1.00 85.31 671 ASN A C 1
ATOM 5309 O O . ASN A 1 671 ? 14.962 -0.442 -22.433 1.00 85.31 671 ASN A O 1
ATOM 5313 N N . ASN A 1 672 ? 12.995 0.537 -22.853 1.00 87.94 672 ASN A N 1
ATOM 5314 C CA . ASN A 1 672 ? 13.176 0.612 -24.309 1.00 87.94 672 ASN A CA 1
ATOM 5315 C C . ASN A 1 672 ? 14.479 1.335 -24.714 1.00 87.94 672 ASN A C 1
ATOM 5317 O O . ASN A 1 672 ? 15.164 0.922 -25.651 1.00 87.94 672 ASN A O 1
ATOM 5321 N N . PHE A 1 673 ? 14.868 2.391 -23.994 1.00 88.62 673 PHE A N 1
ATOM 5322 C CA . PHE A 1 673 ? 16.136 3.093 -24.218 1.00 88.62 673 PHE A CA 1
ATOM 5323 C C . PHE A 1 673 ? 17.370 2.267 -23.800 1.00 88.62 673 PHE A C 1
ATOM 5325 O O . PHE A 1 673 ? 18.407 2.324 -24.474 1.00 88.62 673 PHE A O 1
ATOM 5332 N N . ILE A 1 674 ? 17.260 1.470 -22.730 1.00 85.75 674 ILE A N 1
ATOM 5333 C CA . ILE A 1 674 ? 18.295 0.524 -22.288 1.00 85.75 674 ILE A CA 1
ATOM 5334 C C . ILE A 1 674 ? 18.463 -0.610 -23.317 1.00 85.75 674 ILE A C 1
ATOM 5336 O O . ILE A 1 674 ? 19.581 -0.875 -23.768 1.00 85.75 674 ILE A O 1
ATOM 5340 N N . ASP A 1 675 ? 17.363 -1.253 -23.707 1.00 83.94 675 ASP A N 1
ATOM 5341 C CA . ASP A 1 675 ? 17.333 -2.388 -24.634 1.00 83.94 675 ASP A CA 1
ATOM 5342 C C . ASP A 1 675 ? 17.736 -1.99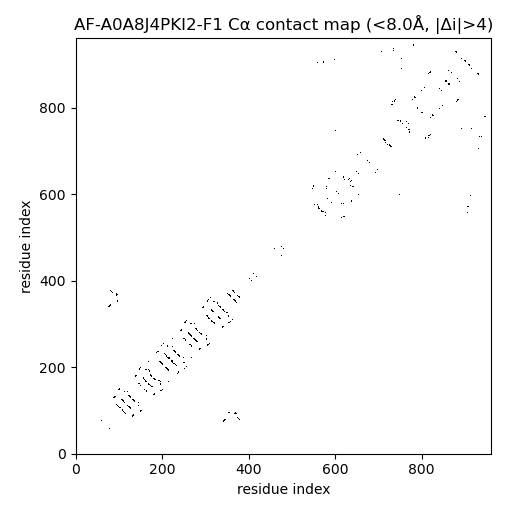7 -26.062 1.00 83.94 675 ASP A C 1
ATOM 5344 O O . ASP A 1 675 ? 18.511 -2.706 -26.698 1.00 83.94 675 ASP A O 1
ATOM 5348 N N . GLY A 1 676 ? 17.301 -0.831 -26.547 1.00 87.19 676 GLY A N 1
ATOM 5349 C CA . GLY A 1 676 ? 17.695 -0.314 -27.856 1.00 87.19 676 GLY A CA 1
ATOM 5350 C C . GLY A 1 676 ? 19.085 0.328 -27.863 1.00 87.19 676 GLY A C 1
ATOM 5351 O O . GLY A 1 676 ? 20.054 -0.225 -28.389 1.00 87.19 676 GLY A O 1
ATOM 5352 N N . SER A 1 677 ? 19.191 1.549 -27.330 1.00 84.25 677 SER A N 1
ATOM 5353 C CA . SER A 1 677 ? 20.378 2.387 -27.544 1.00 84.25 677 SER A CA 1
ATOM 5354 C C . SER A 1 677 ? 21.569 1.986 -26.678 1.00 84.25 677 SER A C 1
ATOM 5356 O O . SER A 1 677 ? 22.656 1.801 -27.222 1.00 84.25 677 SER A O 1
ATOM 5358 N N . LEU A 1 678 ? 21.398 1.795 -25.364 1.00 84.88 678 LEU A N 1
ATOM 5359 C CA . LEU A 1 678 ? 22.541 1.454 -24.503 1.00 84.88 678 LEU A CA 1
ATOM 5360 C C . LEU A 1 678 ? 23.142 0.088 -24.852 1.00 84.88 678 LEU A C 1
ATOM 5362 O O . LEU A 1 678 ? 24.364 -0.053 -24.801 1.00 84.88 678 LEU A O 1
ATOM 5366 N N . THR A 1 679 ? 22.311 -0.897 -25.201 1.00 82.25 679 THR A N 1
ATOM 5367 C CA . THR A 1 679 ? 22.769 -2.243 -25.580 1.00 82.25 679 THR A CA 1
ATOM 5368 C C . THR A 1 679 ? 23.555 -2.216 -26.891 1.00 82.25 679 THR A C 1
ATOM 5370 O O . THR A 1 679 ? 24.663 -2.751 -26.936 1.00 82.25 679 THR A O 1
ATOM 5373 N N . ARG A 1 680 ? 23.064 -1.510 -27.922 1.00 83.12 680 ARG A N 1
ATOM 5374 C CA . ARG A 1 680 ? 23.797 -1.284 -29.185 1.00 83.12 680 ARG A CA 1
ATOM 5375 C C . ARG A 1 680 ? 25.144 -0.582 -28.967 1.00 83.12 680 ARG A C 1
ATOM 5377 O O . ARG A 1 680 ? 26.113 -0.891 -29.651 1.00 83.12 680 ARG A O 1
ATOM 5384 N N . ASP A 1 681 ? 25.209 0.340 -28.008 1.00 80.94 681 ASP A N 1
ATOM 5385 C CA . ASP A 1 681 ? 26.427 1.069 -27.633 1.00 80.94 681 ASP A CA 1
ATOM 5386 C C . ASP A 1 681 ? 27.314 0.330 -26.599 1.00 80.94 681 ASP A C 1
ATOM 5388 O O . ASP A 1 681 ? 28.302 0.898 -26.129 1.00 80.94 681 ASP A O 1
ATOM 5392 N N . ALA A 1 682 ? 26.974 -0.914 -26.225 1.00 80.94 682 ALA A N 1
ATOM 5393 C CA . ALA A 1 682 ? 27.654 -1.734 -25.210 1.00 80.94 682 ALA A CA 1
ATOM 5394 C C . ALA A 1 682 ? 27.899 -1.003 -23.867 1.00 80.94 682 ALA A C 1
ATOM 5396 O O . ALA A 1 682 ? 28.939 -1.148 -23.219 1.00 80.94 682 ALA A O 1
ATOM 5397 N N . ASN A 1 683 ? 26.942 -0.172 -23.446 1.00 83.88 683 ASN A N 1
ATOM 5398 C CA . ASN A 1 683 ? 27.138 0.788 -22.365 1.00 83.88 683 ASN A CA 1
ATOM 5399 C C . ASN A 1 683 ? 27.262 0.101 -20.980 1.00 83.88 683 ASN A C 1
ATOM 5401 O O . ASN A 1 683 ? 26.346 -0.614 -20.564 1.00 83.88 683 ASN A O 1
ATOM 5405 N N . PRO A 1 684 ? 28.321 0.358 -20.183 1.00 83.19 684 PRO A N 1
ATOM 5406 C CA . PRO A 1 684 ? 28.556 -0.354 -18.919 1.00 83.19 684 PRO A CA 1
ATOM 5407 C C . PRO A 1 684 ? 27.506 -0.071 -17.830 1.00 83.19 684 PRO A C 1
ATOM 5409 O O . PRO A 1 684 ? 27.452 -0.770 -16.818 1.00 83.19 684 PRO A O 1
ATOM 5412 N N . ASN A 1 685 ? 26.658 0.947 -18.006 1.00 84.38 685 ASN A N 1
ATOM 5413 C CA . ASN A 1 685 ? 25.692 1.373 -16.995 1.00 84.38 685 ASN A CA 1
ATOM 5414 C C . ASN A 1 685 ? 24.402 0.531 -16.955 1.00 84.38 685 ASN A C 1
ATOM 5416 O O . ASN A 1 685 ? 23.685 0.608 -15.955 1.00 84.38 685 ASN A O 1
ATOM 5420 N N . ILE A 1 686 ? 24.133 -0.290 -17.983 1.00 84.75 686 ILE A N 1
ATOM 5421 C CA . ILE A 1 686 ? 22.902 -1.094 -18.154 1.00 84.75 686 ILE A CA 1
ATOM 5422 C C . ILE A 1 686 ? 22.522 -1.847 -16.871 1.00 84.75 686 ILE A C 1
ATOM 5424 O O . ILE A 1 686 ? 21.422 -1.670 -16.346 1.00 84.75 686 ILE A O 1
ATOM 5428 N N . LYS A 1 687 ? 23.452 -2.645 -16.322 1.00 83.19 687 LYS A N 1
ATOM 5429 C CA . LYS A 1 687 ? 23.187 -3.492 -15.146 1.00 83.19 687 LYS A CA 1
ATOM 5430 C C . LYS A 1 687 ? 22.776 -2.680 -13.915 1.00 83.19 687 LYS A C 1
ATOM 5432 O O . LYS A 1 687 ? 21.886 -3.108 -13.184 1.00 83.19 687 LYS A O 1
ATOM 5437 N N . LYS A 1 688 ? 23.384 -1.505 -13.683 1.00 85.12 688 LYS A N 1
ATOM 5438 C CA . LYS A 1 688 ? 23.037 -0.680 -12.513 1.00 85.12 688 LYS A CA 1
ATOM 5439 C C . LYS A 1 688 ? 21.753 0.126 -12.720 1.00 85.12 688 LYS A C 1
ATOM 5441 O O . LYS A 1 688 ? 21.032 0.310 -11.750 1.00 85.12 688 LYS A O 1
ATOM 5446 N N . LEU A 1 689 ? 21.433 0.549 -13.946 1.00 85.06 689 LEU A N 1
ATOM 5447 C CA . LEU A 1 689 ? 20.152 1.207 -14.236 1.00 85.06 689 LEU A CA 1
ATOM 5448 C C . LEU A 1 689 ? 18.970 0.256 -13.991 1.00 85.06 689 LEU A C 1
ATOM 5450 O O . LEU A 1 689 ? 18.066 0.620 -13.246 1.00 85.06 689 LEU A O 1
ATOM 5454 N N . ARG A 1 690 ? 19.019 -0.989 -14.494 1.00 84.44 690 ARG A N 1
ATOM 5455 C CA . ARG A 1 690 ? 17.977 -1.991 -14.188 1.00 84.44 690 ARG A CA 1
ATOM 5456 C C . ARG A 1 690 ? 17.903 -2.334 -12.698 1.00 84.44 690 ARG A C 1
ATOM 5458 O O . ARG A 1 690 ? 16.816 -2.382 -12.141 1.00 84.44 690 ARG A O 1
ATOM 5465 N N . SER A 1 691 ? 19.050 -2.499 -12.029 1.00 83.88 691 SER A N 1
ATOM 5466 C CA . SER A 1 691 ? 19.083 -2.693 -10.569 1.00 83.88 691 SER A CA 1
ATOM 5467 C C . SER A 1 691 ? 18.388 -1.555 -9.816 1.00 83.88 691 SER A C 1
ATOM 5469 O O . SER A 1 691 ? 17.686 -1.841 -8.856 1.00 83.88 691 SER A O 1
ATOM 5471 N N . LEU A 1 692 ? 18.562 -0.295 -10.228 1.00 82.31 692 LEU A N 1
ATOM 5472 C CA . LEU A 1 692 ? 17.901 0.840 -9.581 1.00 82.31 692 LEU A CA 1
ATOM 5473 C C . LEU A 1 692 ? 16.393 0.863 -9.858 1.00 82.31 692 LEU A C 1
ATOM 5475 O O . LEU A 1 692 ? 15.630 1.028 -8.915 1.00 82.31 692 LEU A O 1
ATOM 5479 N N . LEU A 1 693 ? 15.958 0.634 -11.103 1.00 81.94 693 LEU A N 1
ATOM 5480 C CA . LEU A 1 693 ? 14.528 0.572 -11.451 1.00 81.94 693 LEU A CA 1
ATOM 5481 C C . LEU A 1 693 ? 13.786 -0.510 -10.653 1.00 81.94 693 LEU A C 1
ATOM 5483 O O . LEU A 1 693 ? 12.693 -0.259 -10.155 1.00 81.94 693 LEU A O 1
ATOM 5487 N N . ASN A 1 694 ? 14.401 -1.681 -10.469 1.00 75.62 694 ASN A N 1
ATOM 5488 C CA . ASN A 1 694 ? 13.826 -2.741 -9.641 1.00 75.62 694 ASN A CA 1
ATOM 5489 C C . ASN A 1 694 ? 13.809 -2.342 -8.151 1.00 75.62 694 ASN A C 1
ATOM 5491 O O . ASN A 1 694 ? 12.805 -2.548 -7.478 1.00 75.62 694 ASN A O 1
ATOM 5495 N N . GLN A 1 695 ? 14.882 -1.717 -7.645 1.00 72.06 695 GLN A N 1
ATOM 5496 C CA . GLN A 1 695 ? 14.970 -1.264 -6.247 1.00 72.06 695 GLN A CA 1
ATOM 5497 C C . GLN A 1 695 ? 13.962 -0.156 -5.890 1.00 72.06 695 GLN A C 1
ATOM 5499 O O . GLN A 1 695 ? 13.558 -0.066 -4.736 1.00 72.06 695 GLN A O 1
ATOM 5504 N N . VAL A 1 696 ? 13.497 0.656 -6.850 1.00 61.81 696 VAL A N 1
ATOM 5505 C CA . VAL A 1 696 ? 12.441 1.666 -6.610 1.00 61.81 696 VAL A CA 1
ATOM 5506 C C . VAL A 1 696 ? 11.115 1.036 -6.153 1.00 61.81 696 VAL A C 1
ATOM 5508 O O . VAL A 1 696 ? 10.342 1.696 -5.458 1.00 61.81 696 VAL A O 1
ATOM 5511 N N . ARG A 1 697 ? 10.869 -0.243 -6.474 1.00 55.19 697 ARG A N 1
ATOM 5512 C CA . ARG A 1 697 ? 9.665 -0.985 -6.063 1.00 55.19 697 ARG A CA 1
ATOM 5513 C C . ARG A 1 697 ? 9.769 -1.620 -4.664 1.00 55.19 697 ARG A C 1
ATOM 5515 O O . ARG A 1 697 ? 8.758 -2.068 -4.139 1.00 55.19 697 ARG A O 1
ATOM 5522 N N . THR A 1 698 ? 10.947 -1.623 -4.028 1.00 43.06 698 THR A N 1
ATOM 5523 C CA . THR A 1 698 ? 11.196 -2.317 -2.747 1.00 43.06 698 THR A CA 1
ATOM 5524 C C . THR A 1 698 ? 11.847 -1.398 -1.705 1.00 43.06 698 THR A C 1
ATOM 5526 O O . THR A 1 698 ? 13.030 -1.078 -1.809 1.00 43.06 698 THR A O 1
ATOM 5529 N N . THR A 1 699 ? 11.108 -0.988 -0.668 1.00 42.78 699 THR A N 1
ATOM 5530 C CA . THR A 1 699 ? 11.652 -0.184 0.448 1.00 42.78 699 THR A CA 1
ATOM 5531 C C . THR A 1 699 ? 12.018 -1.023 1.671 1.00 42.78 699 THR A C 1
ATOM 5533 O O . THR A 1 699 ? 11.130 -1.510 2.371 1.00 42.78 699 THR A O 1
ATOM 5536 N N . ASP A 1 700 ? 13.315 -1.096 1.972 1.00 34.47 700 ASP A N 1
ATOM 5537 C CA . ASP A 1 700 ? 13.873 -1.775 3.149 1.00 34.47 700 ASP A CA 1
ATOM 5538 C C . ASP A 1 700 ? 13.711 -0.995 4.476 1.00 34.47 700 ASP A C 1
ATOM 5540 O O . ASP A 1 700 ? 13.445 0.214 4.507 1.00 34.47 700 ASP A O 1
ATOM 5544 N N . SER A 1 701 ? 13.921 -1.706 5.592 1.00 39.12 701 SER A N 1
ATOM 5545 C CA . SER A 1 701 ? 14.034 -1.151 6.952 1.00 39.12 701 SER A CA 1
ATOM 5546 C C . SER A 1 701 ? 15.493 -0.824 7.310 1.00 39.12 701 SER A C 1
ATOM 5548 O O . SER A 1 701 ? 16.415 -1.455 6.804 1.00 39.12 701 SER A O 1
ATOM 5550 N N . ILE A 1 702 ? 15.708 0.177 8.175 1.00 51.72 702 ILE A N 1
ATOM 5551 C CA . ILE A 1 702 ? 17.006 0.875 8.330 1.00 51.72 702 ILE A CA 1
ATOM 5552 C C . ILE A 1 702 ? 17.601 0.761 9.758 1.00 51.72 702 ILE A C 1
ATOM 5554 O O . ILE A 1 702 ? 18.721 1.203 10.007 1.00 51.72 702 ILE A O 1
ATOM 5558 N N . TYR A 1 703 ? 16.888 0.169 10.722 1.00 51.84 703 TYR A N 1
ATOM 5559 C CA . TYR A 1 703 ? 17.290 0.199 12.139 1.00 51.84 703 TYR A CA 1
ATOM 5560 C C . TYR A 1 703 ? 18.297 -0.876 12.559 1.00 51.84 703 TYR A C 1
ATOM 5562 O O . TYR A 1 703 ? 18.270 -2.005 12.081 1.00 51.84 703 TYR A O 1
ATOM 5570 N N . SER A 1 704 ? 19.137 -0.514 13.536 1.00 45.97 704 SER A N 1
ATOM 5571 C CA . SER A 1 704 ? 20.153 -1.374 14.166 1.00 45.97 704 SER A CA 1
ATOM 5572 C C . SER A 1 704 ? 19.949 -1.535 15.687 1.00 45.97 704 SER A C 1
ATOM 5574 O O . SER A 1 704 ? 20.858 -1.979 16.387 1.00 45.97 704 SER A O 1
ATOM 5576 N N . SER A 1 705 ? 18.795 -1.124 16.216 1.00 55.66 705 SER A N 1
ATOM 5577 C CA . SER A 1 705 ? 18.455 -1.177 17.643 1.00 55.66 705 SER A CA 1
ATOM 5578 C C . SER A 1 705 ? 16.944 -1.269 17.819 1.00 55.66 705 SER A C 1
ATOM 5580 O O . SER A 1 705 ? 16.220 -0.555 17.120 1.00 55.66 705 SER A O 1
ATOM 5582 N N . ASP A 1 706 ? 16.479 -2.065 18.773 1.00 52.69 706 ASP A N 1
ATOM 5583 C CA . ASP A 1 706 ? 15.051 -2.281 19.017 1.00 52.69 706 ASP A CA 1
ATOM 5584 C C . ASP A 1 706 ? 14.301 -0.988 19.415 1.00 52.69 706 ASP A C 1
ATOM 5586 O O . ASP A 1 706 ? 14.907 -0.060 19.969 1.00 52.69 706 ASP A O 1
ATOM 5590 N N . PRO A 1 707 ? 12.996 -0.870 19.103 1.00 69.69 707 PRO A N 1
ATOM 5591 C CA . PRO A 1 707 ? 12.174 0.262 19.524 1.00 69.69 707 PRO A CA 1
ATOM 5592 C C . PRO A 1 707 ? 11.879 0.213 21.037 1.00 69.69 707 PRO A C 1
ATOM 5594 O O . PRO A 1 707 ? 11.850 -0.864 21.632 1.00 69.69 707 PRO A O 1
ATOM 5597 N N . PRO A 1 708 ? 11.603 1.360 21.683 1.00 76.81 708 PRO A N 1
ATOM 5598 C CA . PRO A 1 708 ? 11.205 1.389 23.085 1.00 76.81 708 PRO A CA 1
ATOM 5599 C C . PRO A 1 708 ? 9.776 0.853 23.258 1.00 76.81 708 PRO A C 1
ATOM 5601 O O . PRO A 1 708 ? 8.885 1.207 22.482 1.00 76.81 708 PRO A O 1
ATOM 5604 N N . GLU A 1 709 ? 9.548 0.070 24.315 1.00 73.69 709 GLU A N 1
ATOM 5605 C CA . GLU A 1 709 ? 8.268 -0.606 24.571 1.00 73.69 709 GLU A CA 1
ATOM 5606 C C . GLU A 1 709 ? 7.057 0.358 24.568 1.00 73.69 709 GLU A C 1
ATOM 5608 O O . GLU A 1 709 ? 7.139 1.462 25.138 1.00 73.69 709 GLU A O 1
ATOM 5613 N N . PRO A 1 710 ? 5.923 -0.032 23.951 1.00 83.94 710 PRO A N 1
ATOM 5614 C CA . PRO A 1 710 ? 4.702 0.764 23.907 1.00 83.94 710 PRO A CA 1
ATOM 5615 C C . PRO A 1 710 ? 3.934 0.714 25.235 1.00 83.94 710 PRO A C 1
ATOM 5617 O O . PRO A 1 710 ? 3.708 -0.350 25.811 1.00 83.94 710 PRO A O 1
ATOM 5620 N N . LYS A 1 711 ? 3.446 1.866 25.701 1.00 81.50 711 LYS A N 1
ATOM 5621 C CA . LYS A 1 711 ? 2.609 1.965 26.903 1.00 81.50 711 LYS A CA 1
ATOM 5622 C C . LYS A 1 711 ? 1.137 1.689 26.574 1.00 81.50 711 LYS A C 1
ATOM 5624 O O . LYS A 1 711 ? 0.319 2.607 26.479 1.00 81.50 711 LYS A O 1
ATOM 5629 N N . VAL A 1 712 ? 0.789 0.420 26.393 1.00 77.81 712 VAL A N 1
ATOM 5630 C CA . VAL A 1 712 ? -0.600 0.015 26.123 1.00 77.81 712 VAL A CA 1
ATOM 5631 C C . VAL A 1 712 ? -1.488 0.141 27.379 1.00 77.81 712 VAL A C 1
ATOM 5633 O O . VAL A 1 712 ? -1.098 -0.324 28.452 1.00 77.81 712 VAL A O 1
ATOM 5636 N N . PRO A 1 713 ? -2.685 0.757 27.299 1.00 76.00 713 PRO A N 1
ATOM 5637 C CA . PRO A 1 713 ? -3.628 0.770 28.415 1.00 76.00 713 PRO A CA 1
ATOM 5638 C C . PRO A 1 713 ? -4.311 -0.595 28.569 1.00 76.00 713 PRO A C 1
ATOM 5640 O O . PRO A 1 713 ? -4.566 -1.290 27.587 1.00 76.00 713 PRO A O 1
ATOM 5643 N N . LYS A 1 714 ? -4.671 -0.974 29.803 1.00 68.25 714 LYS A N 1
ATOM 5644 C CA . LYS A 1 714 ? -5.257 -2.300 30.100 1.00 68.25 714 LYS A CA 1
ATOM 5645 C C . LYS A 1 714 ? -6.549 -2.601 29.325 1.00 68.25 714 LYS A C 1
ATOM 5647 O O . LYS A 1 714 ? -6.836 -3.758 29.057 1.00 68.25 714 LYS A O 1
ATOM 5652 N N . ASN A 1 715 ? -7.308 -1.571 28.952 1.00 68.31 715 ASN A N 1
ATOM 5653 C CA . ASN A 1 715 ? -8.549 -1.671 28.184 1.00 68.31 715 ASN A CA 1
ATOM 5654 C C . ASN A 1 715 ? -8.374 -1.360 26.683 1.00 68.31 715 ASN A C 1
ATOM 5656 O O . ASN A 1 715 ? -9.342 -0.988 26.029 1.00 68.31 715 ASN A O 1
ATOM 5660 N N . ILE A 1 716 ? -7.172 -1.506 26.114 1.00 55.91 716 ILE A N 1
ATOM 5661 C CA . ILE A 1 716 ? -6.886 -1.229 24.689 1.00 55.91 716 ILE A CA 1
ATOM 5662 C C . ILE A 1 716 ? -7.757 -2.024 23.686 1.00 55.91 716 ILE A C 1
ATOM 5664 O O . ILE A 1 716 ? -7.910 -1.597 22.545 1.00 55.91 716 ILE A O 1
ATOM 5668 N N . PHE A 1 717 ? -8.372 -3.134 24.110 1.00 46.38 717 PHE A N 1
ATOM 5669 C CA . PHE A 1 717 ? -9.301 -3.949 23.306 1.00 46.38 717 PHE A CA 1
ATOM 5670 C C . PHE A 1 717 ? -10.789 -3.736 23.654 1.00 46.38 717 PHE A C 1
ATOM 5672 O O . PHE A 1 717 ? -11.659 -4.405 23.104 1.00 46.38 717 PHE A O 1
ATOM 5679 N N . SER A 1 718 ? -11.108 -2.814 24.568 1.00 52.38 718 SER A N 1
ATOM 5680 C CA . SER A 1 718 ? -12.491 -2.486 24.932 1.00 52.38 718 SER A CA 1
ATOM 5681 C C . SER A 1 718 ? -13.122 -1.551 23.888 1.00 52.38 718 SER A C 1
ATOM 5683 O O . SER A 1 718 ? -12.502 -0.550 23.525 1.00 52.38 718 SER A O 1
ATOM 5685 N N . PRO A 1 719 ? -14.383 -1.776 23.464 1.00 53.06 719 PRO A N 1
ATOM 5686 C CA . PRO A 1 719 ? -15.107 -0.815 22.628 1.00 53.06 719 PRO A CA 1
ATOM 5687 C C . PRO A 1 719 ? -15.418 0.506 23.363 1.00 53.06 719 PRO A C 1
ATOM 5689 O O . PRO A 1 719 ? -15.811 1.481 22.733 1.00 53.06 719 PRO A O 1
ATOM 5692 N N . GLN A 1 720 ? -15.197 0.569 24.682 1.00 58.31 720 GLN A N 1
ATOM 5693 C CA . GLN A 1 720 ? -15.247 1.780 25.505 1.00 58.31 720 GLN A CA 1
ATOM 5694 C C . GLN A 1 720 ? -13.860 2.445 25.685 1.00 58.31 720 GLN A C 1
ATOM 5696 O O . GLN A 1 720 ? -13.674 3.247 26.607 1.00 58.31 720 GLN A O 1
ATOM 5701 N N . LEU A 1 721 ? -12.872 2.140 24.829 1.00 71.75 721 LEU A N 1
ATOM 5702 C CA . LEU A 1 721 ? -11.567 2.815 24.806 1.00 71.75 721 LEU A CA 1
ATOM 5703 C C . LEU A 1 721 ? -11.720 4.299 24.425 1.00 71.75 721 LEU A C 1
ATOM 5705 O O . LEU A 1 721 ? -11.590 4.691 23.270 1.00 71.75 721 LEU A O 1
ATOM 5709 N N . SER A 1 722 ? -11.973 5.147 25.420 1.00 80.50 722 SER A N 1
ATOM 5710 C CA . SER A 1 722 ? -11.912 6.601 25.266 1.00 80.50 722 SER A CA 1
ATOM 5711 C C . SER A 1 722 ? -10.484 7.126 25.439 1.00 80.50 722 SER A C 1
ATOM 5713 O O . SER A 1 722 ? -9.685 6.549 26.186 1.00 80.50 722 SER A O 1
ATOM 5715 N N . LEU A 1 723 ? -10.188 8.275 24.813 1.00 84.06 723 LEU A N 1
ATOM 5716 C CA . LEU A 1 723 ? -8.871 8.930 24.835 1.00 84.06 723 LEU A CA 1
ATOM 5717 C C . LEU A 1 723 ? -8.300 9.075 26.256 1.00 84.06 723 LEU A C 1
ATOM 5719 O O . LEU A 1 723 ? -7.094 8.958 26.438 1.00 84.06 723 LEU A O 1
ATOM 5723 N N . ALA A 1 724 ? -9.155 9.279 27.265 1.00 83.62 724 ALA A N 1
ATOM 5724 C CA . ALA A 1 724 ? -8.767 9.440 28.666 1.00 83.62 724 ALA A CA 1
ATOM 5725 C C . ALA A 1 724 ? -7.898 8.291 29.221 1.00 83.62 724 ALA A C 1
ATOM 5727 O O . ALA A 1 724 ? -7.031 8.554 30.058 1.00 83.62 724 ALA A O 1
ATOM 5728 N N . HIS A 1 725 ? -8.098 7.055 28.744 1.00 83.12 725 HIS A N 1
ATOM 5729 C CA . HIS A 1 725 ? -7.405 5.854 29.229 1.00 83.12 725 HIS A CA 1
ATOM 5730 C C . HIS A 1 725 ? -5.971 5.696 28.705 1.00 83.12 725 HIS A C 1
ATOM 5732 O O . HIS A 1 725 ? -5.169 5.011 29.334 1.00 83.12 725 HIS A O 1
ATOM 5738 N N . ILE A 1 726 ? -5.649 6.292 27.554 1.00 86.81 726 ILE A N 1
ATOM 5739 C CA . ILE A 1 726 ? -4.372 6.092 26.855 1.00 86.81 726 ILE A CA 1
ATOM 5740 C C . ILE A 1 726 ? -3.287 6.964 27.511 1.00 86.81 726 ILE A C 1
ATOM 5742 O O . ILE A 1 726 ? -3.557 8.113 27.856 1.00 86.81 726 ILE A O 1
ATOM 5746 N N . ASP A 1 727 ? -2.065 6.457 27.699 1.00 90.38 727 ASP A N 1
ATOM 5747 C CA . ASP A 1 727 ? -0.952 7.263 28.232 1.00 90.38 727 ASP A CA 1
ATOM 5748 C C . ASP A 1 727 ? -0.558 8.378 27.248 1.00 90.38 727 ASP A C 1
ATOM 5750 O O . ASP A 1 727 ? -0.503 8.166 26.035 1.00 90.38 727 ASP A O 1
ATOM 5754 N N . GLU A 1 728 ? -0.276 9.577 27.758 1.00 93.56 728 GLU A N 1
ATOM 5755 C CA . GLU A 1 728 ? -0.022 10.772 26.946 1.00 93.56 728 GLU A CA 1
ATOM 5756 C C . GLU A 1 728 ? 1.250 10.669 26.091 1.00 93.56 728 GLU A C 1
ATOM 5758 O O . GLU A 1 728 ? 1.306 11.239 24.998 1.00 93.56 728 GLU A O 1
ATOM 5763 N N . LEU A 1 729 ? 2.237 9.875 26.525 1.00 89.00 729 LEU A N 1
ATOM 5764 C CA . LEU A 1 729 ? 3.401 9.549 25.703 1.00 89.00 729 LEU A CA 1
ATOM 5765 C C . LEU A 1 729 ? 3.027 8.608 24.553 1.00 89.00 729 LEU A C 1
ATOM 5767 O O . LEU A 1 729 ? 3.587 8.735 23.469 1.00 89.00 729 LEU A O 1
ATOM 5771 N N . GLU A 1 730 ? 2.088 7.681 24.756 1.00 89.62 730 GLU A N 1
ATOM 5772 C CA . GLU A 1 730 ? 1.677 6.744 23.705 1.00 89.62 730 GLU A CA 1
ATOM 5773 C C . GLU A 1 730 ? 0.761 7.404 22.674 1.00 89.62 730 GLU A C 1
ATOM 5775 O O . GLU A 1 730 ? 0.925 7.166 21.480 1.00 89.62 730 GLU A O 1
ATOM 5780 N N . ILE A 1 731 ? -0.111 8.325 23.101 1.00 90.50 731 ILE A N 1
ATOM 5781 C CA . ILE A 1 731 ? -0.826 9.225 22.182 1.00 90.50 731 ILE A CA 1
ATOM 5782 C C . ILE A 1 731 ? 0.203 9.966 21.311 1.00 90.50 731 ILE A C 1
ATOM 5784 O O . ILE A 1 731 ? 0.139 9.890 20.085 1.00 90.50 731 ILE A O 1
ATOM 5788 N N . ALA A 1 732 ? 1.205 10.606 21.925 1.00 91.75 732 ALA A N 1
ATOM 5789 C CA . ALA A 1 732 ? 2.239 11.342 21.198 1.00 91.75 732 ALA A CA 1
ATOM 5790 C C . ALA A 1 732 ? 3.070 10.453 20.248 1.00 91.75 732 ALA A C 1
ATOM 5792 O O . ALA A 1 732 ? 3.352 10.868 19.123 1.00 91.75 732 ALA A O 1
ATOM 5793 N N . ARG A 1 733 ? 3.435 9.228 20.655 1.00 87.12 733 ARG A N 1
ATOM 5794 C CA . ARG A 1 733 ? 4.153 8.244 19.820 1.00 87.12 733 ARG A CA 1
ATOM 5795 C C . ARG A 1 733 ? 3.334 7.809 18.604 1.00 87.12 733 ARG A C 1
ATOM 5797 O O . ARG A 1 733 ? 3.840 7.866 17.485 1.00 87.12 733 ARG A O 1
ATOM 5804 N N . GLN A 1 734 ? 2.083 7.396 18.811 1.00 86.12 734 GLN A N 1
ATOM 5805 C CA . GLN A 1 734 ? 1.244 6.853 17.739 1.00 86.12 734 GLN A CA 1
ATOM 5806 C C . GLN A 1 734 ? 0.757 7.936 16.772 1.00 86.12 734 GLN A C 1
ATOM 5808 O O . GLN A 1 734 ? 0.721 7.678 15.572 1.00 86.12 734 GLN A O 1
ATOM 5813 N N . MET A 1 735 ? 0.489 9.157 17.256 1.00 89.12 735 MET A N 1
ATOM 5814 C CA . MET A 1 735 ? 0.349 10.336 16.393 1.00 89.12 735 MET A CA 1
ATOM 5815 C C . MET A 1 735 ? 1.617 10.522 15.545 1.00 89.12 735 MET A C 1
ATOM 5817 O O . MET A 1 735 ? 1.565 10.381 14.325 1.00 89.12 735 MET A O 1
ATOM 5821 N N . THR A 1 736 ? 2.788 10.666 16.179 1.00 89.25 736 THR A N 1
ATOM 5822 C CA . THR A 1 736 ? 4.071 10.880 15.477 1.00 89.25 736 THR A CA 1
ATOM 5823 C C . THR A 1 736 ? 4.361 9.829 14.400 1.00 89.25 736 THR A C 1
ATOM 5825 O O . THR A 1 736 ? 4.849 10.186 13.331 1.00 89.25 736 THR A O 1
ATOM 5828 N N . LEU A 1 737 ? 4.011 8.556 14.612 1.00 81.19 737 LEU A N 1
ATOM 5829 C CA . LEU A 1 737 ? 4.119 7.517 13.581 1.00 81.19 737 LEU A CA 1
ATOM 5830 C C . LEU A 1 737 ? 3.159 7.718 12.393 1.00 81.19 737 LEU A C 1
ATOM 5832 O O . LEU A 1 737 ? 3.540 7.420 11.262 1.00 81.19 737 LEU A O 1
ATOM 5836 N N . ILE A 1 738 ? 1.940 8.218 12.613 1.00 83.31 738 ILE A N 1
ATOM 5837 C CA . ILE A 1 738 ? 0.974 8.531 11.548 1.00 83.31 738 ILE A CA 1
ATOM 5838 C C . ILE A 1 738 ? 1.409 9.784 10.777 1.00 83.31 738 ILE A C 1
ATOM 5840 O O . ILE A 1 738 ? 1.543 9.726 9.554 1.00 83.31 738 ILE A O 1
ATOM 5844 N N . GLU A 1 739 ? 1.682 10.899 11.462 1.00 87.00 739 GLU A N 1
ATOM 5845 C CA . GLU A 1 739 ? 2.093 12.136 10.785 1.00 87.00 739 GLU A CA 1
ATOM 5846 C C . GLU A 1 739 ? 3.442 11.981 10.073 1.00 87.00 739 GLU A C 1
ATOM 5848 O O . GLU A 1 739 ? 3.601 12.503 8.970 1.00 87.00 739 GLU A O 1
ATOM 5853 N N . TYR A 1 740 ? 4.389 11.207 10.622 1.00 84.81 740 TYR A N 1
ATOM 5854 C CA . TYR A 1 740 ? 5.650 10.929 9.933 1.00 84.81 740 TYR A CA 1
ATOM 5855 C C . TYR A 1 740 ? 5.453 10.068 8.675 1.00 84.81 740 TYR A C 1
ATOM 5857 O O . TYR A 1 740 ? 6.124 10.314 7.675 1.00 84.81 740 TYR A O 1
ATOM 5865 N N . ARG A 1 741 ? 4.528 9.092 8.669 1.00 80.38 741 ARG A N 1
ATOM 5866 C CA . ARG A 1 741 ? 4.204 8.314 7.453 1.00 80.38 741 ARG A CA 1
ATOM 5867 C C . ARG A 1 741 ? 3.681 9.216 6.337 1.00 80.38 741 ARG A C 1
ATOM 5869 O O . ARG A 1 741 ? 4.143 9.096 5.208 1.00 80.38 741 ARG A O 1
ATOM 5876 N N . LEU A 1 742 ? 2.771 10.137 6.662 1.00 82.00 742 LEU A N 1
ATOM 5877 C CA . LEU A 1 742 ? 2.262 11.122 5.705 1.00 82.00 742 LEU A CA 1
ATOM 5878 C C . LEU A 1 742 ? 3.387 12.050 5.226 1.00 82.00 742 LEU A C 1
ATOM 5880 O O . LEU A 1 742 ? 3.632 12.141 4.028 1.00 82.00 742 LEU A O 1
ATOM 5884 N N . PHE A 1 743 ? 4.136 12.660 6.150 1.00 85.62 743 PHE A N 1
ATOM 5885 C CA . PHE A 1 743 ? 5.245 13.568 5.844 1.00 85.62 743 PHE A CA 1
ATOM 5886 C C . PHE A 1 743 ? 6.353 12.922 4.993 1.00 85.62 743 PHE A C 1
ATOM 5888 O O . PHE A 1 743 ? 6.846 13.552 4.060 1.00 85.62 743 PHE A O 1
ATOM 5895 N N . ARG A 1 744 ? 6.730 11.665 5.268 1.00 81.50 744 ARG A N 1
ATOM 5896 C CA . ARG A 1 744 ? 7.724 10.900 4.488 1.00 81.50 744 ARG A CA 1
ATOM 5897 C C . ARG A 1 744 ? 7.265 10.634 3.051 1.00 81.50 744 ARG A C 1
ATOM 5899 O O . ARG A 1 744 ? 8.110 10.508 2.168 1.00 81.50 744 ARG A O 1
ATOM 5906 N N . ASN A 1 745 ? 5.957 10.529 2.825 1.00 79.12 745 ASN A N 1
ATOM 5907 C CA . ASN A 1 745 ? 5.400 10.181 1.521 1.00 79.12 745 ASN A CA 1
ATOM 5908 C C . ASN A 1 745 ? 5.234 11.381 0.578 1.00 79.12 745 ASN A C 1
ATOM 5910 O O . ASN A 1 745 ? 5.097 11.148 -0.618 1.00 79.12 745 ASN A O 1
ATOM 5914 N N . ILE A 1 746 ? 5.298 12.629 1.065 1.00 82.56 746 ILE A N 1
ATOM 5915 C CA . ILE A 1 746 ? 5.228 13.831 0.214 1.00 82.56 746 ILE A CA 1
ATOM 5916 C C . ILE A 1 746 ? 6.510 13.944 -0.634 1.00 82.56 746 ILE A C 1
ATOM 5918 O O . ILE A 1 746 ? 7.584 14.187 -0.073 1.00 82.56 746 ILE A O 1
ATOM 5922 N N . PRO A 1 747 ? 6.458 13.805 -1.968 1.00 81.00 747 PRO A N 1
ATOM 5923 C CA . PRO A 1 747 ? 7.628 13.968 -2.812 1.00 81.00 747 PRO A CA 1
ATOM 5924 C C . PRO A 1 747 ? 7.881 15.463 -3.115 1.00 81.00 747 PRO A C 1
ATOM 5926 O O . PRO A 1 747 ? 6.937 16.254 -3.157 1.00 81.00 747 PRO A O 1
ATOM 5929 N N . PRO A 1 748 ? 9.135 15.871 -3.394 1.00 83.00 748 PRO A N 1
ATOM 5930 C CA . PRO A 1 748 ? 9.509 17.234 -3.779 1.00 83.00 748 PRO A CA 1
ATOM 5931 C C . PRO A 1 748 ? 8.592 17.974 -4.774 1.00 83.00 748 PRO A C 1
ATOM 5933 O O . PRO A 1 748 ? 8.377 19.163 -4.539 1.00 83.00 748 PRO A O 1
ATOM 5936 N N . PRO A 1 749 ? 8.003 17.347 -5.819 1.00 78.50 749 PRO A N 1
ATOM 5937 C CA . PRO A 1 749 ? 7.101 18.049 -6.732 1.00 78.50 749 PRO A CA 1
ATOM 5938 C C . PRO A 1 749 ? 5.815 18.581 -6.089 1.00 78.50 749 PRO A C 1
ATOM 5940 O O . PRO A 1 749 ? 5.363 19.647 -6.493 1.00 78.50 749 PRO A O 1
ATOM 5943 N N . GLU A 1 750 ? 5.252 17.912 -5.073 1.00 81.38 750 GLU A N 1
ATOM 5944 C CA . GLU A 1 750 ? 4.006 18.372 -4.430 1.00 81.38 750 GLU A CA 1
ATOM 5945 C C . GLU A 1 750 ? 4.188 19.707 -3.692 1.00 81.38 750 GLU A C 1
ATOM 5947 O O . GLU A 1 750 ? 3.236 20.471 -3.542 1.00 81.38 750 GLU A O 1
ATOM 5952 N N . PHE A 1 751 ? 5.419 20.019 -3.267 1.00 78.94 751 PHE A N 1
ATOM 5953 C CA . PHE A 1 751 ? 5.765 21.300 -2.650 1.00 78.94 751 PHE A CA 1
ATOM 5954 C C . PHE A 1 751 ? 5.903 22.451 -3.664 1.00 78.94 751 PHE A C 1
ATOM 5956 O O . PHE A 1 751 ? 5.957 23.598 -3.235 1.00 78.94 751 PHE A O 1
ATOM 5963 N N . LEU A 1 752 ? 5.972 22.174 -4.974 1.00 72.81 752 LEU A N 1
ATOM 5964 C CA . LEU A 1 752 ? 6.089 23.181 -6.047 1.00 72.81 752 LEU A CA 1
ATOM 5965 C C . LEU A 1 752 ? 4.732 23.699 -6.546 1.00 72.81 752 LEU A C 1
ATOM 5967 O O . LEU A 1 752 ? 4.683 24.480 -7.494 1.00 72.81 752 LEU A O 1
ATOM 5971 N N . ILE A 1 753 ? 3.638 23.209 -5.967 1.00 66.25 753 ILE A N 1
ATOM 5972 C CA . ILE A 1 753 ? 2.276 23.614 -6.296 1.00 66.25 753 ILE A CA 1
ATOM 5973 C C . ILE A 1 753 ? 1.770 24.450 -5.129 1.00 66.25 753 ILE A C 1
ATOM 5975 O O . ILE A 1 753 ? 1.634 23.966 -4.003 1.00 66.25 753 ILE A O 1
ATOM 5979 N N . ARG A 1 754 ? 1.510 25.726 -5.403 1.00 61.84 754 ARG A N 1
ATOM 5980 C CA . ARG A 1 754 ? 0.974 26.675 -4.433 1.00 61.84 754 ARG A CA 1
ATOM 5981 C C . ARG A 1 754 ? -0.466 26.301 -4.084 1.00 61.84 754 ARG A C 1
ATOM 5983 O O . ARG A 1 754 ? -1.383 26.606 -4.838 1.00 61.84 754 ARG A O 1
ATOM 5990 N N . ILE A 1 755 ? -0.669 25.686 -2.921 1.00 55.78 755 ILE A N 1
ATOM 5991 C CA . ILE A 1 755 ? -2.010 25.376 -2.410 1.00 55.78 755 ILE A CA 1
ATOM 5992 C C . ILE A 1 755 ? -2.716 26.692 -2.055 1.00 55.78 755 ILE A C 1
ATOM 5994 O O . ILE A 1 755 ? -2.425 27.306 -1.024 1.00 55.78 755 ILE A O 1
ATOM 5998 N N . THR A 1 756 ? -3.626 27.147 -2.921 1.00 49.16 756 THR A N 1
ATOM 5999 C CA . THR A 1 756 ? -4.476 28.317 -2.652 1.00 49.16 756 THR A CA 1
ATOM 6000 C C . THR A 1 756 ? -5.778 27.928 -1.925 1.00 49.16 756 THR A C 1
ATOM 6002 O O . THR A 1 756 ? -5.915 26.826 -1.389 1.00 49.16 756 THR A O 1
ATOM 6005 N N . SER A 1 757 ? -6.710 28.875 -1.806 1.00 41.06 757 SER A N 1
ATOM 6006 C CA . SER A 1 757 ? -7.946 28.768 -1.027 1.00 41.06 757 SER A CA 1
ATOM 6007 C C . SER A 1 757 ? -8.862 27.605 -1.449 1.00 41.06 757 SER A C 1
ATOM 6009 O O . SER A 1 757 ? -8.797 27.099 -2.566 1.00 41.06 757 SER A O 1
ATOM 6011 N N . PHE A 1 758 ? -9.788 27.235 -0.553 1.00 37.84 758 PHE A N 1
ATOM 6012 C CA . PHE A 1 758 ? -10.706 26.082 -0.644 1.00 37.84 758 PHE A CA 1
ATOM 6013 C C . PHE A 1 758 ? -11.424 25.841 -1.992 1.00 37.84 758 PHE A C 1
ATOM 6015 O O . PHE A 1 758 ? -11.850 24.714 -2.233 1.00 37.84 758 PHE A O 1
ATOM 6022 N N . GLY A 1 759 ? -11.561 26.841 -2.871 1.00 38.12 759 GLY A N 1
ATOM 6023 C CA . GLY A 1 759 ? -12.153 26.669 -4.205 1.00 38.12 759 GLY A CA 1
ATOM 6024 C C . GLY A 1 759 ? -11.358 25.734 -5.130 1.00 38.12 759 GLY A C 1
ATOM 6025 O O . GLY A 1 759 ? -11.955 25.004 -5.913 1.00 38.12 759 GLY A O 1
ATOM 6026 N N . GLU A 1 760 ? -10.030 25.675 -4.997 1.00 51.50 760 GLU A N 1
ATOM 6027 C CA . GLU A 1 760 ? -9.155 24.846 -5.847 1.00 51.50 760 GLU A CA 1
ATOM 6028 C C . GLU A 1 760 ? -8.918 23.430 -5.282 1.00 51.50 760 GLU A C 1
ATOM 6030 O O . GLU A 1 760 ? -8.011 22.721 -5.719 1.00 51.50 760 GLU A O 1
ATOM 6035 N N . PHE A 1 761 ? -9.721 22.983 -4.306 1.00 49.09 761 PHE A N 1
ATOM 6036 C CA . PHE A 1 761 ? -9.499 21.725 -3.576 1.00 49.09 761 PHE A CA 1
ATOM 6037 C C . PHE A 1 761 ? -9.287 20.505 -4.489 1.00 49.09 761 PHE A C 1
ATOM 6039 O O . PHE A 1 761 ? -8.410 19.690 -4.219 1.00 49.09 761 PHE A O 1
ATOM 6046 N N . GLN A 1 762 ? -10.042 20.384 -5.588 1.00 45.78 762 GLN A N 1
ATOM 6047 C CA . GLN A 1 762 ? -9.907 19.256 -6.521 1.00 45.78 762 GLN A CA 1
ATOM 6048 C C . GLN A 1 762 ? -8.577 19.282 -7.294 1.00 45.78 762 GLN A C 1
ATOM 6050 O O . GLN A 1 762 ? -7.944 18.240 -7.441 1.00 45.78 762 GLN A O 1
ATOM 6055 N N . TYR A 1 763 ? -8.121 20.461 -7.728 1.00 52.31 763 TYR A N 1
ATOM 6056 C CA . TYR A 1 763 ? -6.835 20.643 -8.412 1.00 52.31 763 TYR A CA 1
ATOM 6057 C C . TYR A 1 763 ? -5.656 20.395 -7.458 1.00 52.31 763 TYR A C 1
ATOM 6059 O O . TYR A 1 763 ? -4.723 19.661 -7.785 1.00 52.31 763 TYR A O 1
ATOM 6067 N N . ASN A 1 764 ? -5.738 20.931 -6.238 1.00 56.47 764 ASN A N 1
ATOM 6068 C CA . ASN A 1 764 ? -4.721 20.732 -5.206 1.00 56.47 764 ASN A CA 1
ATOM 6069 C C . ASN A 1 764 ? -4.652 19.265 -4.745 1.00 56.47 764 ASN A C 1
ATOM 6071 O O . ASN A 1 764 ? -3.561 18.743 -4.539 1.00 56.47 764 ASN A O 1
ATOM 6075 N N . MET A 1 765 ? -5.788 18.565 -4.643 1.00 56.59 765 MET A N 1
ATOM 6076 C CA . MET A 1 765 ? -5.824 17.135 -4.310 1.00 56.59 765 MET A CA 1
ATOM 6077 C C . MET A 1 765 ? -5.337 16.242 -5.465 1.00 56.59 765 MET A C 1
ATOM 6079 O O . MET A 1 765 ? -4.756 15.192 -5.208 1.00 56.59 765 MET A O 1
ATOM 6083 N N . ALA A 1 766 ? -5.542 16.644 -6.725 1.00 55.00 766 ALA A N 1
ATOM 6084 C CA . ALA A 1 766 ? -5.051 15.904 -7.889 1.00 55.00 766 ALA A CA 1
ATOM 6085 C C . ALA A 1 766 ? -3.524 16.002 -8.051 1.00 55.00 766 ALA A C 1
ATOM 6087 O O . ALA A 1 766 ? -2.881 15.005 -8.375 1.00 55.00 766 ALA A O 1
ATOM 6088 N N . ASN A 1 767 ? -2.950 17.186 -7.812 1.00 60.59 767 ASN A N 1
ATOM 6089 C CA . ASN A 1 767 ? -1.529 17.454 -8.053 1.00 60.59 767 ASN A CA 1
ATOM 6090 C C . ASN A 1 767 ? -0.641 17.330 -6.794 1.00 60.59 767 ASN A C 1
ATOM 6092 O O . ASN A 1 767 ? 0.535 16.993 -6.926 1.00 60.59 767 ASN A O 1
ATOM 6096 N N . SER A 1 768 ? -1.192 17.547 -5.590 1.00 74.06 768 SER A N 1
ATOM 6097 C CA . SER A 1 768 ? -0.479 17.461 -4.299 1.00 74.06 768 SER A CA 1
ATOM 6098 C C . SER A 1 768 ? -1.213 16.617 -3.232 1.00 74.06 768 SER A C 1
ATOM 6100 O O . SER A 1 768 ? -1.481 17.107 -2.127 1.00 74.06 768 SER A O 1
ATOM 6102 N N . PRO A 1 769 ? -1.566 15.345 -3.519 1.00 75.19 769 PRO A N 1
ATOM 6103 C CA . PRO A 1 769 ? -2.418 14.525 -2.652 1.00 75.19 769 PRO A CA 1
ATOM 6104 C C . PRO A 1 769 ? -1.833 14.237 -1.261 1.00 75.19 769 PRO A C 1
ATOM 6106 O O . PRO A 1 769 ? -2.580 14.239 -0.278 1.00 75.19 769 PRO A O 1
ATOM 6109 N N . ASN A 1 770 ? -0.526 13.985 -1.128 1.00 81.31 770 ASN A N 1
ATOM 6110 C CA . ASN A 1 770 ? 0.089 13.656 0.163 1.00 81.31 770 ASN A CA 1
ATOM 6111 C C . ASN A 1 770 ? 0.223 14.911 1.039 1.00 81.31 770 ASN A C 1
ATOM 6113 O O . ASN A 1 770 ? -0.071 14.868 2.238 1.00 81.31 770 ASN A O 1
ATOM 6117 N N . LEU A 1 771 ? 0.611 16.040 0.439 1.00 83.00 771 LEU A N 1
ATOM 6118 C CA . LEU A 1 771 ? 0.711 17.338 1.104 1.00 83.00 771 LEU A CA 1
ATOM 6119 C C . LEU A 1 771 ? -0.666 17.830 1.567 1.00 83.00 771 LEU A C 1
ATOM 6121 O O . LEU A 1 771 ? -0.826 18.170 2.740 1.00 83.00 771 LEU A O 1
ATOM 6125 N N . VAL A 1 772 ? -1.677 17.789 0.693 1.00 80.94 772 VAL A N 1
ATOM 6126 C CA . VAL A 1 772 ? -3.066 18.129 1.045 1.00 80.94 772 VAL A CA 1
ATOM 6127 C C . VAL A 1 772 ? -3.601 17.194 2.133 1.00 80.94 772 VAL A C 1
ATOM 6129 O O . VAL A 1 772 ? -4.243 17.664 3.069 1.00 80.94 772 VAL A O 1
ATOM 6132 N N . THR A 1 773 ? -3.279 15.896 2.099 1.00 82.38 773 THR A N 1
ATOM 6133 C CA . THR A 1 773 ? -3.669 14.955 3.167 1.00 82.38 773 THR A CA 1
ATOM 6134 C C . THR A 1 773 ? -3.039 15.310 4.519 1.00 82.38 773 THR A C 1
ATOM 6136 O O . THR A 1 773 ? -3.737 15.287 5.536 1.00 82.38 773 THR A O 1
ATOM 6139 N N . LEU A 1 774 ? -1.755 15.692 4.562 1.00 85.25 774 LEU A N 1
ATOM 6140 C CA . LEU A 1 774 ? -1.101 16.124 5.805 1.00 85.25 774 LEU A CA 1
ATOM 6141 C C . LEU A 1 774 ? -1.692 17.439 6.344 1.00 85.25 774 LEU A C 1
ATOM 6143 O O . LEU A 1 774 ? -1.928 17.554 7.548 1.00 85.25 774 LEU A O 1
ATOM 6147 N N . LEU A 1 775 ? -1.963 18.415 5.471 1.00 84.75 775 LEU A N 1
ATOM 6148 C CA . LEU A 1 775 ? -2.552 19.700 5.862 1.00 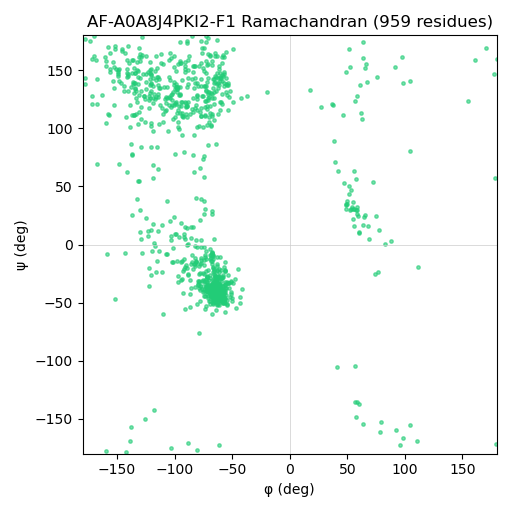84.75 775 LEU A CA 1
ATOM 6149 C C . LEU A 1 775 ? -4.001 19.542 6.350 1.00 84.75 775 LEU A C 1
ATOM 6151 O O . LEU A 1 775 ? -4.333 20.033 7.429 1.00 84.75 775 LEU A O 1
ATOM 6155 N N . ASN A 1 776 ? -4.827 18.772 5.632 1.00 84.06 776 ASN A N 1
ATOM 6156 C CA . ASN A 1 776 ? -6.180 18.415 6.068 1.00 84.06 776 ASN A CA 1
ATOM 6157 C C . ASN A 1 776 ? -6.157 17.715 7.433 1.00 84.06 776 ASN A C 1
ATOM 6159 O O . ASN A 1 776 ? -6.965 18.043 8.299 1.00 84.06 776 ASN A O 1
ATOM 6163 N N . ARG A 1 777 ? -5.201 16.804 7.674 1.00 86.00 777 ARG A N 1
ATOM 6164 C CA . ARG A 1 777 ? -5.055 16.140 8.977 1.00 86.00 777 ARG A CA 1
ATOM 6165 C C . ARG A 1 777 ? -4.702 17.119 10.101 1.00 86.00 777 ARG A C 1
ATOM 6167 O O . ARG A 1 777 ? -5.193 16.941 11.211 1.00 86.00 777 ARG A O 1
ATOM 6174 N N . THR A 1 778 ? -3.920 18.168 9.841 1.00 87.81 778 THR A N 1
ATOM 6175 C CA . THR A 1 778 ? -3.687 19.246 10.821 1.00 87.81 778 THR A CA 1
ATOM 6176 C C . THR A 1 778 ? -4.984 19.980 11.185 1.00 87.81 778 THR A C 1
ATOM 6178 O O . THR A 1 778 ? -5.214 20.247 12.366 1.00 87.81 778 THR A O 1
ATOM 6181 N N . THR A 1 779 ? -5.869 20.239 10.217 1.00 87.44 779 THR A N 1
ATOM 6182 C CA . THR A 1 779 ? -7.201 20.810 10.482 1.00 87.44 779 THR A CA 1
ATOM 6183 C C . THR A 1 779 ? -8.116 19.830 11.225 1.00 87.44 779 THR A C 1
ATOM 6185 O O . THR A 1 779 ? -8.742 20.220 12.210 1.00 87.44 779 THR A O 1
ATOM 6188 N N . ASP A 1 780 ? -8.160 18.559 10.814 1.00 86.81 780 ASP A N 1
ATOM 6189 C CA . ASP A 1 780 ? -8.977 17.517 11.453 1.00 86.81 780 ASP A CA 1
ATOM 6190 C C . ASP A 1 780 ? -8.536 17.282 12.915 1.00 86.81 780 ASP A C 1
ATOM 6192 O O . ASP A 1 780 ? -9.380 17.227 13.806 1.00 86.81 780 ASP A O 1
ATOM 6196 N N . VAL A 1 781 ? -7.226 17.243 13.204 1.00 90.38 781 VAL A N 1
ATOM 6197 C CA . VAL A 1 781 ? -6.682 17.160 14.578 1.00 90.38 781 VAL A CA 1
ATOM 6198 C C . VAL A 1 781 ? -7.039 18.401 15.403 1.00 90.38 781 VAL A C 1
ATOM 6200 O O . VAL A 1 781 ? -7.427 18.266 16.563 1.00 90.38 781 VAL A O 1
ATOM 6203 N N . SER A 1 782 ? -6.956 19.604 14.825 1.00 92.06 782 SER A N 1
ATOM 6204 C CA . SER A 1 782 ? -7.341 20.845 15.511 1.00 92.06 782 SER A CA 1
ATOM 6205 C C . SER A 1 782 ? -8.827 20.842 15.899 1.00 92.06 782 SER A C 1
ATOM 6207 O O . SER A 1 782 ? -9.161 21.073 17.065 1.00 92.06 782 SER A O 1
ATOM 6209 N N . ARG A 1 783 ? -9.720 20.490 14.962 1.00 89.25 783 ARG A N 1
ATOM 6210 C CA . ARG A 1 783 ? -11.164 20.345 15.219 1.00 89.25 783 ARG A CA 1
ATOM 6211 C C . ARG A 1 783 ? -11.467 19.231 16.220 1.00 89.25 783 ARG A C 1
ATOM 6213 O O . ARG A 1 783 ? -12.320 19.411 17.084 1.00 89.25 783 ARG A O 1
ATOM 6220 N N . TRP A 1 784 ? -10.744 18.113 16.163 1.00 90.31 784 TRP A N 1
ATOM 6221 C CA . TRP A 1 784 ? -10.891 16.988 17.089 1.00 90.31 784 TRP A CA 1
ATOM 6222 C C . TRP A 1 784 ? -10.544 17.344 18.538 1.00 90.31 784 TRP A C 1
ATOM 6224 O O . TRP A 1 784 ? -11.238 16.900 19.455 1.00 90.31 784 TRP A O 1
ATOM 6234 N N . VAL A 1 785 ? -9.524 18.180 18.760 1.00 91.88 785 VAL A N 1
ATOM 6235 C CA . VAL A 1 785 ? -9.192 18.713 20.093 1.00 91.88 785 VAL A CA 1
ATOM 6236 C C . VAL A 1 785 ? -10.348 19.556 20.635 1.00 91.88 785 VAL A C 1
ATOM 6238 O O . VAL A 1 785 ? -10.773 19.338 21.770 1.00 91.88 785 VAL A O 1
ATOM 6241 N N . VAL A 1 786 ? -10.915 20.452 19.816 1.00 91.56 786 VAL A N 1
ATOM 6242 C CA . VAL A 1 786 ? -12.090 21.258 20.193 1.00 91.56 786 VAL A CA 1
ATOM 6243 C C . VAL A 1 786 ? -13.290 20.358 20.495 1.00 91.56 786 VAL A C 1
ATOM 6245 O O . VAL A 1 786 ? -13.850 20.444 21.585 1.00 91.56 786 VAL A O 1
ATOM 6248 N N . TYR A 1 787 ? -13.639 19.441 19.588 1.00 91.00 787 TYR A N 1
ATOM 6249 C CA . TYR A 1 787 ? -14.752 18.505 19.764 1.00 91.00 787 TYR A CA 1
ATOM 6250 C C . TYR A 1 787 ? -14.619 17.672 21.043 1.00 91.00 787 TYR A C 1
ATOM 6252 O O . TYR A 1 787 ? -15.536 17.645 21.855 1.00 91.00 787 TYR A O 1
ATOM 6260 N N . THR A 1 788 ? -13.461 17.045 21.269 1.00 89.62 788 THR A N 1
ATOM 6261 C CA . THR A 1 788 ? -13.214 16.178 22.435 1.00 89.62 788 THR A CA 1
ATOM 6262 C C . THR A 1 788 ? -13.331 16.945 23.758 1.00 89.62 788 THR A C 1
ATOM 6264 O O . THR A 1 788 ? -13.794 16.403 24.766 1.00 89.62 788 THR A O 1
ATOM 6267 N N . VAL A 1 789 ? -12.931 18.221 23.765 1.00 90.38 789 VAL A N 1
ATOM 6268 C CA . VAL A 1 789 ? -13.049 19.106 24.931 1.00 90.38 789 VAL A CA 1
ATOM 6269 C C . VAL A 1 789 ? -14.486 19.597 25.138 1.00 90.38 789 VAL A C 1
ATOM 6271 O O . VAL A 1 789 ? -14.919 19.678 26.287 1.00 90.38 789 VAL A O 1
ATOM 6274 N N . LEU A 1 790 ? -15.242 19.897 24.075 1.00 88.62 790 LEU A N 1
ATOM 6275 C CA . LEU A 1 790 ? -16.653 20.292 24.175 1.00 88.62 790 LEU A CA 1
ATOM 6276 C C . LEU A 1 790 ? -17.545 19.109 24.588 1.00 88.62 790 LEU A C 1
ATOM 6278 O O . LEU A 1 790 ? -18.291 19.216 25.559 1.00 88.62 790 LEU A O 1
ATOM 6282 N N . ASN A 1 791 ? -17.405 17.958 23.926 1.00 87.62 791 ASN A N 1
ATOM 6283 C CA . ASN A 1 791 ? -18.208 16.739 24.098 1.00 87.62 791 ASN A CA 1
ATOM 6284 C C . ASN A 1 791 ? -17.887 15.950 25.393 1.00 87.62 791 ASN A C 1
ATOM 6286 O O . ASN A 1 791 ? -18.048 14.735 25.452 1.00 87.62 791 ASN A O 1
ATOM 6290 N N . SER A 1 792 ? -17.383 16.624 26.430 1.00 87.81 792 SER A N 1
ATOM 6291 C CA . SER A 1 792 ? -17.077 16.042 27.741 1.00 87.81 792 SER A CA 1
ATOM 6292 C C . SER A 1 792 ? -18.097 16.517 28.788 1.00 87.81 792 SER A C 1
ATOM 6294 O O . SER A 1 792 ? -18.200 17.716 29.068 1.00 87.81 792 SER A O 1
ATOM 6296 N N . ASP A 1 793 ? -18.793 15.566 29.421 1.00 81.81 793 ASP A N 1
ATOM 6297 C CA . ASP A 1 793 ? -20.078 15.728 30.144 1.00 81.81 793 ASP A CA 1
ATOM 6298 C C . ASP A 1 793 ? -20.105 16.777 31.268 1.00 81.81 793 ASP A C 1
ATOM 6300 O O . ASP A 1 793 ? -21.163 17.244 31.682 1.00 81.81 793 ASP A O 1
ATOM 6304 N N . SER A 1 794 ? -18.945 17.139 31.820 1.00 86.19 794 SER A N 1
ATOM 6305 C CA . SER A 1 794 ? -18.847 18.066 32.949 1.00 86.19 794 SER A CA 1
ATOM 6306 C C . SER A 1 794 ? -17.650 18.997 32.815 1.00 86.19 794 SER A C 1
ATOM 6308 O O . SER A 1 794 ? -16.601 18.596 32.312 1.00 86.19 794 SER A O 1
ATOM 6310 N N . LYS A 1 795 ? -17.740 20.215 33.369 1.00 84.62 795 LYS A N 1
ATOM 6311 C CA . LYS A 1 795 ? -16.622 21.185 33.429 1.00 84.62 795 LYS A CA 1
ATOM 6312 C C . LYS A 1 795 ? -15.329 20.567 34.001 1.00 84.62 795 LYS A C 1
ATOM 6314 O O . LYS A 1 795 ? -14.236 20.903 33.553 1.00 84.62 795 LYS A O 1
ATOM 6319 N N . LYS A 1 796 ? -15.452 19.602 34.926 1.00 85.62 796 LYS A N 1
ATOM 6320 C CA . LYS A 1 796 ? -14.337 18.825 35.498 1.00 85.62 796 LYS A CA 1
ATOM 6321 C C . LYS A 1 796 ? -13.757 17.796 34.514 1.00 85.62 796 LYS A C 1
ATOM 6323 O O . LYS A 1 796 ? -12.545 17.603 34.499 1.00 85.62 796 LYS A O 1
ATOM 6328 N N . SER A 1 797 ? -14.593 17.164 33.688 1.00 86.62 797 SER A N 1
ATOM 6329 C CA . SER A 1 797 ? -14.166 16.283 32.589 1.00 86.62 797 SER A CA 1
ATOM 6330 C C . SER A 1 797 ? -13.442 17.080 31.496 1.00 86.62 797 SER A C 1
ATOM 6332 O O . SER A 1 797 ? -12.327 16.717 31.130 1.00 86.62 797 SER A O 1
ATOM 6334 N N . ARG A 1 798 ? -14.001 18.221 31.056 1.00 89.69 798 ARG A N 1
ATOM 6335 C CA . ARG A 1 798 ? -13.371 19.106 30.053 1.00 89.69 798 ARG A CA 1
ATOM 6336 C C . ARG A 1 798 ? -11.969 19.548 30.487 1.00 89.69 798 ARG A C 1
ATOM 6338 O O . ARG A 1 798 ? -11.019 19.431 29.719 1.00 89.69 798 ARG A O 1
ATOM 6345 N N . ALA A 1 799 ? -11.822 19.989 31.742 1.00 87.94 799 ALA A N 1
ATOM 6346 C CA . ALA A 1 799 ? -10.535 20.421 32.294 1.00 87.94 799 ALA A CA 1
ATOM 6347 C C . ALA A 1 799 ? -9.475 19.300 32.293 1.00 87.94 799 ALA A C 1
ATOM 6349 O O . ALA A 1 799 ? -8.320 19.558 31.955 1.00 87.94 799 ALA A O 1
ATOM 6350 N N . LYS A 1 800 ? -9.869 18.049 32.587 1.00 89.69 800 LYS A N 1
ATOM 6351 C CA . LYS A 1 800 ? -8.983 16.877 32.456 1.00 89.69 800 LYS A CA 1
ATOM 6352 C C . LYS A 1 800 ? -8.548 16.629 31.011 1.00 89.69 800 LYS A C 1
ATOM 6354 O O . LYS A 1 800 ? -7.392 16.284 30.791 1.00 89.69 800 LYS A O 1
ATOM 6359 N N . MET A 1 801 ? -9.439 16.796 30.030 1.00 91.38 801 MET A N 1
ATOM 6360 C CA . MET A 1 801 ? -9.078 16.606 28.619 1.00 91.38 801 MET A CA 1
ATOM 6361 C C . MET A 1 801 ? -8.095 17.678 28.133 1.00 91.38 801 MET A C 1
ATOM 6363 O O . MET A 1 801 ? -7.132 17.344 27.447 1.00 91.38 801 MET A O 1
ATOM 6367 N N . VAL A 1 802 ? -8.253 18.933 28.569 1.00 91.62 802 VAL A N 1
ATOM 6368 C CA . VAL A 1 802 ? -7.266 20.001 28.320 1.00 91.62 802 VAL A CA 1
ATOM 6369 C C . VAL A 1 802 ? -5.911 19.676 28.960 1.00 91.62 802 VAL A C 1
ATOM 6371 O O . VAL A 1 802 ? -4.888 19.752 28.282 1.00 91.62 802 VAL A O 1
ATOM 6374 N N . GLU A 1 803 ? -5.884 19.241 30.225 1.00 91.88 803 GLU A N 1
ATOM 6375 C CA . GLU A 1 803 ? -4.652 18.794 30.900 1.00 91.88 803 GLU A CA 1
ATOM 6376 C C . GLU A 1 803 ? -3.972 17.633 30.143 1.00 91.88 803 GLU A C 1
ATOM 6378 O O . GLU A 1 803 ? -2.747 17.608 29.993 1.00 91.88 803 GLU A O 1
ATOM 6383 N N . LYS A 1 804 ? -4.763 16.690 29.611 1.00 93.56 804 LYS A N 1
ATOM 6384 C CA . LYS A 1 804 ? -4.271 15.534 28.851 1.00 93.56 804 LYS A CA 1
ATOM 6385 C C . LYS A 1 804 ? -3.653 15.927 27.506 1.00 93.56 804 LYS A C 1
ATOM 6387 O O . LYS A 1 804 ? -2.563 15.459 27.170 1.00 93.56 804 LYS A O 1
ATOM 6392 N N . PHE A 1 805 ? -4.293 16.824 26.757 1.00 94.81 805 PHE A N 1
ATOM 6393 C CA . PHE A 1 805 ? -3.731 17.361 25.514 1.00 94.81 805 PHE A CA 1
ATOM 6394 C C . PHE A 1 805 ? -2.460 18.196 25.764 1.00 94.81 805 PHE A C 1
ATOM 6396 O O . PHE A 1 805 ? -1.512 18.095 24.988 1.00 94.81 805 PHE A O 1
ATOM 6403 N N . ILE A 1 806 ? -2.371 18.935 26.877 1.00 93.81 806 ILE A N 1
ATOM 6404 C CA . ILE A 1 806 ? -1.154 19.676 27.264 1.00 93.81 806 ILE A CA 1
ATOM 6405 C C . ILE A 1 806 ? 0.020 18.727 27.565 1.00 93.81 806 ILE A C 1
ATOM 6407 O O . ILE A 1 806 ? 1.106 18.911 27.020 1.00 93.81 806 ILE A O 1
ATOM 6411 N N . LYS A 1 807 ? -0.196 17.658 28.340 1.00 93.81 807 LYS A N 1
ATOM 6412 C CA . LYS A 1 807 ? 0.822 16.608 28.564 1.00 93.81 807 LYS A CA 1
ATOM 6413 C C . LYS A 1 807 ? 1.226 15.889 27.271 1.00 93.81 807 LYS A C 1
ATOM 6415 O O . LYS A 1 807 ? 2.387 15.525 27.093 1.00 93.81 807 LYS A O 1
ATOM 6420 N N . THR A 1 808 ? 0.281 15.722 26.344 1.00 94.19 808 THR A N 1
ATOM 6421 C CA . THR A 1 808 ? 0.558 15.175 25.007 1.00 94.19 808 THR A CA 1
ATOM 6422 C C . THR A 1 808 ? 1.465 16.123 24.210 1.00 94.19 808 THR A C 1
ATOM 6424 O O . THR A 1 808 ? 2.417 15.659 23.588 1.00 94.19 808 THR A O 1
ATOM 6427 N N . ILE A 1 809 ? 1.262 17.446 24.290 1.00 94.06 809 ILE A N 1
ATOM 6428 C CA . ILE A 1 809 ? 2.177 18.450 23.716 1.00 94.06 809 ILE A CA 1
ATOM 6429 C C . ILE A 1 809 ? 3.578 18.374 24.343 1.00 94.06 809 ILE A C 1
ATOM 6431 O O . ILE A 1 809 ? 4.561 18.365 23.603 1.00 94.06 809 ILE A O 1
ATOM 6435 N N . GLU A 1 810 ? 3.694 18.275 25.674 1.00 91.62 810 GLU A N 1
ATOM 6436 C CA . GLU A 1 810 ? 4.992 18.102 26.354 1.00 91.62 810 GLU A CA 1
ATOM 6437 C C . GLU A 1 810 ? 5.734 16.855 25.811 1.00 91.62 810 GLU A C 1
ATOM 6439 O O . GLU A 1 810 ? 6.937 16.906 25.548 1.00 91.62 810 GLU A O 1
ATOM 6444 N N . CYS A 1 811 ? 5.012 15.763 25.530 1.00 91.38 811 CYS A N 1
ATOM 6445 C CA . CYS A 1 811 ? 5.567 14.555 24.909 1.00 91.38 811 CYS A CA 1
ATOM 6446 C C . CYS A 1 811 ? 5.926 14.736 23.419 1.00 91.38 811 CYS A C 1
ATOM 6448 O O . CYS A 1 811 ? 7.003 14.315 22.999 1.00 91.38 811 CYS A O 1
ATOM 6450 N N . LEU A 1 812 ? 5.079 15.395 22.618 1.00 91.94 812 LEU A N 1
ATOM 6451 C CA . LEU A 1 812 ? 5.345 15.697 21.200 1.00 91.94 812 LEU A CA 1
ATOM 6452 C C . LEU A 1 812 ? 6.569 16.608 21.017 1.00 91.94 812 LEU A C 1
ATOM 6454 O O . LEU A 1 812 ? 7.330 16.429 20.064 1.00 91.94 812 LEU A O 1
ATOM 6458 N N . ARG A 1 813 ? 6.798 17.539 21.954 1.00 89.88 813 ARG A N 1
ATOM 6459 C CA . ARG A 1 813 ? 7.984 18.407 21.999 1.00 89.88 813 ARG A CA 1
ATOM 6460 C C . ARG A 1 813 ? 9.269 17.596 22.194 1.00 89.88 813 ARG A C 1
ATOM 6462 O O . ARG A 1 813 ? 10.247 17.858 21.505 1.00 89.88 813 ARG A O 1
ATOM 6469 N N . ASN A 1 814 ? 9.242 16.570 23.048 1.00 87.62 814 ASN A N 1
ATOM 6470 C CA . ASN A 1 814 ? 10.364 15.638 23.241 1.00 87.62 814 ASN A CA 1
ATOM 6471 C C . ASN A 1 814 ? 10.586 14.691 22.041 1.00 87.62 814 ASN A C 1
ATOM 6473 O O . ASN A 1 814 ? 11.685 14.174 21.861 1.00 87.62 814 ASN A O 1
ATOM 6477 N N . LEU A 1 815 ? 9.558 14.474 21.213 1.00 86.69 815 LEU A N 1
ATOM 6478 C CA . LEU A 1 815 ? 9.634 13.718 19.955 1.00 86.69 815 LEU A CA 1
ATOM 6479 C C . LEU A 1 815 ? 9.961 14.603 18.733 1.00 86.69 815 LEU A C 1
ATOM 6481 O O . LEU A 1 815 ? 9.948 14.105 17.610 1.00 86.69 815 LEU A O 1
ATOM 6485 N N . ASN A 1 816 ? 10.231 15.903 18.910 1.00 90.00 816 ASN A N 1
ATOM 6486 C CA . ASN A 1 816 ? 10.450 16.877 17.827 1.00 90.00 816 ASN A CA 1
ATOM 6487 C C . ASN A 1 816 ? 9.325 16.898 16.757 1.00 90.00 816 ASN A C 1
ATOM 6489 O O . ASN A 1 816 ? 9.579 17.171 15.579 1.00 90.00 816 ASN A O 1
ATOM 6493 N N . ASN A 1 817 ? 8.081 16.585 17.139 1.00 92.06 817 ASN A N 1
ATOM 6494 C CA . ASN A 1 817 ? 6.923 16.578 16.239 1.00 92.06 817 ASN A CA 1
ATOM 6495 C C . ASN A 1 817 ? 6.227 17.952 16.260 1.00 92.06 817 ASN A C 1
ATOM 6497 O O . ASN A 1 817 ? 5.213 18.163 16.934 1.00 92.06 817 ASN A O 1
ATOM 6501 N N . TYR A 1 818 ? 6.796 18.909 15.522 1.00 92.44 818 TYR A N 1
ATOM 6502 C CA . TYR A 1 818 ? 6.312 20.291 15.494 1.00 92.44 818 TYR A CA 1
ATOM 6503 C C . TYR A 1 818 ? 4.980 20.441 14.754 1.00 92.44 818 TYR A C 1
ATOM 6505 O O . TYR A 1 818 ? 4.138 21.219 15.200 1.00 92.44 818 TYR A O 1
ATOM 6513 N N . GLN A 1 819 ? 4.754 19.676 13.679 1.00 92.56 819 GLN A N 1
ATOM 6514 C CA . GLN A 1 819 ? 3.494 19.688 12.920 1.00 92.56 819 GLN A CA 1
ATOM 6515 C C . GLN A 1 819 ? 2.286 19.371 13.818 1.00 92.56 819 GLN A C 1
ATOM 6517 O O . GLN A 1 819 ? 1.262 20.056 13.778 1.00 92.56 819 GLN A O 1
ATOM 6522 N N . THR A 1 820 ? 2.407 18.358 14.675 1.00 93.12 820 THR A N 1
ATOM 6523 C CA . THR A 1 820 ? 1.293 17.889 15.516 1.00 93.12 820 THR A CA 1
ATOM 6524 C C . THR A 1 820 ? 1.135 18.739 16.765 1.00 93.12 820 THR A C 1
ATOM 6526 O O . THR A 1 820 ? 0.014 19.067 17.147 1.00 93.12 820 THR A O 1
ATOM 6529 N N . MET A 1 821 ? 2.250 19.194 17.348 1.00 94.19 821 MET A N 1
ATOM 6530 C CA . MET A 1 821 ? 2.231 20.196 18.414 1.00 94.19 821 MET A CA 1
ATOM 6531 C C . MET A 1 821 ? 1.513 21.480 17.964 1.00 94.19 821 MET A C 1
ATOM 6533 O O . MET A 1 821 ? 0.682 21.998 18.707 1.00 94.19 821 MET A O 1
ATOM 6537 N N . TYR A 1 822 ? 1.755 21.942 16.731 1.00 93.75 822 TYR A N 1
ATOM 6538 C CA . TYR A 1 822 ? 1.026 23.061 16.125 1.00 93.75 822 TYR A CA 1
ATOM 6539 C C . TYR A 1 822 ? -0.462 22.741 15.894 1.00 93.75 822 TYR A C 1
ATOM 6541 O O . TYR A 1 822 ? -1.323 23.573 16.163 1.00 93.75 822 TYR A O 1
ATOM 6549 N N . SER A 1 823 ? -0.781 21.517 15.460 1.00 92.88 823 SER A N 1
ATOM 6550 C CA . SER A 1 823 ? -2.165 21.079 15.209 1.00 92.88 823 SER A CA 1
ATOM 6551 C C . SER A 1 823 ? -3.027 21.078 16.483 1.00 92.88 823 SER A C 1
ATOM 6553 O O . SER A 1 823 ? -4.165 21.542 16.456 1.00 92.88 823 SER A O 1
ATOM 6555 N N . ILE A 1 824 ? -2.482 20.620 17.620 1.00 94.06 824 ILE A N 1
ATOM 6556 C CA . ILE A 1 824 ? -3.178 20.672 18.921 1.00 94.06 824 ILE A CA 1
ATOM 6557 C C . ILE A 1 824 ? -3.243 22.117 19.443 1.00 94.06 824 ILE A C 1
ATOM 6559 O O . ILE A 1 824 ? -4.283 22.541 19.947 1.00 94.06 824 ILE A O 1
ATOM 6563 N N . PHE A 1 825 ? -2.170 22.897 19.269 1.00 94.25 825 PHE A N 1
ATOM 6564 C CA . PHE A 1 825 ? -2.132 24.322 19.612 1.00 94.25 825 PHE A CA 1
ATOM 6565 C C . PHE A 1 825 ? -3.241 25.128 18.907 1.00 94.25 825 PHE A C 1
ATOM 6567 O O . PHE A 1 825 ? -3.977 25.844 19.582 1.00 94.25 825 PHE A O 1
ATOM 6574 N N . LEU A 1 826 ? -3.455 24.933 17.597 1.00 91.88 826 LEU A N 1
ATOM 6575 C CA . LEU A 1 826 ? -4.575 25.546 16.864 1.00 91.88 826 LEU A CA 1
ATOM 6576 C C . LEU A 1 826 ? -5.944 25.206 17.476 1.00 91.88 826 LEU A C 1
ATOM 6578 O O . LEU A 1 826 ? -6.842 26.045 17.479 1.00 91.88 826 LEU A O 1
ATOM 6582 N N . GLY A 1 827 ? -6.108 23.990 18.011 1.00 90.81 827 GLY A N 1
ATOM 6583 C CA . GLY A 1 827 ? -7.314 23.594 18.741 1.00 90.81 827 GLY A CA 1
ATOM 6584 C C . GLY A 1 827 ? -7.532 24.419 20.015 1.00 90.81 827 GLY A C 1
ATOM 6585 O O . GLY A 1 827 ? -8.653 24.840 20.286 1.00 90.81 827 GLY A O 1
ATOM 6586 N N . PHE A 1 828 ? -6.470 24.725 20.769 1.00 90.62 828 PHE A N 1
ATOM 6587 C CA . PHE A 1 828 ? -6.558 25.594 21.950 1.00 90.62 828 PHE A CA 1
ATOM 6588 C C . PHE A 1 828 ? -6.758 27.075 21.611 1.00 90.62 828 PHE A C 1
ATOM 6590 O O . PHE A 1 828 ? -7.496 27.755 22.322 1.00 90.62 828 PHE A O 1
ATOM 6597 N N . SER A 1 829 ? -6.157 27.582 20.533 1.00 89.12 829 SER A N 1
ATOM 6598 C CA . SER A 1 829 ? -6.372 28.960 20.059 1.00 89.12 829 SER A CA 1
ATOM 6599 C C . SER A 1 829 ? -7.728 29.169 19.365 1.00 89.12 829 SER A C 1
ATOM 6601 O O . SER A 1 829 ? -8.045 30.289 18.968 1.00 89.12 829 SER A O 1
ATOM 6603 N N . ASN A 1 830 ? -8.551 28.123 19.219 1.00 90.19 830 ASN A N 1
ATOM 6604 C CA . ASN A 1 830 ? -9.880 28.230 18.625 1.00 90.19 830 ASN A CA 1
ATOM 6605 C C . ASN A 1 830 ? -10.810 29.129 19.482 1.00 90.19 830 ASN A C 1
ATOM 6607 O O . ASN A 1 830 ? -10.918 28.904 20.695 1.00 90.19 830 ASN A O 1
ATOM 6611 N N . PRO A 1 831 ? -11.540 30.094 18.880 1.00 86.94 831 PRO A N 1
ATOM 6612 C CA . PRO A 1 831 ? -12.436 30.999 19.605 1.00 86.94 831 PRO A CA 1
ATOM 6613 C C . PRO A 1 831 ? -13.455 30.307 20.520 1.00 86.94 831 PRO A C 1
ATOM 6615 O O . PRO A 1 831 ? -13.760 30.834 21.588 1.00 86.94 831 PRO A O 1
ATOM 6618 N N . LEU A 1 832 ? -13.944 29.116 20.151 1.00 87.31 832 LEU A N 1
ATOM 6619 C CA . LEU A 1 832 ? -14.940 28.370 20.930 1.00 87.31 832 LEU A CA 1
ATOM 6620 C C . LEU A 1 832 ? -14.398 27.890 22.286 1.00 87.31 832 LEU A C 1
ATOM 6622 O O . LEU A 1 832 ? -15.153 27.833 23.254 1.00 87.31 832 LEU A O 1
ATOM 6626 N N . LEU A 1 833 ? -13.098 27.577 22.382 1.00 87.00 833 LEU A N 1
ATOM 6627 C CA . LEU A 1 833 ? -12.460 27.251 23.663 1.00 87.00 833 LEU A CA 1
ATOM 6628 C C . LEU A 1 833 ? -11.989 28.510 24.400 1.00 87.00 833 LEU A C 1
ATOM 6630 O O . LEU A 1 833 ? -12.133 28.587 25.619 1.00 87.00 833 LEU A O 1
ATOM 6634 N N . GLN A 1 834 ? -11.481 29.517 23.682 1.00 85.38 834 GLN A N 1
ATOM 6635 C CA . GLN A 1 834 ? -11.051 30.792 24.278 1.00 85.38 834 GLN A CA 1
ATOM 6636 C C . GLN A 1 834 ? -12.210 31.560 24.940 1.00 85.38 834 GLN A C 1
ATOM 6638 O O . GLN A 1 834 ? -12.010 32.219 25.960 1.00 85.38 834 GLN A O 1
ATOM 6643 N N . ALA A 1 835 ? -13.442 31.395 24.443 1.00 84.12 835 ALA A N 1
ATOM 6644 C CA . ALA A 1 835 ? -14.665 31.889 25.078 1.00 84.12 835 ALA A CA 1
ATOM 6645 C C . ALA A 1 835 ? -14.964 31.263 26.462 1.00 84.12 835 ALA A C 1
ATOM 6647 O O . ALA A 1 835 ? -15.830 31.759 27.181 1.00 84.12 835 ALA A O 1
ATOM 6648 N N . MET A 1 836 ? -14.248 30.206 26.870 1.00 83.81 836 MET A N 1
ATOM 6649 C CA . MET A 1 836 ? -14.383 29.546 28.176 1.00 83.81 836 MET A CA 1
ATOM 6650 C C . MET A 1 836 ? -13.106 29.709 29.031 1.00 83.81 836 MET A C 1
ATOM 6652 O O . MET A 1 836 ? -12.450 28.717 29.359 1.00 83.81 836 MET A O 1
ATOM 6656 N N . PRO A 1 837 ? -12.729 30.934 29.455 1.00 75.19 837 PRO A N 1
ATOM 6657 C CA . PRO A 1 837 ? -11.446 31.203 30.121 1.00 75.19 837 PRO A CA 1
ATOM 6658 C C . PRO A 1 837 ? -11.264 30.487 31.472 1.00 75.19 837 PRO A C 1
ATOM 6660 O O . PRO A 1 837 ? -10.128 30.333 31.925 1.00 75.19 837 PRO A O 1
ATOM 6663 N N . ASP A 1 838 ? -12.357 30.029 32.088 1.00 81.81 838 ASP A N 1
ATOM 6664 C CA . ASP A 1 838 ? -12.409 29.180 33.289 1.00 81.81 838 ASP A CA 1
ATOM 6665 C C . ASP A 1 838 ? -11.851 27.760 33.087 1.00 81.81 838 ASP A C 1
ATOM 6667 O O . ASP A 1 838 ? -11.555 27.063 34.057 1.00 81.81 838 ASP A O 1
ATOM 6671 N N . LEU A 1 839 ? -11.771 27.292 31.840 1.00 83.62 839 LEU A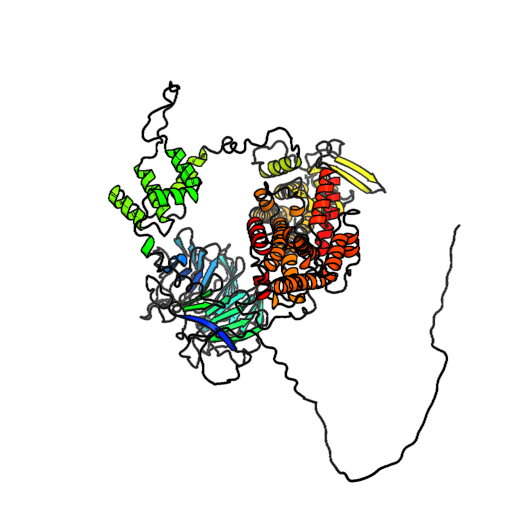 N 1
ATOM 6672 C CA . LEU A 1 839 ? -11.342 25.936 31.495 1.00 83.62 839 LEU A CA 1
ATOM 6673 C C . LEU A 1 839 ? -9.822 25.744 31.640 1.00 83.62 839 LEU A C 1
ATOM 6675 O O . LEU A 1 839 ? -9.340 24.630 31.857 1.00 83.62 839 LEU A O 1
ATOM 6679 N N . PHE A 1 840 ? -9.067 26.836 31.528 1.00 86.88 840 PHE A N 1
ATOM 6680 C CA . PHE A 1 840 ? -7.611 26.838 31.516 1.00 86.88 840 PHE A CA 1
ATOM 6681 C C . PHE A 1 840 ? -7.062 27.340 32.857 1.00 86.88 840 PHE A C 1
ATOM 6683 O O . PHE A 1 840 ? -7.302 28.482 33.257 1.00 86.88 840 PHE A O 1
ATOM 6690 N N . THR A 1 841 ? -6.279 26.499 33.539 1.00 88.00 841 THR A N 1
ATOM 6691 C CA . THR A 1 841 ? -5.533 26.902 34.743 1.00 88.00 841 THR A CA 1
ATOM 6692 C C . THR A 1 841 ? -4.465 27.954 34.390 1.00 88.00 841 THR A C 1
ATOM 6694 O O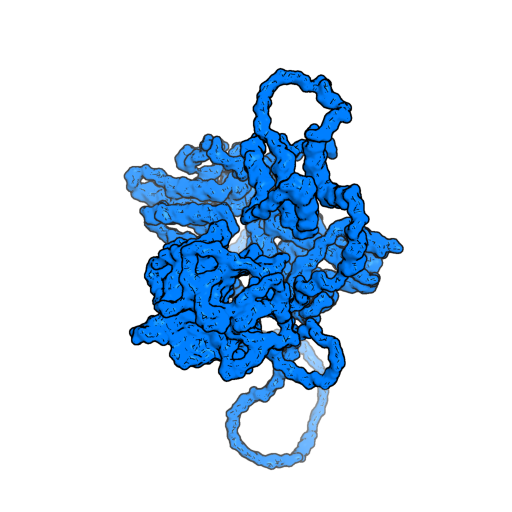 . THR A 1 841 ? -4.091 28.056 33.218 1.00 88.00 841 THR A O 1
ATOM 6697 N N . PRO A 1 842 ? -3.914 28.716 35.358 1.00 87.56 842 PRO A N 1
ATOM 6698 C CA . PRO A 1 842 ? -2.816 29.649 35.086 1.00 87.56 842 PRO A CA 1
ATOM 6699 C C . PRO A 1 842 ? -1.638 28.982 34.357 1.00 87.56 842 PRO A C 1
ATOM 6701 O O . PRO A 1 842 ? -1.227 29.465 33.307 1.00 87.56 842 PRO A O 1
ATOM 6704 N N . ARG A 1 843 ? -1.216 27.788 34.805 1.00 87.88 843 ARG A N 1
ATOM 6705 C CA . ARG A 1 843 ? -0.176 26.987 34.136 1.00 87.88 843 ARG A CA 1
ATOM 6706 C C . ARG A 1 843 ? -0.556 26.562 32.712 1.00 87.88 843 ARG A C 1
ATOM 6708 O O . ARG A 1 843 ? 0.310 26.480 31.850 1.00 87.88 843 ARG A O 1
ATOM 6715 N N . HIS A 1 844 ? -1.835 26.294 32.431 1.00 88.94 844 HIS A N 1
ATOM 6716 C CA . HIS A 1 844 ? -2.265 26.007 31.055 1.00 88.94 844 HIS A CA 1
ATOM 6717 C C . HIS A 1 844 ? -2.114 27.248 30.163 1.00 88.94 844 HIS A C 1
ATOM 6719 O O . HIS A 1 844 ? -1.684 27.120 29.022 1.00 88.94 844 HIS A O 1
ATOM 6725 N N . LYS A 1 845 ? -2.417 28.444 30.686 1.00 87.88 845 LYS A N 1
ATOM 6726 C CA . LYS A 1 845 ? -2.268 29.717 29.959 1.00 87.88 845 LYS A CA 1
ATOM 6727 C C . LYS A 1 845 ? -0.796 30.074 29.730 1.00 87.88 845 LYS A C 1
ATOM 6729 O O . LYS A 1 845 ? -0.460 30.506 28.636 1.00 87.88 845 LYS A O 1
ATOM 6734 N N . GLU A 1 846 ? 0.079 29.810 30.701 1.00 89.69 846 GLU A N 1
ATOM 6735 C CA . GLU A 1 846 ? 1.540 29.920 30.548 1.00 89.69 846 GLU A CA 1
ATOM 6736 C C . GLU A 1 846 ? 2.060 29.020 29.412 1.00 89.69 846 GLU A C 1
ATOM 6738 O O . GLU A 1 846 ? 2.741 29.502 28.512 1.00 89.69 846 GLU A O 1
ATOM 6743 N N . ILE A 1 847 ? 1.680 27.735 29.394 1.00 88.50 847 ILE A N 1
ATOM 6744 C CA . ILE A 1 847 ? 2.115 26.790 28.349 1.00 88.50 847 ILE A CA 1
ATOM 6745 C C . ILE A 1 847 ? 1.556 27.170 26.966 1.00 88.50 847 ILE A C 1
ATOM 6747 O O . ILE A 1 847 ? 2.254 27.018 25.965 1.00 88.50 847 ILE A O 1
ATOM 6751 N N . ILE A 1 848 ? 0.324 27.685 26.888 1.00 89.00 848 ILE A N 1
ATOM 6752 C CA . ILE A 1 848 ? -0.250 28.175 25.624 1.00 89.00 848 ILE A CA 1
ATOM 6753 C C . ILE A 1 848 ? 0.500 29.424 25.137 1.00 89.00 848 ILE A C 1
ATOM 6755 O O . ILE A 1 848 ? 0.889 29.456 23.974 1.00 89.00 848 ILE A O 1
ATOM 6759 N N . ALA A 1 849 ? 0.811 30.387 26.009 1.00 90.25 849 ALA A N 1
ATOM 6760 C CA . ALA A 1 849 ? 1.604 31.567 25.648 1.00 90.25 849 ALA A CA 1
ATOM 6761 C C . ALA A 1 849 ? 3.038 31.208 25.194 1.00 90.25 849 ALA A C 1
ATOM 6763 O O . ALA A 1 849 ? 3.568 31.813 24.261 1.00 90.25 849 ALA A O 1
ATOM 6764 N N . ASP A 1 850 ? 3.654 30.182 25.788 1.00 91.38 850 ASP A N 1
ATOM 6765 C CA . ASP A 1 850 ? 4.937 29.625 25.332 1.00 91.38 850 ASP A CA 1
ATOM 6766 C C . ASP A 1 850 ? 4.850 29.035 23.910 1.00 91.38 850 ASP A C 1
ATOM 6768 O O . ASP A 1 850 ? 5.799 29.150 23.129 1.00 91.38 850 ASP A O 1
ATOM 6772 N N . LEU A 1 851 ? 3.716 28.422 23.547 1.00 91.12 851 LEU A N 1
ATOM 6773 C CA . LEU A 1 851 ? 3.455 27.901 22.199 1.00 91.12 851 LEU A CA 1
ATOM 6774 C C . LEU A 1 851 ? 3.160 29.028 21.198 1.00 91.12 851 LEU A C 1
ATOM 6776 O O . LEU A 1 851 ? 3.685 28.988 20.085 1.00 91.12 851 LEU A O 1
ATOM 6780 N N . GLU A 1 852 ? 2.400 30.052 21.594 1.00 92.06 852 GLU A N 1
ATOM 6781 C CA . GLU A 1 852 ? 2.175 31.270 20.800 1.00 92.06 852 GLU A CA 1
ATOM 6782 C C . GLU A 1 852 ? 3.504 31.967 20.482 1.00 92.06 852 GLU A C 1
ATOM 6784 O O . GLU A 1 852 ? 3.771 32.311 19.333 1.00 92.06 852 GLU A O 1
ATOM 6789 N N . ASN A 1 853 ? 4.382 32.101 21.478 1.00 92.25 853 ASN A N 1
ATOM 6790 C CA . ASN A 1 853 ? 5.717 32.673 21.322 1.00 92.25 853 ASN A CA 1
ATOM 6791 C C . ASN A 1 853 ? 6.628 31.795 20.438 1.00 92.25 853 ASN A C 1
ATOM 6793 O O . ASN A 1 853 ? 7.374 32.313 19.604 1.00 92.25 853 ASN A O 1
ATOM 6797 N N . LEU A 1 854 ? 6.554 30.464 20.569 1.00 91.00 854 LEU A N 1
ATOM 6798 C CA . LEU A 1 854 ? 7.316 29.520 19.743 1.00 91.00 854 LEU A CA 1
ATOM 6799 C C . LEU A 1 854 ? 6.903 29.573 18.263 1.00 91.00 854 LEU A C 1
ATOM 6801 O O . LEU A 1 854 ? 7.770 29.638 17.392 1.00 91.00 854 LEU A O 1
ATOM 6805 N N . PHE A 1 855 ? 5.598 29.553 17.983 1.00 91.50 855 PHE A N 1
ATOM 6806 C CA . PHE A 1 855 ? 5.034 29.545 16.629 1.00 91.50 855 PHE A CA 1
ATOM 6807 C C . PHE A 1 855 ? 4.736 30.946 16.066 1.00 91.50 855 PHE A C 1
ATOM 6809 O O . PHE A 1 855 ? 4.169 31.066 14.978 1.00 91.50 855 PHE A O 1
ATOM 6816 N N . SER A 1 856 ? 5.132 32.006 16.776 1.00 89.75 856 SER A N 1
ATOM 6817 C CA . SER A 1 856 ? 4.946 33.394 16.355 1.00 89.75 856 SER A CA 1
ATOM 6818 C C . SER A 1 856 ? 5.579 33.675 14.988 1.00 89.75 856 SER A C 1
ATOM 6820 O O . SER A 1 856 ? 6.734 33.327 14.732 1.00 89.75 856 SER A O 1
ATOM 6822 N N . LYS A 1 857 ? 4.851 34.403 14.132 1.00 85.75 857 LYS A N 1
ATOM 6823 C CA . LYS A 1 857 ? 5.335 34.867 12.818 1.00 85.75 857 LYS A CA 1
ATOM 6824 C C . LYS A 1 857 ? 6.439 35.937 12.911 1.00 85.75 857 LYS A C 1
ATOM 6826 O O . LYS A 1 857 ? 7.081 36.229 11.902 1.00 85.75 857 LYS A O 1
ATOM 6831 N N . THR A 1 858 ? 6.685 36.511 14.094 1.00 85.31 858 THR A N 1
ATOM 6832 C CA . THR A 1 858 ? 7.745 37.511 14.334 1.00 85.31 858 THR A CA 1
ATOM 6833 C C . THR A 1 858 ? 9.121 37.023 13.879 1.00 85.31 858 THR A C 1
ATOM 6835 O O . THR A 1 858 ? 9.477 35.863 14.096 1.00 85.31 858 THR A O 1
ATOM 6838 N N . ASP A 1 859 ? 9.899 37.919 13.265 1.00 81.25 859 ASP A N 1
ATOM 6839 C CA . ASP A 1 859 ? 11.207 37.632 12.659 1.00 81.25 859 ASP A CA 1
ATOM 6840 C C . ASP A 1 859 ? 11.204 36.394 11.725 1.00 81.25 859 ASP A C 1
ATOM 6842 O O . ASP A 1 859 ? 12.186 35.655 11.667 1.00 81.25 859 ASP A O 1
ATOM 6846 N N . ASN A 1 860 ? 10.102 36.145 10.997 1.00 82.88 860 ASN A N 1
ATOM 6847 C CA . ASN A 1 860 ? 9.927 34.967 10.134 1.00 82.88 860 ASN A CA 1
ATOM 6848 C C . ASN A 1 860 ? 10.132 33.654 10.919 1.00 82.88 860 ASN A C 1
ATOM 6850 O O . ASN A 1 860 ? 11.059 32.888 10.655 1.00 82.88 860 ASN A O 1
ATOM 6854 N N . TYR A 1 861 ? 9.273 33.400 11.912 1.00 88.06 861 TYR A N 1
ATOM 6855 C CA . TYR A 1 861 ? 9.282 32.174 12.726 1.00 88.06 861 TYR A CA 1
ATOM 6856 C C . TYR A 1 861 ? 10.607 31.897 13.458 1.00 88.06 861 TYR A C 1
ATOM 6858 O O . TYR A 1 861 ? 10.963 30.745 13.711 1.00 88.06 861 TYR A O 1
ATOM 6866 N N . LYS A 1 862 ? 11.356 32.946 13.816 1.00 88.69 862 LYS A N 1
ATOM 6867 C CA . LYS A 1 862 ? 12.690 32.855 14.435 1.00 88.69 862 LYS A CA 1
ATOM 6868 C C . LYS A 1 862 ? 12.752 31.911 15.632 1.00 88.69 862 LYS A C 1
ATOM 6870 O O . LYS A 1 862 ? 13.644 31.075 15.677 1.00 88.69 862 LYS A O 1
ATOM 6875 N N . ASN A 1 863 ? 11.792 31.986 16.555 1.00 88.81 863 ASN A N 1
ATOM 6876 C CA . ASN A 1 863 ? 11.767 31.140 17.755 1.00 88.81 863 ASN A CA 1
ATOM 6877 C C . ASN A 1 863 ? 11.602 29.648 17.409 1.00 88.81 863 ASN A C 1
ATOM 6879 O O . ASN A 1 863 ? 12.293 28.798 17.974 1.00 88.81 863 ASN A O 1
ATOM 6883 N N . TYR A 1 864 ? 10.745 29.333 16.434 1.00 91.44 864 TYR A N 1
ATOM 6884 C CA . TYR A 1 864 ? 10.590 27.986 15.885 1.00 91.44 864 TYR A CA 1
ATOM 6885 C C . TYR A 1 864 ? 11.860 27.510 15.156 1.00 91.44 864 TYR A C 1
ATOM 6887 O O . TYR A 1 864 ? 12.321 26.397 15.413 1.00 91.44 864 TYR A O 1
ATOM 6895 N N . ARG A 1 865 ? 12.477 28.350 14.310 1.00 88.12 865 ARG A N 1
ATOM 6896 C CA . ARG A 1 865 ? 13.750 28.035 13.627 1.00 88.12 865 ARG A CA 1
ATOM 6897 C C . ARG A 1 865 ? 14.871 27.757 14.628 1.00 88.12 865 ARG A C 1
ATOM 6899 O O . ARG A 1 865 ? 15.587 26.771 14.488 1.00 88.12 865 ARG A O 1
ATOM 6906 N N . ASP A 1 866 ? 14.982 28.582 15.665 1.00 86.94 866 ASP A N 1
ATOM 6907 C CA . ASP A 1 866 ? 15.921 28.402 16.770 1.00 86.94 866 ASP A CA 1
ATOM 6908 C C . ASP A 1 866 ? 15.698 27.064 17.487 1.00 86.94 866 ASP A C 1
ATOM 6910 O O . ASP A 1 866 ? 16.664 26.365 17.781 1.00 86.94 866 ASP A O 1
ATOM 6914 N N . ALA A 1 867 ? 14.446 26.680 17.756 1.00 86.19 867 ALA A N 1
ATOM 6915 C CA . ALA A 1 867 ? 14.121 25.393 18.370 1.00 86.19 867 ALA A CA 1
ATOM 6916 C C . ALA A 1 867 ? 14.460 24.202 17.451 1.00 86.19 867 ALA A C 1
ATOM 6918 O O . ALA A 1 867 ? 15.022 23.209 17.913 1.00 86.19 867 ALA A O 1
ATOM 6919 N N . LEU A 1 868 ? 14.189 24.323 16.148 1.00 86.00 868 LEU A N 1
ATOM 6920 C CA . LEU A 1 868 ? 14.529 23.320 15.136 1.00 86.00 868 LEU A CA 1
ATOM 6921 C C . LEU A 1 868 ? 16.054 23.134 14.998 1.00 86.00 868 LEU A C 1
ATOM 6923 O O . LEU A 1 868 ? 16.520 22.012 14.829 1.00 86.00 868 LEU A O 1
ATOM 6927 N N . LEU A 1 869 ? 16.836 24.213 15.128 1.00 83.75 869 LEU A N 1
ATOM 6928 C CA . LEU A 1 869 ? 18.307 24.181 15.128 1.00 83.75 869 LEU A CA 1
ATOM 6929 C C . LEU A 1 869 ? 18.911 23.679 16.451 1.00 83.75 869 LEU A C 1
ATOM 6931 O O . LEU A 1 869 ? 19.982 23.076 16.444 1.00 83.75 869 LEU A O 1
ATOM 6935 N N . LYS A 1 870 ? 18.242 23.927 17.585 1.00 80.06 870 LYS A N 1
ATOM 6936 C CA . LYS A 1 870 ? 18.644 23.454 18.926 1.00 80.06 870 LYS A CA 1
ATOM 6937 C C . LYS A 1 870 ? 18.214 22.008 19.210 1.00 80.06 870 LYS A C 1
ATOM 6939 O O . LYS A 1 870 ? 18.675 21.426 20.189 1.00 80.06 870 LYS A O 1
ATOM 6944 N N . SER A 1 871 ? 17.351 21.434 18.370 1.00 74.31 871 SER A N 1
ATOM 6945 C CA . SER A 1 871 ? 16.977 20.017 18.419 1.00 74.31 871 SER A CA 1
ATOM 6946 C C . SER A 1 871 ? 18.213 19.124 18.219 1.00 74.31 871 SER A C 1
ATOM 6948 O O . SER A 1 871 ? 19.100 19.482 17.438 1.00 74.31 871 SER A O 1
ATOM 6950 N N . PRO A 1 872 ? 18.315 17.969 18.904 1.00 62.25 872 PRO A N 1
ATOM 6951 C CA . PRO A 1 872 ? 19.528 17.156 18.888 1.00 62.25 872 PRO A CA 1
ATOM 6952 C C . PRO A 1 872 ? 19.866 16.649 17.477 1.00 62.25 872 PRO A C 1
ATOM 6954 O O . PRO A 1 872 ? 19.175 15.806 16.907 1.00 62.25 872 PRO A O 1
ATOM 6957 N N . SER A 1 873 ? 20.968 17.160 16.921 1.00 51.59 873 SER A N 1
ATOM 6958 C CA . SER A 1 873 ? 21.550 16.671 15.666 1.00 51.59 873 SER A CA 1
ATOM 6959 C C . SER A 1 873 ? 22.118 15.247 15.814 1.00 51.59 873 SER A C 1
ATOM 6961 O O . SER A 1 873 ? 22.393 14.810 16.933 1.00 51.59 873 SER A O 1
ATOM 6963 N N . PRO A 1 874 ? 22.273 14.491 14.709 1.00 53.66 874 PRO A N 1
ATOM 6964 C CA . PRO A 1 874 ? 22.398 13.036 14.760 1.00 53.66 874 PRO A CA 1
ATOM 6965 C C . PRO A 1 874 ? 23.729 12.603 15.385 1.00 53.66 874 PRO A C 1
ATOM 6967 O O . PRO A 1 874 ? 24.800 12.892 14.849 1.00 53.66 874 PRO A O 1
ATOM 6970 N N . PRO A 1 875 ? 23.656 11.866 16.504 1.00 44.78 875 PRO A N 1
ATOM 6971 C CA . PRO A 1 875 ? 24.001 10.445 16.414 1.00 44.78 875 PRO A CA 1
ATOM 6972 C C . PRO A 1 875 ? 22.941 9.491 16.994 1.00 44.78 875 PRO A C 1
ATOM 6974 O O . PRO A 1 875 ? 23.113 8.282 16.871 1.00 44.78 875 PRO A O 1
ATOM 6977 N N . ILE A 1 876 ? 21.880 9.987 17.651 1.00 37.75 876 ILE A N 1
ATOM 6978 C CA . ILE A 1 876 ? 21.001 9.151 18.494 1.00 37.75 876 ILE A CA 1
ATOM 6979 C C . ILE A 1 876 ? 19.504 9.365 18.197 1.00 37.75 876 ILE A C 1
ATOM 6981 O O . ILE A 1 876 ? 18.883 10.310 18.675 1.00 37.75 876 ILE A O 1
ATOM 6985 N N . GLY A 1 877 ? 18.914 8.406 17.478 1.00 49.66 877 GLY A N 1
ATOM 6986 C CA . GLY A 1 877 ? 17.586 7.833 17.761 1.00 49.66 877 GLY A CA 1
ATOM 6987 C C . GLY A 1 877 ? 16.294 8.618 17.479 1.00 49.66 877 GLY A C 1
ATOM 6988 O O . GLY A 1 877 ? 15.271 7.968 17.274 1.00 49.66 877 GLY A O 1
ATOM 6989 N N . VAL A 1 878 ? 16.284 9.955 17.462 1.00 58.81 878 VAL A N 1
ATOM 6990 C CA . VAL A 1 878 ? 15.029 10.737 17.375 1.00 58.81 878 VAL A CA 1
ATOM 6991 C C . VAL A 1 878 ? 14.846 11.366 15.989 1.00 58.81 878 VAL A C 1
ATOM 6993 O O . VAL A 1 878 ? 15.721 12.080 15.500 1.00 58.81 878 VAL A O 1
ATOM 6996 N N . GLY A 1 879 ? 13.696 11.104 15.359 1.00 70.94 879 GLY A N 1
ATOM 6997 C CA . GLY A 1 879 ? 13.266 11.784 14.134 1.00 70.94 879 GLY A CA 1
ATOM 6998 C C . GLY A 1 879 ? 12.854 13.241 14.386 1.00 70.94 879 GLY A C 1
ATOM 6999 O O . GLY A 1 879 ? 12.861 13.720 15.523 1.00 70.94 879 GLY A O 1
ATOM 7000 N N . ILE A 1 880 ? 12.493 13.955 13.319 1.00 85.75 880 ILE A N 1
ATOM 7001 C CA . ILE A 1 880 ? 11.956 15.323 13.384 1.00 85.75 880 ILE A CA 1
ATOM 7002 C C . ILE A 1 880 ? 10.829 15.451 12.355 1.00 85.75 880 ILE A C 1
ATOM 7004 O O . ILE A 1 880 ? 11.029 15.099 11.192 1.00 85.75 880 ILE A O 1
ATOM 7008 N N . ILE A 1 881 ? 9.679 16.005 12.756 1.00 88.44 881 ILE A N 1
ATOM 7009 C CA . ILE A 1 881 ? 8.636 16.463 11.823 1.00 88.44 881 ILE A CA 1
ATOM 7010 C C . ILE A 1 881 ? 8.603 18.000 11.870 1.00 88.44 881 ILE A C 1
ATOM 7012 O O . ILE A 1 881 ? 8.132 18.558 12.868 1.00 88.44 881 ILE A O 1
ATOM 7016 N N . PRO A 1 882 ? 9.115 18.707 10.843 1.00 90.12 882 PRO A N 1
ATOM 7017 C CA . PRO A 1 882 ? 9.051 20.164 10.778 1.00 90.12 882 PRO A CA 1
ATOM 7018 C C . PRO A 1 882 ? 7.611 20.656 10.556 1.00 90.12 882 PRO A C 1
ATOM 7020 O O . PRO A 1 882 ? 6.742 19.903 10.119 1.00 90.12 882 PRO A O 1
ATOM 7023 N N . LEU A 1 883 ? 7.359 21.938 10.832 1.00 89.88 883 LEU A N 1
ATOM 7024 C CA . LEU A 1 883 ? 6.077 22.583 10.559 1.00 89.88 883 LEU A CA 1
ATOM 7025 C C . LEU A 1 883 ? 5.991 22.929 9.065 1.00 89.88 883 LEU A C 1
ATOM 7027 O O . LEU A 1 883 ? 6.566 23.916 8.606 1.00 89.88 883 LEU A O 1
ATOM 7031 N N . VAL A 1 884 ? 5.259 22.114 8.307 1.00 87.12 884 VAL A N 1
ATOM 7032 C CA . VAL A 1 884 ? 5.173 22.178 6.838 1.00 87.12 884 VAL A CA 1
ATOM 7033 C C . VAL A 1 884 ? 4.578 23.498 6.334 1.00 87.12 884 VAL A C 1
ATOM 7035 O O . VAL A 1 884 ? 4.961 23.979 5.271 1.00 87.12 884 VAL A O 1
ATOM 7038 N N . LEU A 1 885 ? 3.727 24.149 7.130 1.00 83.38 885 LEU A N 1
ATOM 7039 C CA . LEU A 1 885 ? 3.171 25.469 6.807 1.00 83.38 885 LEU A CA 1
ATOM 7040 C C . LEU A 1 885 ? 4.248 26.564 6.680 1.00 83.38 885 LEU A C 1
ATOM 7042 O O . LEU A 1 885 ? 4.141 27.412 5.802 1.00 83.38 885 LEU A O 1
ATOM 7046 N N . VAL A 1 886 ? 5.329 26.516 7.471 1.00 85.94 886 VAL A N 1
ATOM 7047 C CA . VAL A 1 886 ? 6.442 27.485 7.352 1.00 85.94 886 VAL A CA 1
ATOM 7048 C C . VAL A 1 886 ? 7.193 27.300 6.028 1.00 85.94 886 VAL A C 1
ATOM 7050 O O . VAL A 1 886 ? 7.636 28.272 5.423 1.00 85.94 886 VAL A O 1
ATOM 7053 N N . LEU A 1 887 ? 7.296 26.058 5.545 1.00 82.19 887 LEU A N 1
ATOM 7054 C CA . LEU A 1 887 ? 7.920 25.734 4.259 1.00 82.19 887 LEU A CA 1
ATOM 7055 C C . LEU A 1 887 ? 7.038 26.175 3.079 1.00 82.19 887 LEU A C 1
ATOM 7057 O O . LEU A 1 887 ? 7.560 26.679 2.089 1.00 82.19 887 LEU A O 1
ATOM 7061 N N . GLN A 1 888 ? 5.713 26.051 3.197 1.00 82.62 888 GLN A N 1
ATOM 7062 C CA . GLN A 1 888 ? 4.764 26.592 2.216 1.00 82.62 888 GLN A CA 1
ATOM 7063 C C . GLN A 1 888 ? 4.806 28.130 2.161 1.00 82.62 888 GLN A C 1
ATOM 7065 O O . GLN A 1 888 ? 4.834 28.696 1.071 1.00 82.62 888 GLN A O 1
ATOM 7070 N N . GLU A 1 889 ? 4.904 28.814 3.306 1.00 83.06 889 GLU A N 1
ATOM 7071 C CA . GLU A 1 889 ? 5.074 30.276 3.340 1.00 83.06 889 GLU A CA 1
ATOM 7072 C C . GLU A 1 889 ? 6.443 30.731 2.788 1.00 83.06 889 GLU A C 1
ATOM 7074 O O . GLU A 1 889 ? 6.511 31.755 2.107 1.00 83.06 889 GLU A O 1
ATOM 7079 N N . GLU A 1 890 ? 7.526 29.964 2.986 1.00 84.19 890 GLU A N 1
ATOM 7080 C CA . GLU A 1 890 ? 8.811 30.207 2.303 1.00 84.19 890 GLU A CA 1
ATOM 7081 C C . GLU A 1 890 ? 8.700 30.069 0.777 1.00 84.19 890 GLU A C 1
ATOM 7083 O O . GLU A 1 890 ? 9.210 30.920 0.046 1.00 84.19 890 GLU A O 1
ATOM 7088 N N . ILE A 1 891 ? 8.027 29.024 0.290 1.00 82.94 891 ILE A N 1
ATOM 7089 C CA . ILE A 1 891 ? 7.880 28.749 -1.145 1.00 82.94 891 ILE A CA 1
ATOM 7090 C C . ILE A 1 891 ? 7.027 29.828 -1.821 1.00 82.94 891 ILE A C 1
ATOM 7092 O O . ILE A 1 891 ? 7.503 30.455 -2.766 1.00 82.94 891 ILE A O 1
ATOM 7096 N N . ALA A 1 892 ? 5.855 30.160 -1.270 1.00 80.38 892 ALA A N 1
ATOM 7097 C CA . ALA A 1 892 ? 5.006 31.239 -1.782 1.00 80.38 892 ALA A CA 1
ATOM 7098 C C . ALA A 1 892 ? 5.717 32.614 -1.774 1.00 80.38 892 ALA A C 1
ATOM 7100 O O . ALA A 1 892 ? 5.489 33.459 -2.645 1.00 80.38 892 ALA A O 1
ATOM 7101 N N . SER A 1 893 ? 6.625 32.841 -0.818 1.00 83.31 893 SER A N 1
ATOM 7102 C CA . SER A 1 893 ? 7.473 34.039 -0.764 1.00 83.31 893 SER A CA 1
ATOM 7103 C C . SER A 1 893 ? 8.530 34.058 -1.881 1.00 83.31 893 SER A C 1
ATOM 7105 O O . SER A 1 893 ? 8.731 35.088 -2.524 1.00 83.31 893 SER A O 1
ATOM 7107 N N . ILE A 1 894 ? 9.160 32.918 -2.191 1.00 83.00 894 ILE A N 1
ATOM 7108 C CA . ILE A 1 894 ? 10.081 32.783 -3.336 1.00 83.00 894 ILE A CA 1
ATOM 7109 C C . ILE A 1 894 ? 9.337 32.961 -4.666 1.00 83.00 894 ILE A C 1
ATOM 7111 O O . ILE A 1 894 ? 9.864 33.600 -5.581 1.00 83.00 894 ILE A O 1
ATOM 7115 N N . GLU A 1 895 ? 8.127 32.413 -4.775 1.00 75.56 895 GLU A N 1
ATOM 7116 C CA . GLU A 1 895 ? 7.301 32.469 -5.981 1.00 75.56 895 GLU A CA 1
ATOM 7117 C C . GLU A 1 895 ? 6.832 33.883 -6.306 1.00 75.56 895 GLU A C 1
ATOM 7119 O O . GLU A 1 895 ? 7.062 34.348 -7.421 1.00 75.56 895 GLU A O 1
ATOM 7124 N N . SER A 1 896 ? 6.266 34.586 -5.322 1.00 77.75 896 SER A N 1
ATOM 7125 C CA . SER A 1 896 ? 5.793 35.968 -5.477 1.00 77.75 896 SER A CA 1
ATOM 7126 C C . SER A 1 896 ? 6.923 36.979 -5.719 1.00 77.75 896 SER A C 1
ATOM 7128 O O . SER A 1 896 ? 6.723 37.962 -6.429 1.00 77.75 896 SER A O 1
ATOM 7130 N N . GLN A 1 897 ? 8.126 36.741 -5.183 1.00 80.88 897 GLN A N 1
ATOM 7131 C CA . GLN A 1 897 ? 9.288 37.616 -5.401 1.00 80.88 897 GLN A CA 1
ATOM 7132 C C . GLN A 1 897 ? 10.055 37.325 -6.701 1.00 80.88 897 GLN A C 1
ATOM 7134 O O . GLN A 1 897 ? 10.807 38.182 -7.169 1.00 80.88 897 GLN A O 1
ATOM 7139 N N . THR A 1 898 ? 9.916 36.126 -7.281 1.00 81.69 898 THR A N 1
ATOM 7140 C CA . THR A 1 898 ? 10.740 35.682 -8.417 1.00 81.69 898 THR A CA 1
ATOM 7141 C C . THR A 1 898 ? 9.872 35.114 -9.548 1.00 81.69 898 THR A C 1
ATOM 7143 O O . THR A 1 898 ? 9.309 34.033 -9.382 1.00 81.69 898 THR A O 1
ATOM 7146 N N . PRO A 1 899 ? 9.807 35.744 -10.738 1.00 83.19 899 PRO A N 1
ATOM 7147 C CA . PRO A 1 899 ? 8.983 35.244 -11.842 1.00 83.19 899 PRO A CA 1
ATOM 7148 C C . PRO A 1 899 ? 9.559 33.957 -12.452 1.00 83.19 899 PRO A C 1
ATOM 7150 O O . PRO A 1 899 ? 10.781 33.833 -12.599 1.00 83.19 899 PRO A O 1
ATOM 7153 N N . SER A 1 900 ? 8.705 33.013 -12.872 1.00 77.69 900 SER A N 1
ATOM 7154 C CA . SER A 1 900 ? 9.152 31.756 -13.499 1.00 77.69 900 SER A CA 1
ATOM 7155 C C . SER A 1 900 ? 9.927 31.921 -14.802 1.00 77.69 900 SER A C 1
ATOM 7157 O O . SER A 1 900 ? 10.755 31.060 -15.105 1.00 77.69 900 SER A O 1
ATOM 7159 N N . MET A 1 901 ? 9.706 32.998 -15.555 1.00 79.00 901 MET A N 1
ATOM 7160 C CA . MET A 1 901 ? 10.391 33.255 -16.823 1.00 79.00 901 MET A CA 1
ATOM 7161 C C . MET A 1 901 ? 11.140 34.586 -16.766 1.00 79.00 901 MET A C 1
ATOM 7163 O O . MET A 1 901 ? 10.619 35.591 -16.288 1.00 79.00 901 MET A O 1
ATOM 7167 N N . MET A 1 902 ? 12.366 34.613 -17.289 1.00 80.81 902 MET A N 1
ATOM 7168 C CA . MET A 1 902 ? 13.156 35.830 -17.459 1.00 80.81 902 MET A CA 1
ATOM 7169 C C . MET A 1 902 ? 13.444 36.033 -18.948 1.00 80.81 902 MET A C 1
ATOM 7171 O O . MET A 1 902 ? 14.403 35.477 -19.474 1.00 80.81 902 MET A O 1
ATOM 7175 N N . ASN A 1 903 ? 12.646 36.886 -19.605 1.00 78.81 903 ASN A N 1
ATOM 7176 C CA . ASN A 1 903 ? 12.755 37.188 -21.044 1.00 78.81 903 ASN A CA 1
ATOM 7177 C C . ASN A 1 903 ? 12.621 35.907 -21.900 1.00 78.81 903 ASN A C 1
ATOM 7179 O O . ASN A 1 903 ? 13.533 35.555 -22.642 1.00 78.81 903 ASN A O 1
ATOM 7183 N N . ASN A 1 904 ? 11.507 35.189 -21.729 1.00 78.69 904 ASN A N 1
ATOM 7184 C CA . ASN A 1 904 ? 11.167 33.921 -22.397 1.00 78.69 904 ASN A CA 1
ATOM 7185 C C . ASN A 1 904 ? 12.147 32.751 -22.148 1.00 78.69 904 ASN A C 1
ATOM 7187 O O . ASN A 1 904 ? 12.015 31.696 -22.757 1.00 78.69 904 ASN A O 1
ATOM 7191 N N . LEU A 1 905 ? 13.079 32.895 -21.201 1.00 81.00 905 LEU A N 1
ATOM 7192 C CA . LEU A 1 905 ? 13.949 31.820 -20.718 1.00 81.00 905 LEU A CA 1
ATOM 7193 C C . LEU A 1 905 ? 13.504 31.341 -19.333 1.00 81.00 905 LEU A C 1
ATOM 7195 O O . LEU A 1 905 ? 13.111 32.158 -18.496 1.00 81.00 905 LEU A O 1
ATOM 7199 N N . ILE A 1 906 ? 13.635 30.039 -19.065 1.00 85.81 906 ILE A N 1
ATOM 7200 C CA . ILE A 1 906 ? 13.306 29.415 -17.775 1.00 85.81 906 ILE A CA 1
ATOM 7201 C C . ILE A 1 906 ? 14.182 30.050 -16.698 1.00 85.81 906 ILE A C 1
ATOM 7203 O O . ILE A 1 906 ? 15.406 29.913 -16.738 1.00 85.81 906 ILE A O 1
ATOM 7207 N N . ASN A 1 907 ? 13.577 30.747 -15.732 1.00 88.50 907 ASN A N 1
ATOM 7208 C CA . ASN A 1 907 ? 14.317 31.373 -14.642 1.00 88.50 907 ASN A CA 1
ATOM 7209 C C . ASN A 1 907 ? 14.825 30.292 -13.682 1.00 88.50 907 ASN A C 1
ATOM 7211 O O . ASN A 1 907 ? 14.072 29.750 -12.867 1.00 88.50 907 ASN A O 1
ATOM 7215 N N . PHE A 1 908 ? 16.114 29.979 -13.792 1.00 88.81 908 PHE A N 1
ATOM 7216 C CA . PHE A 1 908 ? 16.764 28.938 -13.009 1.00 88.81 908 PHE A CA 1
ATOM 7217 C C . PHE A 1 908 ? 17.189 29.434 -11.618 1.00 88.81 908 PHE A C 1
ATOM 7219 O O . PHE A 1 908 ? 17.370 28.620 -10.717 1.00 88.81 908 PHE A O 1
ATOM 7226 N N . VAL A 1 909 ? 17.249 30.755 -11.387 1.00 88.31 909 VAL A N 1
ATOM 7227 C CA . VAL A 1 909 ? 17.441 31.316 -10.035 1.00 88.31 909 VAL A CA 1
ATOM 7228 C C . VAL A 1 909 ? 16.244 30.978 -9.138 1.00 88.31 909 VAL A C 1
ATOM 7230 O O . VAL A 1 909 ? 16.447 30.521 -8.015 1.00 88.31 909 VAL A O 1
ATOM 7233 N N . LYS A 1 910 ? 15.003 31.082 -9.655 1.00 86.62 910 LYS A N 1
ATOM 7234 C CA . LYS A 1 910 ? 13.787 30.622 -8.945 1.00 86.62 910 LYS A CA 1
ATOM 7235 C C . LYS A 1 910 ? 13.929 29.153 -8.527 1.00 86.62 910 LYS A C 1
ATOM 7237 O O . LYS A 1 910 ? 13.728 28.817 -7.366 1.00 86.62 910 LYS A O 1
ATOM 7242 N N . ARG A 1 911 ? 14.364 28.291 -9.455 1.00 87.81 911 ARG A N 1
ATOM 7243 C CA . ARG A 1 911 ? 14.508 26.842 -9.230 1.00 87.81 911 ARG A CA 1
ATOM 7244 C C . ARG A 1 911 ? 15.628 26.494 -8.245 1.00 87.81 911 ARG A C 1
ATOM 7246 O O . ARG A 1 911 ? 15.436 25.618 -7.410 1.00 87.81 911 ARG A O 1
ATOM 7253 N N . GLN A 1 912 ? 16.757 27.207 -8.269 1.00 87.81 912 GLN A N 1
ATOM 7254 C CA . GLN A 1 912 ? 17.803 27.062 -7.248 1.00 87.81 912 GLN A CA 1
ATOM 7255 C C . GLN A 1 912 ? 17.297 27.461 -5.855 1.00 87.81 912 GLN A C 1
ATOM 7257 O O . GLN A 1 912 ? 17.549 26.738 -4.894 1.00 87.81 912 GLN A O 1
ATOM 7262 N N . ASN A 1 913 ? 16.542 28.558 -5.741 1.00 87.75 913 ASN A N 1
ATOM 7263 C CA . ASN A 1 913 ? 15.967 28.995 -4.467 1.00 87.75 913 ASN A CA 1
ATOM 7264 C C . ASN A 1 913 ? 14.951 27.978 -3.917 1.00 87.75 913 ASN A C 1
ATOM 7266 O O . ASN A 1 913 ? 15.063 27.592 -2.756 1.00 87.75 913 ASN A O 1
ATOM 7270 N N . LEU A 1 914 ? 14.034 27.480 -4.755 1.00 86.56 914 LEU A N 1
ATOM 7271 C CA . LEU A 1 914 ? 13.071 26.432 -4.384 1.00 86.56 914 LEU A CA 1
ATOM 7272 C C . LEU A 1 914 ? 13.777 25.136 -3.946 1.00 86.56 914 LEU A C 1
ATOM 7274 O O . LEU A 1 914 ? 13.490 24.603 -2.875 1.00 86.56 914 LEU A O 1
ATOM 7278 N N . TYR A 1 915 ? 14.774 24.672 -4.707 1.00 88.75 915 TYR A N 1
ATOM 7279 C CA . TYR A 1 915 ? 15.598 23.516 -4.333 1.00 88.75 915 TYR A CA 1
ATOM 7280 C C . TYR A 1 915 ? 16.304 23.704 -2.975 1.00 88.75 915 TYR A C 1
ATOM 7282 O O . TYR A 1 915 ? 16.342 22.776 -2.166 1.00 88.75 915 TYR A O 1
ATOM 7290 N N . ASN A 1 916 ? 16.822 24.902 -2.681 1.00 87.44 916 ASN A N 1
ATOM 7291 C CA . ASN A 1 916 ? 17.483 25.216 -1.407 1.00 87.44 916 ASN A CA 1
ATOM 7292 C C . ASN A 1 916 ? 16.523 25.226 -0.195 1.00 87.44 916 ASN A C 1
ATOM 7294 O O . ASN A 1 916 ? 16.988 25.237 0.948 1.00 87.44 916 ASN A O 1
ATOM 7298 N N . VAL A 1 917 ? 15.204 25.243 -0.411 1.00 85.62 917 VAL A N 1
ATOM 7299 C CA . VAL A 1 917 ? 14.189 25.008 0.631 1.00 85.62 917 VAL A CA 1
ATOM 7300 C C . VAL A 1 917 ? 13.846 23.520 0.686 1.00 85.62 917 VAL A C 1
ATOM 7302 O O . VAL A 1 917 ? 14.022 22.888 1.726 1.00 85.62 917 VAL A O 1
ATOM 7305 N N . ILE A 1 918 ? 13.441 22.939 -0.446 1.00 85.44 918 ILE A N 1
ATOM 7306 C CA . ILE A 1 918 ? 12.878 21.582 -0.514 1.00 85.44 918 ILE A CA 1
ATOM 7307 C C . ILE A 1 918 ? 13.916 20.496 -0.177 1.00 85.44 918 ILE A C 1
ATOM 7309 O O . ILE A 1 918 ? 13.586 19.527 0.499 1.00 85.44 918 ILE A O 1
ATOM 7313 N N . SER A 1 919 ? 15.193 20.668 -0.539 1.00 84.12 919 SER A N 1
ATOM 7314 C CA . SER A 1 919 ? 16.251 19.692 -0.201 1.00 84.12 919 SER A CA 1
ATOM 7315 C C . SER A 1 919 ? 16.494 19.520 1.305 1.00 84.12 919 SER A C 1
ATOM 7317 O O . SER A 1 919 ? 16.947 18.460 1.727 1.00 84.12 919 SER A O 1
ATOM 7319 N N . LYS A 1 920 ? 16.132 20.508 2.138 1.00 81.38 920 LYS A N 1
ATOM 7320 C CA . LYS A 1 920 ? 16.187 20.386 3.607 1.00 81.38 920 LYS A CA 1
ATOM 7321 C C . LYS A 1 920 ? 15.095 19.461 4.149 1.00 81.38 920 LYS A C 1
ATOM 7323 O O . LYS A 1 920 ? 15.269 18.864 5.205 1.00 81.38 920 LYS A O 1
ATOM 7328 N N . ILE A 1 921 ? 13.967 19.347 3.442 1.00 80.56 921 ILE A N 1
ATOM 7329 C CA . ILE A 1 921 ? 12.836 18.494 3.831 1.00 80.56 921 ILE A CA 1
ATOM 7330 C C . ILE A 1 921 ? 13.262 17.022 3.772 1.00 80.56 921 ILE A C 1
ATOM 7332 O O . ILE A 1 921 ? 12.994 16.261 4.703 1.00 80.56 921 ILE A O 1
ATOM 7336 N N . GLU A 1 922 ? 14.020 16.654 2.735 1.00 77.00 922 GLU A N 1
ATOM 7337 C CA . GLU A 1 922 ? 14.569 15.309 2.538 1.00 77.00 922 GLU A CA 1
ATOM 7338 C C . GLU A 1 922 ? 15.460 14.863 3.716 1.00 77.00 922 GLU A C 1
ATOM 7340 O O . GLU A 1 922 ? 15.369 13.719 4.159 1.00 77.00 922 GLU A O 1
ATOM 7345 N N . GLU A 1 923 ? 16.256 15.766 4.307 1.00 78.75 923 GLU A N 1
ATOM 7346 C CA . GLU A 1 923 ? 17.099 15.448 5.475 1.00 78.75 923 GLU A CA 1
ATOM 7347 C C . GLU A 1 923 ? 16.299 14.997 6.709 1.00 78.75 923 GLU A C 1
ATOM 7349 O O . GLU A 1 923 ? 16.818 14.225 7.526 1.00 78.75 923 GLU A O 1
ATOM 7354 N N . TYR A 1 924 ? 15.048 15.455 6.838 1.00 81.56 924 TYR A N 1
ATOM 7355 C CA . TYR A 1 924 ? 14.102 15.015 7.865 1.00 81.56 924 TYR A CA 1
ATOM 7356 C C . TYR A 1 924 ? 13.335 13.758 7.419 1.00 81.56 924 TYR A C 1
ATOM 7358 O O . TYR A 1 924 ? 13.203 12.809 8.192 1.00 81.56 924 TYR A O 1
ATOM 7366 N N . GLN A 1 925 ? 12.885 13.697 6.159 1.00 79.81 925 GLN A N 1
ATOM 7367 C CA . GLN A 1 925 ? 12.177 12.532 5.606 1.00 79.81 925 GLN A CA 1
ATOM 7368 C C . GLN A 1 925 ? 13.033 11.256 5.610 1.00 79.81 925 GLN A C 1
ATOM 7370 O O . GLN A 1 925 ? 12.492 10.169 5.801 1.00 79.81 925 GLN A O 1
ATOM 7375 N N . LEU A 1 926 ? 14.357 11.359 5.469 1.00 71.25 926 LEU A N 1
ATOM 7376 C CA . LEU A 1 926 ? 15.288 10.224 5.516 1.00 71.25 926 LEU A CA 1
ATOM 7377 C C . LEU A 1 926 ? 15.505 9.630 6.926 1.00 71.25 926 LEU A C 1
ATOM 7379 O O . LEU A 1 926 ? 16.188 8.613 7.043 1.00 71.25 926 LEU A O 1
ATOM 7383 N N . ARG A 1 927 ? 14.951 10.226 7.995 1.00 70.88 927 ARG A N 1
ATOM 7384 C CA . ARG A 1 927 ? 15.175 9.803 9.395 1.00 70.88 927 ARG A CA 1
ATOM 7385 C C . ARG A 1 927 ? 13.888 9.295 10.060 1.00 70.88 927 ARG A C 1
ATOM 7387 O O . ARG A 1 927 ? 13.221 10.059 10.761 1.00 70.88 927 ARG A O 1
ATOM 7394 N N . PRO A 1 928 ? 13.522 8.017 9.867 1.00 70.31 928 PRO A N 1
ATOM 7395 C CA . PRO A 1 928 ? 12.296 7.472 10.431 1.00 70.31 928 PRO A CA 1
ATOM 7396 C C . PRO A 1 928 ? 12.384 7.270 11.950 1.00 70.31 928 PRO A C 1
ATOM 7398 O O . PRO A 1 928 ? 13.432 6.908 12.489 1.00 70.31 928 PRO A O 1
ATOM 7401 N N . TYR A 1 929 ? 11.257 7.427 12.645 1.00 75.94 929 TYR A N 1
ATOM 7402 C CA . TYR A 1 929 ? 11.145 7.240 14.097 1.00 75.94 929 TYR A CA 1
ATOM 7403 C C . TYR A 1 929 ? 11.237 5.770 14.522 1.00 75.94 929 TYR A C 1
ATOM 7405 O O . TYR A 1 929 ? 10.363 4.978 14.172 1.00 75.94 929 TYR A O 1
ATOM 7413 N N . ASN A 1 930 ? 12.239 5.422 15.340 1.00 75.88 930 ASN A N 1
ATOM 7414 C CA . ASN A 1 930 ? 12.341 4.095 15.956 1.00 75.88 930 ASN A CA 1
ATOM 7415 C C . ASN A 1 930 ? 11.319 3.952 17.101 1.00 75.88 930 ASN A C 1
ATOM 7417 O O . ASN A 1 930 ? 11.654 4.093 18.276 1.00 75.88 930 ASN A O 1
ATOM 7421 N N . LEU A 1 931 ? 10.051 3.755 16.741 1.00 76.69 931 LEU A N 1
ATOM 7422 C CA . LEU A 1 931 ? 8.911 3.593 17.643 1.00 76.69 931 LEU A CA 1
ATOM 7423 C C . LEU A 1 931 ? 8.048 2.422 17.161 1.00 76.69 931 LEU A C 1
ATOM 7425 O O . LEU A 1 931 ? 7.794 2.281 15.964 1.00 76.69 931 LEU A O 1
ATOM 7429 N N . GLN A 1 932 ? 7.559 1.607 18.093 1.00 71.31 932 GLN A N 1
ATOM 7430 C CA . GLN A 1 932 ? 6.668 0.494 17.777 1.00 71.31 932 GLN A CA 1
ATOM 7431 C C . GLN A 1 932 ? 5.250 1.006 17.453 1.00 71.31 932 GLN A C 1
ATOM 7433 O O . GLN A 1 932 ? 4.680 1.748 18.256 1.00 71.31 932 GLN A O 1
ATOM 7438 N N . PRO A 1 933 ? 4.641 0.626 16.314 1.00 70.62 933 PRO A N 1
ATOM 7439 C CA . PRO A 1 933 ? 3.245 0.940 16.040 1.00 70.62 933 PRO A CA 1
ATOM 7440 C C . PRO A 1 933 ? 2.315 0.083 16.907 1.00 70.62 933 PRO A C 1
ATOM 7442 O O . PRO A 1 933 ? 2.497 -1.126 17.022 1.00 70.62 933 PRO A O 1
ATOM 7445 N N . VAL A 1 934 ? 1.278 0.703 17.467 1.00 71.62 934 VAL A N 1
ATOM 7446 C CA . VAL A 1 934 ? 0.215 0.028 18.221 1.00 71.62 934 VAL A CA 1
ATOM 7447 C C . VAL A 1 934 ? -1.078 0.167 17.430 1.00 71.62 934 VAL A C 1
ATOM 7449 O O . VAL A 1 934 ? -1.680 1.242 17.408 1.00 71.62 934 VAL A O 1
ATOM 7452 N N . HIS A 1 935 ? -1.496 -0.905 16.751 1.00 66.75 935 HIS A N 1
ATOM 7453 C CA . HIS A 1 935 ? -2.573 -0.851 15.757 1.00 66.75 935 HIS A CA 1
ATOM 7454 C C . HIS A 1 935 ? -3.879 -0.273 16.325 1.00 66.75 935 HIS A C 1
ATOM 7456 O O . HIS A 1 935 ? -4.492 0.578 15.695 1.00 66.75 935 HIS A O 1
ATOM 7462 N N . GLN A 1 936 ? -4.287 -0.672 17.529 1.00 68.06 936 GLN A N 1
ATOM 7463 C CA . GLN A 1 936 ? -5.555 -0.264 18.143 1.00 68.06 936 GLN A CA 1
ATOM 7464 C C . GLN A 1 936 ? -5.579 1.245 18.439 1.00 68.06 936 GLN A C 1
ATOM 7466 O O . GLN A 1 936 ? -6.520 1.941 18.061 1.00 68.06 936 GLN A O 1
ATOM 7471 N N . ILE A 1 937 ? -4.504 1.772 19.040 1.00 70.44 937 ILE A N 1
ATOM 7472 C CA . ILE A 1 937 ? -4.345 3.210 19.316 1.00 70.44 937 ILE A CA 1
ATOM 7473 C C . ILE A 1 937 ? -4.207 3.993 18.002 1.00 70.44 937 ILE A C 1
ATOM 7475 O O . ILE A 1 937 ? -4.828 5.041 17.844 1.00 70.44 937 ILE A O 1
ATOM 7479 N N . SER A 1 938 ? -3.446 3.478 17.031 1.00 70.12 938 SER A N 1
ATOM 7480 C CA . SER A 1 938 ? -3.292 4.102 15.712 1.00 70.12 938 SER A CA 1
ATOM 7481 C C . SER A 1 938 ? -4.625 4.168 14.952 1.00 70.12 938 SER A C 1
ATOM 7483 O O . SER A 1 938 ? -4.953 5.203 14.381 1.00 70.12 938 SER A O 1
ATOM 7485 N N . THR A 1 939 ? -5.440 3.113 15.004 1.00 71.50 939 THR A N 1
ATOM 7486 C CA . THR A 1 939 ? -6.779 3.066 14.401 1.00 71.50 939 THR A CA 1
ATOM 7487 C C . THR A 1 939 ? -7.755 3.998 15.119 1.00 71.50 939 THR A C 1
ATOM 7489 O O . THR A 1 939 ? -8.487 4.719 14.447 1.00 71.50 939 THR A O 1
ATOM 7492 N N . PHE A 1 940 ? -7.717 4.090 16.453 1.00 76.94 940 PHE A N 1
ATOM 7493 C CA . PHE A 1 940 ? -8.480 5.090 17.215 1.00 76.94 940 PHE A CA 1
ATOM 7494 C C . PHE A 1 940 ? -8.112 6.534 16.808 1.00 76.94 940 PHE A C 1
ATOM 7496 O O . PHE A 1 940 ? -8.989 7.349 16.542 1.00 76.94 940 PHE A O 1
ATOM 7503 N N . ILE A 1 941 ? -6.815 6.830 16.663 1.00 78.56 941 ILE A N 1
ATOM 7504 C CA . ILE A 1 941 ? -6.273 8.143 16.251 1.00 78.56 941 ILE A CA 1
ATOM 7505 C C . ILE A 1 941 ? -6.456 8.429 14.738 1.00 78.56 941 ILE A C 1
ATOM 7507 O O . ILE A 1 941 ? -6.311 9.570 14.286 1.00 78.56 941 ILE A O 1
ATOM 7511 N N . ASN A 1 942 ? -6.799 7.419 13.935 1.00 72.25 942 ASN A N 1
ATOM 7512 C CA . ASN A 1 942 ? -7.189 7.583 12.531 1.00 72.25 942 ASN A CA 1
ATOM 7513 C C . ASN A 1 942 ? -8.709 7.701 12.347 1.00 72.25 942 ASN A C 1
ATOM 7515 O O . ASN A 1 942 ? -9.144 8.434 11.463 1.00 72.25 942 ASN A O 1
ATOM 7519 N N . LYS A 1 943 ? -9.519 7.090 13.222 1.00 70.75 943 LYS A N 1
ATOM 7520 C CA . LYS A 1 943 ? -10.976 7.305 13.324 1.00 70.75 943 LYS A CA 1
ATOM 7521 C C . LYS A 1 943 ? -11.323 8.628 14.035 1.00 70.75 943 LYS A C 1
ATOM 7523 O O . LYS A 1 943 ? -12.279 8.699 14.805 1.00 70.75 943 LYS A O 1
ATOM 7528 N N . ILE A 1 944 ? -10.557 9.691 13.769 1.00 73.06 944 ILE A N 1
ATOM 7529 C CA . ILE A 1 944 ? -10.900 11.051 14.197 1.00 73.06 944 ILE A CA 1
ATOM 7530 C C . ILE A 1 944 ? -12.236 11.438 13.553 1.00 73.06 944 ILE A C 1
ATOM 7532 O O . ILE A 1 944 ? -12.381 11.419 12.330 1.00 73.06 944 ILE A O 1
ATOM 7536 N N . GLN A 1 945 ? -13.211 11.790 14.390 1.00 67.69 945 GLN A N 1
ATOM 7537 C CA . GLN A 1 945 ? -14.522 12.234 13.937 1.00 67.69 945 GLN A CA 1
ATOM 7538 C C . GLN A 1 945 ? -14.383 13.566 13.189 1.00 67.69 945 GLN A C 1
ATOM 7540 O O . GLN A 1 945 ? -13.904 14.556 13.746 1.00 67.69 945 GLN A O 1
ATOM 7545 N N . LYS A 1 946 ? -14.804 13.586 11.922 1.00 74.31 946 LYS A N 1
ATOM 7546 C CA . LYS A 1 946 ? -14.845 14.804 11.108 1.00 74.31 946 LYS A CA 1
ATOM 7547 C C . LYS A 1 946 ? -16.096 15.594 11.465 1.00 74.31 946 LYS A C 1
ATOM 7549 O O . LYS A 1 946 ? -17.189 15.234 11.048 1.00 74.31 946 LYS A O 1
ATOM 7554 N N . VAL A 1 947 ? -15.910 16.634 12.269 1.00 74.62 947 VAL A N 1
ATOM 7555 C CA . VAL A 1 947 ? -16.973 17.517 12.767 1.00 74.62 947 VAL A CA 1
ATOM 7556 C C . VAL A 1 947 ? -16.889 18.855 12.038 1.00 74.62 947 VAL A C 1
ATOM 7558 O O . VAL A 1 947 ? -15.796 19.393 11.861 1.00 74.62 947 VAL A O 1
ATOM 7561 N N . SER A 1 948 ? -18.024 19.391 11.601 1.00 80.12 948 SER A N 1
ATOM 7562 C CA . SER A 1 948 ? -18.111 20.708 10.968 1.00 80.12 948 SER A CA 1
ATOM 7563 C C . SER A 1 948 ? -18.027 21.847 11.987 1.00 80.12 948 SER A C 1
ATOM 7565 O O . SER A 1 948 ? -18.387 21.706 13.157 1.00 80.12 948 SER A O 1
ATOM 7567 N N . ASP A 1 949 ? -17.607 23.032 11.537 1.00 79.25 949 ASP A N 1
ATOM 7568 C CA . ASP A 1 949 ? -17.525 24.209 12.413 1.00 79.25 949 ASP A CA 1
ATOM 7569 C C . ASP A 1 949 ? -18.917 24.667 12.903 1.00 79.25 949 ASP A C 1
ATOM 7571 O O . ASP A 1 949 ? -19.030 25.301 13.953 1.00 79.25 949 ASP A O 1
ATOM 7575 N N . ALA A 1 950 ? -19.988 24.282 12.194 1.00 80.25 950 ALA A N 1
ATOM 7576 C CA . ALA A 1 950 ? -21.372 24.482 12.616 1.00 80.25 950 ALA A CA 1
ATOM 7577 C C . ALA A 1 950 ? -21.735 23.595 13.821 1.00 80.25 950 ALA A C 1
ATOM 7579 O O . ALA A 1 950 ? -22.215 24.110 14.828 1.00 80.25 950 ALA A O 1
ATOM 7580 N N . GLU A 1 951 ? -21.432 22.294 13.768 1.00 82.50 951 GLU A N 1
ATOM 7581 C CA . GLU A 1 951 ? -21.659 21.359 14.884 1.00 82.50 951 GLU A CA 1
ATOM 7582 C C . GLU A 1 951 ? -20.816 21.729 16.116 1.00 82.50 951 GLU A C 1
ATOM 7584 O O . GLU A 1 951 ? -21.316 21.699 17.240 1.00 82.50 951 GLU A O 1
ATOM 7589 N N . LEU A 1 952 ? -19.559 22.156 15.921 1.00 85.88 952 LEU A N 1
ATOM 7590 C CA . LEU A 1 952 ? -18.724 22.688 17.009 1.00 85.88 952 LEU A CA 1
ATOM 7591 C C . LEU A 1 952 ? -19.354 23.933 17.652 1.00 85.88 952 LEU A C 1
ATOM 7593 O O . LEU A 1 952 ? -19.347 24.068 18.877 1.00 85.88 952 LEU A O 1
ATOM 7597 N N . THR A 1 953 ? -19.924 24.826 16.839 1.00 86.06 953 THR A N 1
ATOM 7598 C CA . THR A 1 953 ? -20.607 26.036 17.319 1.00 86.06 953 THR A CA 1
ATOM 7599 C C . THR A 1 953 ? -21.901 25.698 18.063 1.00 86.06 953 THR A C 1
ATOM 7601 O O . THR A 1 953 ? -22.173 26.289 19.107 1.00 86.06 953 THR A O 1
ATOM 7604 N N . GLU A 1 954 ? -22.673 24.714 17.595 1.00 85.50 954 GLU A N 1
ATOM 7605 C CA . GLU A 1 954 ? -23.882 24.241 18.280 1.00 85.50 954 GLU A CA 1
ATOM 7606 C C . GLU A 1 954 ? -23.553 23.590 19.635 1.00 85.50 954 GLU A C 1
ATOM 7608 O O . GLU A 1 954 ? -24.198 23.888 20.642 1.00 85.50 954 GLU A O 1
ATOM 7613 N N . LEU A 1 955 ? -22.512 22.751 19.688 1.00 83.38 955 LEU A N 1
ATOM 7614 C CA . LEU A 1 955 ? -22.025 22.134 20.926 1.00 83.38 955 LEU A CA 1
ATOM 7615 C C . LEU A 1 955 ? -21.523 23.184 21.924 1.00 83.38 955 LEU A C 1
ATOM 7617 O O . LEU A 1 955 ? -21.871 23.116 23.101 1.00 83.38 955 LEU A O 1
ATOM 7621 N N . ALA A 1 956 ? -20.764 24.186 21.471 1.00 83.44 956 ALA A N 1
ATOM 7622 C CA . ALA A 1 956 ? -20.368 25.312 22.315 1.00 83.44 956 ALA A CA 1
ATOM 7623 C C . ALA A 1 956 ? -21.590 26.118 22.802 1.00 83.44 956 ALA A C 1
ATOM 7625 O O . ALA A 1 956 ? -21.672 26.464 23.980 1.00 83.44 956 ALA A O 1
ATOM 7626 N N . GLY A 1 957 ? -22.583 26.346 21.936 1.00 79.19 957 GLY A N 1
ATOM 7627 C CA . GLY A 1 957 ? -23.847 26.999 22.284 1.00 79.19 957 GLY A CA 1
ATOM 7628 C C . GLY A 1 957 ? -24.627 26.260 23.376 1.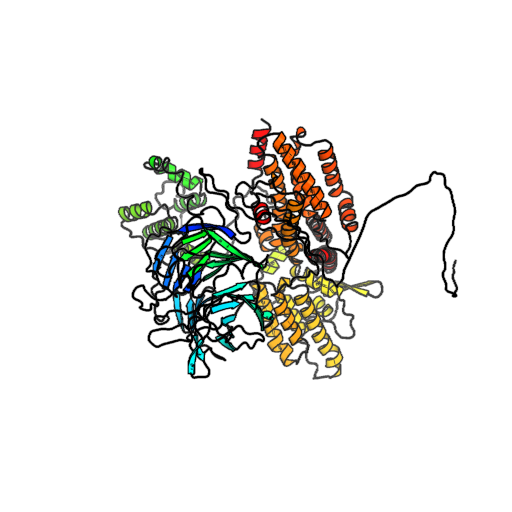00 79.19 957 GLY A C 1
ATOM 7629 O O . GLY A 1 957 ? -25.087 26.892 24.322 1.00 79.19 957 GLY A O 1
ATOM 7630 N N . LYS A 1 958 ? -24.699 24.925 23.314 1.00 80.25 958 LYS A N 1
ATOM 7631 C CA . LYS A 1 958 ? -25.306 24.049 24.344 1.00 80.25 958 LYS A CA 1
ATOM 7632 C C . LYS A 1 958 ? -24.528 23.984 25.671 1.00 80.25 958 LYS A C 1
ATOM 7634 O O . LYS A 1 958 ? -24.944 23.283 26.589 1.00 80.25 958 LYS A O 1
ATOM 7639 N N . ILE A 1 959 ? -23.369 24.637 25.746 1.00 79.88 959 ILE A N 1
ATOM 7640 C CA . ILE A 1 959 ? -22.441 24.612 26.886 1.00 79.88 959 ILE A CA 1
ATOM 7641 C C . ILE A 1 959 ? -22.279 25.997 27.538 1.00 79.88 959 ILE A C 1
ATOM 7643 O O . ILE A 1 959 ? -21.875 26.080 28.703 1.00 79.88 959 ILE A O 1
ATOM 7647 N N . ILE A 1 960 ? -22.539 27.063 26.778 1.00 70.06 960 ILE A N 1
ATOM 7648 C CA . ILE A 1 960 ? -22.452 28.467 27.203 1.00 70.06 960 ILE A CA 1
ATOM 7649 C C . ILE A 1 960 ? -23.818 28.996 27.680 1.00 70.06 960 ILE A C 1
ATOM 7651 O O . ILE A 1 960 ? -23.843 29.857 28.561 1.00 70.06 960 ILE A O 1
ATOM 7655 N N . ASN A 1 961 ? -24.920 28.476 27.122 1.00 59.88 961 ASN A N 1
ATOM 7656 C CA . ASN A 1 961 ? -26.290 28.694 27.607 1.00 59.88 961 ASN A CA 1
ATOM 7657 C C . ASN A 1 961 ? -26.675 27.663 28.680 1.00 59.88 961 ASN A C 1
ATOM 7659 O O . ASN A 1 961 ? -27.454 28.045 29.580 1.00 59.88 961 ASN A O 1
#

Sequence (961 aa):
GTSSPVLEKKTLSFSSGGIKTSRNSTTLAQLSSTTSLPNTDSSPPSSSLISSSSSPTTESLLYTSDTQAEQTQDPNTKNGNLFTGLKTSNELPSHSYNTVVCSDDGLYYFGGNLHDGSFTNDLYFFHFSMKQWNQVTFGNGPAMRTQHSSILWNNSMYIFGGRNASGPKNDLYVYSFETQLWSEVPTEGAKPTARFGHSAIVDDNHMIVFGGIGVGEQSQQQAINELYSLNLETKVWSLIISPAVPTPRAFHTATFYKGQMWVIGGQDAQTNLLDEIYTFSTTSNTWSKIQLEGSSSLFTARSSHTASLLQDSIIITGGNTKSNPSSLEIFEIDLFQKKMYKIQTTNQGQSRVGHTSIVKNSTLFIWGGGESSIDYFSFGKDEFEEDFVEDDYELTRLQNIPKIMWEASLMKKHPEILDLRERTQMLSGIKSYAKTLAMPSFTENKNSLSHQIVLQLIMEYLERHTDYHKAIKAIQNESGILHQPTESGESRLVSLLRLAKPRLRNKNVFDTDLDVFSKEEGNNDPEVQVVDHLYSRNDENEEEDINVWEEGEDTTRNIRKTEADGKLTIKAATLNKLIHYLAPEKEKKHDVNLMKAFLYTHTSFTTSENLLKKLIQRYSVPNNNNDPVYKREVVDPIRSRVCGVLKYWIDKCSWDFKSGPGADKLVAAINNFIDGSLTRDANPNIKKLRSLLNQVRTTDSIYSSDPPEPKVPKNIFSPQLSLAHIDELEIARQMTLIEYRLFRNIPPPEFLIRITSFGEFQYNMANSPNLVTLLNRTTDVSRWVVYTVLNSDSKKSRAKMVEKFIKTIECLRNLNNYQTMYSIFLGFSNPLLQAMPDLFTPRHKEIIADLENLFSKTDNYKNYRDALLKSPSPPIGVGIIPLVLVLQEEIASIESQTPSMMNNLINFVKRQNLYNVISKIEEYQLRPYNLQPVHQISTFINKIQKVSDAELTELAGKIIN

Radius of gyration: 36.29 Å; Cα contacts (8 Å, |Δi|>4): 1362; chains: 1; bounding box: 109×87×113 Å